Protein AF-A0A3M1ZWN6-F1 (afdb_monomer)

Structure (mmCIF, N/CA/C/O backbone):
data_AF-A0A3M1ZWN6-F1
#
_entry.id   AF-A0A3M1ZWN6-F1
#
loop_
_atom_site.group_PDB
_atom_site.id
_atom_site.type_symbol
_atom_site.label_atom_id
_atom_site.label_alt_id
_atom_site.label_comp_id
_atom_site.label_asym_id
_atom_site.label_entity_id
_atom_site.label_seq_id
_atom_site.pdbx_PDB_ins_code
_atom_site.Cartn_x
_atom_site.Cartn_y
_atom_site.Cartn_z
_atom_site.occupancy
_atom_site.B_iso_or_equiv
_atom_site.auth_seq_id
_atom_site.auth_comp_id
_atom_site.auth_asym_id
_atom_site.auth_atom_id
_atom_site.pdbx_PDB_model_num
ATOM 1 N N . MET A 1 1 ? -19.165 37.470 -0.696 1.00 28.08 1 MET A N 1
ATOM 2 C CA . MET A 1 1 ? -18.609 37.342 -2.057 1.00 28.08 1 MET A CA 1
ATOM 3 C C . MET A 1 1 ? -18.228 35.886 -2.178 1.00 28.08 1 MET A C 1
ATOM 5 O O . MET A 1 1 ? -17.568 35.381 -1.285 1.00 28.08 1 MET A O 1
ATOM 9 N N . ASP A 1 2 ? -18.853 35.232 -3.141 1.00 22.80 2 ASP A N 1
ATOM 10 C CA . ASP A 1 2 ? -19.267 33.827 -3.163 1.00 22.80 2 ASP A CA 1
ATOM 11 C C . ASP A 1 2 ? -18.320 33.023 -4.083 1.00 22.80 2 ASP A C 1
ATOM 13 O O . ASP A 1 2 ? -18.076 33.507 -5.197 1.00 22.80 2 ASP A O 1
ATOM 17 N N . PRO A 1 3 ? -17.727 31.888 -3.657 1.00 28.38 3 PRO A N 1
ATOM 18 C CA . PRO A 1 3 ? -16.807 31.111 -4.482 1.00 28.38 3 PRO A CA 1
ATOM 19 C C . PRO A 1 3 ? -17.578 30.116 -5.363 1.00 28.38 3 PRO A C 1
ATOM 21 O O . PRO A 1 3 ? -18.444 29.376 -4.906 1.00 28.38 3 PRO A O 1
ATOM 24 N N . LYS A 1 4 ? -17.272 30.139 -6.661 1.00 30.56 4 LYS A N 1
ATOM 25 C CA . LYS A 1 4 ? -17.927 29.335 -7.696 1.00 30.56 4 LYS A CA 1
ATOM 26 C C . LYS A 1 4 ? -17.501 27.870 -7.612 1.00 30.56 4 LYS A C 1
ATOM 28 O O . LYS A 1 4 ? -16.309 27.586 -7.567 1.00 30.56 4 LYS A O 1
ATOM 33 N N . GLY A 1 5 ? -18.494 26.983 -7.656 1.00 24.19 5 GLY A N 1
ATOM 34 C CA . GLY A 1 5 ? -18.330 25.550 -7.872 1.00 24.19 5 GLY A CA 1
ATOM 35 C C . GLY A 1 5 ? -17.902 25.211 -9.301 1.00 24.19 5 GLY A C 1
ATOM 36 O O . GLY A 1 5 ? -18.156 25.962 -10.247 1.00 24.19 5 GLY A O 1
ATOM 37 N N . VAL A 1 6 ? -17.241 24.065 -9.423 1.00 27.45 6 VAL A N 1
ATOM 38 C CA . VAL A 1 6 ? -16.833 23.437 -10.679 1.00 27.45 6 VAL A CA 1
ATOM 39 C C . VAL A 1 6 ? -18.081 22.862 -11.359 1.00 27.45 6 VAL A C 1
ATOM 41 O O . VAL A 1 6 ? -18.776 22.021 -10.795 1.00 27.45 6 VAL A O 1
ATOM 44 N N . HIS A 1 7 ? -18.394 23.364 -12.554 1.00 25.58 7 HIS A N 1
ATOM 45 C CA . HIS A 1 7 ? -19.428 22.830 -13.440 1.00 25.58 7 HIS A CA 1
ATOM 46 C C . HIS A 1 7 ? -18.750 22.044 -14.566 1.00 25.58 7 HIS A C 1
ATOM 48 O O . HIS A 1 7 ? -18.074 22.643 -15.403 1.00 25.58 7 HIS A O 1
ATOM 54 N N . LEU A 1 8 ? -19.000 20.734 -14.630 1.00 26.98 8 LEU A N 1
ATOM 55 C CA . LEU A 1 8 ? -18.905 19.966 -15.874 1.00 26.98 8 LEU A CA 1
ATOM 56 C C . LEU A 1 8 ? -19.863 20.626 -16.881 1.00 26.98 8 LEU A C 1
ATOM 58 O O . LEU A 1 8 ? -21.055 20.768 -16.599 1.00 26.98 8 LEU A O 1
ATOM 62 N N . THR A 1 9 ? -19.343 21.148 -17.994 1.00 26.11 9 THR A N 1
ATOM 63 C CA . THR A 1 9 ? -20.142 21.873 -18.994 1.00 26.11 9 THR A CA 1
ATOM 64 C C . THR A 1 9 ? -20.193 21.103 -20.306 1.00 26.11 9 THR A C 1
ATOM 66 O O . THR A 1 9 ? -19.181 20.940 -20.975 1.00 26.11 9 THR A O 1
ATOM 69 N N . ALA A 1 10 ? -21.410 20.690 -20.668 1.00 27.42 10 ALA A N 1
ATOM 70 C CA . ALA A 1 10 ? -21.792 20.191 -21.983 1.00 27.42 10 ALA A CA 1
ATOM 71 C C . ALA A 1 10 ? -21.557 21.247 -23.079 1.00 27.42 10 ALA A C 1
ATOM 73 O O . ALA A 1 10 ? -21.858 22.432 -22.885 1.00 27.42 10 ALA A O 1
ATOM 74 N N . VAL A 1 11 ? -21.069 20.815 -24.246 1.00 27.36 11 VAL A N 1
ATOM 75 C CA . VAL A 1 11 ? -20.898 21.661 -25.436 1.00 27.36 11 VAL A CA 1
ATOM 76 C C . VAL A 1 11 ? -21.940 21.294 -26.495 1.00 27.36 11 VAL A C 1
ATOM 78 O O . VAL A 1 11 ? -22.140 20.143 -26.848 1.00 27.36 11 VAL A O 1
ATOM 81 N N . SER A 1 12 ? -22.619 22.332 -26.974 1.00 24.84 12 SER A N 1
ATOM 82 C CA . SER A 1 12 ? -23.751 22.358 -27.902 1.00 24.84 12 SER A CA 1
ATOM 83 C C . SER A 1 12 ? -23.399 22.148 -29.387 1.00 24.84 12 SER A C 1
ATOM 85 O O . SER A 1 12 ? -22.414 22.716 -29.861 1.00 24.84 12 SER A O 1
ATOM 87 N N . GLU A 1 13 ? -24.302 21.499 -30.139 1.00 25.33 13 GLU A N 1
ATOM 88 C CA . GLU A 1 13 ? -24.343 21.421 -31.619 1.00 25.33 13 GLU A CA 1
ATOM 89 C C . GLU A 1 13 ? -24.475 22.793 -32.338 1.00 25.33 13 GLU A C 1
ATOM 91 O O . GLU A 1 13 ? -24.846 23.798 -31.713 1.00 25.33 13 GLU A O 1
ATOM 96 N N . PRO A 1 14 ? -24.295 22.859 -33.687 1.00 33.97 14 PRO A N 1
ATOM 97 C CA . PRO A 1 14 ? -25.502 22.834 -34.543 1.00 33.97 14 PRO A CA 1
ATOM 98 C C . PRO A 1 14 ? -25.392 22.253 -35.986 1.00 33.97 14 PRO A C 1
ATOM 100 O O . PRO A 1 14 ? -24.458 22.537 -36.733 1.00 33.97 14 PRO A O 1
ATOM 103 N N . ASN A 1 15 ? -26.537 21.701 -36.433 1.00 26.14 15 ASN A N 1
ATOM 104 C CA . ASN A 1 15 ? -27.165 21.727 -37.780 1.00 26.14 15 ASN A CA 1
ATOM 105 C C . ASN A 1 15 ? -26.736 20.748 -38.904 1.00 26.14 15 ASN A C 1
ATOM 107 O O . ASN A 1 15 ? -25.726 20.964 -39.567 1.00 26.14 15 ASN A O 1
ATOM 111 N N . GLY A 1 16 ? -27.702 19.930 -39.378 1.00 23.72 16 GLY A N 1
ATOM 112 C CA . GLY A 1 16 ? -27.883 19.748 -40.834 1.00 23.72 16 GLY A CA 1
ATOM 113 C C . GLY A 1 16 ? -28.613 18.518 -41.412 1.00 23.72 16 GLY A C 1
ATOM 114 O O . GLY A 1 16 ? -27.987 17.721 -42.088 1.00 23.72 16 GLY A O 1
ATOM 115 N N . LYS A 1 17 ? -29.956 18.520 -41.363 1.00 24.08 17 LYS A N 1
ATOM 116 C CA . LYS A 1 17 ? -30.910 18.077 -42.423 1.00 24.08 17 LYS A CA 1
ATOM 117 C C . LYS A 1 17 ? -30.998 16.605 -42.913 1.00 24.08 17 LYS A C 1
ATOM 119 O O . LYS A 1 17 ? -30.175 16.118 -43.670 1.00 24.08 17 LYS A O 1
ATOM 124 N N . GLU A 1 18 ? -32.242 16.113 -42.774 1.00 24.23 18 GLU A N 1
ATOM 125 C CA . GLU A 1 18 ? -33.080 15.415 -43.782 1.00 24.23 18 GLU A CA 1
ATOM 126 C C . GLU A 1 18 ? -32.671 14.007 -44.290 1.00 24.23 18 GLU A C 1
ATOM 128 O O . GLU A 1 18 ? -31.859 13.901 -45.198 1.00 24.23 18 GLU A O 1
ATOM 133 N N . ARG A 1 19 ? -33.449 12.947 -43.971 1.00 23.08 19 ARG A N 1
ATOM 134 C CA . ARG A 1 19 ? -34.620 12.461 -44.761 1.00 23.08 19 ARG A CA 1
ATOM 135 C C . ARG A 1 19 ? -35.184 11.086 -44.333 1.00 23.08 19 ARG A C 1
ATOM 137 O O . ARG A 1 19 ? -34.605 10.035 -44.544 1.00 23.08 19 ARG A O 1
ATOM 144 N N . ARG A 1 20 ? -36.439 11.148 -43.883 1.00 22.95 20 ARG A N 1
ATOM 145 C CA . ARG A 1 20 ? -37.622 10.292 -44.141 1.00 22.95 20 ARG A CA 1
ATOM 146 C C . ARG A 1 20 ? -37.511 9.183 -45.222 1.00 22.95 20 ARG A C 1
ATOM 148 O O . ARG A 1 20 ? -37.349 9.517 -46.392 1.00 22.95 20 ARG A O 1
ATOM 155 N N . MET A 1 21 ? -37.870 7.936 -44.871 1.00 20.81 21 MET A N 1
ATOM 156 C CA . MET A 1 21 ? -39.004 7.133 -45.418 1.00 20.81 21 MET A CA 1
ATOM 157 C C . MET A 1 21 ? -38.909 5.653 -44.980 1.00 20.81 21 MET A C 1
ATOM 159 O O . MET A 1 21 ? -37.937 4.979 -45.267 1.00 20.81 21 MET A O 1
ATOM 163 N N . MET A 1 22 ? -39.851 5.174 -44.155 1.00 21.47 22 MET A N 1
ATOM 164 C CA . MET A 1 22 ? -41.036 4.370 -44.535 1.00 21.47 22 MET A CA 1
ATOM 165 C C . MET A 1 22 ? -40.738 2.936 -45.026 1.00 21.47 22 MET A C 1
ATOM 167 O O . MET A 1 22 ? -40.347 2.758 -46.169 1.00 21.47 22 MET A O 1
ATOM 171 N N . ARG A 1 23 ? -41.109 1.942 -44.189 1.00 24.42 23 ARG A N 1
ATOM 172 C CA . ARG A 1 23 ? -42.248 0.989 -44.363 1.00 24.42 23 ARG A CA 1
ATOM 173 C C . ARG A 1 23 ? -41.964 -0.149 -45.376 1.00 24.42 23 ARG A C 1
ATOM 175 O O . ARG A 1 23 ? -41.432 0.097 -46.437 1.00 24.42 23 ARG A O 1
ATOM 182 N N . THR A 1 24 ? -42.373 -1.412 -45.226 1.00 23.94 24 THR A N 1
ATOM 183 C CA . THR A 1 24 ? -43.449 -2.069 -44.459 1.00 23.94 24 THR A CA 1
ATOM 184 C C . THR A 1 24 ? -43.387 -3.590 -44.716 1.00 23.94 24 THR A C 1
ATOM 186 O O . THR A 1 24 ? -43.083 -3.951 -45.847 1.00 23.94 24 THR A O 1
ATOM 189 N N . ARG A 1 25 ? -43.966 -4.380 -43.784 1.00 26.48 25 ARG A N 1
ATOM 190 C CA . ARG A 1 25 ? -44.817 -5.596 -43.992 1.00 26.48 25 ARG A CA 1
ATOM 191 C C . ARG A 1 25 ? -44.123 -6.859 -44.540 1.00 26.48 25 ARG A C 1
ATOM 193 O O . ARG A 1 25 ? -43.261 -6.769 -45.388 1.00 26.48 25 ARG A O 1
ATOM 200 N N . MET A 1 26 ? -44.471 -8.083 -44.135 1.00 23.20 26 MET A N 1
ATOM 201 C CA . MET A 1 26 ? -45.782 -8.736 -43.936 1.00 23.20 26 MET A CA 1
ATOM 202 C C . MET A 1 26 ? -45.495 -10.049 -43.152 1.00 23.20 26 MET A C 1
ATOM 204 O O . MET A 1 26 ? -44.512 -10.701 -43.466 1.00 23.20 26 MET A O 1
ATOM 208 N N . LEU A 1 27 ? -46.146 -10.410 -42.040 1.00 25.06 27 LEU A N 1
ATOM 209 C CA . LEU A 1 27 ? -47.524 -10.893 -41.820 1.00 25.06 27 LEU A CA 1
ATOM 210 C C . LEU A 1 27 ? -47.824 -12.346 -42.288 1.00 25.06 27 LEU A C 1
ATOM 212 O O . LEU A 1 27 ? -47.738 -12.624 -43.478 1.00 25.06 27 LEU A O 1
ATOM 216 N N . TRP A 1 28 ? -48.366 -13.130 -41.325 1.00 23.41 28 TRP A N 1
ATOM 217 C CA . TRP A 1 28 ? -49.300 -14.293 -41.396 1.00 23.41 28 TRP A CA 1
ATOM 218 C C . TRP A 1 28 ? -48.689 -15.708 -41.295 1.00 23.41 28 TRP A C 1
ATOM 220 O O . TRP A 1 28 ? -47.684 -15.970 -41.929 1.00 23.41 28 TRP A O 1
ATOM 230 N N . THR A 1 29 ? -49.238 -16.724 -40.599 1.00 26.12 29 THR A N 1
ATOM 231 C CA . THR A 1 29 ? -50.385 -16.941 -39.668 1.00 26.12 29 THR A CA 1
ATOM 232 C C . THR A 1 29 ? -50.389 -18.421 -39.224 1.00 26.12 29 THR A C 1
ATOM 234 O O . THR A 1 29 ? -50.027 -19.267 -40.036 1.00 26.12 29 THR A O 1
ATOM 237 N N . GLY A 1 30 ? -50.991 -18.734 -38.059 1.00 25.14 30 GLY A N 1
ATOM 238 C CA . GLY A 1 30 ? -51.808 -19.956 -37.836 1.00 25.14 30 GLY A CA 1
ATOM 239 C C . GLY A 1 30 ? -51.364 -20.881 -36.683 1.00 25.14 30 GLY A C 1
ATOM 240 O O . GLY A 1 30 ? -50.317 -21.496 -36.795 1.00 25.14 30 GLY A O 1
ATOM 241 N N . LEU A 1 31 ? -52.044 -20.877 -35.517 1.00 25.39 31 LEU A N 1
ATOM 242 C CA . LEU A 1 31 ? -53.122 -21.806 -35.048 1.00 25.39 31 LEU A CA 1
ATOM 243 C C . LEU A 1 31 ? -52.650 -23.269 -34.778 1.00 25.39 31 LEU A C 1
ATOM 245 O O . LEU A 1 31 ? -52.030 -23.836 -35.659 1.00 25.39 31 LEU A O 1
ATOM 249 N N . VAL A 1 32 ? -52.990 -24.053 -33.733 1.00 26.64 32 VAL A N 1
ATOM 250 C CA . VAL A 1 32 ? -53.628 -23.941 -32.392 1.00 26.64 32 VAL A CA 1
ATOM 251 C C . VAL A 1 32 ? -53.688 -25.380 -31.774 1.00 26.64 32 VAL A C 1
ATOM 253 O O . VAL A 1 32 ? -54.229 -26.264 -32.430 1.00 26.64 32 VAL A O 1
ATOM 256 N N . ILE A 1 33 ? -53.213 -25.551 -30.515 1.00 26.56 33 ILE A N 1
ATOM 257 C CA . ILE A 1 33 ? -53.667 -26.433 -29.374 1.00 26.56 33 ILE A CA 1
ATOM 258 C C . ILE A 1 33 ? -53.530 -28.004 -29.500 1.00 26.56 33 ILE A C 1
ATOM 260 O O . ILE A 1 33 ? -53.521 -28.526 -30.607 1.00 26.56 33 ILE A O 1
ATOM 264 N N . PRO A 1 34 ? -53.564 -28.822 -28.405 1.00 51.38 34 PRO A N 1
ATOM 265 C CA . PRO A 1 34 ? -52.541 -29.132 -27.373 1.00 51.38 34 PRO A CA 1
ATOM 266 C C . PRO A 1 34 ? -52.277 -30.656 -27.173 1.00 51.38 34 PRO A C 1
ATOM 268 O O . PRO A 1 34 ? -53.086 -31.487 -27.575 1.00 51.38 34 PRO A O 1
ATOM 271 N N . ALA A 1 35 ? -51.260 -31.038 -26.388 1.00 25.48 35 ALA A N 1
ATOM 272 C CA . ALA A 1 35 ? -51.347 -32.212 -25.498 1.00 25.48 35 ALA A CA 1
ATOM 273 C C . ALA A 1 35 ? -50.210 -32.230 -24.466 1.00 25.48 35 ALA A C 1
ATOM 275 O O . ALA A 1 35 ? -49.037 -32.171 -24.819 1.00 25.48 35 ALA A O 1
ATOM 276 N N . ALA A 1 36 ? -50.579 -32.356 -23.192 1.00 33.06 36 ALA A N 1
ATOM 277 C CA . ALA A 1 36 ? -49.673 -32.633 -22.087 1.00 33.06 36 ALA A CA 1
ATOM 278 C C . ALA A 1 36 ? -49.282 -34.118 -22.062 1.00 33.06 36 ALA A C 1
ATOM 280 O O . ALA A 1 36 ? -50.169 -34.970 -22.119 1.00 33.06 36 ALA A O 1
ATOM 281 N N . VAL A 1 37 ? -47.993 -34.420 -21.876 1.00 28.38 37 VAL A N 1
ATOM 282 C CA . VAL A 1 37 ? -47.511 -35.678 -21.284 1.00 28.38 37 VAL A CA 1
ATOM 283 C C . VAL A 1 37 ? -46.258 -35.375 -20.465 1.00 28.38 37 VAL A C 1
ATOM 285 O O . VAL A 1 37 ? -45.286 -34.827 -20.974 1.00 28.38 37 VAL A O 1
ATOM 288 N N . ALA A 1 38 ? -46.313 -35.736 -19.185 1.00 34.03 38 ALA A N 1
ATOM 289 C CA . ALA A 1 38 ? -45.188 -35.746 -18.267 1.00 34.03 38 ALA A CA 1
ATOM 290 C C . ALA A 1 38 ? -44.173 -36.832 -18.656 1.00 34.03 38 ALA A C 1
ATOM 292 O O . ALA A 1 38 ? -44.550 -37.976 -18.912 1.00 34.03 38 ALA A O 1
ATOM 293 N N . GLY A 1 39 ? -42.890 -36.484 -18.633 1.00 25.89 39 GLY A N 1
ATOM 294 C CA . GLY A 1 39 ? -41.787 -37.424 -18.777 1.00 25.89 39 GLY A CA 1
ATOM 295 C C . GLY A 1 39 ? -40.472 -36.757 -18.401 1.00 25.89 39 GLY A C 1
ATOM 296 O O . GLY A 1 39 ? -39.926 -36.000 -19.194 1.00 25.89 39 GLY A O 1
ATOM 297 N N . LEU A 1 40 ? -39.979 -37.044 -17.190 1.00 34.31 40 LEU A N 1
ATOM 298 C CA . LEU A 1 40 ? -38.560 -36.906 -16.859 1.00 34.31 40 LEU A CA 1
ATOM 299 C C . LEU A 1 40 ? -37.752 -37.667 -17.911 1.00 34.31 40 LEU A C 1
ATOM 301 O O . LEU A 1 40 ? -38.002 -38.858 -18.075 1.00 34.31 40 LEU A O 1
ATOM 305 N N . LEU A 1 41 ? -36.771 -37.021 -18.538 1.00 27.91 41 LEU A N 1
ATOM 306 C CA . LEU A 1 41 ? -35.571 -37.661 -19.074 1.00 27.91 41 LEU A CA 1
ATOM 307 C C . LEU A 1 41 ? -34.492 -36.596 -19.302 1.00 27.91 41 LEU A C 1
ATOM 309 O O . LEU A 1 41 ? -34.759 -35.517 -19.823 1.00 27.91 41 LEU A O 1
ATOM 313 N N . ALA A 1 42 ? -33.285 -36.941 -18.867 1.00 36.31 42 ALA A N 1
ATOM 314 C CA . ALA A 1 42 ? -32.060 -36.175 -18.996 1.00 36.31 42 ALA A CA 1
ATOM 315 C C . ALA A 1 42 ? -31.776 -35.734 -20.445 1.00 36.31 42 ALA A C 1
ATOM 317 O O . ALA A 1 42 ? -31.830 -36.545 -21.369 1.00 36.31 42 ALA A O 1
ATOM 318 N N . ALA A 1 43 ? -31.392 -34.472 -20.611 1.00 28.77 43 ALA A N 1
ATOM 319 C CA . ALA A 1 43 ? -30.666 -33.941 -21.761 1.00 28.77 43 ALA A CA 1
ATOM 320 C C . ALA A 1 43 ? -29.607 -33.006 -21.149 1.00 28.77 43 ALA A C 1
ATOM 322 O O . ALA A 1 43 ? -29.961 -32.139 -20.365 1.00 28.77 43 ALA A O 1
ATOM 323 N N . GLY A 1 44 ? -28.302 -33.220 -21.289 1.00 25.11 44 GLY A N 1
ATOM 324 C CA . GLY A 1 44 ? -27.601 -33.496 -22.536 1.00 25.11 44 GLY A CA 1
ATOM 325 C C . GLY A 1 44 ? -27.155 -32.156 -23.116 1.00 25.11 44 GLY A C 1
ATOM 326 O O . GLY A 1 44 ? -27.722 -31.714 -24.109 1.00 25.11 44 GLY A O 1
ATOM 327 N N . CYS A 1 45 ? -26.205 -31.488 -22.451 1.00 29.50 45 CYS A N 1
ATOM 328 C CA . CYS A 1 45 ? -25.653 -30.206 -22.883 1.00 29.50 45 CYS A CA 1
ATOM 329 C C . CYS A 1 45 ? -24.814 -30.425 -24.148 1.00 29.50 45 CYS A C 1
ATOM 331 O O . CYS A 1 45 ? -23.714 -30.974 -24.098 1.00 29.50 45 CYS A O 1
ATOM 333 N N . GLY A 1 46 ? -25.382 -30.069 -25.298 1.00 26.12 46 GLY A N 1
ATOM 334 C CA . GLY A 1 46 ? -24.683 -30.042 -26.575 1.00 26.12 46 GLY A CA 1
ATOM 335 C C . GLY A 1 46 ? -24.022 -28.685 -26.765 1.00 26.12 46 GLY A C 1
ATOM 336 O O . GLY A 1 46 ? -24.721 -27.687 -26.911 1.00 26.12 46 GLY A O 1
ATOM 337 N N . GLY A 1 47 ? -22.689 -28.672 -26.778 1.00 34.44 47 GLY A N 1
ATOM 338 C CA . GLY A 1 47 ? -21.898 -27.518 -27.186 1.00 34.44 47 GLY A CA 1
ATOM 339 C C . GLY A 1 47 ? -22.167 -27.156 -28.646 1.00 34.44 47 GLY A C 1
ATOM 340 O O . GLY A 1 47 ? -22.133 -28.010 -29.536 1.00 34.44 47 GLY A O 1
ATOM 341 N N . GLY A 1 48 ? -22.440 -25.881 -28.883 1.00 23.61 48 GLY A N 1
ATOM 342 C CA . GLY A 1 48 ? -22.542 -25.291 -30.207 1.00 23.61 48 GLY A CA 1
ATOM 343 C C . GLY A 1 48 ? -22.304 -23.794 -30.093 1.00 23.61 48 GLY A C 1
ATOM 344 O O . GLY A 1 48 ? -23.095 -23.106 -29.459 1.00 23.61 48 GLY A O 1
ATOM 345 N N . ALA A 1 49 ? -21.205 -23.330 -30.689 1.00 32.38 49 ALA A N 1
ATOM 346 C CA . ALA A 1 49 ? -20.834 -21.923 -30.801 1.00 32.38 49 ALA A CA 1
ATOM 347 C C . ALA A 1 49 ? -22.006 -21.069 -31.315 1.00 32.38 49 ALA A C 1
ATOM 349 O O . ALA A 1 49 ? -22.678 -21.473 -32.274 1.00 32.38 49 ALA A O 1
ATOM 350 N N . ARG A 1 50 ? -22.251 -19.909 -30.692 1.00 27.81 50 ARG A N 1
ATOM 351 C CA . ARG A 1 50 ? -23.305 -18.968 -31.092 1.00 27.81 50 ARG A CA 1
ATOM 352 C C . ARG A 1 50 ? -22.886 -17.507 -30.926 1.00 27.81 50 ARG A C 1
ATOM 354 O O . ARG A 1 50 ? -22.120 -17.171 -30.036 1.00 27.81 50 ARG A O 1
ATOM 361 N N . GLU A 1 51 ? -23.399 -16.721 -31.870 1.00 24.52 51 GLU A N 1
ATOM 362 C CA . GLU A 1 51 ? -23.272 -15.272 -32.070 1.00 24.52 51 GLU A CA 1
ATOM 363 C C . GLU A 1 51 ? -23.779 -14.455 -30.864 1.00 24.52 51 GLU A C 1
ATOM 365 O O . GLU A 1 51 ? -24.629 -14.962 -30.126 1.00 24.52 51 GLU A O 1
ATOM 370 N N . PRO A 1 52 ? -23.303 -13.204 -30.674 1.00 27.31 52 PRO A N 1
ATOM 371 C CA . PRO A 1 52 ? -23.709 -12.360 -29.553 1.00 27.31 52 PRO A CA 1
ATOM 372 C C . PRO A 1 52 ? -25.208 -12.055 -29.638 1.00 27.31 52 PRO A C 1
ATOM 374 O O . PRO A 1 52 ? -25.708 -11.566 -30.654 1.00 27.31 52 PRO A O 1
ATOM 377 N N . ALA A 1 53 ? -25.933 -12.403 -28.578 1.00 31.77 53 ALA A N 1
ATOM 378 C CA . ALA A 1 53 ? -27.339 -12.084 -28.415 1.00 31.77 53 ALA A CA 1
ATOM 379 C C . ALA A 1 53 ? -27.444 -10.821 -27.557 1.00 31.77 53 ALA A C 1
ATOM 381 O O . ALA A 1 53 ? -27.062 -10.839 -26.390 1.00 31.77 53 ALA A O 1
ATOM 382 N N . GLY A 1 54 ? -27.957 -9.745 -28.154 1.00 35.25 54 GLY A N 1
ATOM 383 C CA . GLY A 1 54 ? -28.288 -8.523 -27.434 1.00 35.25 54 GLY A CA 1
ATOM 384 C C . GLY A 1 54 ? -29.333 -8.757 -26.347 1.00 35.25 54 GLY A C 1
ATOM 385 O O . GLY A 1 54 ? -30.038 -9.773 -26.335 1.00 35.25 54 GLY A O 1
ATOM 386 N N . ARG A 1 55 ? -29.426 -7.791 -25.431 1.00 40.31 55 ARG A N 1
ATOM 387 C CA . ARG A 1 55 ? -30.391 -7.736 -24.325 1.00 40.31 55 ARG A CA 1
ATOM 388 C C . ARG A 1 55 ? -31.766 -8.232 -24.782 1.00 40.31 55 ARG A C 1
ATOM 390 O O . ARG A 1 55 ? -32.420 -7.589 -25.598 1.00 40.31 55 ARG A O 1
ATOM 397 N N . GLY A 1 56 ? -32.215 -9.374 -24.257 1.00 37.81 56 GLY A N 1
ATOM 398 C CA . GLY A 1 56 ? -33.545 -9.881 -24.579 1.00 37.81 56 GLY A CA 1
ATOM 399 C C . GLY A 1 56 ? -34.605 -8.860 -24.196 1.00 37.81 56 GLY A C 1
ATOM 400 O O . GLY A 1 56 ? -34.654 -8.395 -23.054 1.00 37.81 56 GLY A O 1
ATOM 401 N N . ASP A 1 57 ? -35.481 -8.563 -25.153 1.00 36.38 57 ASP A N 1
ATOM 402 C CA . ASP A 1 57 ? -36.559 -7.569 -25.099 1.00 36.38 57 ASP A CA 1
ATOM 403 C C . ASP A 1 57 ? -37.430 -7.625 -23.817 1.00 36.38 57 ASP A C 1
ATOM 405 O O . ASP A 1 57 ? -38.129 -6.672 -23.486 1.00 36.38 57 ASP A O 1
ATOM 409 N N . THR A 1 58 ? -37.391 -8.709 -23.034 1.00 36.53 58 THR A N 1
ATOM 410 C CA . THR A 1 58 ? -38.281 -8.919 -21.881 1.00 36.53 58 THR A CA 1
ATOM 411 C C . THR A 1 58 ? -37.906 -8.161 -20.599 1.00 36.53 58 THR A C 1
ATOM 413 O O . THR A 1 58 ? -38.811 -7.793 -19.847 1.00 36.53 58 THR A O 1
ATOM 416 N N . LEU A 1 59 ? -36.622 -7.887 -20.329 1.00 39.31 59 LEU A N 1
ATOM 417 C CA . LEU A 1 59 ? -36.203 -7.098 -19.152 1.00 39.31 59 LEU A CA 1
ATOM 418 C C . LEU A 1 59 ? -36.258 -5.584 -19.418 1.00 39.31 59 LEU A C 1
ATOM 420 O O . LEU A 1 59 ? -36.551 -4.812 -18.504 1.00 39.31 59 LEU A O 1
ATOM 424 N N . ALA A 1 60 ? -36.042 -5.171 -20.671 1.00 41.16 60 ALA A N 1
ATOM 425 C CA . ALA A 1 60 ? -36.194 -3.785 -21.114 1.00 41.16 60 ALA A CA 1
ATOM 426 C C . ALA A 1 60 ? -37.675 -3.346 -21.172 1.00 41.16 60 ALA A C 1
ATOM 428 O O . ALA A 1 60 ? -37.999 -2.235 -20.760 1.00 41.16 60 ALA A O 1
ATOM 429 N N . GLU A 1 61 ? -38.598 -4.218 -21.606 1.00 35.59 61 GLU A N 1
ATOM 430 C CA . GLU A 1 61 ? -40.029 -3.876 -21.711 1.00 35.59 61 GLU A CA 1
ATOM 431 C C . GLU A 1 61 ? -40.787 -3.857 -20.364 1.00 35.59 61 GLU A C 1
ATOM 433 O O . GLU A 1 61 ? -41.737 -3.084 -20.217 1.00 35.59 61 GLU A O 1
ATOM 438 N N . GLU A 1 62 ? -40.414 -4.682 -19.372 1.00 45.31 62 GLU A N 1
ATOM 439 C CA . GLU A 1 62 ? -41.097 -4.718 -18.059 1.00 45.31 62 GLU A CA 1
ATOM 440 C C . GLU A 1 62 ? -40.626 -3.608 -17.098 1.00 45.31 62 GLU A C 1
ATOM 442 O O . GLU A 1 62 ? -41.384 -3.196 -16.216 1.00 45.31 62 GLU A O 1
ATOM 447 N N . GLY A 1 63 ? -39.408 -3.091 -17.271 1.00 49.69 63 GLY A N 1
ATOM 448 C CA . GLY A 1 63 ? -38.742 -2.230 -16.297 1.00 49.69 63 GLY A CA 1
ATOM 449 C C . GLY A 1 63 ? -38.234 -3.020 -15.082 1.00 49.69 63 GLY A C 1
ATOM 450 O O . GLY A 1 63 ? -38.919 -3.881 -14.525 1.00 49.69 63 GLY A O 1
ATOM 451 N N . VAL A 1 64 ? -37.026 -2.688 -14.631 1.00 48.72 64 VAL A N 1
ATOM 452 C CA . VAL A 1 64 ? -36.277 -3.326 -13.528 1.00 48.72 64 VAL A CA 1
ATOM 453 C C . VAL A 1 64 ? -37.115 -3.554 -12.263 1.00 48.72 64 VAL A C 1
ATOM 455 O O . VAL A 1 64 ? -37.094 -4.628 -11.664 1.00 48.72 64 VAL A O 1
ATOM 458 N N . GLN A 1 65 ? -37.939 -2.571 -11.894 1.00 47.81 65 GLN A N 1
ATOM 459 C CA . GLN A 1 65 ? -38.847 -2.641 -10.742 1.00 47.81 65 GLN A CA 1
ATOM 460 C C . GLN A 1 65 ? -39.915 -3.734 -10.871 1.00 47.81 65 GLN A C 1
ATOM 462 O O . GLN A 1 65 ? -40.295 -4.384 -9.898 1.00 47.81 65 GLN A O 1
ATOM 467 N N . GLN A 1 66 ? -40.409 -3.954 -12.083 1.00 49.59 66 GLN A N 1
ATOM 468 C CA . GLN A 1 66 ? -41.442 -4.942 -12.368 1.00 49.59 66 GLN A CA 1
ATOM 469 C C . GLN A 1 66 ? -40.840 -6.350 -12.508 1.00 49.59 66 GLN A C 1
ATOM 471 O O . GLN A 1 66 ? -41.504 -7.334 -12.175 1.00 49.59 66 GLN A O 1
ATOM 476 N N . ALA A 1 67 ? -39.570 -6.441 -12.923 1.00 51.50 67 ALA A N 1
ATOM 477 C CA . ALA A 1 67 ? -38.775 -7.666 -12.892 1.00 51.50 67 ALA A CA 1
ATOM 478 C C . ALA A 1 67 ? -38.465 -8.110 -11.447 1.00 51.50 67 ALA A C 1
ATOM 480 O O . ALA A 1 67 ? -38.664 -9.283 -11.125 1.00 51.50 67 ALA A O 1
ATOM 481 N N . LEU A 1 68 ? -38.109 -7.175 -10.553 1.00 50.28 68 LEU A N 1
ATOM 482 C CA . LEU A 1 68 ? -37.904 -7.416 -9.113 1.00 50.28 68 LEU A CA 1
ATOM 483 C C . LEU A 1 68 ? -39.157 -7.932 -8.395 1.00 50.28 68 LEU A C 1
ATOM 485 O O . LEU A 1 68 ? -39.070 -8.804 -7.538 1.00 50.28 68 LEU A O 1
ATOM 489 N N . GLN A 1 69 ? -40.347 -7.460 -8.774 1.00 51.31 69 GLN A N 1
ATOM 490 C CA . GLN A 1 69 ? -41.604 -7.985 -8.223 1.00 51.31 69 GLN A CA 1
ATOM 491 C C . GLN A 1 69 ? -41.923 -9.423 -8.677 1.00 51.31 69 GLN A C 1
ATOM 493 O O . GLN A 1 69 ? -42.841 -10.047 -8.141 1.00 51.31 69 GLN A O 1
ATOM 498 N N . LYS A 1 70 ? -41.209 -9.951 -9.680 1.00 54.47 70 LYS A N 1
ATOM 499 C CA . LYS A 1 70 ? -41.511 -11.226 -10.350 1.00 54.47 70 LYS A CA 1
ATOM 500 C C . LYS A 1 70 ? -40.375 -12.257 -10.295 1.00 54.47 70 LYS A C 1
ATOM 502 O O . LYS A 1 70 ? -40.602 -13.382 -10.737 1.00 54.47 70 LYS A O 1
ATOM 507 N N . ALA A 1 71 ? -39.187 -11.906 -9.805 1.00 65.31 71 ALA A N 1
ATOM 508 C CA . ALA A 1 71 ? -38.034 -12.797 -9.678 1.00 65.31 71 ALA A CA 1
ATOM 509 C C . ALA A 1 71 ? -37.456 -12.722 -8.256 1.00 65.31 71 ALA A C 1
ATOM 511 O O . ALA A 1 71 ? -37.289 -11.643 -7.701 1.00 65.31 71 ALA A O 1
ATOM 512 N N . SER A 1 72 ? -37.162 -13.878 -7.665 1.00 77.31 72 SER A N 1
ATOM 513 C CA . SER A 1 72 ? -36.480 -14.017 -6.379 1.00 77.31 72 SER A CA 1
ATOM 514 C C . SER A 1 72 ? -35.009 -14.400 -6.551 1.00 77.31 72 SER A C 1
ATOM 516 O O . SER A 1 72 ? -34.605 -14.911 -7.601 1.00 77.31 72 SER A O 1
ATOM 518 N N . TYR A 1 73 ? -34.243 -14.192 -5.484 1.00 83.88 73 TYR A N 1
ATOM 519 C CA . TYR A 1 73 ? -32.878 -14.681 -5.334 1.00 83.88 73 TYR A CA 1
ATOM 520 C C . TYR A 1 73 ? -32.909 -16.170 -4.959 1.00 83.88 73 TYR A C 1
ATOM 522 O O . TYR A 1 73 ? -33.767 -16.590 -4.176 1.00 83.88 73 TYR A O 1
ATOM 530 N N . VAL A 1 74 ? -32.042 -16.980 -5.562 1.00 87.81 74 VAL A N 1
ATOM 531 C CA . VAL A 1 74 ? -31.974 -18.442 -5.361 1.00 87.81 74 VAL A CA 1
ATOM 532 C C . VAL A 1 74 ? -30.676 -18.911 -4.704 1.00 87.81 74 VAL A C 1
ATOM 534 O O . VAL A 1 74 ? -30.572 -20.095 -4.367 1.00 87.81 74 VAL A O 1
ATOM 537 N N . GLY A 1 75 ? -29.722 -18.001 -4.503 1.00 89.00 75 GLY A N 1
ATOM 538 C CA . GLY A 1 75 ? -28.436 -18.250 -3.864 1.00 89.00 75 GLY A CA 1
ATOM 539 C C . GLY A 1 75 ? -27.427 -18.968 -4.761 1.00 89.00 75 GLY A C 1
ATOM 540 O O . GLY A 1 75 ? -27.773 -19.775 -5.631 1.00 89.00 75 GLY A O 1
ATOM 541 N N . SER A 1 76 ? -26.150 -18.715 -4.499 1.00 90.75 76 SER A N 1
ATOM 542 C CA . SER A 1 76 ? -25.010 -19.197 -5.280 1.00 90.75 76 SER A CA 1
ATOM 543 C C . SER A 1 76 ? -24.910 -20.728 -5.297 1.00 90.75 76 SER A C 1
ATOM 545 O O . SER A 1 76 ? -24.550 -21.320 -6.314 1.00 90.75 76 SER A O 1
ATOM 547 N N . GLU A 1 77 ? -25.331 -21.412 -4.225 1.00 89.38 77 GLU A N 1
ATOM 548 C CA . GLU A 1 77 ? -25.414 -22.884 -4.191 1.00 89.38 77 GLU A CA 1
ATOM 549 C C . GLU A 1 77 ? -26.361 -23.467 -5.251 1.00 89.38 77 GLU A C 1
ATOM 551 O O . GLU A 1 77 ? -26.189 -24.607 -5.690 1.00 89.38 77 GLU A O 1
ATOM 556 N N . THR A 1 78 ? -27.390 -22.722 -5.659 1.00 92.12 78 THR A N 1
ATOM 557 C CA . THR A 1 78 ? -28.285 -23.146 -6.741 1.00 92.12 78 THR A CA 1
ATOM 558 C C . THR A 1 78 ? -27.579 -23.044 -8.087 1.00 92.12 78 THR A C 1
ATOM 560 O O . THR A 1 78 ? -27.666 -23.983 -8.879 1.00 92.12 78 THR A O 1
ATOM 563 N N . CYS A 1 79 ? -26.833 -21.963 -8.315 1.00 92.56 79 CYS A N 1
ATOM 564 C CA . CYS A 1 79 ? -26.066 -21.721 -9.536 1.00 92.56 79 CYS A CA 1
ATOM 565 C C . CYS A 1 79 ? -24.994 -22.803 -9.747 1.00 92.56 79 CYS A C 1
ATOM 567 O O . CYS A 1 79 ? -24.923 -23.414 -10.815 1.00 92.56 79 CYS A O 1
ATOM 569 N N . LEU A 1 80 ? -24.232 -23.126 -8.695 1.00 92.06 80 LEU A N 1
ATOM 570 C CA . LEU A 1 80 ? -23.125 -24.093 -8.731 1.00 92.06 80 LEU A CA 1
ATOM 571 C C . LEU A 1 80 ? -23.549 -25.536 -9.060 1.00 92.06 80 LEU A C 1
ATOM 573 O O . LEU A 1 80 ? -22.706 -26.360 -9.413 1.00 92.06 80 LEU A O 1
ATOM 577 N N . LYS A 1 81 ? -24.845 -25.869 -8.983 1.00 92.81 81 LYS A N 1
ATOM 578 C CA . LYS A 1 81 ? -25.362 -27.181 -9.423 1.00 92.81 81 LYS A CA 1
ATOM 579 C C . LYS A 1 81 ? -25.287 -27.359 -10.941 1.00 92.81 81 LYS A C 1
ATOM 581 O O . LYS A 1 81 ? -25.188 -28.495 -11.399 1.00 92.81 81 LYS A O 1
ATOM 586 N N . CYS A 1 82 ? -25.361 -26.261 -11.694 1.00 93.94 82 CYS A N 1
ATOM 587 C CA . CYS A 1 82 ? -25.248 -26.244 -13.152 1.00 93.94 82 CYS A CA 1
ATOM 588 C C . CYS A 1 82 ? -23.894 -25.685 -13.618 1.00 93.94 82 CYS A C 1
ATOM 590 O O . CYS A 1 82 ? -23.365 -26.183 -14.605 1.00 93.94 82 CYS A O 1
ATOM 592 N N . HIS A 1 83 ? -23.335 -24.718 -12.881 1.00 92.31 83 HIS A N 1
ATOM 593 C CA . HIS A 1 83 ? -22.075 -24.020 -13.168 1.00 92.31 83 HIS A CA 1
ATOM 594 C C . HIS A 1 83 ? -20.928 -24.518 -12.280 1.00 92.31 83 HIS A C 1
ATOM 596 O O . HIS A 1 83 ? -20.326 -23.764 -11.513 1.00 92.31 83 HIS A O 1
ATOM 602 N N . GLY A 1 84 ? -20.667 -25.826 -12.311 1.00 87.75 84 GLY A N 1
ATOM 603 C CA . GLY A 1 84 ? -19.648 -26.453 -11.461 1.00 87.75 84 GLY A CA 1
ATOM 604 C C . GLY A 1 84 ? -18.218 -25.988 -11.765 1.00 87.75 84 GLY A C 1
ATOM 605 O O . GLY A 1 84 ? -17.353 -26.068 -10.900 1.00 87.75 84 GLY A O 1
ATOM 606 N N . GLU A 1 85 ? -17.977 -25.476 -12.967 1.00 85.81 85 GLU A N 1
ATOM 607 C CA . GLU A 1 85 ? -16.725 -24.851 -13.389 1.00 85.81 85 GLU A CA 1
ATOM 608 C C . GLU A 1 85 ? -16.413 -23.553 -12.630 1.00 85.81 85 GLU A C 1
ATOM 610 O O . GLU A 1 85 ? -15.246 -23.221 -12.467 1.00 85.81 85 GLU A O 1
ATOM 615 N N . GLN A 1 86 ? -17.432 -22.876 -12.089 1.00 88.38 86 GLN A N 1
ATOM 616 C CA . GLN A 1 86 ? -17.285 -21.614 -11.353 1.00 88.38 86 GLN A CA 1
ATOM 617 C C . GLN A 1 86 ? -17.114 -21.817 -9.838 1.00 88.38 86 GLN A C 1
ATOM 619 O O . GLN A 1 86 ? -17.322 -20.900 -9.043 1.00 88.38 86 GLN A O 1
ATOM 624 N N . GLN A 1 87 ? -16.754 -23.030 -9.398 1.00 85.38 87 GLN A N 1
ATOM 625 C CA . GLN A 1 87 ? -16.564 -23.340 -7.974 1.00 85.38 87 GLN A CA 1
ATOM 626 C C . GLN A 1 87 ? -15.438 -22.534 -7.316 1.00 85.38 87 GLN A C 1
ATOM 628 O O . GLN A 1 87 ? -15.467 -22.371 -6.095 1.00 85.38 87 GLN A O 1
ATOM 633 N N . GLY A 1 88 ? -14.499 -21.989 -8.095 1.00 80.38 88 GLY A N 1
ATOM 634 C CA . GLY A 1 88 ? -13.431 -21.129 -7.586 1.00 80.38 88 GLY A CA 1
ATOM 635 C C . GLY A 1 88 ? -13.954 -19.908 -6.817 1.00 80.38 88 GLY A C 1
ATOM 636 O O . GLY A 1 88 ? -13.412 -19.578 -5.763 1.00 80.38 88 GLY A O 1
ATOM 637 N N . TRP A 1 89 ? -15.100 -19.336 -7.217 1.00 85.69 89 TRP A N 1
ATOM 638 C CA . TRP A 1 89 ? -15.760 -18.243 -6.488 1.00 85.69 89 TRP A CA 1
ATOM 639 C C . TRP A 1 89 ? -15.952 -18.575 -5.002 1.00 85.69 89 TRP A C 1
ATOM 641 O O . TRP A 1 89 ? -15.783 -17.710 -4.138 1.00 85.69 89 TRP A O 1
ATOM 651 N N . ALA A 1 90 ? -16.246 -19.841 -4.678 1.00 81.44 90 ALA A N 1
ATOM 652 C CA . ALA A 1 90 ? -16.498 -20.289 -3.313 1.00 81.44 90 ALA A CA 1
ATOM 653 C C . ALA A 1 90 ? -15.257 -20.251 -2.398 1.00 81.44 90 ALA A C 1
ATOM 655 O O . ALA A 1 90 ? -15.397 -20.498 -1.193 1.00 81.44 90 ALA A O 1
ATOM 656 N N . HIS A 1 91 ? -14.084 -19.954 -2.959 1.00 77.19 91 HIS A N 1
ATOM 657 C CA . HIS A 1 91 ? -12.810 -19.748 -2.273 1.00 77.19 91 HIS A CA 1
ATOM 658 C C . HIS A 1 91 ? -12.349 -18.280 -2.300 1.00 77.19 91 HIS A C 1
ATOM 660 O O . HIS A 1 91 ? -11.421 -17.925 -1.581 1.00 77.19 91 HIS A O 1
ATOM 666 N N . SER A 1 92 ? -13.022 -17.410 -3.058 1.00 79.56 92 SER A N 1
ATOM 667 C CA . SER A 1 92 ? -12.695 -15.984 -3.139 1.00 79.56 92 SER A CA 1
ATOM 668 C C . SER A 1 92 ? -13.109 -15.204 -1.882 1.00 79.56 92 SER A C 1
ATOM 670 O O . SER A 1 92 ? -14.056 -15.558 -1.168 1.00 79.56 92 SER A O 1
ATOM 672 N N . LEU A 1 93 ? -12.462 -14.057 -1.641 1.00 81.62 93 LEU A N 1
ATOM 673 C CA . LEU A 1 93 ? -12.831 -13.160 -0.538 1.00 81.62 93 LEU A CA 1
ATOM 674 C C . LEU A 1 93 ? -14.239 -12.552 -0.667 1.00 81.62 93 LEU A C 1
ATOM 676 O O . LEU A 1 93 ? -14.796 -12.122 0.348 1.00 81.62 93 LEU A O 1
ATOM 680 N N . HIS A 1 94 ? -14.839 -12.549 -1.864 1.00 85.00 94 HIS A N 1
ATOM 681 C CA . HIS A 1 94 ? -16.220 -12.103 -2.086 1.00 85.00 94 HIS A CA 1
ATOM 682 C C . HIS A 1 94 ? -17.229 -12.910 -1.253 1.00 85.00 94 HIS A C 1
ATOM 684 O O . HIS A 1 94 ? -18.188 -12.350 -0.710 1.00 85.00 94 HIS A O 1
ATOM 690 N N . LYS A 1 95 ? -16.965 -14.203 -1.034 1.00 83.69 95 LYS A N 1
ATOM 691 C CA . LYS A 1 95 ? -17.822 -15.069 -0.216 1.00 83.69 95 LYS A CA 1
ATOM 692 C C . LYS A 1 95 ? -17.717 -14.799 1.287 1.00 83.69 95 LYS A C 1
ATOM 694 O O . LYS A 1 95 ? -18.690 -14.974 2.015 1.00 83.69 95 LYS A O 1
ATOM 699 N N . PHE A 1 96 ? -16.553 -14.397 1.790 1.00 81.56 96 PHE A N 1
ATOM 700 C CA . PHE A 1 96 ? -16.261 -14.448 3.230 1.00 81.56 96 PHE A CA 1
ATOM 701 C C . PHE A 1 96 ? -16.365 -13.094 3.937 1.00 81.56 96 PHE A C 1
ATOM 703 O O . PHE A 1 96 ? -15.674 -12.854 4.935 1.00 81.56 96 PHE A O 1
ATOM 710 N N . LYS A 1 97 ? -17.195 -12.181 3.417 1.00 85.12 97 LYS A N 1
ATOM 711 C CA . LYS A 1 97 ? -17.258 -10.820 3.949 1.00 85.12 97 LYS A CA 1
ATOM 712 C C . LYS A 1 97 ? -17.954 -10.750 5.304 1.00 85.12 97 LYS A C 1
ATOM 714 O O . LYS A 1 97 ? -17.283 -10.383 6.265 1.00 85.12 97 LYS A O 1
ATOM 719 N N . LEU A 1 98 ? -19.247 -11.069 5.385 1.00 89.00 98 LEU A N 1
ATOM 720 C CA . LEU A 1 98 ? -20.021 -11.133 6.629 1.00 89.00 98 LEU A CA 1
ATOM 721 C C . LEU A 1 98 ? -20.378 -12.594 6.916 1.00 89.00 98 LEU A C 1
ATOM 723 O O . LEU A 1 98 ? -20.928 -13.275 6.056 1.00 89.00 98 LEU A O 1
ATOM 727 N N . ARG A 1 99 ? -20.048 -13.078 8.115 1.00 90.19 99 ARG A N 1
ATOM 728 C CA . ARG A 1 99 ? -20.200 -14.493 8.481 1.00 90.19 99 ARG A CA 1
ATOM 729 C C . ARG A 1 99 ? -20.842 -14.664 9.847 1.00 90.19 99 ARG A C 1
ATOM 731 O O . ARG A 1 99 ? -20.564 -13.894 10.773 1.00 90.19 99 ARG A O 1
ATOM 738 N N . SER A 1 100 ? -21.679 -15.687 9.966 1.00 89.56 100 SER A N 1
ATOM 739 C CA . SER A 1 100 ? -22.189 -16.185 11.244 1.00 89.56 100 SER A CA 1
ATOM 740 C C . SER A 1 100 ? -21.089 -16.901 12.029 1.00 89.56 100 SER A C 1
ATOM 742 O O . SER A 1 100 ? -20.056 -17.289 11.486 1.00 89.56 100 SER A O 1
ATOM 744 N N . LEU A 1 101 ? -21.294 -17.071 13.336 1.00 89.81 101 LEU A N 1
ATOM 745 C CA . LEU A 1 101 ? -20.283 -17.666 14.218 1.00 89.81 101 LEU A CA 1
ATOM 746 C C . LEU A 1 101 ? -20.056 -19.176 14.008 1.00 89.81 101 LEU A C 1
ATOM 748 O O . LEU A 1 101 ? -19.167 -19.756 14.624 1.00 89.81 101 LEU A O 1
ATOM 752 N N . ASP A 1 102 ? -20.853 -19.810 13.157 1.00 86.81 102 ASP A N 1
ATOM 753 C CA . ASP A 1 102 ? -20.751 -21.202 12.723 1.00 86.81 102 ASP A CA 1
ATOM 754 C C . ASP A 1 102 ? -20.160 -21.355 11.307 1.00 86.81 102 ASP A C 1
ATOM 756 O O . ASP A 1 102 ? -20.000 -22.476 10.826 1.00 86.81 102 ASP A O 1
ATOM 760 N N . GLU A 1 103 ? -19.784 -20.248 10.657 1.00 86.06 103 GLU A N 1
ATOM 761 C CA . GLU A 1 103 ? -19.274 -20.210 9.283 1.00 86.06 103 GLU A CA 1
ATOM 762 C C . GLU A 1 103 ? -17.762 -19.880 9.256 1.00 86.06 103 GLU A C 1
ATOM 764 O O . GLU A 1 103 ? -17.367 -18.705 9.333 1.00 86.06 103 GLU A O 1
ATOM 769 N N . PRO A 1 104 ? -16.872 -20.889 9.148 1.00 83.06 104 PRO A N 1
ATOM 770 C CA . PRO A 1 104 ? -15.432 -20.650 9.074 1.00 83.06 104 PRO A CA 1
ATOM 771 C C . PRO A 1 104 ? -15.047 -19.875 7.806 1.00 83.06 104 PRO A C 1
ATOM 773 O O . PRO A 1 104 ? -15.733 -19.923 6.784 1.00 83.06 104 PRO A O 1
ATOM 776 N N . GLY A 1 105 ? -13.953 -19.120 7.898 1.00 77.19 105 GLY A N 1
ATOM 777 C CA . GLY A 1 105 ? -13.454 -18.261 6.822 1.00 77.19 105 GLY A CA 1
ATOM 778 C C . GLY A 1 105 ? -12.491 -19.004 5.916 1.00 77.19 105 GLY A C 1
ATOM 779 O O . GLY A 1 105 ? -12.318 -20.215 6.050 1.00 77.19 105 GLY A O 1
ATOM 780 N N . ALA A 1 106 ? -11.800 -18.266 5.047 1.00 73.31 106 ALA A N 1
ATOM 781 C CA . ALA A 1 106 ? -10.771 -18.843 4.176 1.00 73.31 106 ALA A CA 1
ATOM 782 C C . ALA A 1 106 ? -9.657 -19.563 4.968 1.00 73.31 106 ALA A C 1
ATOM 784 O O . ALA A 1 106 ? -9.138 -20.581 4.528 1.00 73.31 106 ALA A O 1
ATOM 785 N N . THR A 1 107 ? -9.355 -19.102 6.186 1.00 75.62 107 THR A N 1
ATOM 786 C CA . THR A 1 107 ? -8.363 -19.706 7.097 1.00 75.62 107 THR A CA 1
ATOM 787 C C . THR A 1 107 ? -8.875 -20.946 7.843 1.00 75.62 107 THR A C 1
ATOM 789 O O . THR A 1 107 ? -8.164 -21.516 8.670 1.00 75.62 107 THR A O 1
ATOM 792 N N . GLY A 1 108 ? -10.133 -21.347 7.632 1.00 82.12 108 GLY A N 1
ATOM 793 C CA . GLY A 1 108 ? -10.795 -22.402 8.404 1.00 82.12 108 GLY A CA 1
ATOM 794 C C . GLY A 1 108 ? -11.232 -21.974 9.811 1.00 82.12 108 GLY A C 1
ATOM 795 O O . GLY A 1 108 ? -11.837 -22.771 10.528 1.00 82.12 108 GLY A O 1
ATOM 796 N N . GLN A 1 109 ? -10.978 -20.723 10.207 1.00 85.19 109 GLN A N 1
ATOM 797 C CA . GLN A 1 109 ? -11.348 -20.170 11.510 1.00 85.19 109 GLN A CA 1
ATOM 798 C C . GLN A 1 109 ? -12.479 -19.136 11.389 1.00 85.19 109 GLN A C 1
ATOM 800 O O . GLN A 1 109 ? -12.626 -18.428 10.387 1.00 85.19 109 GLN A O 1
ATOM 805 N N . VAL A 1 110 ? -13.311 -19.050 12.427 1.00 89.25 110 VAL A N 1
ATOM 806 C CA . VAL A 1 110 ? -14.349 -18.010 12.547 1.00 89.25 110 VAL A CA 1
ATOM 807 C C . VAL A 1 110 ? -13.752 -16.753 13.170 1.00 89.25 110 VAL A C 1
ATOM 809 O O . VAL A 1 110 ? -13.890 -15.671 12.611 1.00 89.25 110 VAL A O 1
ATOM 812 N N . LEU A 1 111 ? -13.069 -16.913 14.303 1.00 93.12 111 LEU A N 1
ATOM 813 C CA . LEU A 1 111 ? -12.333 -15.876 15.019 1.00 93.12 111 LEU A CA 1
ATOM 814 C C . LEU A 1 111 ? -10.846 -16.106 14.755 1.00 93.12 111 LEU A C 1
ATOM 816 O O . LEU A 1 111 ? -10.327 -17.151 15.139 1.00 93.12 111 LEU A O 1
ATOM 820 N N . VAL A 1 112 ? -10.205 -15.175 14.053 1.00 92.50 112 VAL A N 1
ATOM 821 C CA . VAL A 1 112 ? -8.786 -15.290 13.647 1.00 92.50 112 VAL A CA 1
ATOM 822 C C . VAL A 1 112 ? -7.840 -14.571 14.604 1.00 92.50 112 VAL A C 1
ATOM 824 O O . VAL A 1 112 ? -6.635 -14.533 14.384 1.00 92.50 112 VAL A O 1
ATOM 827 N N . ASN A 1 113 ? -8.399 -13.917 15.616 1.00 93.62 113 ASN A N 1
ATOM 828 C CA . ASN A 1 113 ? -7.658 -13.052 16.502 1.00 93.62 113 ASN A CA 1
ATOM 829 C C . ASN A 1 113 ? -6.847 -13.860 17.515 1.00 93.62 113 ASN A C 1
ATOM 831 O O . ASN A 1 113 ? -7.423 -14.541 18.353 1.00 93.62 113 ASN A O 1
ATOM 835 N N . ASP A 1 114 ? -5.530 -13.778 17.398 1.00 92.50 114 ASP A N 1
ATOM 836 C CA . ASP A 1 114 ? -4.537 -14.401 18.276 1.00 92.50 114 ASP A CA 1
ATOM 837 C C . ASP A 1 114 ? -3.351 -13.427 18.341 1.00 92.50 114 ASP A C 1
ATOM 839 O O . ASP A 1 114 ? -2.417 -13.479 17.533 1.00 92.50 114 ASP A O 1
ATOM 843 N N . SER A 1 115 ? -3.488 -12.385 19.164 1.00 93.75 115 SER A N 1
ATOM 844 C CA . SER A 1 115 ? -2.516 -11.284 19.206 1.00 93.75 115 SER A CA 1
ATOM 845 C C . SER A 1 115 ? -1.209 -11.719 19.869 1.00 93.75 115 SER A C 1
ATOM 847 O O . SER A 1 115 ? -0.136 -11.359 19.385 1.00 93.75 115 SER A O 1
ATOM 849 N N . ASP A 1 116 ? -1.292 -12.548 20.912 1.00 91.06 116 ASP A N 1
ATOM 850 C CA . ASP A 1 116 ? -0.131 -13.058 21.649 1.00 91.06 116 ASP A CA 1
ATOM 851 C C . ASP A 1 116 ? 0.525 -14.295 20.999 1.00 91.06 116 ASP A C 1
ATOM 853 O O . ASP A 1 116 ? 1.644 -14.671 21.364 1.00 91.06 116 ASP A O 1
ATOM 857 N N . GLY A 1 117 ? -0.119 -14.899 19.995 1.00 90.88 117 GLY A N 1
ATOM 858 C CA . GLY A 1 117 ? 0.402 -16.024 19.225 1.00 90.88 117 GLY A CA 1
ATOM 859 C C . GLY A 1 117 ? 0.351 -17.357 19.968 1.00 90.88 117 GLY A C 1
ATOM 860 O O . GLY A 1 117 ? 1.147 -18.251 19.659 1.00 90.88 117 GLY A O 1
ATOM 861 N N . ASN A 1 118 ? -0.523 -17.498 20.965 1.00 88.69 118 ASN A N 1
ATOM 862 C CA . ASN A 1 118 ? -0.625 -18.695 21.794 1.00 88.69 118 ASN A CA 1
ATOM 863 C C . ASN A 1 118 ? -1.453 -19.828 21.131 1.00 88.69 118 ASN A C 1
ATOM 865 O O . ASN A 1 118 ? -1.481 -20.954 21.644 1.00 88.69 118 ASN A O 1
ATOM 869 N N . GLY A 1 119 ? -2.086 -19.565 19.979 1.00 90.31 119 GLY A N 1
ATOM 870 C CA . GLY A 1 119 ? -2.918 -20.509 19.224 1.00 90.31 119 GLY A CA 1
ATOM 871 C C . GLY A 1 119 ? -4.363 -20.644 19.724 1.00 90.31 119 GLY A C 1
ATOM 872 O O . GLY A 1 119 ? -5.113 -21.491 19.228 1.00 90.31 119 GLY A O 1
ATOM 873 N N . VAL A 1 120 ? -4.760 -19.841 20.705 1.00 90.88 120 VAL A N 1
ATOM 874 C CA . VAL A 1 120 ? -6.106 -19.677 21.253 1.00 90.88 120 VAL A CA 1
ATOM 875 C C . VAL A 1 120 ? -6.577 -18.276 20.880 1.00 90.88 120 VAL A C 1
ATOM 877 O O . VAL A 1 120 ? -5.793 -17.345 20.785 1.00 90.88 120 VAL A O 1
ATOM 880 N N . ASN A 1 121 ? -7.871 -18.126 20.592 1.00 93.81 121 ASN A N 1
ATOM 881 C CA . ASN A 1 121 ? -8.364 -16.805 20.224 1.00 93.81 121 ASN A CA 1
ATOM 882 C C . ASN A 1 121 ? -8.549 -15.915 21.460 1.00 93.81 121 ASN A C 1
ATOM 884 O O . ASN A 1 121 ? -9.041 -16.380 22.490 1.00 93.81 121 ASN A O 1
ATOM 888 N N . ASP A 1 122 ? -8.297 -14.613 21.319 1.00 96.25 122 ASP A N 1
ATOM 889 C CA . ASP A 1 122 ? -8.237 -13.697 22.472 1.00 96.25 122 ASP A CA 1
ATOM 890 C C . ASP A 1 122 ? -9.594 -13.501 23.202 1.00 96.25 122 ASP A C 1
ATOM 892 O O . ASP A 1 122 ? -9.640 -12.968 24.315 1.00 96.25 122 ASP A O 1
ATOM 896 N N . PHE A 1 123 ? -10.726 -13.934 22.617 1.00 97.31 123 PHE A N 1
ATOM 897 C CA . PHE A 1 123 ? -12.013 -13.982 23.336 1.00 97.31 123 PHE A CA 1
ATOM 898 C C . PHE A 1 123 ? -12.044 -15.108 24.370 1.00 97.31 123 PHE A C 1
ATOM 900 O O . PHE A 1 123 ? -12.701 -14.978 25.404 1.00 97.31 123 PHE A O 1
ATOM 907 N N . VAL A 1 124 ? -11.375 -16.225 24.086 1.00 95.81 124 VAL A N 1
ATOM 908 C CA . VAL A 1 124 ? -11.228 -17.342 25.024 1.00 95.81 124 VAL A CA 1
ATOM 909 C C . VAL A 1 124 ? -10.207 -16.993 26.104 1.00 95.81 124 VAL A C 1
ATOM 911 O O . VAL A 1 124 ? -10.449 -17.322 27.266 1.00 95.81 124 VAL A O 1
ATOM 914 N N . ASP A 1 125 ? -9.139 -16.270 25.759 1.00 94.25 125 ASP A N 1
ATOM 915 C CA . ASP A 1 125 ? -8.150 -15.793 26.738 1.00 94.25 125 ASP A CA 1
ATOM 916 C C . ASP A 1 125 ? -8.702 -14.708 27.668 1.00 94.25 125 ASP A C 1
ATOM 918 O O . ASP A 1 125 ? -8.239 -14.551 28.800 1.00 94.25 125 ASP A O 1
ATOM 922 N N . GLY A 1 126 ? -9.746 -13.999 27.232 1.00 95.62 126 GLY A N 1
ATOM 923 C CA . GLY A 1 126 ? -10.410 -12.981 28.038 1.00 95.62 126 GLY A CA 1
ATOM 924 C C . GLY A 1 126 ? -9.631 -11.667 28.080 1.00 95.62 126 GLY A C 1
ATOM 925 O O . GLY A 1 126 ? -9.472 -11.077 29.150 1.00 95.62 126 GLY A O 1
ATOM 926 N N . LEU A 1 127 ? -9.103 -11.236 26.931 1.00 97.44 127 LEU A N 1
ATOM 927 C CA . LEU A 1 127 ? -8.239 -10.062 26.819 1.00 97.44 127 LEU A CA 1
ATOM 928 C C . LEU A 1 127 ? -8.933 -8.770 27.294 1.00 97.44 127 LEU A C 1
ATOM 930 O O . LEU A 1 127 ? -9.957 -8.346 26.753 1.00 97.44 127 LEU A O 1
ATOM 934 N N . ASP A 1 128 ? -8.325 -8.109 28.281 1.00 97.31 128 ASP A N 1
ATOM 935 C CA . ASP A 1 128 ? -8.769 -6.836 28.856 1.00 97.31 128 ASP A CA 1
ATOM 936 C C . ASP A 1 128 ? -7.929 -5.667 28.320 1.00 97.31 128 ASP A C 1
ATOM 938 O O . ASP A 1 128 ? -6.752 -5.531 28.657 1.00 97.31 128 ASP A O 1
ATOM 942 N N . PHE A 1 129 ? -8.531 -4.784 27.514 1.00 96.88 129 PHE A N 1
ATOM 943 C CA . PHE A 1 129 ? -7.809 -3.662 26.896 1.00 96.88 129 PHE A CA 1
ATOM 944 C C . PHE A 1 129 ? -7.491 -2.548 27.900 1.00 96.88 129 PHE A C 1
ATOM 946 O O . PHE A 1 129 ? -6.729 -1.640 27.579 1.00 96.88 129 PHE A O 1
ATOM 953 N N . ASN A 1 130 ? -8.062 -2.577 29.108 1.00 95.69 130 ASN A N 1
ATOM 954 C CA . ASN A 1 130 ? -7.728 -1.605 30.151 1.00 95.69 130 ASN A CA 1
ATOM 955 C C . ASN A 1 130 ? -6.330 -1.845 30.721 1.00 95.69 130 ASN A C 1
ATOM 957 O O . ASN A 1 130 ? -5.695 -0.912 31.208 1.00 95.69 130 ASN A O 1
ATOM 961 N N . ASN A 1 131 ? -5.873 -3.096 30.686 1.00 94.56 131 ASN A N 1
ATOM 962 C CA . ASN A 1 131 ? -4.556 -3.499 31.150 1.00 94.56 131 ASN A CA 1
ATOM 963 C C . ASN A 1 131 ? -4.097 -4.745 30.370 1.00 94.56 131 ASN A C 1
ATOM 965 O O . ASN A 1 131 ? -4.088 -5.846 30.937 1.00 94.56 131 ASN A O 1
ATOM 969 N N . PRO A 1 132 ? -3.760 -4.588 29.075 1.00 92.38 132 PRO A N 1
ATOM 970 C CA . PRO A 1 132 ? -3.391 -5.712 28.227 1.00 92.38 132 PRO A CA 1
ATOM 971 C C . PRO A 1 132 ? -2.113 -6.385 28.762 1.00 92.38 132 PRO A C 1
ATOM 973 O O . PRO A 1 132 ? -1.163 -5.688 29.135 1.00 92.38 132 PRO A O 1
ATOM 976 N N . PRO A 1 133 ? -2.062 -7.729 28.839 1.00 89.69 133 PRO A N 1
ATOM 977 C CA . PRO A 1 133 ? -0.847 -8.446 29.217 1.00 89.69 133 PRO A CA 1
ATOM 978 C C . PRO A 1 133 ? 0.312 -8.209 28.234 1.00 89.69 133 PRO A C 1
ATOM 980 O O . PRO A 1 133 ? 0.116 -7.779 27.098 1.00 89.69 133 PRO A O 1
ATOM 983 N N . ALA A 1 134 ? 1.537 -8.544 28.649 1.00 84.00 134 ALA A N 1
ATOM 984 C CA . ALA A 1 134 ? 2.687 -8.526 27.746 1.00 84.00 134 ALA A CA 1
ATOM 985 C C . ALA A 1 134 ? 2.475 -9.510 26.580 1.00 84.00 134 ALA A C 1
ATOM 987 O O . ALA A 1 134 ? 2.093 -10.655 26.814 1.00 84.00 134 ALA A O 1
ATOM 988 N N . GLY A 1 135 ? 2.747 -9.062 25.351 1.00 81.06 135 GLY A N 1
ATOM 989 C CA . GLY A 1 135 ? 2.523 -9.836 24.121 1.00 81.06 135 GLY A CA 1
ATOM 990 C C . GLY A 1 135 ? 1.317 -9.377 23.297 1.00 81.06 135 GLY A C 1
ATOM 991 O O . GLY A 1 135 ? 1.239 -9.726 22.128 1.00 81.06 135 GLY A O 1
ATOM 992 N N . TYR A 1 136 ? 0.435 -8.547 23.860 1.00 90.00 136 TYR A N 1
ATOM 993 C CA . TYR A 1 136 ? -0.699 -7.962 23.144 1.00 90.00 136 TYR A CA 1
ATOM 994 C C . TYR A 1 136 ? -0.375 -6.551 22.641 1.00 90.00 136 TYR A C 1
ATOM 996 O O . TYR A 1 136 ? 0.102 -5.712 23.407 1.00 90.00 136 TYR A O 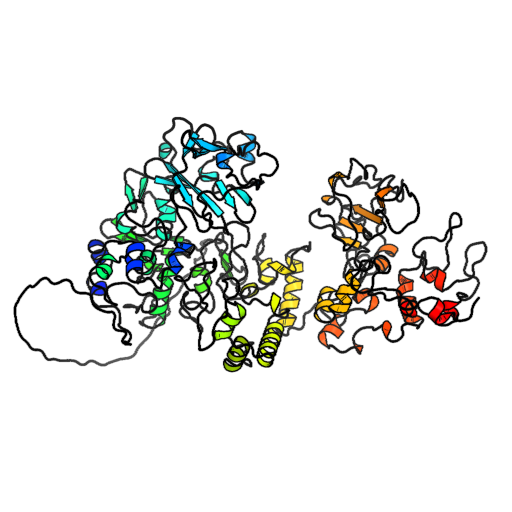1
ATOM 1004 N N . ASP A 1 137 ? -0.692 -6.268 21.377 1.00 91.06 137 ASP A N 1
ATOM 1005 C CA . ASP A 1 137 ? -0.587 -4.929 20.784 1.00 91.06 137 ASP A CA 1
ATOM 1006 C C . ASP A 1 137 ? -1.990 -4.328 20.624 1.00 91.06 137 ASP A C 1
ATOM 1008 O O . ASP A 1 137 ? -2.761 -4.727 19.748 1.00 91.06 137 ASP A O 1
ATOM 1012 N N . VAL A 1 138 ? -2.341 -3.388 21.505 1.00 94.62 138 VAL A N 1
ATOM 1013 C CA . VAL A 1 138 ? -3.638 -2.701 21.519 1.00 94.62 138 VAL A CA 1
ATOM 1014 C C . VAL A 1 138 ? -3.403 -1.199 21.425 1.00 94.62 138 VAL A C 1
ATOM 1016 O O . VAL A 1 138 ? -2.780 -0.611 22.304 1.00 94.62 138 VAL A O 1
ATOM 1019 N N . THR A 1 139 ? -3.950 -0.556 20.393 1.00 92.25 139 THR A N 1
ATOM 1020 C CA . THR A 1 139 ? -3.801 0.888 20.173 1.00 92.25 139 THR A CA 1
ATOM 1021 C C . THR A 1 139 ? -5.137 1.596 19.949 1.00 92.25 139 THR A C 1
ATOM 1023 O O . THR A 1 139 ? -6.122 1.030 19.465 1.00 92.25 139 THR A O 1
ATOM 1026 N N . GLY A 1 140 ? -5.184 2.882 20.309 1.00 89.81 140 GLY A N 1
ATOM 1027 C CA . GLY A 1 140 ? -6.359 3.736 20.107 1.00 89.81 140 GLY A CA 1
ATOM 1028 C C . GLY A 1 140 ? -7.421 3.654 21.209 1.00 89.81 140 GLY A C 1
ATOM 1029 O O . GLY A 1 140 ? -8.511 4.190 21.022 1.00 89.81 140 GLY A O 1
ATOM 1030 N N . PHE A 1 141 ? -7.109 3.021 22.344 1.00 92.19 141 PHE A N 1
ATOM 1031 C CA . PHE A 1 141 ? -7.998 2.918 23.509 1.00 92.19 141 PHE A CA 1
ATOM 1032 C C . PHE A 1 141 ? -7.431 3.550 24.788 1.00 92.19 141 PHE A C 1
ATOM 1034 O O . PHE A 1 141 ? -8.039 3.407 25.846 1.00 92.19 141 PHE A O 1
ATOM 1041 N N . ASP A 1 142 ? -6.313 4.280 24.723 1.00 89.31 142 ASP A N 1
ATOM 1042 C CA . ASP A 1 142 ? -5.602 4.797 25.906 1.00 89.31 142 ASP A CA 1
ATOM 1043 C C . ASP A 1 142 ? -6.496 5.653 26.818 1.00 89.31 142 ASP A C 1
ATOM 1045 O O . ASP A 1 142 ? -6.500 5.502 28.042 1.00 89.31 142 ASP A O 1
ATOM 1049 N N . ALA A 1 143 ? -7.320 6.523 26.223 1.00 88.94 143 ALA A N 1
ATOM 1050 C CA . ALA A 1 143 ? -8.237 7.392 26.961 1.00 88.94 143 ALA A CA 1
ATOM 1051 C C . ALA A 1 143 ? -9.344 6.611 27.693 1.00 88.94 143 ALA A C 1
ATOM 1053 O O . ALA A 1 143 ? -9.787 7.024 28.769 1.00 88.94 143 ALA A O 1
ATOM 1054 N N . GLN A 1 144 ? -9.800 5.498 27.113 1.00 93.25 144 GLN A N 1
ATOM 1055 C CA . GLN A 1 144 ? -10.798 4.604 27.700 1.00 93.25 144 GLN A CA 1
ATOM 1056 C C . GLN A 1 144 ? -10.162 3.678 28.746 1.00 93.25 144 GLN A C 1
ATOM 1058 O O . GLN A 1 144 ? -10.748 3.462 29.808 1.00 93.25 144 GLN A O 1
ATOM 1063 N N . ALA A 1 145 ? -8.949 3.186 28.483 1.00 92.19 145 ALA A N 1
ATOM 1064 C CA . ALA A 1 145 ? -8.183 2.325 29.379 1.00 92.19 145 ALA A CA 1
ATOM 1065 C C . ALA A 1 145 ? -7.845 3.054 30.685 1.00 92.19 145 ALA A C 1
ATOM 1067 O O . ALA A 1 145 ? -8.082 2.526 31.770 1.00 92.19 145 ALA A O 1
ATOM 1068 N N . ALA A 1 146 ? -7.440 4.327 30.598 1.00 91.06 146 ALA A N 1
ATOM 1069 C CA . ALA A 1 146 ? -7.198 5.192 31.757 1.00 91.06 146 ALA A CA 1
ATOM 1070 C C . ALA A 1 146 ? -8.422 5.358 32.684 1.00 91.06 146 ALA A C 1
ATOM 1072 O O . ALA A 1 146 ? -8.280 5.774 33.834 1.00 91.06 146 ALA A O 1
ATOM 1073 N N . LYS A 1 147 ? -9.627 5.042 32.194 1.00 90.50 147 LYS A N 1
ATOM 1074 C CA . LYS A 1 147 ? -10.897 5.118 32.932 1.00 90.50 147 LYS A CA 1
ATOM 1075 C C . LYS A 1 147 ? -11.473 3.750 33.296 1.00 90.50 147 LYS A C 1
ATOM 1077 O O . LYS A 1 147 ? -12.505 3.702 33.960 1.00 90.50 147 LYS A O 1
ATOM 1082 N N . GLY A 1 148 ? -10.840 2.652 32.882 1.00 93.00 148 GLY A N 1
ATOM 1083 C CA . GLY A 1 148 ? -11.361 1.303 33.107 1.00 93.00 148 GLY A CA 1
ATOM 1084 C C . GLY A 1 148 ? -12.598 0.969 32.262 1.00 93.00 148 GLY A C 1
ATOM 1085 O O . GLY A 1 148 ? -13.411 0.146 32.680 1.00 93.00 148 GLY A O 1
ATOM 1086 N N . VAL A 1 149 ? -12.791 1.639 31.119 1.00 93.88 149 VAL A N 1
ATOM 1087 C CA . VAL A 1 149 ? -13.956 1.454 30.227 1.00 93.88 149 VAL A CA 1
ATOM 1088 C C . VAL A 1 149 ? -13.576 1.037 28.801 1.00 93.88 149 VAL A C 1
ATOM 1090 O O . VAL A 1 149 ? -14.438 1.017 27.912 1.00 93.88 149 VAL A O 1
ATOM 1093 N N . ALA A 1 150 ? -12.307 0.702 28.559 1.00 95.31 150 ALA A N 1
ATOM 1094 C CA . ALA A 1 150 ? -11.880 0.083 27.310 1.00 95.31 150 ALA A CA 1
ATOM 1095 C C . ALA A 1 150 ? -12.512 -1.315 27.149 1.00 95.31 150 ALA A C 1
ATOM 1097 O O . ALA A 1 150 ? -12.941 -1.913 28.145 1.00 95.31 150 ALA A O 1
ATOM 1098 N N . PRO A 1 151 ? -12.607 -1.829 25.909 1.00 97.62 151 PRO A N 1
ATOM 1099 C CA . PRO A 1 151 ? -13.210 -3.127 25.639 1.00 97.62 151 PRO A CA 1
ATOM 1100 C C . PRO A 1 151 ? -12.558 -4.281 26.414 1.00 97.62 151 PRO A C 1
ATOM 1102 O O . PRO A 1 151 ? -11.340 -4.361 26.527 1.00 97.62 151 PRO A O 1
ATOM 1105 N N . VAL A 1 152 ? -13.379 -5.214 26.891 1.00 97.94 152 VAL A N 1
ATOM 1106 C CA . VAL A 1 152 ? -12.927 -6.501 27.438 1.00 97.94 152 VAL A CA 1
ATOM 1107 C C . VAL A 1 152 ? -13.534 -7.613 26.597 1.00 97.94 152 VAL A C 1
ATOM 1109 O O . VAL A 1 152 ? -14.762 -7.738 26.529 1.00 97.94 152 VAL A O 1
ATOM 1112 N N . LEU A 1 153 ? -12.683 -8.384 25.928 1.00 98.44 153 LEU A N 1
ATOM 1113 C CA . LEU A 1 153 ? -13.069 -9.563 25.161 1.00 98.44 153 LEU A CA 1
ATOM 1114 C C . LEU A 1 153 ? -13.330 -10.724 26.125 1.00 98.44 153 LEU A C 1
ATOM 1116 O O . LEU A 1 153 ? -12.677 -10.853 27.157 1.00 98.44 153 LEU A O 1
ATOM 1120 N N . GLY A 1 154 ? -14.307 -11.565 25.814 1.00 97.81 154 GLY A N 1
ATOM 1121 C CA . GLY A 1 154 ? -14.631 -12.723 26.642 1.00 97.81 154 GLY A CA 1
ATOM 1122 C C . GLY A 1 154 ? -15.649 -13.638 25.984 1.00 97.81 154 GLY A C 1
ATOM 1123 O O . GLY A 1 154 ? -16.139 -13.360 24.890 1.00 97.81 154 GLY A O 1
ATOM 1124 N N . THR A 1 155 ? -16.052 -14.696 26.678 1.00 97.31 155 THR A N 1
ATOM 1125 C CA . THR A 1 155 ? -17.131 -15.585 26.231 1.00 97.31 155 THR A CA 1
ATOM 1126 C C . THR A 1 155 ? -18.235 -15.699 27.276 1.00 97.31 155 THR A C 1
ATOM 1128 O O . THR A 1 155 ? -17.999 -15.557 28.477 1.00 97.31 155 THR A O 1
ATOM 1131 N N . ASP A 1 156 ? -19.465 -15.933 26.820 1.00 94.88 156 ASP A N 1
ATOM 1132 C CA . ASP A 1 156 ? -20.569 -16.293 27.707 1.00 94.88 156 ASP A CA 1
ATOM 1133 C C . ASP A 1 156 ? -20.486 -17.763 28.163 1.00 94.88 156 ASP A C 1
ATOM 1135 O O . ASP A 1 156 ? -19.616 -18.528 27.747 1.00 94.88 156 ASP A O 1
ATOM 1139 N N . GLU A 1 157 ? -21.428 -18.198 29.005 1.00 91.69 157 GLU A N 1
ATOM 1140 C CA . GLU A 1 157 ? -21.477 -19.575 29.531 1.00 91.69 157 GLU A CA 1
ATOM 1141 C C . GLU A 1 157 ? -21.574 -20.665 28.445 1.00 91.69 157 GLU A C 1
ATOM 1143 O O . GLU A 1 157 ? -21.353 -21.844 28.726 1.00 91.69 157 GLU A O 1
ATOM 1148 N N . ARG A 1 158 ? -21.939 -20.297 27.212 1.00 90.81 158 ARG A N 1
ATOM 1149 C CA . ARG A 1 158 ? -22.058 -21.198 26.060 1.00 90.81 158 ARG A CA 1
ATOM 1150 C C . ARG A 1 158 ? -20.845 -21.120 25.131 1.00 90.81 158 ARG A C 1
ATOM 1152 O O . ARG A 1 158 ? -20.847 -21.805 24.112 1.00 90.81 158 ARG A O 1
ATOM 1159 N N . GLY A 1 159 ? -19.835 -20.320 25.472 1.00 91.19 159 GLY A N 1
ATOM 1160 C CA . GLY A 1 159 ? -18.664 -20.075 24.632 1.00 91.19 159 GLY A CA 1
ATOM 1161 C C . GLY A 1 159 ? -18.910 -19.051 23.521 1.00 91.19 159 GLY A C 1
ATOM 1162 O O . GLY A 1 159 ? -18.093 -18.944 22.612 1.00 91.19 159 GLY A O 1
ATOM 1163 N N . THR A 1 160 ? -20.020 -18.307 23.557 1.00 95.44 160 THR A N 1
ATOM 1164 C CA . THR A 1 160 ? -20.312 -17.284 22.542 1.00 95.44 160 THR A CA 1
ATOM 1165 C C . THR A 1 160 ? -19.450 -16.049 22.811 1.00 95.44 160 THR A C 1
ATOM 1167 O O . THR A 1 160 ? -19.460 -15.567 23.945 1.00 95.44 160 THR A O 1
ATOM 1170 N N . PRO A 1 161 ? -18.729 -15.505 21.816 1.00 97.88 161 PRO A N 1
ATOM 1171 C CA . PRO A 1 161 ? -17.906 -14.311 21.979 1.00 97.88 161 PRO A CA 1
ATOM 1172 C C . PRO A 1 161 ? -18.722 -13.086 22.411 1.00 97.88 161 PRO A C 1
ATOM 1174 O O . PRO A 1 161 ? -19.823 -12.813 21.920 1.00 97.88 161 PRO A O 1
ATOM 1177 N N . THR A 1 162 ? -18.150 -12.319 23.331 1.00 98.06 162 THR A N 1
ATOM 1178 C CA . THR A 1 162 ? -18.725 -11.107 23.914 1.00 98.06 162 THR A CA 1
ATOM 1179 C C . THR A 1 162 ? -17.672 -10.009 24.030 1.00 98.06 162 THR A C 1
ATOM 1181 O O . THR A 1 162 ? -16.490 -10.291 24.211 1.00 98.06 162 THR A O 1
ATOM 1184 N N . ILE A 1 163 ? -18.111 -8.754 23.943 1.00 97.56 163 ILE A N 1
ATOM 1185 C CA . ILE A 1 163 ? -17.283 -7.575 24.215 1.00 97.56 163 ILE A CA 1
ATOM 1186 C C . ILE A 1 163 ? -17.983 -6.741 25.284 1.00 97.56 163 ILE A C 1
ATOM 1188 O O . ILE A 1 163 ? -19.114 -6.293 25.086 1.00 97.56 163 ILE A O 1
ATOM 1192 N N . LYS A 1 164 ? -17.328 -6.527 26.424 1.00 96.31 164 LYS A N 1
ATOM 1193 C CA . LYS A 1 164 ? -17.814 -5.647 27.489 1.00 96.31 164 LYS A CA 1
ATOM 1194 C C . LYS A 1 164 ? -17.215 -4.251 27.331 1.00 96.31 164 LYS A C 1
ATOM 1196 O O . LYS A 1 164 ? -16.007 -4.115 27.193 1.00 96.31 164 LYS A O 1
ATOM 1201 N N . ILE A 1 165 ? -18.058 -3.222 27.369 1.00 93.31 165 ILE A N 1
ATOM 1202 C CA . ILE A 1 165 ? -17.668 -1.807 27.343 1.00 93.31 165 ILE A CA 1
ATOM 1203 C C . ILE A 1 165 ? -18.349 -1.115 28.523 1.00 93.31 165 ILE A C 1
ATOM 1205 O O . ILE A 1 165 ? -19.581 -1.068 28.599 1.00 93.31 165 ILE A O 1
ATOM 1209 N N . GLY A 1 166 ? -17.552 -0.597 29.460 1.00 89.31 166 GLY A N 1
ATOM 1210 C CA . GLY A 1 166 ? -18.069 -0.121 30.744 1.00 89.31 166 GLY A CA 1
ATOM 1211 C C . GLY A 1 166 ? -18.868 -1.222 31.447 1.00 89.31 166 GLY A C 1
ATOM 1212 O O . GLY A 1 166 ? -18.354 -2.307 31.696 1.00 89.31 166 GLY A O 1
ATOM 1213 N N . GLU A 1 167 ? -20.148 -0.975 31.721 1.00 89.00 167 GLU A N 1
ATOM 1214 C CA . GLU A 1 167 ? -21.038 -1.935 32.393 1.00 89.00 167 GLU A CA 1
ATOM 1215 C C . GLU A 1 167 ? -21.905 -2.769 31.429 1.00 89.00 167 GLU A C 1
ATOM 1217 O O . GLU A 1 167 ? -22.689 -3.608 31.874 1.00 89.00 167 GLU A O 1
ATOM 1222 N N . VAL A 1 168 ? -21.800 -2.551 30.113 1.00 90.12 168 VAL A N 1
ATOM 1223 C CA . VAL A 1 168 ? -22.636 -3.230 29.112 1.00 90.12 168 VAL A CA 1
ATOM 1224 C C . VAL A 1 168 ? -21.837 -4.316 28.402 1.00 90.12 168 VAL A C 1
ATOM 1226 O O . VAL A 1 168 ? -20.764 -4.056 27.863 1.00 90.12 168 VAL A O 1
ATOM 1229 N N . THR A 1 169 ? -22.382 -5.532 28.367 1.00 93.88 169 THR A N 1
ATOM 1230 C CA . THR A 1 169 ? -21.821 -6.659 27.611 1.00 93.88 169 THR A CA 1
ATOM 1231 C C . THR A 1 169 ? -22.606 -6.865 26.321 1.00 93.88 169 THR A C 1
ATOM 1233 O O . THR A 1 169 ? -23.814 -7.098 26.356 1.00 93.88 169 THR A O 1
ATOM 1236 N N . TYR A 1 170 ? -21.909 -6.814 25.189 1.00 93.94 170 TYR A N 1
ATOM 1237 C CA . TYR A 1 170 ? -22.457 -7.053 23.860 1.00 93.94 170 TYR A CA 1
ATOM 1238 C C . TYR A 1 170 ? -22.098 -8.456 23.394 1.00 93.94 170 TYR A C 1
ATOM 1240 O O . TYR A 1 170 ? -20.922 -8.811 23.327 1.00 93.94 170 TYR A O 1
ATOM 1248 N N . THR A 1 171 ? -23.102 -9.248 23.030 1.00 96.25 171 THR A N 1
ATOM 1249 C CA . THR A 1 171 ? -22.876 -10.518 22.335 1.00 96.25 171 THR A CA 1
ATOM 1250 C C . THR A 1 171 ? -22.490 -10.239 20.886 1.00 96.25 171 THR A C 1
ATOM 1252 O O . THR A 1 171 ? -23.161 -9.462 20.195 1.00 96.25 171 THR A O 1
ATOM 1255 N N . VAL A 1 172 ? -21.417 -10.871 20.414 1.00 96.69 172 VAL A N 1
ATOM 1256 C CA . VAL A 1 172 ? -21.047 -10.849 18.997 1.00 96.69 172 VAL A CA 1
ATOM 1257 C C . VAL A 1 172 ? -21.997 -11.780 18.248 1.00 96.69 172 VAL A C 1
ATOM 1259 O O . VAL A 1 172 ? -22.236 -12.912 18.658 1.00 96.69 172 VAL A O 1
ATOM 1262 N N . LYS A 1 173 ? -22.577 -11.279 17.160 1.00 93.56 173 LYS A N 1
ATOM 1263 C CA . LYS A 1 173 ? -23.534 -11.987 16.307 1.00 93.56 173 LYS A CA 1
ATOM 1264 C C . LYS A 1 173 ? -22.896 -12.434 14.993 1.00 93.56 173 LYS A C 1
ATOM 1266 O O . LYS A 1 173 ?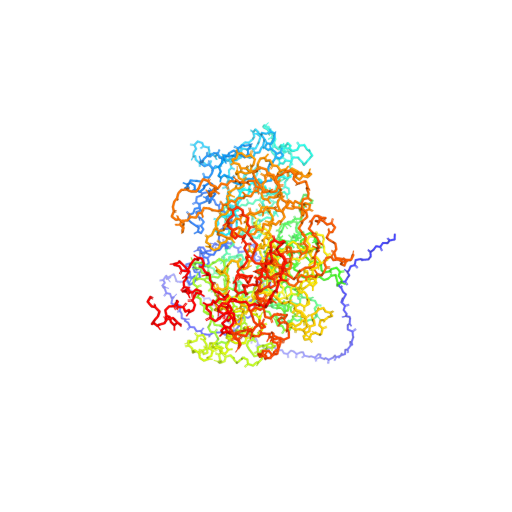 -23.131 -13.560 14.568 1.00 93.56 173 LYS A O 1
ATOM 1271 N N . TYR A 1 174 ? -22.088 -11.561 14.392 1.00 93.19 174 TYR A N 1
ATOM 1272 C CA . TYR A 1 174 ? -21.393 -11.815 13.131 1.00 93.19 174 TYR A CA 1
ATOM 1273 C C . TYR A 1 174 ? -19.953 -11.307 13.183 1.00 93.19 174 TYR A C 1
ATOM 1275 O O . TYR A 1 174 ? -19.630 -10.395 13.953 1.00 93.19 174 TYR A O 1
ATOM 1283 N N . VAL A 1 175 ? -19.113 -11.854 12.309 1.00 93.75 175 VAL A N 1
ATOM 1284 C CA . VAL A 1 175 ? -17.769 -11.342 12.019 1.00 93.75 175 VAL A CA 1
ATOM 1285 C C . VAL A 1 175 ? -17.725 -10.742 10.616 1.00 93.75 175 VAL A C 1
ATOM 1287 O O . VAL A 1 175 ? -18.394 -11.218 9.699 1.00 93.75 175 VAL A O 1
ATOM 1290 N N . LEU A 1 176 ? -16.940 -9.678 10.452 1.00 91.50 176 LEU A N 1
ATOM 1291 C CA . LEU A 1 176 ? -16.694 -9.012 9.176 1.00 91.50 176 LEU A CA 1
ATOM 1292 C C . LEU A 1 176 ? -15.202 -9.116 8.833 1.00 91.50 176 LEU A C 1
ATOM 1294 O O . LEU A 1 176 ? -14.381 -8.532 9.540 1.00 91.50 176 LEU A O 1
ATOM 1298 N N . GLY A 1 177 ? -14.850 -9.803 7.747 1.00 88.19 177 GLY A N 1
ATOM 1299 C CA . GLY A 1 177 ? -13.452 -10.108 7.403 1.00 88.19 177 GLY A CA 1
ATOM 1300 C C . GLY A 1 177 ? -12.888 -11.298 8.191 1.00 88.19 177 GLY A C 1
ATOM 1301 O O . GLY A 1 177 ? -13.653 -12.187 8.561 1.00 88.19 177 GLY A O 1
ATOM 1302 N N . GLY A 1 178 ? -11.575 -11.336 8.443 1.00 85.44 178 GLY A N 1
ATOM 1303 C CA . GLY A 1 178 ? -10.892 -12.471 9.086 1.00 85.44 178 GLY A CA 1
ATOM 1304 C C . GLY A 1 178 ? -10.542 -13.595 8.114 1.00 85.44 178 GLY A C 1
ATOM 1305 O O . GLY A 1 178 ? -11.015 -14.719 8.281 1.00 85.44 178 GLY A O 1
ATOM 1306 N N . ASN A 1 179 ? -9.810 -13.255 7.052 1.00 78.94 179 ASN A N 1
ATOM 1307 C CA . ASN A 1 179 ? -9.519 -14.148 5.924 1.00 78.94 179 ASN A CA 1
ATOM 1308 C C . ASN A 1 179 ? -8.018 -14.219 5.573 1.00 78.94 179 ASN A C 1
ATOM 1310 O O . ASN A 1 179 ? -7.669 -14.647 4.481 1.00 78.94 179 ASN A O 1
ATOM 1314 N N . GLY A 1 180 ? -7.138 -13.781 6.472 1.00 76.69 180 GLY A N 1
ATOM 1315 C CA . GLY A 1 180 ? -5.687 -13.946 6.400 1.00 76.69 180 GLY A CA 1
ATOM 1316 C C . GLY A 1 180 ? -4.875 -12.739 5.919 1.00 76.69 180 GLY A C 1
ATOM 1317 O O . GLY A 1 180 ? -3.657 -12.795 6.022 1.00 76.69 180 GLY A O 1
ATOM 1318 N N . LYS A 1 181 ? -5.487 -11.651 5.414 1.00 74.06 181 LYS A N 1
ATOM 1319 C CA . LYS A 1 181 ? -4.726 -10.509 4.839 1.00 74.06 181 LYS A CA 1
ATOM 1320 C C . LYS A 1 181 ? -4.919 -9.157 5.529 1.00 74.06 181 LYS A C 1
ATOM 1322 O O . LYS A 1 181 ? -3.943 -8.451 5.778 1.00 74.06 181 LYS A O 1
ATOM 1327 N N . TRP A 1 182 ? -6.155 -8.761 5.837 1.00 84.62 182 TRP A N 1
ATOM 1328 C CA . TRP A 1 182 ? -6.431 -7.391 6.297 1.00 84.62 182 TRP A CA 1
ATOM 1329 C C . TRP A 1 182 ? -6.855 -7.325 7.755 1.00 84.62 182 TRP A C 1
ATOM 1331 O O . TRP A 1 182 ? -6.059 -6.990 8.631 1.00 84.62 182 TRP A O 1
ATOM 1341 N N . LYS A 1 183 ? -8.147 -7.534 8.007 1.00 90.81 183 LYS A N 1
ATOM 1342 C CA . LYS A 1 183 ? -8.762 -7.206 9.285 1.00 90.81 183 LYS A CA 1
ATOM 1343 C C . LYS A 1 183 ? -10.013 -8.023 9.542 1.00 90.81 183 LYS A C 1
ATOM 1345 O O . LYS A 1 183 ? -10.779 -8.305 8.615 1.00 90.81 183 LYS A O 1
ATOM 1350 N N . GLN A 1 184 ? -10.272 -8.272 10.819 1.00 94.38 184 GLN A N 1
ATOM 1351 C CA . GLN A 1 184 ? -11.538 -8.775 11.326 1.00 94.38 184 GLN A CA 1
ATOM 1352 C C . GLN A 1 184 ? -12.200 -7.738 12.240 1.00 94.38 184 GLN A C 1
ATOM 1354 O O . GLN A 1 184 ? -11.545 -7.065 13.037 1.00 94.38 184 GLN A O 1
ATOM 1359 N N . ARG A 1 185 ? -13.518 -7.587 12.104 1.00 95.75 185 ARG A N 1
ATOM 1360 C CA . ARG A 1 185 ? -14.363 -6.771 12.985 1.00 95.75 185 ARG A CA 1
ATOM 1361 C C . ARG A 1 185 ? -15.555 -7.578 13.469 1.00 95.75 185 ARG A C 1
ATOM 1363 O O . ARG A 1 185 ? -15.939 -8.566 12.846 1.00 95.75 185 ARG A O 1
ATOM 1370 N N . TYR A 1 186 ? -16.174 -7.105 14.542 1.00 96.75 186 TYR A N 1
ATOM 1371 C CA . TYR A 1 186 ? -17.224 -7.830 15.250 1.00 96.75 186 TYR A CA 1
ATOM 1372 C C . TYR A 1 186 ? -18.526 -7.039 15.225 1.00 96.75 186 TYR A C 1
ATOM 1374 O O . TYR A 1 186 ? -18.531 -5.829 15.446 1.00 96.75 186 TYR A O 1
ATOM 1382 N N . VAL A 1 187 ? -19.634 -7.714 14.943 1.00 95.00 187 VAL A N 1
ATOM 1383 C CA . VAL A 1 187 ? -20.955 -7.097 14.805 1.00 95.00 187 VAL A CA 1
ATOM 1384 C C . VAL A 1 187 ? -21.851 -7.587 15.927 1.00 95.00 187 VAL A C 1
ATOM 1386 O O . VAL A 1 187 ? -21.939 -8.788 16.170 1.00 95.00 187 VAL A O 1
ATOM 1389 N N . THR A 1 188 ? -22.543 -6.671 16.594 1.00 93.56 188 THR A N 1
ATOM 1390 C CA . THR A 1 188 ? -23.569 -6.974 17.596 1.00 93.56 188 THR A CA 1
ATOM 1391 C C . THR A 1 188 ? -24.949 -6.554 17.093 1.00 93.56 188 THR A C 1
ATOM 1393 O O . THR A 1 188 ? -25.057 -5.714 16.198 1.00 93.56 188 THR A O 1
ATOM 1396 N N . GLN A 1 189 ? -26.003 -7.138 17.658 1.00 90.62 189 GLN A N 1
ATOM 1397 C CA . GLN A 1 189 ? -27.382 -6.757 17.369 1.00 90.62 189 GLN A CA 1
ATOM 1398 C C . GLN A 1 189 ? -27.929 -5.906 18.516 1.00 90.62 189 GLN A C 1
ATOM 1400 O O . GLN A 1 189 ? -27.856 -6.294 19.683 1.00 90.62 189 GLN A O 1
ATOM 1405 N N . ILE A 1 190 ? -28.500 -4.754 18.178 1.00 87.00 190 ILE A N 1
ATOM 1406 C CA . ILE A 1 190 ? -29.132 -3.830 19.116 1.00 87.00 190 ILE A CA 1
ATOM 1407 C C . ILE A 1 190 ? -30.503 -3.467 18.549 1.00 87.00 190 ILE A C 1
ATOM 1409 O O . ILE A 1 190 ? -30.591 -2.840 17.496 1.00 87.00 190 ILE A O 1
ATOM 1413 N N . GLY A 1 191 ? -31.571 -3.836 19.261 1.00 87.00 191 GLY A N 1
ATOM 1414 C CA . GLY A 1 191 ? -32.916 -3.760 18.689 1.00 87.00 191 GLY A CA 1
ATOM 1415 C C . GLY A 1 191 ? -33.025 -4.694 17.484 1.00 87.00 191 GLY A C 1
ATOM 1416 O O . GLY A 1 191 ? -32.580 -5.842 17.567 1.00 87.00 191 GLY A O 1
ATOM 1417 N N . ASN A 1 192 ? -33.572 -4.212 16.368 1.00 86.12 192 ASN A N 1
ATOM 1418 C CA . ASN A 1 192 ? -33.600 -4.978 15.116 1.00 86.12 192 ASN A CA 1
ATOM 1419 C C . ASN A 1 192 ? -32.440 -4.643 14.158 1.00 86.12 192 ASN A C 1
ATOM 1421 O O . ASN A 1 192 ? -32.326 -5.288 13.119 1.00 86.12 192 ASN A O 1
ATOM 1425 N N . SER A 1 193 ? -31.576 -3.682 14.503 1.00 89.00 193 SER A N 1
ATOM 1426 C CA . SER A 1 193 ? -30.417 -3.279 13.692 1.00 89.00 193 SER A CA 1
ATOM 1427 C C . SER A 1 193 ? -29.109 -3.900 14.185 1.00 89.00 193 SER A C 1
ATOM 1429 O O . SER A 1 193 ? -28.976 -4.304 15.347 1.00 89.00 193 SER A O 1
ATOM 1431 N N . HIS A 1 194 ? -28.097 -3.901 13.322 1.00 91.56 194 HIS A N 1
ATOM 1432 C CA . HIS A 1 194 ? -26.770 -4.422 13.624 1.00 91.56 194 HIS A CA 1
ATOM 1433 C C . HIS A 1 194 ? -25.720 -3.315 13.604 1.00 91.56 194 HIS A C 1
ATOM 1435 O O . HIS A 1 194 ? -25.770 -2.393 12.793 1.00 91.56 194 HIS A O 1
ATOM 1441 N N . TYR A 1 195 ? -24.738 -3.404 14.498 1.00 92.19 195 TYR A N 1
ATOM 1442 C CA . TYR A 1 195 ? -23.708 -2.382 14.675 1.00 92.19 195 TYR A CA 1
ATOM 1443 C C . TYR A 1 195 ? -22.334 -3.025 14.796 1.00 92.19 195 TYR A C 1
ATOM 1445 O O . TYR A 1 195 ? -22.164 -4.036 15.477 1.00 92.19 195 TYR A O 1
ATOM 1453 N N . ILE A 1 196 ? -21.343 -2.421 14.143 1.00 94.50 196 ILE A N 1
ATOM 1454 C CA . ILE A 1 196 ? -19.950 -2.854 14.246 1.00 94.50 196 ILE A CA 1
ATOM 1455 C C . ILE A 1 196 ? -19.379 -2.304 15.559 1.00 94.50 196 ILE A C 1
ATOM 1457 O O . ILE A 1 196 ? -19.374 -1.091 15.780 1.00 94.50 196 ILE A O 1
ATOM 1461 N N . LEU A 1 197 ? -18.918 -3.204 16.426 1.00 95.50 197 LEU A N 1
ATOM 1462 C CA . LEU A 1 197 ? -18.260 -2.887 17.693 1.00 95.50 197 LEU A CA 1
ATOM 1463 C C . LEU A 1 197 ? -16.946 -2.123 17.445 1.00 95.50 197 LEU A C 1
ATOM 1465 O O . LEU A 1 197 ? -16.368 -2.237 16.361 1.00 95.50 197 LEU A O 1
ATOM 1469 N N . PRO A 1 198 ? -16.433 -1.358 18.427 1.00 95.12 198 PRO A N 1
ATOM 1470 C CA . PRO A 1 198 ? -15.304 -0.459 18.203 1.00 95.12 198 PRO A CA 1
ATOM 1471 C C . PRO A 1 198 ? -13.956 -1.175 18.062 1.00 95.12 198 PRO A C 1
ATOM 1473 O O . PRO A 1 198 ? -12.922 -0.520 18.044 1.00 95.12 198 PRO A O 1
ATOM 1476 N N . VAL A 1 199 ? -13.944 -2.504 17.983 1.00 96.94 199 VAL A N 1
ATOM 1477 C CA . VAL A 1 199 ? -12.738 -3.331 17.981 1.00 96.94 199 VAL A CA 1
ATOM 1478 C C . VAL A 1 199 ? -12.472 -3.844 16.570 1.00 96.94 199 VAL A C 1
ATOM 1480 O O . VAL A 1 199 ? -13.325 -4.495 15.960 1.00 96.94 199 VAL A O 1
ATOM 1483 N N . GLN A 1 200 ? -11.271 -3.573 16.066 1.00 96.62 200 GLN A N 1
ATOM 1484 C CA . GLN A 1 200 ? -10.733 -4.160 14.846 1.00 96.62 200 GLN A CA 1
ATOM 1485 C C . GLN A 1 200 ? -9.441 -4.903 15.173 1.00 96.62 200 GLN A C 1
ATOM 1487 O O . GLN A 1 200 ? -8.561 -4.342 15.819 1.00 96.62 200 GLN A O 1
ATOM 1492 N N . TYR A 1 201 ? -9.324 -6.130 14.680 1.00 96.94 201 TYR A N 1
ATOM 1493 C CA . TYR A 1 201 ? -8.088 -6.903 14.701 1.00 96.94 201 TYR A CA 1
ATOM 1494 C C . TYR A 1 201 ? -7.446 -6.861 13.313 1.00 96.94 201 TYR A C 1
ATOM 1496 O O . TYR A 1 201 ? -8.111 -7.190 12.329 1.00 96.94 201 TYR A O 1
ATOM 1504 N N . ASN A 1 202 ? -6.191 -6.431 13.223 1.00 93.94 202 ASN A N 1
ATOM 1505 C CA . ASN A 1 202 ? -5.384 -6.451 12.008 1.00 93.94 202 ASN A CA 1
ATOM 1506 C C . ASN A 1 202 ? -4.614 -7.771 11.950 1.00 93.94 202 ASN A C 1
ATOM 1508 O O . ASN A 1 202 ? -3.777 -8.035 12.807 1.00 93.94 202 ASN A O 1
ATOM 1512 N N . GLU A 1 203 ? -4.885 -8.583 10.932 1.00 89.69 203 GLU A N 1
ATOM 1513 C CA . GLU A 1 203 ? -4.428 -9.978 10.880 1.00 89.69 203 GLU A CA 1
ATOM 1514 C C . GLU A 1 203 ? -2.911 -10.071 10.664 1.00 89.69 203 GLU A C 1
ATOM 1516 O O . GLU A 1 203 ? -2.214 -10.759 11.404 1.00 89.69 203 GLU A O 1
ATOM 1521 N N . THR A 1 204 ? -2.388 -9.305 9.703 1.00 85.38 204 THR A N 1
ATOM 1522 C CA . THR A 1 204 ? -0.964 -9.327 9.330 1.00 85.38 204 THR A CA 1
ATOM 1523 C C . THR A 1 204 ? -0.054 -8.807 10.443 1.00 85.38 204 THR A C 1
ATOM 1525 O O . THR A 1 204 ? 1.013 -9.364 10.680 1.00 85.38 204 THR A O 1
ATOM 1528 N N . THR A 1 205 ? -0.469 -7.752 11.150 1.00 88.62 205 THR A N 1
ATOM 1529 C CA . THR A 1 205 ? 0.324 -7.161 12.242 1.00 88.62 205 THR A CA 1
ATOM 1530 C C . THR A 1 205 ? -0.028 -7.722 13.618 1.00 88.62 205 THR A C 1
ATOM 1532 O O . THR A 1 205 ? 0.610 -7.343 14.592 1.00 88.62 205 THR A O 1
ATOM 1535 N N . ARG A 1 206 ? -1.052 -8.583 13.716 1.00 91.69 206 ARG A N 1
ATOM 1536 C CA . ARG A 1 206 ? -1.605 -9.128 14.971 1.00 91.69 206 ARG A CA 1
ATOM 1537 C C . ARG A 1 206 ? -1.981 -8.067 16.011 1.00 91.69 206 ARG A C 1
ATOM 1539 O O . ARG A 1 206 ? -1.911 -8.303 17.216 1.00 91.69 206 ARG A O 1
ATOM 1546 N N . GLN A 1 207 ? -2.406 -6.901 15.535 1.00 94.00 207 GLN A N 1
ATOM 1547 C CA . GLN A 1 207 ? -2.659 -5.717 16.354 1.00 94.00 207 GLN A CA 1
ATOM 1548 C C . GLN A 1 207 ? -4.155 -5.421 16.472 1.00 94.00 207 GLN A C 1
ATOM 1550 O O . GLN A 1 207 ? -4.891 -5.463 15.484 1.00 94.00 207 GLN A O 1
ATOM 1555 N N . TYR A 1 208 ? -4.588 -4.998 17.655 1.00 96.81 208 TYR A N 1
ATOM 1556 C CA . TYR A 1 208 ? -5.887 -4.378 17.874 1.00 96.81 208 TYR A CA 1
ATOM 1557 C C . TYR A 1 208 ? -5.835 -2.865 17.697 1.00 96.81 208 TYR A C 1
ATOM 1559 O O . TYR A 1 208 ? -4.992 -2.181 18.273 1.00 96.81 208 TYR A O 1
ATOM 1567 N N . VAL A 1 209 ? -6.799 -2.332 16.949 1.00 94.81 209 VAL A N 1
ATOM 1568 C CA . VAL A 1 209 ? -6.965 -0.891 16.741 1.00 94.81 209 VAL A CA 1
ATOM 1569 C C . VAL A 1 209 ? -8.412 -0.469 16.982 1.00 94.81 209 VAL A C 1
ATOM 1571 O O . VAL A 1 209 ? -9.358 -1.204 16.673 1.00 94.81 209 VAL A O 1
ATOM 1574 N N . ALA A 1 210 ? -8.601 0.742 17.500 1.00 93.94 210 ALA A N 1
ATOM 1575 C CA . ALA A 1 210 ? -9.928 1.324 17.652 1.00 93.94 210 ALA A CA 1
ATOM 1576 C C . ALA A 1 210 ? -10.594 1.618 16.293 1.00 93.94 210 ALA A C 1
ATOM 1578 O O . ALA A 1 210 ? -10.014 2.237 15.398 1.00 93.94 210 ALA A O 1
ATOM 1579 N N . TYR A 1 211 ? -11.856 1.216 16.149 1.00 92.25 211 TYR A N 1
ATOM 1580 C CA . TYR A 1 211 ? -12.679 1.418 14.959 1.00 92.25 211 TYR A CA 1
ATOM 1581 C C . TYR A 1 211 ? -13.889 2.297 15.281 1.00 92.25 211 TYR A C 1
ATOM 1583 O O . TYR A 1 211 ? -14.784 1.889 16.011 1.00 92.25 211 TYR A O 1
ATOM 1591 N N . HIS A 1 212 ? -13.926 3.516 14.730 1.00 88.44 212 HIS A N 1
ATOM 1592 C CA . HIS A 1 212 ? -14.982 4.505 15.001 1.00 88.44 212 HIS A CA 1
ATOM 1593 C C . HIS A 1 212 ? -15.343 4.606 16.496 1.00 88.44 212 HIS A C 1
ATOM 1595 O O . HIS A 1 212 ? -16.518 4.561 16.862 1.00 88.44 212 HIS A O 1
ATOM 1601 N N . ALA A 1 213 ? -14.337 4.762 17.366 1.00 87.44 213 ALA A N 1
ATOM 1602 C CA . ALA A 1 213 ? -14.539 4.856 18.814 1.00 87.44 213 ALA A CA 1
ATOM 1603 C C . ALA A 1 213 ? -15.550 5.947 19.202 1.00 87.44 213 ALA A C 1
ATOM 1605 O O . ALA A 1 213 ? -16.369 5.716 20.083 1.00 87.44 213 ALA A O 1
ATOM 1606 N N . GLY A 1 214 ? -15.593 7.073 18.479 1.00 85.56 214 GLY A N 1
ATOM 1607 C CA . GLY A 1 214 ? -16.591 8.127 18.694 1.00 85.56 214 GLY A CA 1
ATOM 1608 C C . GLY A 1 214 ? -18.048 7.669 18.527 1.00 85.56 214 GLY A C 1
ATOM 1609 O O . GLY A 1 214 ? -18.962 8.347 18.980 1.00 85.56 214 GLY A O 1
ATOM 1610 N N . ALA A 1 215 ? -18.328 6.520 17.894 1.00 87.12 215 ALA A N 1
ATOM 1611 C CA . ALA A 1 215 ? -19.668 5.916 17.843 1.00 87.12 215 ALA A CA 1
ATOM 1612 C C . ALA A 1 215 ? -20.082 5.224 19.155 1.00 87.12 215 ALA A C 1
ATOM 1614 O O . ALA A 1 215 ? -21.272 5.010 19.391 1.00 87.12 215 ALA A O 1
ATOM 1615 N N . TRP A 1 216 ? -19.105 4.909 20.001 1.00 90.06 216 TRP A N 1
ATOM 1616 C CA . TRP A 1 216 ? -19.251 4.120 21.222 1.00 90.06 216 TRP A CA 1
ATOM 1617 C C . TRP A 1 216 ? -18.872 4.899 22.483 1.00 90.06 216 TRP A C 1
ATOM 1619 O O . TRP A 1 216 ? -19.371 4.576 23.561 1.00 90.06 216 TRP A O 1
ATOM 1629 N N . TYR A 1 217 ? -18.057 5.942 22.339 1.00 90.00 217 TYR A N 1
ATOM 1630 C CA . TYR A 1 217 ? -17.557 6.795 23.407 1.00 90.00 217 TYR A CA 1
ATOM 1631 C C . TYR A 1 217 ? -17.793 8.270 23.075 1.00 90.00 217 TYR A C 1
ATOM 1633 O O . TYR A 1 217 ? -17.713 8.666 21.913 1.00 90.00 217 TYR A O 1
ATOM 1641 N N . ASP A 1 218 ? -18.083 9.073 24.094 1.00 87.31 218 ASP A N 1
ATOM 1642 C CA . ASP A 1 218 ? -18.100 10.530 23.979 1.00 87.31 218 ASP A CA 1
ATOM 1643 C C . ASP A 1 218 ? -16.677 11.042 23.704 1.00 87.31 218 ASP A C 1
ATOM 1645 O O . ASP A 1 218 ? -15.724 10.603 24.350 1.00 87.31 218 ASP A O 1
ATOM 1649 N N . GLU A 1 219 ? -16.508 11.927 22.721 1.00 81.00 219 GLU A N 1
ATOM 1650 C CA . GLU A 1 219 ? -15.175 12.391 22.309 1.00 81.00 219 GLU A CA 1
ATOM 1651 C C . GLU A 1 219 ? -14.528 13.314 23.352 1.00 81.00 219 GLU A C 1
ATOM 1653 O O . GLU A 1 219 ? -13.309 13.279 23.521 1.00 81.00 219 GLU A O 1
ATOM 1658 N N . ASP A 1 220 ? -15.331 14.083 24.093 1.00 80.56 220 ASP A N 1
ATOM 1659 C CA . ASP A 1 220 ? -14.845 15.030 25.095 1.00 80.56 220 ASP A CA 1
ATOM 1660 C C . ASP A 1 220 ? -14.615 14.334 26.439 1.00 80.56 220 ASP A C 1
ATOM 1662 O O . ASP A 1 220 ? -13.599 14.543 27.112 1.00 80.56 220 ASP A O 1
ATOM 1666 N N . THR A 1 221 ? -15.569 13.499 26.859 1.00 81.69 221 THR A N 1
ATOM 1667 C CA . THR A 1 221 ? -15.530 12.858 28.174 1.00 81.69 221 THR A CA 1
ATOM 1668 C C . THR A 1 221 ? -14.948 11.461 28.148 1.00 81.69 221 THR A C 1
ATOM 1670 O O . THR A 1 221 ? -14.630 10.959 29.218 1.00 81.69 221 THR A O 1
ATOM 1673 N N . GLY A 1 222 ? -14.766 10.819 26.989 1.00 81.75 222 GLY A N 1
ATOM 1674 C CA . GLY A 1 222 ? -14.279 9.441 26.840 1.00 81.75 222 GLY A CA 1
ATOM 1675 C C . GLY A 1 222 ? -15.172 8.368 27.471 1.00 81.75 222 GLY A C 1
ATOM 1676 O O . GLY A 1 222 ? -14.752 7.213 27.557 1.00 81.75 222 GLY A O 1
ATOM 1677 N N . ASP A 1 223 ? -16.364 8.737 27.940 1.00 85.88 223 ASP A N 1
ATOM 1678 C CA . ASP A 1 223 ? -17.292 7.824 28.600 1.00 85.88 223 ASP A CA 1
ATOM 1679 C C . ASP A 1 223 ? -18.077 7.004 27.568 1.00 85.88 223 ASP A C 1
ATOM 1681 O O . ASP A 1 223 ? -18.373 7.511 26.481 1.00 85.88 223 ASP A O 1
ATOM 1685 N N . PRO A 1 224 ? -18.469 5.756 27.883 1.00 89.12 224 PRO A N 1
ATOM 1686 C CA . PRO A 1 224 ? -19.351 4.984 27.021 1.00 89.12 224 PRO A CA 1
ATOM 1687 C C . PRO A 1 224 ? -20.671 5.716 26.770 1.00 89.12 224 PRO A C 1
ATOM 1689 O O . PRO A 1 224 ? -21.353 6.145 27.704 1.00 89.12 224 PRO A O 1
ATOM 1692 N N . ILE A 1 225 ? -21.076 5.794 25.504 1.00 86.25 225 ILE A N 1
ATOM 1693 C CA . ILE A 1 225 ? -22.357 6.397 25.123 1.00 86.25 225 ILE A CA 1
ATOM 1694 C C . ILE A 1 225 ? -23.502 5.538 25.665 1.00 86.25 225 ILE A C 1
ATOM 1696 O O . ILE A 1 225 ? -24.469 6.071 26.204 1.00 86.25 225 ILE A O 1
ATOM 1700 N N . TYR A 1 226 ? -23.385 4.214 25.595 1.00 83.88 226 TYR A N 1
ATOM 1701 C CA . TYR A 1 226 ? -24.420 3.271 26.018 1.00 83.88 226 TYR A CA 1
ATOM 1702 C C . TYR A 1 226 ? -24.227 2.839 27.481 1.00 83.88 226 TYR A C 1
ATOM 1704 O O . TYR A 1 226 ? -23.246 2.172 27.809 1.00 83.88 226 TYR A O 1
ATOM 1712 N N . GLY A 1 227 ? -25.163 3.208 28.363 1.00 75.06 227 GLY A N 1
ATOM 1713 C CA . GLY A 1 227 ? -25.121 2.866 29.787 1.00 75.06 227 GLY A CA 1
ATOM 1714 C C . GLY A 1 227 ? -25.872 1.578 30.143 1.00 75.06 227 GLY A C 1
ATOM 1715 O O . GLY A 1 227 ? -26.749 1.111 29.415 1.00 75.06 227 GLY A O 1
ATOM 1716 N N . ALA A 1 228 ? -25.567 1.015 31.317 1.00 70.56 228 ALA A N 1
ATOM 1717 C CA . ALA A 1 228 ? -26.276 -0.152 31.839 1.00 70.56 228 ALA A CA 1
ATOM 1718 C C . ALA A 1 228 ? -27.747 0.165 32.159 1.00 70.56 228 ALA A C 1
ATOM 1720 O O . ALA A 1 228 ? -28.054 1.103 32.894 1.00 70.56 228 ALA A O 1
ATOM 1721 N N . GLY A 1 229 ? -28.664 -0.650 31.627 1.00 64.44 229 GLY A N 1
ATOM 1722 C CA . GLY A 1 229 ? -30.110 -0.507 31.837 1.00 64.44 229 GLY A CA 1
ATOM 1723 C C . GLY A 1 229 ? -30.790 0.547 30.957 1.00 64.44 229 GLY A C 1
ATOM 1724 O O . GLY A 1 229 ? -32.015 0.666 30.991 1.00 64.44 229 GLY A O 1
ATOM 1725 N N . GLU A 1 230 ? -30.033 1.279 30.142 1.00 65.94 230 GLU A N 1
ATOM 1726 C CA . GLU A 1 230 ? -30.586 2.136 29.099 1.00 65.94 230 GLU A CA 1
ATOM 1727 C C . GLU A 1 230 ? -30.873 1.304 27.851 1.00 65.94 230 GLU A C 1
ATOM 1729 O O . GLU A 1 230 ? -30.112 0.407 27.493 1.00 65.94 230 GLU A O 1
ATOM 1734 N N . THR A 1 231 ? -31.984 1.582 27.167 1.00 65.25 231 THR A N 1
ATOM 1735 C CA . THR A 1 231 ? -32.243 0.941 25.873 1.00 65.25 231 THR A CA 1
ATOM 1736 C C . THR A 1 231 ? -31.291 1.573 24.862 1.00 65.25 231 THR A C 1
ATOM 1738 O O . THR A 1 231 ? -31.425 2.774 24.629 1.00 65.25 231 THR A O 1
ATOM 1741 N N . PRO A 1 232 ? -30.351 0.844 24.238 1.00 65.69 232 PRO A N 1
ATOM 1742 C CA . PRO A 1 232 ? -29.323 1.495 23.423 1.00 65.69 232 PRO A CA 1
ATOM 1743 C C . PRO A 1 232 ? -29.902 2.280 22.225 1.00 65.69 232 PRO A C 1
ATOM 1745 O O . PRO A 1 232 ? -29.332 3.281 21.801 1.00 65.69 232 PRO A O 1
ATOM 1748 N N . LEU A 1 233 ? -31.110 1.921 21.773 1.00 64.56 233 LEU A N 1
ATOM 1749 C CA . LEU A 1 233 ? -31.903 2.667 20.783 1.00 64.56 233 LEU A CA 1
ATOM 1750 C C . LEU A 1 233 ? -32.236 4.107 21.206 1.00 64.56 233 LEU A C 1
ATOM 1752 O O . LEU A 1 233 ? -32.367 4.992 20.366 1.00 64.56 233 LEU A O 1
ATOM 1756 N N . THR A 1 234 ? -32.364 4.364 22.510 1.00 64.56 234 THR A N 1
ATOM 1757 C CA . THR A 1 234 ? -32.766 5.678 23.047 1.00 64.56 234 THR A CA 1
ATOM 1758 C C . THR A 1 234 ? -31.648 6.716 23.022 1.00 64.56 234 THR A C 1
ATOM 1760 O O . THR A 1 234 ? -31.937 7.910 23.028 1.00 64.56 234 THR A O 1
ATOM 1763 N N . LYS A 1 235 ? -30.383 6.286 22.930 1.00 64.56 235 LYS A N 1
ATOM 1764 C CA . LYS A 1 235 ? -29.200 7.154 22.784 1.00 64.56 235 LYS A CA 1
ATOM 1765 C C . LYS A 1 235 ? -28.704 7.241 21.334 1.00 64.56 235 LYS A C 1
ATOM 1767 O O . LYS A 1 235 ? -27.540 7.527 21.081 1.00 64.56 235 LYS A O 1
ATOM 1772 N N . GLY A 1 236 ? -29.606 6.935 20.402 1.00 60.84 236 GLY A N 1
ATOM 1773 C CA . GLY A 1 236 ? -29.317 6.377 19.090 1.00 60.84 236 GLY A CA 1
ATOM 1774 C C . GLY A 1 236 ? -28.197 7.030 18.278 1.00 60.84 236 GLY A C 1
ATOM 1775 O O . GLY A 1 236 ? -28.193 8.233 18.028 1.00 60.84 236 GLY A O 1
ATOM 1776 N N . LYS A 1 237 ? -27.349 6.161 17.720 1.00 76.56 237 LYS A N 1
ATOM 1777 C CA . LYS A 1 237 ? -26.664 6.363 16.437 1.00 76.56 237 LYS A CA 1
ATOM 1778 C C . LYS A 1 237 ? -27.279 5.455 15.374 1.00 76.56 237 LYS A C 1
ATOM 1780 O O . LYS A 1 237 ? -26.586 4.699 14.712 1.00 76.56 237 LYS A O 1
ATOM 1785 N N . VAL A 1 238 ? -28.604 5.516 15.218 1.00 80.88 238 VAL A N 1
ATOM 1786 C CA . VAL A 1 238 ? -29.388 4.650 14.305 1.00 80.88 238 VAL A CA 1
ATOM 1787 C C . VAL A 1 238 ? -28.823 4.639 12.877 1.00 80.88 238 VAL A C 1
ATOM 1789 O O . VAL A 1 238 ? -28.815 3.615 12.194 1.00 80.88 238 VAL A O 1
ATOM 1792 N N . ASN A 1 239 ? -28.283 5.775 12.438 1.00 86.50 239 ASN A N 1
ATOM 1793 C CA . ASN A 1 239 ? -27.674 5.931 11.121 1.00 86.50 239 ASN A CA 1
ATOM 1794 C C . ASN A 1 239 ? -26.248 5.341 11.029 1.00 86.50 239 ASN A C 1
ATOM 1796 O O . ASN A 1 239 ? -25.613 5.450 9.981 1.00 86.50 239 ASN A O 1
ATOM 1800 N N . ASP A 1 240 ? -25.730 4.693 12.067 1.00 88.06 240 ASP A N 1
ATOM 1801 C CA . ASP A 1 240 ? -24.435 3.997 12.050 1.00 88.06 240 ASP A CA 1
ATOM 1802 C C . ASP A 1 240 ? -24.581 2.477 11.901 1.00 88.06 240 ASP A C 1
ATOM 1804 O O . ASP A 1 240 ? -23.583 1.759 11.875 1.00 88.06 240 ASP A O 1
ATOM 1808 N N . SER A 1 241 ? -25.819 2.007 11.747 1.00 90.69 241 SER A N 1
ATOM 1809 C CA . SER A 1 241 ? -26.163 0.609 11.509 1.00 90.69 241 SER A CA 1
ATOM 1810 C C . SER A 1 241 ? -25.507 0.028 10.251 1.00 90.69 241 SER A C 1
ATOM 1812 O O . SER A 1 241 ? -25.282 0.710 9.240 1.00 90.69 241 SER A O 1
ATOM 1814 N N . TYR A 1 242 ? -25.225 -1.271 10.313 1.00 91.75 242 TYR A N 1
ATOM 1815 C CA . TYR A 1 242 ? -24.700 -2.075 9.215 1.00 91.75 242 TYR A CA 1
ATOM 1816 C C . TYR A 1 242 ? -25.671 -2.080 8.028 1.00 91.75 242 TYR A C 1
ATOM 1818 O O . TYR A 1 242 ? -25.253 -1.961 6.879 1.00 91.75 242 TYR A O 1
ATOM 1826 N N . GLU A 1 243 ? -26.971 -2.128 8.303 1.00 90.56 243 GLU A N 1
ATOM 1827 C CA . GLU A 1 243 ? -28.057 -2.100 7.325 1.00 90.56 243 GLU A CA 1
ATOM 1828 C C . GLU A 1 243 ? -28.010 -0.870 6.428 1.00 90.56 243 GLU A C 1
ATOM 1830 O O . GLU A 1 243 ? -28.156 -0.974 5.215 1.00 90.56 243 GLU A O 1
ATOM 1835 N N . ARG A 1 244 ? -27.761 0.314 6.988 1.00 90.75 244 ARG A N 1
ATOM 1836 C CA . ARG A 1 244 ? -27.678 1.532 6.175 1.00 90.75 244 ARG A CA 1
ATOM 1837 C C . ARG A 1 244 ? -26.339 1.652 5.446 1.00 90.75 244 ARG A C 1
ATOM 1839 O O . ARG A 1 244 ? -26.274 2.226 4.357 1.00 90.75 244 ARG A O 1
ATOM 1846 N N . ARG A 1 245 ? -25.249 1.201 6.073 1.00 90.06 245 ARG A N 1
ATOM 1847 C CA . ARG A 1 245 ? -23.879 1.493 5.619 1.00 90.06 245 ARG A CA 1
ATOM 1848 C C . ARG A 1 245 ? -23.257 0.417 4.737 1.00 90.06 245 ARG A C 1
ATOM 1850 O O . ARG A 1 245 ? -22.394 0.759 3.939 1.00 90.06 245 ARG A O 1
ATOM 1857 N N . CYS A 1 246 ? -23.636 -0.846 4.905 1.00 90.00 246 CYS A N 1
ATOM 1858 C CA . CYS A 1 246 ? -22.824 -1.974 4.447 1.00 90.00 246 CYS A CA 1
ATOM 1859 C C . CYS A 1 246 ? -23.591 -3.022 3.639 1.00 90.00 246 CYS A C 1
ATOM 1861 O O . CYS A 1 246 ? -23.004 -3.587 2.720 1.00 90.00 246 CYS A O 1
ATOM 1863 N N . THR A 1 247 ? -24.864 -3.287 3.950 1.00 88.81 247 THR A N 1
ATOM 1864 C CA . THR A 1 247 ? -25.599 -4.413 3.334 1.00 88.81 247 THR A CA 1
ATOM 1865 C C . THR A 1 247 ? -25.660 -4.323 1.819 1.00 88.81 247 THR A C 1
ATOM 1867 O O . THR A 1 247 ? -25.523 -5.345 1.162 1.00 88.81 247 THR A O 1
ATOM 1870 N N . GLY A 1 248 ? -25.780 -3.118 1.256 1.00 86.44 248 GLY A N 1
ATOM 1871 C CA . GLY A 1 248 ? -25.889 -2.943 -0.188 1.00 86.44 248 GLY A CA 1
ATOM 1872 C C . GLY A 1 248 ? -24.736 -3.512 -1.006 1.00 86.44 248 GLY A C 1
ATOM 1873 O O . GLY A 1 248 ? -24.945 -3.910 -2.144 1.00 86.44 248 GLY A O 1
ATOM 1874 N N . CYS A 1 249 ? -23.541 -3.570 -0.417 1.00 89.25 249 CYS A N 1
ATOM 1875 C CA . CYS A 1 249 ? -22.351 -4.099 -1.078 1.00 89.25 249 CYS A CA 1
ATOM 1876 C C . CYS A 1 249 ? -21.964 -5.498 -0.584 1.00 89.25 249 CYS A C 1
ATOM 1878 O O . CYS A 1 249 ? -21.127 -6.145 -1.201 1.00 89.25 249 CYS A O 1
ATOM 1880 N N . HIS A 1 250 ? -22.488 -5.943 0.562 1.00 89.81 250 HIS A N 1
ATOM 1881 C CA . HIS A 1 250 ? -22.046 -7.171 1.236 1.00 89.81 250 HIS A CA 1
ATOM 1882 C C . HIS A 1 250 ? -23.131 -8.255 1.320 1.00 89.81 250 HIS A C 1
ATOM 1884 O O . HIS A 1 250 ? -22.889 -9.299 1.923 1.00 89.81 250 HIS A O 1
ATOM 1890 N N . ASN A 1 251 ? -24.305 -8.021 0.729 1.00 85.94 251 ASN A N 1
ATOM 1891 C CA . ASN A 1 251 ? -25.434 -8.942 0.744 1.00 85.94 251 ASN A CA 1
ATOM 1892 C C . ASN A 1 251 ? -26.140 -8.985 -0.618 1.00 85.94 251 ASN A C 1
ATOM 1894 O O . ASN A 1 251 ? -26.190 -7.986 -1.336 1.00 85.94 251 ASN A O 1
ATOM 1898 N N . THR A 1 252 ? -26.800 -10.105 -0.913 1.00 80.81 252 THR A N 1
ATOM 1899 C CA . THR A 1 252 ? -27.773 -10.223 -2.012 1.00 80.81 252 THR A CA 1
ATOM 1900 C C . THR A 1 252 ? -29.212 -10.218 -1.482 1.00 80.81 252 THR A C 1
ATOM 1902 O O . THR A 1 252 ? -29.464 -10.459 -0.302 1.00 80.81 252 THR A O 1
ATOM 1905 N N . GLY A 1 253 ? -30.194 -9.930 -2.346 1.00 73.38 253 GLY A N 1
ATOM 1906 C CA . GLY A 1 253 ? -31.612 -9.963 -1.953 1.00 73.38 253 GLY A CA 1
ATOM 1907 C C . GLY A 1 253 ? -32.184 -8.675 -1.358 1.00 73.38 253 GLY A C 1
ATOM 1908 O O . GLY A 1 253 ? -33.314 -8.666 -0.873 1.00 73.38 253 GLY A O 1
ATOM 1909 N N . LEU A 1 254 ? -31.451 -7.566 -1.444 1.00 69.19 254 LEU A N 1
ATOM 1910 C CA . LEU A 1 254 ? -31.728 -6.309 -0.735 1.00 69.19 254 LEU A CA 1
ATOM 1911 C C . LEU A 1 254 ? -33.119 -5.709 -0.973 1.00 69.19 254 LEU A C 1
ATOM 1913 O O . LEU A 1 254 ? -33.677 -5.101 -0.060 1.00 69.19 254 LEU A O 1
ATOM 1917 N N . ALA A 1 255 ? -33.689 -5.893 -2.170 1.00 58.41 255 ALA A N 1
ATOM 1918 C CA . ALA A 1 255 ? -34.993 -5.341 -2.560 1.00 58.41 255 ALA A CA 1
ATOM 1919 C C . ALA A 1 255 ? -36.149 -5.819 -1.662 1.00 58.41 255 ALA A C 1
ATOM 1921 O O . ALA A 1 255 ? -37.166 -5.140 -1.554 1.00 58.41 255 ALA A O 1
ATOM 1922 N N . ALA A 1 256 ? -35.993 -6.978 -1.014 1.00 53.44 256 ALA A N 1
ATOM 1923 C CA . ALA A 1 256 ? -36.971 -7.540 -0.086 1.00 53.44 256 ALA A CA 1
ATOM 1924 C C . ALA A 1 256 ? -36.582 -7.358 1.393 1.00 53.44 256 ALA A C 1
ATOM 1926 O O . ALA A 1 256 ? -37.338 -7.773 2.269 1.00 53.44 256 ALA A O 1
ATOM 1927 N N . GLN A 1 257 ? -35.407 -6.785 1.674 1.00 61.50 257 GLN A N 1
ATOM 1928 C CA . GLN A 1 257 ? -34.757 -6.916 2.977 1.00 61.50 257 GLN A CA 1
ATOM 1929 C C . GLN A 1 257 ? -34.545 -5.573 3.674 1.00 61.50 257 GLN A C 1
ATOM 1931 O O . GLN A 1 257 ? -34.868 -5.477 4.852 1.00 61.50 257 GLN A O 1
ATOM 1936 N N . VAL A 1 258 ? -34.053 -4.535 2.985 1.00 72.38 258 VAL A N 1
ATOM 1937 C CA . VAL A 1 258 ? -33.713 -3.267 3.652 1.00 72.38 258 VAL A CA 1
ATOM 1938 C C . VAL A 1 258 ? -34.927 -2.348 3.759 1.00 72.38 258 VAL A C 1
ATOM 1940 O O . VAL A 1 258 ? -35.510 -1.937 2.756 1.00 72.38 258 VAL A O 1
ATOM 1943 N N . ALA A 1 259 ? -35.269 -1.959 4.985 1.00 74.69 259 ALA A N 1
ATOM 1944 C CA . ALA A 1 259 ? -36.299 -0.965 5.258 1.00 74.69 259 ALA A CA 1
ATOM 1945 C C . ALA A 1 259 ? -35.911 -0.063 6.432 1.00 74.69 259 ALA A C 1
ATOM 1947 O O . ALA A 1 259 ? -35.146 -0.454 7.313 1.00 74.69 259 ALA A O 1
ATOM 1948 N N . PHE A 1 260 ? -36.491 1.137 6.466 1.00 81.75 260 PHE A N 1
ATOM 1949 C CA . PHE A 1 260 ? -36.550 1.929 7.689 1.00 81.75 260 PHE A CA 1
ATOM 1950 C C . PHE A 1 260 ? -37.921 1.719 8.340 1.00 81.75 260 PHE A C 1
ATOM 1952 O O . PHE A 1 260 ? -38.929 2.233 7.849 1.00 81.75 260 PHE A O 1
ATOM 1959 N N . ALA A 1 261 ? -37.970 0.930 9.412 1.00 81.44 261 ALA A N 1
ATOM 1960 C CA . ALA A 1 261 ? -39.196 0.519 10.090 1.00 81.44 261 ALA A CA 1
ATOM 1961 C C . ALA A 1 261 ? -39.059 0.721 11.602 1.00 81.44 261 ALA A C 1
ATOM 1963 O O . ALA A 1 261 ? -38.003 0.477 12.171 1.00 81.44 261 ALA A O 1
ATOM 1964 N N . ASP A 1 262 ? -40.120 1.214 12.246 1.00 82.25 262 ASP A N 1
ATOM 1965 C CA . ASP A 1 262 ? -40.172 1.445 13.699 1.00 82.25 262 ASP A CA 1
ATOM 1966 C C . ASP A 1 262 ? -39.001 2.273 14.275 1.00 82.25 262 ASP A C 1
ATOM 1968 O O . ASP A 1 262 ? -38.650 2.163 15.448 1.00 82.25 262 ASP A O 1
ATOM 1972 N N . GLY A 1 263 ? -38.430 3.168 13.459 1.00 82.69 263 GLY A N 1
ATOM 1973 C CA . GLY A 1 263 ? -37.310 4.027 13.852 1.00 82.69 263 GLY A CA 1
ATOM 1974 C C . GLY A 1 263 ? -35.928 3.388 13.691 1.00 82.69 263 GLY A C 1
ATOM 1975 O O . GLY A 1 263 ? -34.946 3.982 14.129 1.00 82.69 263 GLY A O 1
ATOM 1976 N N . GLU A 1 264 ? -35.839 2.220 13.057 1.00 86.56 264 GLU A N 1
ATOM 1977 C CA . GLU A 1 264 ? -34.617 1.441 12.866 1.00 86.56 264 GLU A CA 1
ATOM 1978 C C . GLU A 1 264 ? -34.390 1.102 11.390 1.00 86.56 264 GLU A C 1
ATOM 1980 O O . GLU A 1 264 ? -35.333 0.953 10.612 1.00 86.56 264 GLU A O 1
ATOM 1985 N N . TRP A 1 265 ? -33.122 0.943 11.007 1.00 88.00 265 TRP A N 1
ATOM 1986 C CA . TRP A 1 265 ? -32.764 0.321 9.733 1.00 88.00 265 TRP A CA 1
ATOM 1987 C C . TRP A 1 265 ? -32.709 -1.187 9.937 1.00 88.00 265 TRP A C 1
ATOM 1989 O O . TRP A 1 265 ? -31.931 -1.668 10.759 1.00 88.00 265 TRP A O 1
ATOM 1999 N N . VAL A 1 266 ? -33.527 -1.931 9.210 1.00 85.81 266 VAL A N 1
ATOM 2000 C CA . VAL A 1 266 ? -33.636 -3.383 9.366 1.00 85.81 266 VAL A CA 1
ATOM 2001 C C . VAL A 1 266 ? -33.304 -4.077 8.061 1.00 85.81 266 VAL A C 1
ATOM 2003 O O . VAL A 1 266 ? -33.544 -3.528 6.986 1.00 85.81 266 VAL A O 1
ATOM 2006 N N . THR A 1 267 ? -32.740 -5.275 8.174 1.00 82.69 267 THR A N 1
ATOM 2007 C CA . THR A 1 267 ? -32.515 -6.180 7.052 1.00 82.69 267 THR A CA 1
ATOM 2008 C C . THR A 1 267 ? -32.798 -7.609 7.478 1.00 82.69 267 THR A C 1
ATOM 2010 O O . THR A 1 267 ? -32.597 -7.976 8.637 1.00 82.69 267 THR A O 1
ATOM 2013 N N . ASP A 1 268 ? -33.232 -8.428 6.530 1.00 75.69 268 ASP A N 1
ATOM 2014 C CA . ASP A 1 268 ? -33.399 -9.859 6.735 1.00 75.69 268 ASP A CA 1
ATOM 2015 C C . ASP A 1 268 ? -32.194 -10.617 6.167 1.00 75.69 268 ASP A C 1
ATOM 2017 O O . ASP A 1 268 ? -32.113 -10.886 4.972 1.00 75.69 268 ASP A O 1
ATOM 2021 N N . PHE A 1 269 ? -31.246 -10.948 7.046 1.00 74.56 269 PHE A N 1
ATOM 2022 C CA . PHE A 1 269 ? -30.041 -11.711 6.704 1.00 74.56 269 PHE A CA 1
ATOM 2023 C C . PHE A 1 269 ? -30.296 -13.206 6.429 1.00 74.56 269 PHE A C 1
ATOM 2025 O O . PHE A 1 269 ? -29.352 -13.913 6.071 1.00 74.56 269 PHE A O 1
ATOM 2032 N N . GLU A 1 270 ? -31.519 -13.704 6.639 1.00 66.38 270 GLU A N 1
ATOM 2033 C CA . GLU A 1 270 ? -31.887 -15.118 6.471 1.00 66.38 270 GLU A CA 1
ATOM 2034 C C . GLU A 1 270 ? -32.526 -15.392 5.098 1.00 66.38 270 GLU A C 1
ATOM 2036 O O . GLU A 1 270 ? -32.479 -16.518 4.609 1.00 66.38 270 GLU A O 1
ATOM 2041 N N . ASN A 1 271 ? -33.100 -14.369 4.450 1.00 61.56 271 ASN A N 1
ATOM 2042 C CA . ASN A 1 271 ? -33.792 -14.479 3.156 1.00 61.56 271 ASN A CA 1
ATOM 2043 C C . ASN A 1 271 ? -32.933 -14.067 1.934 1.00 61.56 271 ASN A C 1
ATOM 2045 O O . ASN A 1 271 ? -33.469 -13.816 0.852 1.00 61.56 271 ASN A O 1
ATOM 2049 N N . GLY A 1 272 ? -31.607 -14.006 2.082 1.00 68.38 272 GLY A N 1
ATOM 2050 C CA . GLY A 1 272 ? -30.628 -13.795 1.005 1.00 68.38 272 GLY A CA 1
ATOM 2051 C C . GLY A 1 272 ? -29.238 -14.283 1.414 1.00 68.38 272 GLY A C 1
ATOM 2052 O O . GLY A 1 272 ? -29.074 -14.844 2.496 1.00 68.38 272 GLY A O 1
ATOM 2053 N N . GLU A 1 273 ? -28.225 -14.078 0.571 1.00 82.00 273 GLU A N 1
ATOM 2054 C CA . GLU A 1 273 ? -26.851 -14.433 0.940 1.00 82.00 273 GLU A CA 1
ATOM 2055 C C . GLU A 1 273 ? -26.194 -13.274 1.700 1.00 82.00 273 GLU A C 1
ATOM 2057 O O . GLU A 1 273 ? -26.212 -12.126 1.256 1.00 82.00 273 GLU A O 1
ATOM 2062 N N . ARG A 1 274 ? -25.569 -13.579 2.846 1.00 83.25 274 ARG A N 1
ATOM 2063 C CA . ARG A 1 274 ? -24.777 -12.631 3.663 1.00 83.25 274 ARG A CA 1
ATOM 2064 C C . ARG A 1 274 ? -23.411 -12.294 3.042 1.00 83.25 274 ARG A C 1
ATOM 2066 O O . ARG A 1 274 ? -22.507 -11.829 3.727 1.00 83.25 274 ARG A O 1
ATOM 2073 N N . ASN A 1 275 ? -23.235 -12.603 1.766 1.00 82.06 275 ASN A N 1
ATOM 2074 C CA . ASN A 1 275 ? -21.980 -12.481 1.050 1.00 82.06 275 ASN A CA 1
ATOM 2075 C C . ASN A 1 275 ? -22.194 -11.840 -0.324 1.00 82.06 275 ASN A C 1
ATOM 2077 O O . ASN A 1 275 ? -23.324 -11.560 -0.731 1.00 82.06 275 ASN A O 1
ATOM 2081 N N . VAL A 1 276 ? -21.093 -11.612 -1.038 1.00 89.44 276 VAL A N 1
ATOM 2082 C CA . VAL A 1 276 ? -21.126 -11.197 -2.442 1.00 89.44 276 VAL A CA 1
ATOM 2083 C C . VAL A 1 276 ? -21.256 -12.458 -3.305 1.00 89.44 276 VAL A C 1
ATOM 2085 O O . VAL A 1 276 ? -20.266 -13.023 -3.773 1.00 89.44 276 VAL A O 1
ATOM 2088 N N . GLY A 1 277 ? -22.499 -12.931 -3.419 1.00 89.31 277 GLY A N 1
ATOM 2089 C CA . GLY A 1 277 ? -22.909 -14.105 -4.198 1.00 89.31 277 GLY A CA 1
ATOM 2090 C C . GLY A 1 277 ? -23.014 -13.849 -5.700 1.00 89.31 277 GLY A C 1
ATOM 2091 O O . GLY A 1 277 ? -22.983 -12.701 -6.141 1.00 89.31 277 GLY A O 1
ATOM 2092 N N . CYS A 1 278 ? -23.225 -14.905 -6.494 1.00 91.44 278 CYS A N 1
ATOM 2093 C CA . CYS A 1 278 ? -23.387 -14.817 -7.954 1.00 91.44 278 CYS A CA 1
ATOM 2094 C C . CYS A 1 278 ? -24.423 -13.750 -8.353 1.00 91.44 278 CYS A C 1
ATOM 2096 O O . CYS A 1 278 ? -24.225 -12.972 -9.282 1.00 91.44 278 CYS A O 1
ATOM 2098 N N . GLU A 1 279 ? -25.530 -13.681 -7.616 1.00 89.81 279 GLU A N 1
ATOM 2099 C CA . GLU A 1 279 ? -26.654 -12.787 -7.904 1.00 89.81 279 GLU A CA 1
ATOM 2100 C C . GLU A 1 279 ? -26.370 -11.307 -7.571 1.00 89.81 279 GLU A C 1
ATOM 2102 O O . GLU A 1 279 ? -27.167 -10.443 -7.936 1.00 89.81 279 GLU A O 1
ATOM 2107 N N . ALA A 1 280 ? -25.239 -10.993 -6.922 1.00 89.38 280 ALA A N 1
ATOM 2108 C CA . ALA A 1 280 ? -24.743 -9.620 -6.792 1.00 89.38 280 ALA A CA 1
ATOM 2109 C C . ALA A 1 280 ? -24.232 -9.071 -8.134 1.00 89.38 280 ALA A C 1
ATOM 2111 O O . ALA A 1 280 ? -24.355 -7.876 -8.382 1.00 89.38 280 ALA A O 1
ATOM 2112 N N . CYS A 1 281 ? -23.706 -9.947 -9.001 1.00 90.69 281 CYS A N 1
ATOM 2113 C CA . CYS A 1 281 ? -23.134 -9.587 -10.303 1.00 90.69 281 CYS A CA 1
ATOM 2114 C C . CYS A 1 281 ? -24.036 -9.965 -11.486 1.00 90.69 281 CYS A C 1
ATOM 2116 O O . CYS A 1 281 ? -24.021 -9.295 -12.512 1.00 90.69 281 CYS A O 1
ATOM 2118 N N . HIS A 1 282 ? -24.846 -11.014 -11.336 1.00 91.25 282 HIS A N 1
ATOM 2119 C CA . HIS A 1 282 ? -25.712 -11.550 -12.394 1.00 91.25 282 HIS A CA 1
ATOM 2120 C C . HIS A 1 282 ? -27.202 -11.202 -12.216 1.00 91.25 282 HIS A C 1
ATOM 2122 O O . HIS A 1 282 ? -28.021 -11.470 -13.098 1.00 91.25 282 HIS A O 1
ATOM 2128 N N . GLY A 1 283 ? -27.565 -10.589 -11.084 1.00 87.44 283 GLY A N 1
ATOM 2129 C CA . GLY A 1 283 ? -28.947 -10.278 -10.723 1.00 87.44 283 GLY A CA 1
ATOM 2130 C C . GLY A 1 283 ? -29.742 -11.498 -10.223 1.00 87.44 283 GLY A C 1
ATOM 2131 O O . GLY A 1 283 ? -29.188 -12.589 -10.082 1.00 87.44 283 GLY A O 1
ATOM 2132 N N . PRO A 1 284 ? -31.047 -11.336 -9.917 1.00 86.12 284 PRO A N 1
ATOM 2133 C CA . PRO A 1 284 ? -31.885 -12.406 -9.366 1.00 86.12 284 PRO A CA 1
ATOM 2134 C C . PRO A 1 284 ? -32.067 -13.585 -10.340 1.00 86.12 284 PRO A C 1
ATOM 2136 O O . PRO A 1 284 ? -32.633 -13.433 -11.424 1.00 86.12 284 PRO A O 1
ATOM 2139 N N . GLY A 1 285 ? -31.669 -14.788 -9.929 1.00 89.38 285 GLY A N 1
ATOM 2140 C CA . GLY A 1 285 ? -31.539 -15.958 -10.799 1.00 89.38 285 GLY A CA 1
ATOM 2141 C C . GLY A 1 285 ? -32.755 -16.879 -10.889 1.00 89.38 285 GLY A C 1
ATOM 2142 O O . GLY A 1 285 ? -32.727 -17.830 -11.664 1.00 89.38 285 GLY A O 1
ATOM 2143 N N . SER A 1 286 ? -33.844 -16.652 -10.145 1.00 88.31 286 SER A N 1
ATOM 2144 C CA . SER A 1 286 ? -34.995 -17.588 -10.116 1.00 88.31 286 SER A CA 1
ATOM 2145 C C . SER A 1 286 ? -35.625 -17.902 -11.477 1.00 88.31 286 SER A C 1
ATOM 2147 O O . SER A 1 286 ? -36.030 -19.045 -11.705 1.00 88.31 286 SER A O 1
ATOM 2149 N N . ARG A 1 287 ? -35.710 -16.923 -12.389 1.00 87.50 287 ARG A N 1
ATOM 2150 C CA . ARG A 1 287 ? -36.226 -17.143 -13.753 1.00 87.50 287 ARG A CA 1
ATOM 2151 C C . ARG A 1 287 ? -35.271 -18.031 -14.553 1.00 87.50 287 ARG A C 1
ATOM 2153 O O . ARG A 1 287 ? -35.717 -19.024 -15.125 1.00 87.50 287 ARG A O 1
ATOM 2160 N N . HIS A 1 288 ? -33.979 -17.717 -14.512 1.00 91.56 288 HIS A N 1
ATOM 2161 C CA . HIS A 1 288 ? -32.930 -18.487 -15.173 1.00 91.56 288 HIS A CA 1
ATOM 2162 C C . HIS A 1 288 ? -32.834 -19.918 -14.631 1.00 91.56 288 HIS A C 1
ATOM 2164 O O . HIS A 1 288 ? -32.874 -20.878 -15.392 1.00 91.56 288 HIS A O 1
ATOM 2170 N N . ALA A 1 289 ? -32.826 -20.091 -13.309 1.00 91.44 289 ALA A N 1
ATOM 2171 C CA . ALA A 1 289 ? -32.786 -21.404 -12.668 1.00 91.44 289 ALA A CA 1
ATOM 2172 C C . ALA A 1 289 ? -33.995 -22.285 -13.041 1.00 91.44 289 ALA A C 1
ATOM 2174 O O . ALA A 1 289 ? -33.871 -23.508 -13.122 1.00 91.44 289 ALA A O 1
ATOM 2175 N N . ALA A 1 290 ? -35.168 -21.683 -13.272 1.00 90.94 290 ALA A N 1
ATOM 2176 C CA . ALA A 1 290 ? -36.369 -22.401 -13.692 1.00 90.94 290 ALA A CA 1
ATOM 2177 C C . ALA A 1 290 ? -36.397 -22.713 -15.200 1.00 90.94 290 ALA A C 1
ATOM 2179 O O . ALA A 1 290 ? -36.937 -23.748 -15.599 1.00 90.94 290 ALA A O 1
ATOM 2180 N N . ALA A 1 291 ? -35.852 -21.827 -16.034 1.00 90.69 291 ALA A N 1
ATOM 2181 C CA . ALA A 1 291 ? -35.811 -21.964 -17.486 1.00 90.69 291 ALA A CA 1
ATOM 2182 C C . ALA A 1 291 ? -34.545 -21.289 -18.049 1.00 90.69 291 ALA A C 1
ATOM 2184 O O . ALA A 1 291 ? -34.619 -20.122 -18.427 1.00 90.69 291 ALA A O 1
ATOM 2185 N N . PRO A 1 292 ? -33.399 -21.990 -18.117 1.00 90.81 292 PRO A N 1
ATOM 2186 C CA . PRO A 1 292 ? -32.133 -21.375 -18.511 1.00 90.81 292 PRO A CA 1
ATOM 2187 C C . PRO A 1 292 ? -32.186 -20.803 -19.929 1.00 90.81 292 PRO A C 1
ATOM 2189 O O . PRO A 1 292 ? -32.528 -21.515 -20.877 1.00 90.81 292 PRO A O 1
ATOM 2192 N N . ALA A 1 293 ? -31.852 -19.523 -20.057 1.00 85.12 293 ALA A N 1
ATOM 2193 C CA . ALA A 1 293 ? -31.681 -18.825 -21.323 1.00 85.12 293 ALA A CA 1
ATOM 2194 C C . ALA A 1 293 ? -30.654 -17.696 -21.150 1.00 85.12 293 ALA A C 1
ATOM 2196 O O . ALA A 1 293 ? -30.493 -17.172 -20.047 1.00 85.12 293 ALA A O 1
ATOM 2197 N N . ASP A 1 294 ? -29.975 -17.326 -22.235 1.00 78.12 294 ASP A N 1
ATOM 2198 C CA . ASP A 1 294 ? -28.915 -16.305 -22.214 1.00 78.12 294 ASP A CA 1
ATOM 2199 C C . ASP A 1 294 ? -29.466 -14.895 -21.932 1.00 78.12 294 ASP A C 1
ATOM 2201 O O . ASP A 1 294 ? -28.732 -14.001 -21.533 1.00 78.12 294 ASP A O 1
ATOM 2205 N N . ASP A 1 295 ? -30.773 -14.699 -22.112 1.00 77.31 295 ASP A N 1
ATOM 2206 C CA . ASP A 1 295 ? -31.447 -13.405 -22.066 1.00 77.31 295 ASP A CA 1
ATOM 2207 C C . ASP A 1 295 ? -32.249 -13.152 -20.776 1.00 77.31 295 ASP A C 1
ATOM 2209 O O . ASP A 1 295 ? -32.898 -12.113 -20.634 1.00 77.31 295 ASP A O 1
ATOM 2213 N N . ASN A 1 296 ? -32.231 -14.097 -19.829 1.00 83.25 296 ASN A N 1
ATOM 2214 C CA . ASN A 1 296 ? -32.994 -14.018 -18.580 1.00 83.25 296 ASN A CA 1
ATOM 2215 C C . ASN A 1 296 ? -32.135 -14.032 -17.306 1.00 83.25 296 ASN A C 1
ATOM 2217 O O . ASN A 1 296 ? -32.666 -14.211 -16.205 1.00 83.25 296 ASN A O 1
ATOM 2221 N N . ILE A 1 297 ? -30.833 -13.811 -17.475 1.00 87.62 297 ILE A N 1
ATOM 2222 C CA . ILE A 1 297 ? -29.835 -13.531 -16.445 1.00 87.62 297 ILE A CA 1
ATOM 2223 C C . ILE A 1 297 ? -28.852 -12.502 -17.016 1.00 87.62 297 ILE A C 1
ATOM 2225 O O . ILE A 1 297 ? -28.628 -12.476 -18.224 1.00 87.62 297 ILE A O 1
ATOM 2229 N N . VAL A 1 298 ? -28.269 -11.644 -16.181 1.00 88.31 298 VAL A N 1
ATOM 2230 C CA . VAL A 1 298 ? -27.253 -10.696 -16.657 1.00 88.31 298 VAL A CA 1
ATOM 2231 C C . VAL A 1 298 ? -25.935 -11.434 -16.841 1.00 88.31 298 VAL A C 1
ATOM 2233 O O . VAL A 1 298 ? -25.493 -12.139 -15.937 1.00 88.31 298 VAL A O 1
ATOM 2236 N N . ASN A 1 299 ? -25.278 -11.248 -17.983 1.00 89.88 299 ASN A N 1
ATOM 2237 C CA . ASN A 1 299 ? -23.881 -11.624 -18.170 1.00 89.88 299 ASN A CA 1
ATOM 2238 C C . ASN A 1 299 ? -23.049 -10.348 -18.352 1.00 89.88 299 ASN A C 1
ATOM 2240 O O . ASN A 1 299 ? -23.142 -9.751 -19.425 1.00 89.88 299 ASN A O 1
ATOM 2244 N N . PRO A 1 300 ? -22.237 -9.944 -17.353 1.00 89.19 300 PRO A N 1
ATOM 2245 C CA . PRO A 1 300 ? -21.422 -8.736 -17.434 1.00 89.19 300 PRO A CA 1
ATOM 2246 C C . PRO A 1 300 ? -20.556 -8.646 -18.691 1.00 89.19 300 PRO A C 1
ATOM 2248 O O . PRO A 1 300 ? -20.482 -7.578 -19.269 1.00 89.19 300 PRO A O 1
ATOM 2251 N N . ALA A 1 301 ? -19.988 -9.742 -19.197 1.00 86.00 301 ALA A N 1
ATOM 2252 C CA . ALA A 1 301 ? -19.133 -9.707 -20.391 1.00 86.00 301 ALA A CA 1
ATOM 2253 C C . ALA A 1 301 ? -19.892 -9.439 -21.710 1.00 86.00 301 ALA A C 1
ATOM 2255 O O . ALA A 1 301 ? -19.278 -9.201 -22.750 1.00 86.00 301 ALA A O 1
ATOM 2256 N N . HIS A 1 302 ? -21.226 -9.509 -21.696 1.00 86.31 302 HIS A N 1
ATOM 2257 C CA . HIS A 1 302 ? -22.077 -9.382 -22.884 1.00 86.31 302 HIS A CA 1
ATOM 2258 C C . HIS A 1 302 ? -23.212 -8.368 -22.687 1.00 86.31 302 HIS A C 1
ATOM 2260 O O . HIS A 1 302 ? -24.261 -8.477 -23.320 1.00 86.31 302 HIS A O 1
ATOM 2266 N N . ILE A 1 303 ? -23.029 -7.392 -21.792 1.00 85.62 303 ILE A N 1
ATOM 2267 C CA . ILE A 1 303 ? -24.000 -6.307 -21.632 1.00 85.62 303 ILE A CA 1
ATOM 2268 C C . ILE A 1 303 ? -23.929 -5.372 -22.843 1.00 85.62 303 ILE A C 1
ATOM 2270 O O . ILE A 1 303 ? -22.855 -4.887 -23.195 1.00 85.62 303 ILE A O 1
ATOM 2274 N N . GLU A 1 304 ? -25.100 -5.094 -23.417 1.00 85.38 304 GLU A N 1
ATOM 2275 C CA . GLU A 1 304 ? -25.326 -4.035 -24.399 1.00 85.38 304 GLU A CA 1
ATOM 2276 C C . GLU A 1 304 ? -26.247 -2.962 -23.795 1.00 85.38 304 GLU A C 1
ATOM 2278 O O . GLU A 1 304 ? -27.301 -3.279 -23.224 1.00 85.38 304 GLU A O 1
ATOM 2283 N N . ALA A 1 305 ? -25.852 -1.698 -23.917 1.00 86.38 305 ALA A N 1
ATOM 2284 C CA . ALA A 1 305 ? -26.619 -0.547 -23.480 1.00 86.38 305 ALA A CA 1
ATOM 2285 C C . ALA A 1 305 ? -27.838 -0.319 -24.381 1.00 86.38 305 ALA A C 1
ATOM 2287 O O . ALA A 1 305 ? -27.786 -0.457 -25.602 1.00 86.38 305 ALA A O 1
ATOM 2288 N N . ASP A 1 306 ? -28.967 0.036 -23.766 1.00 82.69 306 ASP A N 1
ATOM 2289 C CA . ASP A 1 306 ? -30.213 0.380 -24.463 1.00 82.69 306 ASP A CA 1
ATOM 2290 C C . ASP A 1 306 ? -30.468 1.891 -24.536 1.00 82.69 306 ASP A C 1
ATOM 2292 O O . ASP A 1 306 ? -31.490 2.326 -25.078 1.00 82.69 306 ASP A O 1
ATOM 2296 N N . ARG A 1 307 ? -29.559 2.684 -23.968 1.00 89.56 307 ARG A N 1
ATOM 2297 C CA . ARG A 1 307 ? -29.582 4.142 -23.959 1.00 89.56 307 ARG A CA 1
ATOM 2298 C C . ARG A 1 307 ? -28.171 4.696 -23.793 1.00 89.56 307 ARG A C 1
ATOM 2300 O O . ARG A 1 307 ? -27.331 4.036 -23.194 1.00 89.56 307 ARG A O 1
ATOM 2307 N N . ASP A 1 308 ? -28.033 5.939 -24.224 1.00 89.88 308 ASP A N 1
ATOM 2308 C CA . ASP A 1 308 ? -26.960 6.870 -23.887 1.00 89.88 308 ASP A CA 1
ATOM 2309 C C . ASP A 1 308 ? -26.922 7.092 -22.357 1.00 89.88 308 ASP A C 1
ATOM 2311 O O . ASP A 1 308 ? -27.885 7.624 -21.774 1.00 89.88 308 ASP A O 1
ATOM 2315 N N . VAL A 1 309 ? -25.877 6.598 -21.685 1.00 88.25 309 VAL A N 1
ATOM 2316 C CA . VAL A 1 309 ? -25.694 6.717 -20.226 1.00 88.25 309 VAL A CA 1
ATOM 2317 C C . VAL A 1 309 ? -24.651 7.759 -19.825 1.00 88.25 309 VAL A C 1
ATOM 2319 O O . VAL A 1 309 ? -24.703 8.230 -18.683 1.00 88.25 309 VAL A O 1
ATOM 2322 N N . ASP A 1 310 ? -23.742 8.149 -20.717 1.00 87.56 310 ASP A N 1
ATOM 2323 C CA . ASP A 1 310 ? -22.754 9.206 -20.466 1.00 87.56 310 ASP A CA 1
ATOM 2324 C C . ASP A 1 310 ? -23.206 10.603 -20.935 1.00 87.56 310 ASP A C 1
ATOM 2326 O O . ASP A 1 310 ? -22.711 11.621 -20.438 1.00 87.56 310 ASP A O 1
ATOM 2330 N N . GLY A 1 311 ? -24.244 10.666 -21.764 1.00 89.50 311 GLY A N 1
ATOM 2331 C CA . GLY A 1 311 ? -24.885 11.875 -22.257 1.00 89.50 311 GLY A CA 1
ATOM 2332 C C . GLY A 1 311 ? -24.198 12.500 -23.469 1.00 89.50 311 GLY A C 1
ATOM 2333 O O . GLY A 1 311 ? -24.383 13.709 -23.680 1.00 89.50 311 GLY A O 1
ATOM 2334 N N . ASP A 1 312 ? -23.397 11.748 -24.225 1.00 88.44 312 ASP A N 1
ATOM 2335 C CA . ASP A 1 312 ? -22.677 12.245 -25.402 1.00 88.44 312 ASP A CA 1
ATOM 2336 C C . ASP A 1 312 ? -23.562 12.382 -26.662 1.00 88.44 312 ASP A C 1
ATOM 2338 O O . ASP A 1 312 ? -23.236 13.141 -27.585 1.00 88.44 312 ASP A O 1
ATOM 2342 N N . GLY A 1 313 ? -24.753 11.776 -26.638 1.00 90.88 313 GLY A N 1
ATOM 2343 C CA . GLY A 1 313 ? -25.767 11.827 -27.686 1.00 90.88 313 GLY A CA 1
ATOM 2344 C C . GLY A 1 313 ? -25.852 10.584 -28.573 1.00 90.88 313 GLY A C 1
ATOM 2345 O O . GLY A 1 313 ? -26.770 10.535 -29.405 1.00 90.88 313 GLY A O 1
ATOM 2346 N N . ASP A 1 314 ? -24.968 9.603 -28.403 1.00 89.94 314 ASP A N 1
ATOM 2347 C CA . ASP A 1 314 ? -24.951 8.333 -29.121 1.00 89.94 314 ASP A CA 1
ATOM 2348 C C . ASP A 1 314 ? -25.177 7.142 -28.160 1.00 89.94 314 ASP A C 1
ATOM 2350 O O . ASP A 1 314 ? -25.338 7.290 -26.957 1.00 89.94 314 ASP A O 1
ATOM 2354 N N . THR A 1 315 ? -25.387 5.943 -28.707 1.00 91.94 315 THR A N 1
ATOM 2355 C CA . THR A 1 315 ? -25.420 4.712 -27.898 1.00 91.94 315 THR A CA 1
ATOM 2356 C C . THR A 1 315 ? -24.444 3.738 -28.521 1.00 91.94 315 THR A C 1
ATOM 2358 O O . THR A 1 315 ? -24.702 3.236 -29.624 1.00 91.94 315 THR A O 1
ATOM 2361 N N . ASP A 1 316 ? -23.312 3.521 -27.865 1.00 90.12 316 ASP A N 1
ATOM 2362 C CA . ASP A 1 316 ? -22.162 2.851 -28.454 1.00 90.12 316 ASP A CA 1
ATOM 2363 C C . ASP A 1 316 ? -21.418 1.908 -27.484 1.00 90.12 316 ASP A C 1
ATOM 2365 O O . ASP A 1 316 ? -21.971 1.370 -26.522 1.00 90.12 316 ASP A O 1
ATOM 2369 N N . THR A 1 317 ? -20.174 1.571 -27.823 1.00 89.38 317 THR A N 1
ATOM 2370 C CA . THR A 1 317 ? -19.355 0.644 -27.038 1.00 89.38 317 THR A CA 1
ATOM 2371 C C . THR A 1 317 ? -18.899 1.215 -25.697 1.00 89.38 317 THR A C 1
ATOM 2373 O O . THR A 1 317 ? -18.652 0.425 -24.783 1.00 89.38 317 THR A O 1
ATOM 2376 N N . VAL A 1 318 ? -18.819 2.538 -25.552 1.00 91.31 318 VAL A N 1
ATOM 2377 C CA . VAL A 1 318 ? -18.489 3.207 -24.288 1.00 91.31 318 VAL A CA 1
ATOM 2378 C C . VAL A 1 318 ? -19.628 3.013 -23.290 1.00 91.31 318 VAL A C 1
ATOM 2380 O O . VAL A 1 318 ? -19.377 2.621 -22.147 1.00 91.31 318 VAL A O 1
ATOM 2383 N N . ASP A 1 319 ? -20.884 3.148 -23.725 1.00 91.75 319 ASP A N 1
ATOM 2384 C CA . ASP A 1 319 ? -22.045 2.862 -22.874 1.00 91.75 319 ASP A CA 1
ATOM 2385 C C . ASP A 1 319 ? -22.052 1.411 -22.390 1.00 91.75 319 ASP A C 1
ATOM 2387 O O . ASP A 1 319 ? -22.314 1.136 -21.214 1.00 91.75 319 ASP A O 1
ATOM 2391 N N . ASN A 1 320 ? -21.729 0.465 -23.281 1.00 91.25 320 ASN A N 1
ATOM 2392 C CA . ASN A 1 320 ? -21.588 -0.939 -22.904 1.00 91.25 320 ASN A CA 1
ATOM 2393 C C . ASN A 1 320 ? -20.556 -1.064 -21.782 1.00 91.25 320 ASN A C 1
ATOM 2395 O O . ASN A 1 320 ? -20.872 -1.599 -20.720 1.00 91.25 320 ASN A O 1
ATOM 2399 N N . LEU A 1 321 ? -19.354 -0.519 -21.977 1.00 91.62 321 LEU A N 1
ATOM 2400 C CA . LEU A 1 321 ? -18.265 -0.583 -21.007 1.00 91.62 321 LEU A CA 1
ATOM 2401 C C . LEU A 1 321 ? -18.640 0.042 -19.651 1.00 91.62 321 LEU A C 1
ATOM 2403 O O . LEU A 1 321 ? -18.323 -0.514 -18.594 1.00 91.62 321 LEU A O 1
ATOM 2407 N N . LEU A 1 322 ? -19.372 1.157 -19.652 1.00 92.06 322 LEU A N 1
ATOM 2408 C CA . LEU A 1 322 ? -19.885 1.786 -18.434 1.00 92.06 322 LEU A CA 1
ATOM 2409 C C . LEU A 1 322 ? -20.827 0.854 -17.663 1.00 92.06 322 LEU A C 1
ATOM 2411 O O . LEU A 1 322 ? -20.716 0.742 -16.436 1.00 92.06 322 LEU A O 1
ATOM 2415 N N . LEU A 1 323 ? -21.725 0.142 -18.346 1.00 91.56 323 LEU A N 1
ATOM 2416 C CA . LEU A 1 323 ? -22.614 -0.838 -17.712 1.00 91.56 323 LEU A CA 1
ATOM 2417 C C . LEU A 1 323 ? -21.869 -2.095 -17.244 1.00 91.56 323 LEU A C 1
ATOM 2419 O O . LEU A 1 323 ? -22.163 -2.615 -16.166 1.00 91.56 323 LEU A O 1
ATOM 2423 N N . GLN A 1 324 ? -20.879 -2.558 -18.007 1.00 92.12 324 GLN A N 1
ATOM 2424 C CA . GLN A 1 324 ? -20.020 -3.684 -17.634 1.00 92.12 324 GLN A CA 1
ATOM 2425 C C . GLN A 1 324 ? -19.271 -3.392 -16.327 1.00 92.12 324 GLN A C 1
ATOM 2427 O O . GLN A 1 324 ? -19.330 -4.180 -15.380 1.00 92.12 324 GLN A O 1
ATOM 2432 N N . ASN A 1 325 ? -18.654 -2.212 -16.232 1.00 92.88 325 ASN A N 1
ATOM 2433 C CA . ASN A 1 325 ? -17.939 -1.769 -15.036 1.00 92.88 325 ASN A CA 1
ATOM 2434 C C . ASN A 1 325 ? -18.874 -1.437 -13.864 1.00 92.88 325 ASN A C 1
ATOM 2436 O O . ASN A 1 325 ? -18.476 -1.606 -12.709 1.00 92.88 325 ASN A O 1
ATOM 2440 N N . SER A 1 326 ? -20.126 -1.039 -14.128 1.00 93.00 326 SER A N 1
ATOM 2441 C CA . SER A 1 326 ? -21.127 -0.720 -13.091 1.00 93.00 326 SER A CA 1
ATOM 2442 C C . SER A 1 326 ? -21.340 -1.853 -12.086 1.00 93.00 326 SER A C 1
ATOM 2444 O O . SER A 1 326 ? -21.615 -1.592 -10.916 1.00 93.00 326 SER A O 1
ATOM 2446 N N . VAL A 1 327 ? -21.168 -3.108 -12.514 1.00 92.12 327 VAL A N 1
ATOM 2447 C CA . VAL A 1 327 ? -21.273 -4.296 -11.651 1.00 92.12 327 VAL A CA 1
ATOM 2448 C C . VAL A 1 327 ? -20.207 -4.308 -10.547 1.00 92.12 327 VAL A C 1
ATOM 2450 O O . VAL A 1 327 ? -20.458 -4.787 -9.442 1.00 92.12 327 VAL A O 1
ATOM 2453 N N . CYS A 1 328 ? -19.021 -3.767 -10.825 1.00 93.25 328 CYS A N 1
ATOM 2454 C CA . CYS A 1 328 ? -17.912 -3.688 -9.879 1.00 93.25 328 CYS A CA 1
ATOM 2455 C C . CYS A 1 328 ? -17.936 -2.359 -9.112 1.00 93.25 328 CYS A C 1
ATOM 2457 O O . CYS A 1 328 ? -17.817 -2.332 -7.880 1.00 93.25 328 CYS A O 1
ATOM 2459 N N . THR A 1 329 ? -18.118 -1.241 -9.823 1.00 93.88 329 THR A N 1
ATOM 2460 C CA . THR A 1 329 ? -18.059 0.110 -9.245 1.00 93.88 329 THR A CA 1
ATOM 2461 C C . THR A 1 329 ? -19.215 0.403 -8.292 1.00 93.88 329 THR A C 1
ATOM 2463 O O . THR A 1 329 ? -19.052 1.248 -7.409 1.00 93.88 329 THR A O 1
ATOM 2466 N N . SER A 1 330 ? -20.332 -0.333 -8.369 1.00 91.50 330 SER A N 1
ATOM 2467 C CA . SER A 1 330 ? -21.420 -0.251 -7.387 1.00 91.50 330 SER A CA 1
ATOM 2468 C C . SER A 1 330 ? -20.958 -0.553 -5.955 1.00 91.50 330 SER A C 1
ATOM 2470 O O . SER A 1 330 ? -21.533 -0.045 -4.993 1.00 91.50 330 SER A O 1
ATOM 2472 N N . CYS A 1 331 ? -19.906 -1.358 -5.804 1.00 93.25 331 CYS A N 1
ATOM 2473 C CA . CYS A 1 331 ? -19.331 -1.729 -4.512 1.00 93.25 331 CYS A CA 1
ATOM 2474 C C . CYS A 1 331 ? -17.939 -1.117 -4.302 1.00 93.25 331 CYS A C 1
ATOM 2476 O O . CYS A 1 331 ? -17.623 -0.665 -3.200 1.00 93.25 331 CYS A O 1
ATOM 2478 N N . HIS A 1 332 ? -17.120 -1.067 -5.355 1.00 93.75 332 HIS A N 1
ATOM 2479 C CA . HIS A 1 332 ? -15.739 -0.569 -5.342 1.00 93.75 332 HIS A CA 1
ATOM 2480 C C . HIS A 1 332 ? -15.639 0.949 -5.553 1.00 93.75 332 HIS A C 1
ATOM 2482 O O . HIS A 1 332 ? -14.751 1.446 -6.249 1.00 93.75 332 HIS A O 1
ATOM 2488 N N . SER A 1 333 ? -16.552 1.675 -4.908 1.00 92.50 333 SER A N 1
ATOM 2489 C CA . SER A 1 333 ? -16.588 3.135 -4.860 1.00 92.50 333 SER A CA 1
ATOM 2490 C C . SER A 1 333 ? -16.939 3.627 -3.453 1.00 92.50 333 SER A C 1
ATOM 2492 O O . SER A 1 333 ? -17.413 2.874 -2.597 1.00 92.50 333 SER A O 1
ATOM 2494 N N . ARG A 1 334 ? -16.729 4.921 -3.192 1.00 92.56 334 ARG A N 1
ATOM 2495 C CA . ARG A 1 334 ? -17.172 5.602 -1.962 1.00 92.56 334 ARG A CA 1
ATOM 2496 C C . ARG A 1 334 ? -18.079 6.772 -2.297 1.00 92.56 334 ARG A C 1
ATOM 2498 O O . ARG A 1 334 ? -17.879 7.442 -3.302 1.00 92.56 334 ARG A O 1
ATOM 2505 N N . GLY A 1 335 ? -19.052 7.046 -1.436 1.00 93.19 335 GLY A N 1
ATOM 2506 C CA . GLY A 1 335 ? -20.076 8.047 -1.700 1.00 93.19 335 GLY A CA 1
ATOM 2507 C C . GLY A 1 335 ? -21.355 7.798 -0.908 1.00 93.19 335 GLY A C 1
ATOM 2508 O O . GLY A 1 335 ? -21.324 7.294 0.218 1.00 93.19 335 GLY A O 1
ATOM 2509 N N . SER A 1 336 ? -22.488 8.170 -1.492 1.00 94.38 336 SER A N 1
ATOM 2510 C CA . SER A 1 336 ? -23.814 7.945 -0.914 1.00 94.38 336 SER A CA 1
ATOM 2511 C C . SER A 1 336 ? -24.816 7.520 -1.976 1.00 94.38 336 SER A C 1
ATOM 2513 O O . SER A 1 336 ? -24.831 8.104 -3.058 1.00 94.38 336 SER A O 1
ATOM 2515 N N . GLY A 1 337 ? -25.694 6.576 -1.641 1.00 94.19 337 GLY A N 1
ATOM 2516 C CA . GLY A 1 337 ? -26.852 6.251 -2.473 1.00 94.19 337 GLY A CA 1
ATOM 2517 C C . GLY A 1 337 ? -27.878 7.378 -2.504 1.00 94.19 337 GLY A C 1
ATOM 2518 O O . GLY A 1 337 ? -27.761 8.371 -1.778 1.00 94.19 337 GLY A O 1
ATOM 2519 N N . MET A 1 338 ? -28.903 7.232 -3.338 1.00 91.62 338 MET A N 1
ATOM 2520 C CA . MET A 1 338 ? -29.949 8.247 -3.472 1.00 91.62 338 MET A CA 1
ATOM 2521 C C . MET A 1 338 ? -31.139 8.028 -2.533 1.00 91.62 338 MET A C 1
ATOM 2523 O O . MET A 1 338 ? -31.863 8.986 -2.265 1.00 91.62 338 MET A O 1
ATOM 2527 N N . PHE A 1 339 ? -31.337 6.821 -1.988 1.00 89.44 339 PHE A N 1
ATOM 2528 C CA . PHE A 1 339 ? -32.378 6.579 -0.986 1.00 89.44 339 PHE A CA 1
ATOM 2529 C C . PHE A 1 339 ? -32.030 7.240 0.350 1.00 89.44 339 PHE A C 1
ATOM 2531 O O . PHE A 1 339 ? -30.941 7.032 0.889 1.00 89.4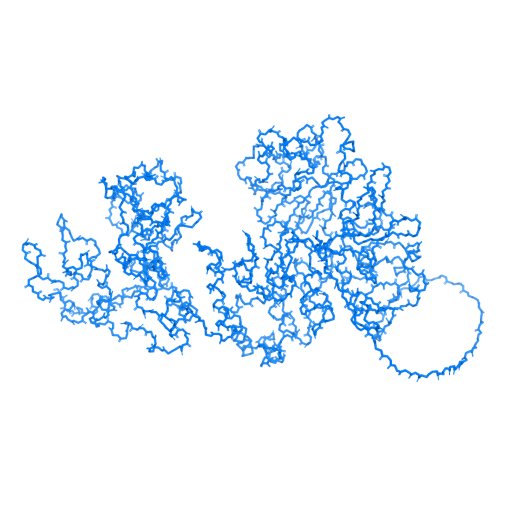4 339 PHE A O 1
ATOM 2538 N N . GLU A 1 340 ? -32.979 7.988 0.912 1.00 89.19 340 GLU A N 1
ATOM 2539 C CA . GLU A 1 340 ? -32.848 8.677 2.195 1.00 89.19 340 GLU A CA 1
ATOM 2540 C C . GLU A 1 340 ? -34.005 8.313 3.126 1.00 89.19 340 GLU A C 1
ATOM 2542 O O . GLU A 1 340 ? -35.176 8.436 2.767 1.00 89.19 340 GLU A O 1
ATOM 2547 N N . ALA A 1 341 ? -33.674 7.928 4.358 1.00 86.56 341 ALA A N 1
ATOM 2548 C CA . ALA A 1 341 ? -34.636 7.812 5.446 1.00 86.56 341 ALA A CA 1
ATOM 2549 C C . ALA A 1 341 ? -34.019 8.353 6.738 1.00 86.56 341 ALA A C 1
ATOM 2551 O O . ALA A 1 341 ? -32.806 8.300 6.936 1.00 86.56 341 ALA A O 1
ATOM 2552 N N . ASN A 1 342 ? -34.850 8.915 7.620 1.00 86.50 342 ASN A N 1
ATOM 2553 C CA . ASN A 1 342 ? -34.398 9.481 8.897 1.00 86.50 342 ASN A CA 1
ATOM 2554 C C . ASN A 1 342 ? -33.228 10.487 8.761 1.00 86.50 342 ASN A C 1
ATOM 2556 O O . ASN A 1 342 ? -32.285 10.487 9.558 1.00 86.50 342 ASN A O 1
ATOM 2560 N N . GLY A 1 343 ? -33.268 11.316 7.710 1.00 87.38 343 GLY A N 1
ATOM 2561 C CA . GLY A 1 343 ? -32.251 12.332 7.423 1.00 87.38 343 GLY A CA 1
ATOM 2562 C C . GLY A 1 343 ? -30.875 11.778 7.036 1.00 87.38 343 GLY A C 1
ATOM 2563 O O . GLY A 1 343 ? -29.886 12.504 7.130 1.00 87.38 343 GLY A O 1
ATOM 2564 N N . ALA A 1 344 ? -30.777 10.500 6.655 1.00 89.50 344 ALA A N 1
ATOM 2565 C CA . ALA A 1 344 ? -29.534 9.881 6.212 1.00 89.50 344 ALA A CA 1
ATOM 2566 C C . ALA A 1 344 ? -29.731 9.051 4.941 1.00 89.50 344 ALA A C 1
ATOM 2568 O O . ALA A 1 344 ? -30.625 8.210 4.848 1.00 89.50 344 ALA A O 1
ATOM 2569 N N . LYS A 1 345 ? -28.838 9.270 3.974 1.00 92.38 345 LYS A N 1
ATOM 2570 C CA . LYS A 1 345 ? -28.755 8.482 2.741 1.00 92.38 345 LYS A CA 1
ATOM 2571 C C . LYS A 1 345 ? -28.121 7.115 2.989 1.00 92.38 345 LYS A C 1
ATOM 2573 O O . LYS A 1 345 ? -27.376 6.967 3.958 1.00 92.38 345 LYS A O 1
ATOM 2578 N N . THR A 1 346 ? -28.354 6.119 2.140 1.00 92.31 346 THR A N 1
ATOM 2579 C CA . THR A 1 346 ? -27.621 4.836 2.214 1.00 92.31 346 THR A CA 1
ATOM 2580 C C . THR A 1 346 ? -26.136 5.010 1.877 1.00 92.31 346 THR A C 1
ATOM 2582 O O . THR A 1 346 ? -25.745 5.944 1.179 1.00 92.31 346 THR A O 1
ATOM 2585 N N . GLY A 1 347 ? -25.283 4.117 2.388 1.00 92.19 347 GLY A N 1
ATOM 2586 C CA . GLY A 1 347 ? -23.843 4.097 2.075 1.00 92.19 347 GLY A CA 1
ATOM 2587 C C . GLY A 1 347 ? -23.495 3.471 0.718 1.00 92.19 347 GLY A C 1
ATOM 2588 O O . GLY A 1 347 ? -22.349 3.540 0.287 1.00 92.19 347 GLY A O 1
ATOM 2589 N N . TYR A 1 348 ? -24.482 2.886 0.048 1.00 92.31 348 TYR A N 1
ATOM 2590 C CA . TYR A 1 348 ? -24.360 2.067 -1.161 1.00 92.31 348 TYR A CA 1
ATOM 2591 C C . TYR A 1 348 ? -25.404 2.478 -2.217 1.00 92.31 348 TYR A C 1
ATOM 2593 O O . TYR A 1 348 ? -26.385 3.137 -1.838 1.00 92.31 348 TYR A O 1
ATOM 2601 N N . PRO A 1 349 ? -25.220 2.100 -3.499 1.00 93.06 349 PRO A N 1
ATOM 2602 C CA . PRO A 1 349 ? -26.122 2.438 -4.600 1.00 93.06 349 PRO A CA 1
ATOM 2603 C C . PRO A 1 349 ? -27.577 2.054 -4.341 1.00 93.06 349 PRO A C 1
ATOM 2605 O O . PRO A 1 349 ? -27.910 0.899 -4.068 1.00 93.06 349 PRO A O 1
ATOM 2608 N N . SER A 1 350 ? -28.448 3.056 -4.401 1.00 90.81 350 SER A N 1
ATOM 2609 C CA . SER A 1 350 ? -29.881 2.912 -4.182 1.00 90.81 350 SER A CA 1
ATOM 2610 C C . SER A 1 350 ? -30.665 4.071 -4.787 1.00 90.81 350 SER A C 1
ATOM 2612 O O . SER A 1 350 ? -30.147 5.172 -4.964 1.00 90.81 350 SER A O 1
ATOM 2614 N N . GLN A 1 351 ? -31.948 3.842 -5.031 1.00 87.94 351 GLN A N 1
ATOM 2615 C CA . GLN A 1 351 ? -32.918 4.840 -5.455 1.00 87.94 351 GLN A CA 1
ATOM 2616 C C . GLN A 1 351 ? -34.170 4.802 -4.575 1.00 87.94 351 GLN A C 1
ATOM 2618 O O . GLN A 1 351 ? -34.346 3.940 -3.709 1.00 87.94 351 GLN A O 1
ATOM 2623 N N . VAL A 1 352 ? -35.051 5.769 -4.819 1.00 83.38 352 VAL A N 1
ATOM 2624 C CA . VAL A 1 352 ? -36.390 5.833 -4.245 1.00 83.38 352 VAL A CA 1
ATOM 2625 C C . VAL A 1 352 ? -37.421 5.607 -5.349 1.00 83.38 352 VAL A C 1
ATOM 2627 O O . VAL A 1 352 ? -37.420 6.298 -6.368 1.00 83.38 352 VAL A O 1
ATOM 2630 N N . ALA A 1 353 ? -38.301 4.627 -5.158 1.00 78.31 353 ALA A N 1
ATOM 2631 C CA . ALA A 1 353 ? -39.426 4.405 -6.056 1.00 78.31 353 ALA A CA 1
ATOM 2632 C C . ALA A 1 353 ? -40.455 5.542 -5.938 1.00 78.31 353 ALA A C 1
ATOM 2634 O O . ALA A 1 353 ? -40.464 6.325 -4.986 1.00 78.31 353 ALA A O 1
ATOM 2635 N N . SER A 1 354 ? -41.389 5.619 -6.888 1.00 76.50 354 SER A N 1
ATOM 2636 C CA . SER A 1 354 ? -42.433 6.656 -6.893 1.00 76.50 354 SER A CA 1
ATOM 2637 C C . SER A 1 354 ? -43.358 6.632 -5.668 1.00 76.50 354 SER A C 1
ATOM 2639 O O . SER A 1 354 ? -43.983 7.642 -5.354 1.00 76.50 354 SER A O 1
ATOM 2641 N N . ASP A 1 355 ? -43.483 5.484 -5.000 1.00 75.44 355 ASP A N 1
ATOM 2642 C CA . ASP A 1 355 ? -44.255 5.309 -3.764 1.00 75.44 355 ASP A CA 1
ATOM 2643 C C . ASP A 1 355 ? -43.419 5.538 -2.490 1.00 75.44 355 ASP A C 1
ATOM 2645 O O . ASP A 1 355 ? -43.940 5.420 -1.381 1.00 75.44 355 ASP A O 1
ATOM 2649 N N . GLY A 1 356 ? -42.145 5.912 -2.644 1.00 75.75 356 GLY A N 1
ATOM 2650 C CA . GLY A 1 356 ? -41.213 6.155 -1.552 1.00 75.75 356 GLY A CA 1
ATOM 2651 C C . GLY A 1 356 ? -40.459 4.915 -1.071 1.00 75.75 356 GLY A C 1
ATOM 2652 O O . GLY A 1 356 ? -39.715 5.029 -0.097 1.00 75.75 356 GLY A O 1
ATOM 2653 N N . SER A 1 357 ? -40.629 3.744 -1.696 1.00 76.00 357 SER A N 1
ATOM 2654 C CA . SER A 1 357 ? -39.920 2.533 -1.276 1.00 76.00 357 SER A CA 1
ATOM 2655 C C . SER A 1 357 ? -38.441 2.544 -1.673 1.00 76.00 357 SER A C 1
ATOM 2657 O O . SER A 1 357 ? -38.029 3.206 -2.629 1.00 76.00 357 SER A O 1
ATOM 2659 N N . PHE A 1 358 ? -37.643 1.772 -0.936 1.00 81.62 358 PHE A N 1
ATOM 2660 C CA . PHE A 1 358 ? -36.242 1.515 -1.253 1.00 81.62 358 PHE A CA 1
ATOM 2661 C C . PHE A 1 358 ? -36.111 0.718 -2.556 1.00 81.62 358 PHE A C 1
ATOM 2663 O O . PHE A 1 358 ? -36.855 -0.236 -2.788 1.00 81.62 358 PHE A O 1
ATOM 2670 N N . VAL A 1 359 ? -35.142 1.103 -3.382 1.00 82.31 359 VAL A N 1
ATOM 2671 C CA . VAL A 1 359 ? -34.763 0.408 -4.611 1.00 82.31 359 VAL A CA 1
ATOM 2672 C C . VAL A 1 359 ? -33.253 0.168 -4.587 1.00 82.31 359 VAL A C 1
ATOM 2674 O O . VAL A 1 359 ? -32.507 1.147 -4.585 1.00 82.31 359 VAL A O 1
ATOM 2677 N N . PRO A 1 360 ? -32.762 -1.083 -4.578 1.00 83.62 360 PRO A N 1
ATOM 2678 C CA . PRO A 1 360 ? -31.334 -1.341 -4.721 1.00 83.62 360 PRO A CA 1
ATOM 2679 C C . PRO A 1 360 ? -30.892 -1.196 -6.181 1.00 83.62 360 PRO A C 1
ATOM 2681 O O . PRO A 1 360 ? -31.698 -1.337 -7.102 1.00 83.62 360 PRO A O 1
ATOM 2684 N N . PHE A 1 361 ? -29.595 -0.970 -6.378 1.00 87.44 361 PHE A N 1
ATOM 2685 C CA . PHE A 1 361 ? -28.955 -1.169 -7.676 1.00 87.44 361 PHE A CA 1
ATOM 2686 C C . PHE A 1 361 ? -29.101 -2.622 -8.149 1.00 87.44 361 PHE A C 1
ATOM 2688 O O . PHE A 1 361 ? -29.099 -3.547 -7.332 1.00 87.44 361 PHE A O 1
ATOM 2695 N N . LEU A 1 362 ? -29.201 -2.815 -9.465 1.00 83.81 362 LEU A N 1
ATOM 2696 C CA . LEU A 1 362 ? -29.181 -4.128 -10.095 1.00 83.81 362 LEU A CA 1
ATOM 2697 C C . LEU A 1 362 ? -28.140 -4.183 -11.217 1.00 83.81 362 LEU A C 1
ATOM 2699 O O . LEU A 1 362 ? -27.990 -3.201 -11.942 1.00 83.81 362 LEU A O 1
ATOM 2703 N N . PRO A 1 363 ? -27.467 -5.332 -11.406 1.00 86.88 363 PRO A N 1
ATOM 2704 C CA . PRO A 1 363 ? -26.579 -5.529 -12.544 1.00 86.88 363 PRO A CA 1
ATOM 2705 C C . PRO A 1 363 ? -27.272 -5.251 -13.880 1.00 86.88 363 PRO A C 1
ATOM 2707 O O . PRO A 1 363 ? -28.441 -5.594 -14.057 1.00 86.88 363 PRO A O 1
ATOM 2710 N N . GLY A 1 364 ? -26.541 -4.637 -14.810 1.00 84.12 364 GLY A N 1
ATOM 2711 C CA . GLY A 1 364 ? -27.077 -4.157 -16.088 1.00 84.12 364 GLY A CA 1
ATOM 2712 C C . GLY A 1 364 ? -27.589 -2.715 -16.058 1.00 84.12 364 GLY A C 1
ATOM 2713 O O . GLY A 1 364 ? -27.831 -2.148 -17.117 1.00 84.12 364 GLY A O 1
ATOM 2714 N N . GLU A 1 365 ? -27.717 -2.105 -14.878 1.00 87.56 365 GLU A N 1
ATOM 2715 C CA . GLU A 1 365 ? -28.018 -0.680 -14.737 1.00 87.56 365 GLU A CA 1
ATOM 2716 C C . GLU A 1 365 ? -26.745 0.163 -14.629 1.00 87.56 365 GLU A C 1
ATOM 2718 O O . GLU A 1 365 ? -25.680 -0.329 -14.251 1.00 87.56 365 GLU A O 1
ATOM 2723 N N . TYR A 1 366 ? -26.873 1.463 -14.899 1.00 91.12 366 TYR A N 1
ATOM 2724 C CA . TYR A 1 366 ? -25.779 2.408 -14.712 1.00 91.12 366 TYR A CA 1
ATOM 2725 C C . TYR A 1 366 ? -25.690 2.856 -13.252 1.00 91.12 366 TYR A C 1
ATOM 2727 O O . TYR A 1 366 ? -26.612 3.468 -12.711 1.00 91.12 366 TYR A O 1
ATOM 2735 N N . TRP A 1 367 ? -24.579 2.548 -12.584 1.00 91.44 367 TRP A N 1
ATOM 2736 C CA . TRP A 1 367 ? -24.456 2.717 -11.130 1.00 91.44 367 TRP A CA 1
ATOM 2737 C C . TRP A 1 367 ? -24.568 4.174 -10.644 1.00 91.44 367 TRP A C 1
ATOM 2739 O O . TRP A 1 367 ? -25.063 4.404 -9.536 1.00 91.44 367 TRP A O 1
ATOM 2749 N N . LEU A 1 368 ? -24.160 5.164 -11.452 1.00 92.69 368 LEU A N 1
ATOM 2750 C CA . LEU A 1 368 ? -24.245 6.587 -11.087 1.00 92.69 368 LEU A CA 1
ATOM 2751 C C . LEU A 1 368 ? -25.682 7.111 -11.031 1.00 92.69 368 LEU A C 1
ATOM 2753 O O . LEU A 1 368 ? -25.952 8.067 -10.304 1.00 92.69 368 LEU A O 1
ATOM 2757 N N . ASP A 1 369 ? -26.634 6.435 -11.672 1.00 91.69 369 ASP A N 1
ATOM 2758 C CA . ASP A 1 369 ? -28.052 6.749 -11.484 1.00 91.69 369 ASP A CA 1
ATOM 2759 C C . ASP A 1 369 ? -28.534 6.388 -10.071 1.00 91.69 369 ASP A C 1
ATOM 2761 O O . ASP A 1 369 ? -29.572 6.868 -9.618 1.00 91.69 369 ASP A O 1
ATOM 2765 N N . TYR A 1 370 ? -27.782 5.562 -9.341 1.00 93.00 370 TYR A N 1
ATOM 2766 C CA . TYR A 1 370 ? -28.107 5.077 -8.000 1.00 93.00 370 TYR A CA 1
ATOM 2767 C C . TYR A 1 370 ? -27.146 5.618 -6.934 1.00 93.00 370 TYR A C 1
ATOM 2769 O O . TYR A 1 370 ? -27.356 5.391 -5.738 1.00 93.00 370 TYR A O 1
ATOM 2777 N N . TYR A 1 371 ? -26.081 6.322 -7.325 1.00 95.12 371 TYR A N 1
ATOM 2778 C CA . TYR A 1 371 ? -25.001 6.673 -6.414 1.00 95.12 371 TYR A CA 1
ATOM 2779 C C . TYR A 1 371 ? -24.362 8.018 -6.727 1.00 95.12 371 TYR A C 1
ATOM 2781 O O . TYR A 1 371 ? -24.169 8.401 -7.872 1.00 95.12 371 TYR A O 1
ATOM 2789 N N . THR A 1 372 ? -23.986 8.733 -5.674 1.00 95.50 372 THR A N 1
ATOM 2790 C CA . THR A 1 372 ? -23.185 9.951 -5.761 1.00 95.50 372 THR A CA 1
ATOM 2791 C C . THR A 1 372 ? -21.793 9.663 -5.198 1.00 95.50 372 THR A C 1
ATOM 2793 O O . THR A 1 372 ? -21.672 9.525 -3.974 1.00 95.50 372 THR A O 1
ATOM 2796 N N . PRO A 1 373 ? -20.759 9.572 -6.054 1.00 93.81 373 PRO A N 1
ATOM 2797 C CA . PRO A 1 373 ? -19.354 9.480 -5.659 1.00 93.81 373 PRO A CA 1
ATOM 2798 C C . PRO A 1 373 ? -18.948 10.547 -4.632 1.00 93.81 373 PRO A C 1
ATOM 2800 O O . PRO A 1 373 ? -19.427 11.681 -4.670 1.00 93.81 373 PRO A O 1
ATOM 2803 N N . THR A 1 374 ? -18.057 10.200 -3.701 1.00 91.75 374 THR A N 1
ATOM 2804 C CA . THR A 1 374 ? -17.464 11.175 -2.777 1.00 91.75 374 THR A CA 1
ATOM 2805 C C . THR A 1 374 ? -16.556 12.139 -3.535 1.00 91.75 374 THR A C 1
ATOM 2807 O O . THR A 1 374 ? -15.773 11.734 -4.385 1.00 91.75 374 THR A O 1
ATOM 2810 N N . THR A 1 375 ? -16.641 13.420 -3.189 1.00 88.19 375 THR A N 1
ATOM 2811 C CA . THR A 1 375 ? -15.737 14.478 -3.666 1.00 88.19 375 THR A CA 1
ATOM 2812 C C . THR A 1 375 ? -14.973 15.101 -2.500 1.00 88.19 375 THR A C 1
ATOM 2814 O O . THR A 1 375 ? -14.546 16.249 -2.567 1.00 88.19 375 THR A O 1
ATOM 2817 N N . LYS A 1 376 ? -14.923 14.409 -1.357 1.00 86.69 376 LYS A N 1
ATOM 2818 C CA . LYS A 1 376 ? -14.295 14.934 -0.148 1.00 86.69 376 LYS A CA 1
ATOM 2819 C C . LYS A 1 376 ? -12.787 14.777 -0.255 1.00 86.69 376 LYS A C 1
ATOM 2821 O O . LYS A 1 376 ? -12.302 13.660 -0.403 1.00 86.69 376 LYS A O 1
ATOM 2826 N N . ASP A 1 377 ? -12.056 15.853 -0.000 1.00 81.50 377 ASP A N 1
ATOM 2827 C CA . ASP A 1 377 ? -10.588 15.846 0.064 1.00 81.50 377 ASP A CA 1
ATOM 2828 C C . ASP A 1 377 ? -10.041 14.848 1.100 1.00 81.50 377 ASP A C 1
ATOM 2830 O O . ASP A 1 377 ? -8.905 14.392 1.005 1.00 81.50 377 ASP A O 1
ATOM 2834 N N . SER A 1 378 ? -10.837 14.471 2.108 1.00 84.06 378 SER A N 1
ATOM 2835 C CA . SER A 1 378 ? -10.471 13.428 3.075 1.00 84.06 378 SER A CA 1
ATOM 2836 C C . SER A 1 378 ? -10.434 12.015 2.478 1.00 84.06 378 SER A C 1
ATOM 2838 O O . SER A 1 378 ? -9.798 11.139 3.055 1.00 84.06 378 SER A O 1
ATOM 2840 N N . ASP A 1 379 ? -11.121 11.786 1.357 1.00 86.25 379 ASP A N 1
ATOM 2841 C CA . ASP A 1 379 ? -11.193 10.502 0.651 1.00 86.25 379 ASP A CA 1
ATOM 2842 C C . ASP A 1 379 ? -10.293 10.456 -0.600 1.00 86.25 379 ASP A C 1
ATOM 2844 O O . ASP A 1 379 ? -10.057 9.369 -1.123 1.00 86.25 379 ASP A O 1
ATOM 2848 N N . LEU A 1 380 ? -9.776 11.598 -1.070 1.00 88.75 380 LEU A N 1
ATOM 2849 C CA . LEU A 1 380 ? -9.046 11.722 -2.338 1.00 88.75 380 LEU A CA 1
ATOM 2850 C C . LEU A 1 380 ? -7.692 12.418 -2.158 1.00 88.75 380 LEU A C 1
ATOM 2852 O O . LEU A 1 380 ? -7.560 13.365 -1.377 1.00 88.75 380 LEU A O 1
ATOM 2856 N N . TRP A 1 381 ? -6.683 11.965 -2.894 1.00 86.81 381 TRP A N 1
ATOM 2857 C CA . TRP A 1 381 ? -5.454 12.711 -3.139 1.00 86.81 381 TRP A CA 1
ATOM 2858 C C . TRP A 1 381 ? -5.685 13.636 -4.329 1.00 86.81 381 TRP A C 1
ATOM 2860 O O . TRP A 1 381 ? -5.958 13.169 -5.433 1.00 86.81 381 TRP A O 1
ATOM 2870 N N . ILE A 1 382 ? -5.610 14.939 -4.074 1.00 83.44 382 ILE A N 1
ATOM 2871 C CA . ILE A 1 382 ? -5.760 15.985 -5.082 1.00 83.44 382 ILE A CA 1
ATOM 2872 C C . ILE A 1 382 ? -4.408 16.669 -5.225 1.00 83.44 382 ILE A C 1
ATOM 2874 O O . ILE A 1 382 ? -3.825 17.076 -4.215 1.00 83.44 382 ILE A O 1
ATOM 2878 N N . ASP A 1 383 ? -3.925 16.785 -6.453 1.00 75.25 383 ASP A N 1
ATOM 2879 C CA . ASP A 1 383 ? -2.785 17.629 -6.774 1.00 75.25 383 ASP A CA 1
ATOM 2880 C C . ASP A 1 383 ? -3.222 19.103 -6.630 1.00 75.25 383 ASP A C 1
ATOM 2882 O O . ASP A 1 383 ? -4.188 19.524 -7.267 1.00 75.25 383 ASP A O 1
ATOM 2886 N N . PRO A 1 384 ? -2.591 19.907 -5.758 1.00 66.94 384 PRO A N 1
ATOM 2887 C CA . PRO A 1 384 ? -2.978 21.295 -5.538 1.00 66.94 384 PRO A CA 1
ATOM 2888 C C . PRO A 1 384 ? -2.626 22.222 -6.706 1.00 66.94 384 PRO A C 1
ATOM 2890 O O . PRO A 1 384 ? -3.208 23.306 -6.784 1.00 66.94 384 PRO A O 1
ATOM 2893 N N . ASP A 1 385 ? -1.690 21.838 -7.577 1.00 69.50 385 ASP A N 1
ATOM 2894 C CA . ASP A 1 385 ? -1.254 22.651 -8.710 1.00 69.50 385 ASP A CA 1
ATOM 2895 C C . ASP A 1 385 ? -2.253 22.539 -9.866 1.00 69.50 385 ASP A C 1
ATOM 2897 O O . ASP A 1 385 ? -2.606 23.547 -10.488 1.00 69.50 385 ASP A O 1
ATOM 2901 N N . THR A 1 386 ? -2.757 21.330 -10.126 1.00 75.56 386 THR A N 1
ATOM 2902 C CA . THR A 1 386 ? -3.741 21.064 -11.190 1.00 75.56 386 THR A CA 1
ATOM 2903 C C . THR A 1 386 ? -5.185 21.084 -10.684 1.00 75.56 386 THR A C 1
ATOM 2905 O O . THR A 1 386 ? -6.108 21.413 -11.431 1.00 75.56 386 THR A O 1
ATOM 2908 N N . GLY A 1 387 ? -5.398 20.779 -9.403 1.00 77.44 387 GLY A N 1
ATOM 2909 C CA . GLY A 1 387 ? -6.712 20.524 -8.815 1.00 77.44 387 GLY A CA 1
ATOM 2910 C C . GLY A 1 387 ? -7.292 19.154 -9.181 1.00 77.44 387 GLY A C 1
ATOM 2911 O O . GLY A 1 387 ? -8.468 18.909 -8.902 1.00 77.44 387 GLY A O 1
ATOM 2912 N N . GLU A 1 388 ? -6.507 18.280 -9.813 1.00 82.69 388 GLU A N 1
ATOM 2913 C CA . GLU A 1 388 ? -6.949 16.976 -10.306 1.00 82.69 388 GLU A CA 1
ATOM 2914 C C . GLU A 1 388 ? -6.707 15.862 -9.283 1.00 82.69 388 GLU A C 1
ATOM 2916 O O . GLU A 1 388 ? -5.839 15.942 -8.412 1.00 82.69 388 GLU A O 1
ATOM 2921 N N . MET A 1 389 ? -7.515 14.806 -9.369 1.00 86.62 389 MET A N 1
ATOM 2922 C CA . MET A 1 389 ? -7.359 13.620 -8.534 1.00 86.62 389 MET A CA 1
ATOM 2923 C C . MET A 1 389 ? -6.204 12.765 -9.055 1.00 86.62 389 MET A C 1
ATOM 2925 O O . MET A 1 389 ? -6.238 12.334 -10.200 1.00 86.62 389 MET A O 1
ATOM 2929 N N . VAL A 1 390 ? -5.246 12.447 -8.184 1.00 86.44 390 VAL A N 1
ATOM 2930 C CA . VAL A 1 390 ? -4.098 11.572 -8.504 1.00 86.44 390 VAL A CA 1
ATOM 2931 C C . VAL A 1 390 ? -4.196 10.190 -7.849 1.00 86.44 390 VAL A C 1
ATOM 2933 O O . VAL A 1 390 ? -3.387 9.306 -8.107 1.00 86.44 390 VAL A O 1
ATOM 2936 N N . GLY A 1 391 ? -5.194 9.984 -6.987 1.00 88.81 391 GLY A N 1
ATOM 2937 C CA . GLY A 1 391 ? -5.512 8.680 -6.410 1.00 88.81 391 GLY A CA 1
ATOM 2938 C C . GLY A 1 391 ? -6.411 8.769 -5.180 1.00 88.81 391 GLY A C 1
ATOM 2939 O O . GLY A 1 391 ? -6.764 9.850 -4.706 1.00 88.81 391 GLY A O 1
ATOM 2940 N N . SER A 1 392 ? -6.771 7.620 -4.623 1.00 90.94 392 SER A N 1
ATOM 2941 C CA . SER A 1 392 ? -7.665 7.524 -3.462 1.00 90.94 392 SER A CA 1
ATOM 2942 C C . SER A 1 392 ? -6.944 7.406 -2.110 1.00 90.94 392 SER A C 1
ATOM 2944 O O . SER A 1 392 ? -5.839 6.878 -2.018 1.00 90.94 392 SER A O 1
ATOM 2946 N N . LYS A 1 393 ? -7.586 7.871 -1.022 1.00 86.44 393 LYS A N 1
ATOM 2947 C CA . LYS A 1 393 ? -7.076 7.782 0.371 1.00 86.44 393 LYS A CA 1
ATOM 2948 C C . LYS A 1 393 ? -7.650 6.614 1.168 1.00 86.44 393 LYS A C 1
ATOM 2950 O O . LYS A 1 393 ? -7.049 6.173 2.153 1.00 86.44 393 LYS A O 1
ATOM 2955 N N . SER A 1 394 ? -8.825 6.123 0.788 1.00 85.94 394 SER A N 1
ATOM 2956 C CA . SER A 1 394 ? -9.577 5.138 1.562 1.00 85.94 394 SER A CA 1
ATOM 2957 C C . SER A 1 394 ? -9.771 3.830 0.798 1.00 85.94 394 SER A C 1
ATOM 2959 O O . SER A 1 394 ? -9.763 3.775 -0.427 1.00 85.94 394 SER A O 1
ATOM 2961 N N . HIS A 1 395 ? -9.965 2.743 1.547 1.00 81.44 395 HIS A N 1
ATOM 2962 C CA . HIS A 1 395 ? -10.322 1.449 0.967 1.00 81.44 395 HIS A CA 1
ATOM 2963 C C . HIS A 1 395 ? -11.581 1.522 0.078 1.00 81.44 395 HIS A C 1
ATOM 2965 O O . HIS A 1 395 ? -12.512 2.271 0.392 1.00 81.44 395 HIS A O 1
ATOM 2971 N N . HIS A 1 396 ? -11.580 0.678 -0.967 1.00 89.38 396 HIS A N 1
ATOM 2972 C CA . HIS A 1 396 ? -12.627 0.427 -1.977 1.00 89.38 396 HIS A CA 1
ATOM 2973 C C . HIS A 1 396 ? -13.003 1.612 -2.888 1.00 89.38 396 HIS A C 1
ATOM 2975 O O . HIS A 1 396 ? -14.174 1.957 -3.025 1.00 89.38 396 HIS A O 1
ATOM 2981 N N . GLN A 1 397 ? -12.014 2.246 -3.514 1.00 93.12 397 GLN A N 1
ATOM 2982 C CA . GLN A 1 397 ? -12.231 3.340 -4.473 1.00 93.12 397 GLN A CA 1
ATOM 2983 C C . GLN A 1 397 ? -11.682 3.031 -5.875 1.00 93.12 397 GLN A C 1
ATOM 2985 O O . GLN A 1 397 ? -11.509 3.946 -6.672 1.00 93.12 397 GLN A O 1
ATOM 2990 N N . GLN A 1 398 ? -11.444 1.756 -6.200 1.00 92.81 398 GLN A N 1
ATOM 2991 C CA . GLN A 1 398 ? -10.843 1.357 -7.479 1.00 92.81 398 GLN A CA 1
ATOM 2992 C C . GLN A 1 398 ? -11.645 1.844 -8.691 1.00 92.81 398 GLN A C 1
ATOM 2994 O O . GLN A 1 398 ? -11.051 2.244 -9.683 1.00 92.81 398 GLN A O 1
ATOM 2999 N N . GLY A 1 399 ? -12.980 1.882 -8.605 1.00 92.00 399 GLY A N 1
ATOM 3000 C CA . GLY A 1 399 ? -13.814 2.426 -9.679 1.00 92.00 399 GLY A CA 1
ATOM 3001 C C . GLY A 1 399 ? -13.621 3.928 -9.902 1.00 92.00 399 GLY A C 1
ATOM 3002 O O . GLY A 1 399 ? -13.753 4.408 -11.021 1.00 92.00 399 GLY A O 1
ATOM 3003 N N . MET A 1 400 ? -13.288 4.665 -8.840 1.00 91.94 400 MET A N 1
ATOM 3004 C CA . MET A 1 400 ? -13.024 6.105 -8.898 1.00 91.94 400 MET A CA 1
ATOM 3005 C C . MET A 1 400 ? -11.636 6.374 -9.482 1.00 91.94 400 MET A C 1
ATOM 3007 O O . MET A 1 400 ? -11.487 7.262 -10.313 1.00 91.94 400 MET A O 1
ATOM 3011 N N . ASP A 1 401 ? -10.646 5.579 -9.073 1.00 93.19 401 ASP A N 1
ATOM 3012 C CA . ASP A 1 401 ? -9.283 5.643 -9.601 1.00 93.19 401 ASP A CA 1
ATOM 3013 C C . ASP A 1 401 ? -9.246 5.278 -11.100 1.00 93.19 401 ASP A C 1
ATOM 3015 O O . ASP A 1 401 ? -8.658 6.004 -11.899 1.00 93.19 401 ASP A O 1
ATOM 3019 N N . LEU A 1 402 ? -9.934 4.201 -11.501 1.00 92.19 402 LEU A N 1
ATOM 3020 C CA . LEU A 1 402 ? -9.996 3.763 -12.900 1.00 92.19 402 LEU A CA 1
ATOM 3021 C C . LEU A 1 402 ? -10.632 4.830 -13.800 1.00 92.19 402 LEU A C 1
ATOM 3023 O O . LEU A 1 402 ? -10.159 5.053 -14.907 1.00 92.19 402 LEU A O 1
ATOM 3027 N N . ALA A 1 403 ? -11.678 5.512 -13.321 1.00 89.00 403 ALA A N 1
ATOM 3028 C CA . ALA A 1 403 ? -12.388 6.533 -14.092 1.00 89.00 403 ALA A CA 1
ATOM 3029 C C . ALA A 1 403 ? -11.518 7.751 -14.457 1.00 89.00 403 ALA A C 1
ATOM 3031 O O . ALA A 1 403 ? -11.807 8.430 -15.443 1.00 89.00 403 ALA A O 1
ATOM 3032 N N . VAL A 1 404 ? -10.474 8.047 -13.674 1.00 88.19 404 VAL A N 1
ATOM 3033 C CA . VAL A 1 404 ? -9.545 9.150 -13.975 1.00 88.19 404 VAL A CA 1
ATOM 3034 C C . VAL A 1 404 ? -8.323 8.692 -14.773 1.00 88.19 404 VAL A C 1
ATOM 3036 O O . VAL A 1 404 ? -7.772 9.494 -15.521 1.00 88.19 404 VAL A O 1
ATOM 3039 N N . GLY A 1 405 ? -7.944 7.415 -14.666 1.00 89.88 405 GLY A N 1
ATOM 3040 C CA . GLY A 1 405 ? -6.794 6.833 -15.355 1.00 89.88 405 GLY A CA 1
ATOM 3041 C C . GLY A 1 405 ? -7.001 6.566 -16.856 1.00 89.88 405 GLY A C 1
ATOM 3042 O O . GLY A 1 405 ? -8.114 6.681 -17.373 1.00 89.88 405 GLY A O 1
ATOM 3043 N N . PRO A 1 406 ? -5.942 6.149 -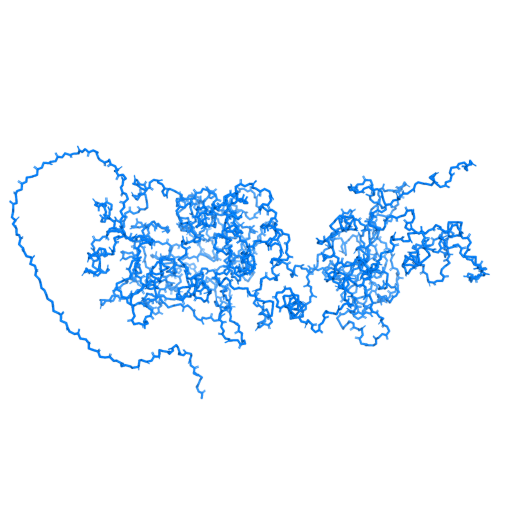17.576 1.00 90.44 406 PRO A N 1
ATOM 3044 C CA . PRO A 1 406 ? -5.970 5.914 -19.022 1.00 90.44 406 PRO A CA 1
ATOM 3045 C C . PRO A 1 406 ? -6.756 4.664 -19.444 1.00 90.44 406 PRO A C 1
ATOM 3047 O O . PRO A 1 406 ? -7.087 4.543 -20.620 1.00 90.44 406 PRO A O 1
ATOM 3050 N N . HIS A 1 407 ? -7.054 3.763 -18.500 1.00 91.44 407 HIS A N 1
ATOM 3051 C CA . HIS A 1 407 ? -7.851 2.552 -18.727 1.00 91.44 407 HIS A CA 1
ATOM 3052 C C . HIS A 1 407 ? -9.344 2.727 -18.406 1.00 91.44 407 HIS A C 1
ATOM 3054 O O . HIS A 1 407 ? -10.119 1.774 -18.507 1.00 91.44 407 HIS A O 1
ATOM 3060 N N . GLY A 1 408 ? -9.755 3.928 -17.985 1.00 90.12 408 GLY A N 1
ATOM 3061 C CA . GLY A 1 408 ? -11.154 4.239 -17.714 1.00 90.12 408 GLY A CA 1
ATOM 3062 C C . GLY A 1 408 ? -12.024 4.227 -18.975 1.00 90.12 408 GLY A C 1
ATOM 3063 O O . GLY A 1 408 ? -11.494 4.338 -20.076 1.00 90.12 408 GLY A O 1
ATOM 3064 N N . PRO A 1 409 ? -13.357 4.128 -18.835 1.00 86.12 409 PRO A N 1
ATOM 3065 C CA . PRO A 1 409 ? -14.279 4.301 -19.958 1.00 86.12 409 PRO A CA 1
ATOM 3066 C C . PRO A 1 409 ? -14.081 5.650 -20.668 1.00 86.12 409 PRO A C 1
ATOM 3068 O O . PRO A 1 409 ? -13.748 6.635 -20.005 1.00 86.12 409 PRO A O 1
ATOM 3071 N N . ASP A 1 410 ? -14.302 5.693 -21.988 1.00 83.88 410 ASP A N 1
ATOM 3072 C CA . ASP A 1 410 ? -14.109 6.888 -22.840 1.00 83.88 410 ASP A CA 1
ATOM 3073 C C . ASP A 1 410 ? -12.641 7.376 -22.906 1.00 83.88 410 ASP A C 1
ATOM 3075 O O . ASP A 1 410 ? -12.324 8.548 -23.135 1.00 83.88 410 ASP A O 1
ATOM 3079 N N . LYS A 1 411 ? -11.688 6.468 -22.670 1.00 87.00 411 LYS A N 1
ATOM 3080 C CA . LYS A 1 411 ? -10.249 6.728 -22.816 1.00 87.00 411 LYS A CA 1
ATOM 3081 C C . LYS A 1 411 ? -9.687 5.974 -24.020 1.00 87.00 411 LYS A C 1
ATOM 3083 O O . LYS A 1 411 ? -10.273 4.994 -24.463 1.00 87.00 411 LYS A O 1
ATOM 3088 N N . PRO A 1 412 ? -8.514 6.375 -24.548 1.00 79.56 412 PRO A N 1
ATOM 3089 C CA . PRO A 1 412 ? -7.915 5.698 -25.700 1.00 79.56 412 PRO A CA 1
ATOM 3090 C C . PRO A 1 412 ? -7.602 4.203 -25.503 1.00 79.56 412 PRO A C 1
ATOM 3092 O O . PRO A 1 412 ? -7.395 3.513 -26.498 1.00 79.56 412 PRO A O 1
ATOM 3095 N N . TYR A 1 413 ? -7.517 3.730 -24.254 1.00 79.25 413 TYR A N 1
ATOM 3096 C CA . TYR A 1 413 ? -7.176 2.352 -23.887 1.00 79.25 413 TYR A CA 1
ATOM 3097 C C . TYR A 1 413 ? -8.165 1.797 -22.853 1.00 79.25 413 TYR A C 1
ATOM 3099 O O . TYR A 1 413 ? -7.766 1.265 -21.817 1.00 79.25 413 TYR A O 1
ATOM 3107 N N . ASP A 1 414 ? -9.458 1.963 -23.100 1.00 87.19 414 ASP A N 1
ATOM 3108 C CA . ASP A 1 414 ? -10.520 1.620 -22.164 1.00 87.19 414 ASP A CA 1
ATOM 3109 C C . A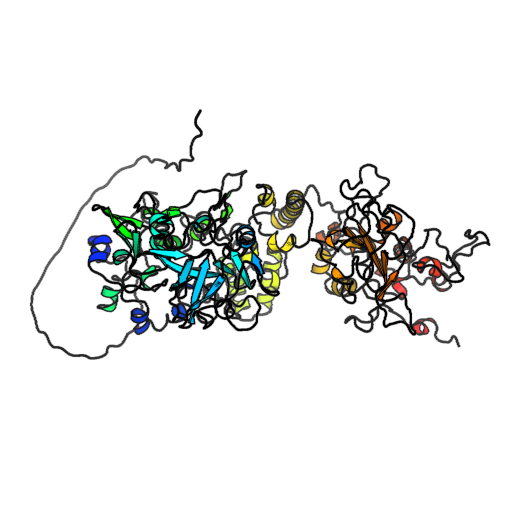SP A 1 414 ? -10.784 0.105 -22.077 1.00 87.19 414 ASP A C 1
ATOM 3111 O O . ASP A 1 414 ? -10.858 -0.603 -23.078 1.00 87.19 414 ASP A O 1
ATOM 3115 N N . HIS A 1 415 ? -10.891 -0.424 -20.854 1.00 87.31 415 HIS A N 1
ATOM 3116 C CA . HIS A 1 415 ? -11.107 -1.858 -20.626 1.00 87.31 415 HIS A CA 1
ATOM 3117 C C . HIS A 1 415 ? -12.045 -2.106 -19.436 1.00 87.31 415 HIS A C 1
ATOM 3119 O O . HIS A 1 415 ? -12.085 -1.308 -18.487 1.00 87.31 415 HIS A O 1
ATOM 3125 N N . PRO A 1 416 ? -12.823 -3.206 -19.443 1.00 89.56 416 PRO A N 1
ATOM 3126 C CA . PRO A 1 416 ? -13.618 -3.578 -18.287 1.00 89.56 416 PRO A CA 1
ATOM 3127 C C . PRO A 1 416 ? -12.731 -4.131 -17.169 1.00 89.56 416 PRO A C 1
ATOM 3129 O O . PRO A 1 416 ? -11.663 -4.686 -17.416 1.00 89.56 416 PRO A O 1
ATOM 3132 N N . CYS A 1 417 ? -13.189 -4.058 -15.916 1.00 89.12 417 CYS A N 1
ATOM 3133 C CA . CYS A 1 417 ? -12.428 -4.574 -14.771 1.00 89.12 417 CYS A CA 1
ATOM 3134 C C . CYS A 1 417 ? -12.025 -6.050 -14.949 1.00 89.12 417 CYS A C 1
ATOM 3136 O O . CYS A 1 417 ? -10.939 -6.453 -14.540 1.00 89.12 417 CYS A O 1
ATOM 3138 N N . PHE A 1 418 ? -12.897 -6.849 -15.567 1.00 86.12 418 PHE A N 1
ATOM 3139 C CA . PHE A 1 418 ? -12.682 -8.277 -15.793 1.00 86.12 418 PHE A CA 1
ATOM 3140 C C . PHE A 1 418 ? -11.797 -8.603 -17.007 1.00 86.12 418 PHE A C 1
ATOM 3142 O O . PHE A 1 418 ? -11.673 -9.774 -17.345 1.00 86.12 418 PHE A O 1
ATOM 3149 N N . GLU A 1 419 ? -11.186 -7.602 -17.651 1.00 85.62 419 GLU A N 1
ATOM 3150 C CA . GLU A 1 419 ? -10.079 -7.808 -18.599 1.00 85.62 419 GLU A CA 1
ATOM 3151 C C . GLU A 1 419 ? -8.747 -8.038 -17.871 1.00 85.62 419 GLU A C 1
ATOM 3153 O O . GLU A 1 419 ? -7.844 -8.680 -18.395 1.00 85.62 419 GLU A O 1
ATOM 3158 N N . CYS A 1 420 ? -8.637 -7.557 -16.629 1.00 83.56 420 CYS A N 1
ATOM 3159 C CA . CYS A 1 420 ? -7.475 -7.792 -15.771 1.00 83.56 420 CYS A CA 1
ATOM 3160 C C . CYS A 1 420 ? -7.802 -8.684 -14.570 1.00 83.56 420 CYS A C 1
ATOM 3162 O O . CYS A 1 420 ? -6.886 -9.253 -13.981 1.00 83.56 420 CYS A O 1
ATOM 3164 N N . HIS A 1 421 ? -9.082 -8.821 -14.201 1.00 85.50 421 HIS A N 1
ATOM 3165 C CA . HIS A 1 421 ? -9.513 -9.568 -13.018 1.00 85.50 421 HIS A CA 1
ATOM 3166 C C . HIS A 1 421 ? -10.401 -10.781 -13.322 1.00 85.50 421 HIS A C 1
ATOM 3168 O O . HIS A 1 421 ? -11.384 -10.675 -14.049 1.00 85.50 421 HIS A O 1
ATOM 3174 N N . ASP A 1 422 ? -10.134 -11.911 -12.662 1.00 81.94 422 ASP A N 1
ATOM 3175 C CA . ASP A 1 422 ? -11.021 -13.081 -12.669 1.00 81.94 422 ASP A CA 1
ATOM 3176 C C . ASP A 1 422 ? -11.738 -13.216 -11.318 1.00 81.94 422 ASP A C 1
ATOM 3178 O O . ASP A 1 422 ? -11.128 -13.416 -10.268 1.00 81.94 422 ASP A O 1
ATOM 3182 N N . VAL A 1 423 ? -13.066 -13.107 -11.347 1.00 79.50 423 VAL A N 1
ATOM 3183 C CA . VAL A 1 423 ? -13.925 -13.153 -10.154 1.00 79.50 423 VAL A CA 1
ATOM 3184 C C . VAL A 1 423 ? -14.438 -14.556 -9.813 1.00 79.50 423 VAL A C 1
ATOM 3186 O O . VAL A 1 423 ? -15.042 -14.743 -8.753 1.00 79.50 423 VAL A O 1
ATOM 3189 N N . HIS A 1 424 ? -14.231 -15.535 -10.696 1.00 83.12 424 HIS A N 1
ATOM 3190 C CA . HIS A 1 424 ? -14.726 -16.904 -10.541 1.00 83.12 424 HIS A CA 1
ATOM 3191 C C . HIS A 1 424 ? -13.636 -17.920 -10.202 1.00 83.12 424 HIS A C 1
ATOM 3193 O O . HIS A 1 424 ? -13.950 -19.056 -9.833 1.00 83.12 424 HIS A O 1
ATOM 3199 N N . ARG A 1 425 ? -12.368 -17.529 -10.297 1.00 71.12 425 ARG A N 1
ATOM 3200 C CA . ARG A 1 425 ? -11.228 -18.355 -9.910 1.00 71.12 425 ARG A CA 1
ATOM 3201 C C . ARG A 1 425 ? -11.083 -18.460 -8.387 1.00 71.12 425 ARG A C 1
ATOM 3203 O O . ARG A 1 425 ? -11.459 -17.558 -7.641 1.00 71.12 425 ARG A O 1
ATOM 3210 N N . GLY A 1 426 ? -10.548 -19.589 -7.916 1.00 58.06 426 GLY A N 1
ATOM 3211 C CA . GLY A 1 426 ? -10.139 -19.725 -6.522 1.00 58.06 426 GLY A CA 1
ATOM 3212 C C . GLY A 1 426 ? -9.544 -21.081 -6.147 1.00 58.06 426 GLY A C 1
ATOM 3213 O O . GLY A 1 426 ? -10.089 -22.125 -6.505 1.00 58.06 426 GLY A O 1
ATOM 3214 N N . ALA A 1 427 ? -8.451 -21.017 -5.379 1.00 46.62 427 ALA A N 1
ATOM 3215 C CA . ALA A 1 427 ? -8.068 -21.966 -4.328 1.00 46.62 427 ALA A CA 1
ATOM 3216 C C . ALA A 1 427 ? -6.989 -21.378 -3.390 1.00 46.62 427 ALA A C 1
ATOM 3218 O O . ALA A 1 427 ? -7.062 -21.662 -2.202 1.00 46.62 427 ALA A O 1
ATOM 3219 N N . ASP A 1 428 ? -6.099 -20.490 -3.862 1.00 48.69 428 ASP A N 1
ATOM 3220 C CA . ASP A 1 428 ? -4.988 -19.939 -3.049 1.00 48.69 428 ASP A CA 1
ATOM 3221 C C . ASP A 1 428 ? -4.755 -18.418 -3.235 1.00 48.69 428 ASP A C 1
ATOM 3223 O O . ASP A 1 428 ? -3.832 -17.834 -2.673 1.00 48.69 428 ASP A O 1
ATOM 3227 N N . GLU A 1 429 ? -5.625 -17.747 -3.991 1.00 51.75 429 GLU A N 1
ATOM 3228 C CA . GLU A 1 429 ? -5.357 -16.426 -4.572 1.00 51.75 429 GLU A CA 1
ATOM 3229 C C . GLU A 1 429 ? -6.201 -15.352 -3.877 1.00 51.75 429 GLU A C 1
ATOM 3231 O O . GLU A 1 429 ? -7.428 -15.458 -3.788 1.00 51.75 429 GLU A O 1
ATOM 3236 N N . VAL A 1 430 ? -5.559 -14.308 -3.349 1.00 46.28 430 VAL A N 1
ATOM 3237 C CA . VAL A 1 430 ? -6.262 -13.237 -2.616 1.00 46.28 430 VAL A CA 1
ATOM 3238 C C . VAL A 1 430 ? -6.420 -11.958 -3.450 1.00 46.28 430 VAL A C 1
ATOM 3240 O O . VAL A 1 430 ? -7.224 -11.094 -3.100 1.00 46.28 430 VAL A O 1
ATOM 3243 N N . GLU A 1 431 ? -5.722 -11.859 -4.581 1.00 53.53 431 GLU A N 1
ATOM 3244 C CA . GLU A 1 431 ? -5.795 -10.743 -5.529 1.00 53.53 431 GLU A CA 1
ATOM 3245 C C . GLU A 1 431 ? -6.016 -11.331 -6.934 1.00 53.53 431 GLU A C 1
ATOM 3247 O O . GLU A 1 431 ? -5.084 -11.776 -7.588 1.00 53.53 431 GLU A O 1
ATOM 3252 N N . GLY A 1 432 ? -7.285 -11.448 -7.345 1.00 53.06 432 GLY A N 1
ATOM 3253 C CA . GLY A 1 432 ? -7.708 -12.192 -8.539 1.00 53.06 432 GLY A CA 1
ATOM 3254 C C . GLY A 1 432 ? -7.366 -11.488 -9.848 1.00 53.06 432 GLY A C 1
ATOM 3255 O O . GLY A 1 432 ? -8.252 -10.909 -10.473 1.00 53.06 432 GLY A O 1
ATOM 3256 N N . ALA A 1 433 ? -6.096 -11.496 -10.239 1.00 57.22 433 ALA A N 1
ATOM 3257 C CA . ALA A 1 433 ? -5.661 -11.153 -11.588 1.00 57.22 433 ALA A CA 1
ATOM 3258 C C . ALA A 1 433 ? -5.962 -12.304 -12.569 1.00 57.22 433 ALA A C 1
ATOM 3260 O O . ALA A 1 433 ? -6.054 -13.468 -12.170 1.00 57.22 433 ALA A O 1
ATOM 3261 N N . ILE A 1 434 ? -6.147 -11.993 -13.855 1.00 61.28 434 ILE A N 1
ATOM 3262 C CA . ILE A 1 434 ? -6.363 -13.014 -14.886 1.00 61.28 434 ILE A CA 1
ATOM 3263 C C . ILE A 1 434 ? -5.102 -13.844 -15.070 1.00 61.28 434 ILE A C 1
ATOM 3265 O O . ILE A 1 434 ? -4.007 -13.334 -15.263 1.00 61.28 434 ILE A O 1
ATOM 3269 N N . ALA A 1 435 ? -5.310 -15.151 -15.103 1.00 58.25 435 ALA A N 1
ATOM 3270 C CA . ALA A 1 435 ? -4.285 -16.161 -15.314 1.00 58.25 435 ALA A CA 1
ATOM 3271 C C . ALA A 1 435 ? -4.612 -17.041 -16.539 1.00 58.25 435 ALA A C 1
ATOM 3273 O O . ALA A 1 435 ? -4.427 -18.260 -16.544 1.00 58.25 435 ALA A O 1
ATOM 3274 N N . GLY A 1 436 ? -5.231 -16.408 -17.538 1.00 71.06 436 GLY A N 1
ATOM 3275 C CA . GLY A 1 436 ? -5.660 -16.995 -18.802 1.00 71.06 436 GLY A CA 1
ATOM 3276 C C . GLY A 1 436 ? -4.745 -16.601 -19.958 1.00 71.06 436 GLY A C 1
ATOM 3277 O O . GLY A 1 436 ? -3.540 -16.444 -19.789 1.00 71.06 436 GLY A O 1
ATOM 3278 N N . GLU A 1 437 ? -5.327 -16.451 -21.145 1.00 78.88 437 GLU A N 1
ATOM 3279 C CA . GLU A 1 437 ? -4.621 -15.992 -22.340 1.00 78.88 437 GLU A CA 1
ATOM 3280 C C . GLU A 1 437 ? -5.164 -14.623 -22.752 1.00 78.88 437 GLU A C 1
ATOM 3282 O O . GLU A 1 437 ? -6.372 -14.476 -22.934 1.00 78.88 437 GLU A O 1
ATOM 3287 N N . ILE A 1 438 ? -4.275 -13.645 -22.920 1.00 81.94 438 ILE A N 1
ATOM 3288 C CA . ILE A 1 438 ? -4.605 -12.312 -23.430 1.00 81.94 438 ILE A CA 1
ATOM 3289 C C . ILE A 1 438 ? -3.846 -12.130 -24.735 1.00 81.94 438 ILE A C 1
ATOM 3291 O O . ILE A 1 438 ? -2.623 -12.265 -24.781 1.00 81.94 438 ILE A O 1
ATOM 3295 N N . ASP A 1 439 ? -4.575 -11.883 -25.824 1.00 82.44 439 ASP A N 1
ATOM 3296 C CA . ASP A 1 439 ? -4.004 -11.716 -27.161 1.00 82.44 439 ASP A CA 1
ATOM 3297 C C . ASP A 1 439 ? -2.984 -12.806 -27.538 1.00 82.44 439 ASP A C 1
ATOM 3299 O O . ASP A 1 439 ? -1.929 -12.523 -28.108 1.00 82.44 439 ASP A O 1
ATOM 3303 N N . GLY A 1 440 ? -3.260 -14.076 -27.231 1.00 83.75 440 GLY A N 1
ATOM 3304 C CA . GLY A 1 440 ? -2.357 -15.185 -27.548 1.00 83.75 440 GLY A CA 1
ATOM 3305 C C . GLY A 1 440 ? -1.157 -15.344 -26.611 1.00 83.75 440 GLY A C 1
ATOM 3306 O O . GLY A 1 440 ? -0.292 -16.161 -26.912 1.00 83.75 440 GLY A O 1
ATOM 3307 N N . VAL A 1 441 ? -1.035 -14.543 -25.551 1.00 87.56 441 VAL A N 1
ATOM 3308 C CA . VAL A 1 441 ? 0.004 -14.660 -24.516 1.00 87.56 441 VAL A CA 1
ATOM 3309 C C . VAL A 1 441 ? -0.621 -15.339 -23.304 1.00 87.56 441 VAL A C 1
ATOM 3311 O O . VAL A 1 441 ? -1.583 -14.826 -22.740 1.00 87.56 441 VAL A O 1
ATOM 3314 N N . THR A 1 442 ? -0.100 -16.501 -22.914 1.00 87.69 442 THR A N 1
ATOM 3315 C CA . THR A 1 442 ? -0.512 -17.153 -21.662 1.00 87.69 442 THR A CA 1
ATOM 3316 C C . THR A 1 442 ? 0.096 -16.391 -20.492 1.00 87.69 442 THR A C 1
ATOM 3318 O O . THR A 1 442 ? 1.291 -16.123 -20.515 1.00 87.69 442 THR A O 1
ATOM 3321 N N . ILE A 1 443 ? -0.703 -16.047 -19.485 1.00 86.00 443 ILE A N 1
ATOM 3322 C CA . ILE A 1 443 ? -0.214 -15.399 -18.267 1.00 86.00 443 ILE A CA 1
ATOM 3323 C C . ILE A 1 443 ? 0.229 -16.492 -17.281 1.00 86.00 443 ILE A C 1
ATOM 3325 O O . ILE A 1 443 ? -0.616 -17.295 -16.862 1.00 86.00 443 ILE A O 1
ATOM 3329 N N . PRO A 1 444 ? 1.528 -16.578 -16.934 1.00 80.56 444 PRO A N 1
ATOM 3330 C CA . PRO A 1 444 ? 2.021 -17.532 -15.951 1.00 80.56 444 PRO A CA 1
ATOM 3331 C C . PRO A 1 444 ? 1.375 -17.328 -14.583 1.00 80.56 444 PRO A C 1
ATOM 3333 O O . PRO A 1 444 ? 0.944 -16.232 -14.229 1.00 80.56 444 PRO A O 1
ATOM 3336 N N . VAL A 1 445 ? 1.335 -18.410 -13.811 1.00 72.88 445 VAL A N 1
ATOM 3337 C CA . VAL A 1 445 ? 0.876 -18.399 -12.422 1.00 72.88 445 VAL A CA 1
ATOM 3338 C C . VAL A 1 445 ? 1.916 -19.099 -11.580 1.00 72.88 445 VAL A C 1
ATOM 3340 O O . VAL A 1 445 ? 2.174 -20.288 -11.791 1.00 72.88 445 VAL A O 1
ATOM 3343 N N . GLU A 1 446 ? 2.440 -18.392 -10.591 1.00 66.31 446 GLU A N 1
ATOM 3344 C CA . GLU A 1 446 ? 3.358 -18.931 -9.594 1.00 66.31 446 GLU A CA 1
ATOM 3345 C C . GLU A 1 446 ? 2.783 -18.675 -8.201 1.00 66.31 446 GLU A C 1
ATOM 3347 O O . GLU A 1 446 ? 2.231 -17.614 -7.934 1.00 66.31 446 GLU A O 1
ATOM 3352 N N . ASP A 1 447 ? 2.800 -19.694 -7.337 1.00 63.16 447 ASP A N 1
ATOM 3353 C CA . ASP A 1 447 ? 2.238 -19.643 -5.975 1.00 63.16 447 ASP A CA 1
ATOM 3354 C C . ASP A 1 447 ? 0.796 -19.093 -5.863 1.00 63.16 447 ASP A C 1
ATOM 3356 O O . ASP A 1 447 ? 0.374 -18.601 -4.817 1.00 63.16 447 ASP A O 1
ATOM 3360 N N . GLY A 1 448 ? 0.003 -19.242 -6.931 1.00 58.75 448 GLY A N 1
ATOM 3361 C CA . GLY A 1 448 ? -1.381 -18.762 -6.986 1.00 58.75 448 GLY A CA 1
ATOM 3362 C C . GLY A 1 448 ? -1.518 -17.271 -7.311 1.00 58.75 448 GLY A C 1
ATOM 3363 O O . GLY A 1 448 ? -2.602 -16.716 -7.169 1.00 58.75 448 GLY A O 1
ATOM 3364 N N . GLU A 1 449 ? -0.461 -16.600 -7.757 1.00 65.12 449 GLU A N 1
ATOM 3365 C CA . GLU A 1 449 ? -0.521 -15.217 -8.231 1.00 65.12 449 GLU A CA 1
ATOM 3366 C C . GLU A 1 449 ? -0.145 -15.176 -9.721 1.00 65.12 449 GLU A C 1
ATOM 3368 O O . GLU A 1 449 ? 0.740 -15.900 -10.182 1.00 65.12 449 GLU A O 1
ATOM 3373 N N . ALA A 1 450 ? -0.898 -14.398 -10.505 1.00 66.88 450 ALA A N 1
ATOM 3374 C CA . ALA A 1 450 ? -0.584 -14.192 -11.914 1.00 66.88 450 ALA A CA 1
ATOM 3375 C C . ALA A 1 450 ? 0.664 -13.310 -12.027 1.00 66.88 450 ALA A C 1
ATOM 3377 O O . ALA A 1 450 ? 0.776 -12.325 -11.296 1.00 66.88 450 ALA A O 1
ATOM 3378 N N . ASP A 1 451 ? 1.559 -13.636 -12.957 1.00 76.00 451 ASP A N 1
ATOM 3379 C CA . ASP A 1 451 ? 2.743 -12.823 -13.237 1.00 76.00 451 ASP A CA 1
ATOM 3380 C C . ASP A 1 451 ? 2.314 -11.417 -13.695 1.00 76.00 451 ASP A C 1
ATOM 3382 O O . ASP A 1 451 ? 1.741 -11.235 -14.777 1.00 76.00 451 ASP A O 1
ATOM 3386 N N . GLY A 1 452 ? 2.563 -10.423 -12.837 1.00 77.69 452 GLY A N 1
ATOM 3387 C CA . GLY A 1 452 ? 2.137 -9.043 -13.043 1.00 77.69 452 GLY A CA 1
ATOM 3388 C C . GLY A 1 452 ? 2.844 -8.371 -14.217 1.00 77.69 452 GLY A C 1
ATOM 3389 O O . GLY A 1 452 ? 2.241 -7.542 -14.903 1.00 77.69 452 GLY A O 1
ATOM 3390 N N . VAL A 1 453 ? 4.085 -8.763 -14.507 1.00 86.56 453 VAL A N 1
ATOM 3391 C CA . VAL A 1 453 ? 4.867 -8.240 -15.631 1.00 86.56 453 VAL A CA 1
ATOM 3392 C C . VAL A 1 453 ? 4.311 -8.777 -16.945 1.00 86.56 453 VAL A C 1
ATOM 3394 O O . VAL A 1 453 ? 4.018 -7.999 -17.859 1.00 86.56 453 VAL A O 1
ATOM 3397 N N . VAL A 1 454 ? 4.098 -10.091 -17.048 1.00 88.56 454 VAL A N 1
ATOM 3398 C CA . VAL A 1 454 ? 3.552 -10.710 -18.266 1.00 88.56 454 VAL A CA 1
ATOM 3399 C C . VAL A 1 454 ? 2.113 -10.262 -18.513 1.00 88.56 454 VAL A C 1
ATOM 3401 O O . VAL A 1 454 ? 1.762 -9.993 -19.664 1.00 88.56 454 VAL A O 1
ATOM 3404 N N . LEU A 1 455 ? 1.301 -10.106 -17.461 1.00 87.62 455 LEU A N 1
ATOM 3405 C CA . LEU A 1 455 ? -0.060 -9.573 -17.565 1.00 87.62 455 LEU A CA 1
ATOM 3406 C C . LEU A 1 455 ? -0.080 -8.200 -18.244 1.00 87.62 455 LEU A C 1
ATOM 3408 O O . LEU A 1 455 ? -0.812 -8.001 -19.212 1.00 87.62 455 LEU A O 1
ATOM 3412 N N . CYS A 1 456 ? 0.747 -7.259 -17.784 1.00 89.94 456 CYS A N 1
ATOM 3413 C CA . CYS A 1 456 ? 0.827 -5.933 -18.393 1.00 89.94 456 CYS A CA 1
ATOM 3414 C C . CYS A 1 456 ? 1.391 -6.000 -19.822 1.00 89.94 456 CYS A C 1
ATOM 3416 O O . CYS A 1 456 ? 0.849 -5.389 -20.749 1.00 89.94 456 CYS A O 1
ATOM 3418 N N . LEU A 1 457 ? 2.466 -6.763 -20.035 1.00 92.12 457 LEU A N 1
ATOM 3419 C CA . LEU A 1 457 ? 3.116 -6.863 -21.341 1.00 92.12 457 LEU A CA 1
ATOM 3420 C C . LEU A 1 457 ? 2.259 -7.576 -22.394 1.00 92.12 457 LEU A C 1
ATOM 3422 O O . LEU A 1 457 ? 2.450 -7.312 -23.580 1.00 92.12 457 LEU A O 1
ATOM 3426 N N . ALA A 1 458 ? 1.279 -8.399 -22.015 1.00 91.12 458 ALA A N 1
ATOM 3427 C CA . ALA A 1 458 ? 0.353 -9.010 -22.969 1.00 91.12 458 ALA A CA 1
ATOM 3428 C C . ALA A 1 458 ? -0.374 -7.963 -23.839 1.00 91.12 458 ALA A C 1
ATOM 3430 O O . ALA A 1 458 ? -0.627 -8.208 -25.026 1.00 91.12 458 ALA A O 1
ATOM 3431 N N . CYS A 1 459 ? -0.619 -6.770 -23.286 1.00 90.31 459 CYS A N 1
ATOM 3432 C CA . CYS A 1 459 ? -1.149 -5.615 -24.010 1.00 90.31 459 CYS A CA 1
ATOM 3433 C C . CYS A 1 459 ? -0.059 -4.605 -24.393 1.00 90.31 459 CYS A C 1
ATOM 3435 O O . CYS A 1 459 ? -0.073 -4.093 -25.510 1.00 90.31 459 CYS A O 1
ATOM 3437 N N . HIS A 1 460 ? 0.897 -4.327 -23.501 1.00 91.19 460 HIS A N 1
ATOM 3438 C CA . HIS A 1 460 ? 1.877 -3.255 -23.698 1.00 91.19 460 HIS A CA 1
ATOM 3439 C C . HIS A 1 460 ? 3.076 -3.631 -24.585 1.00 91.19 460 HIS A C 1
ATOM 3441 O O . HIS A 1 460 ? 3.744 -2.731 -25.095 1.00 91.19 460 HIS A O 1
ATOM 3447 N N . ALA A 1 461 ? 3.337 -4.917 -24.846 1.00 94.19 461 ALA A N 1
ATOM 3448 C CA . ALA A 1 461 ? 4.330 -5.328 -25.838 1.00 94.19 461 ALA A CA 1
ATOM 3449 C C . ALA A 1 461 ? 3.941 -4.810 -27.232 1.00 94.19 461 ALA A C 1
ATOM 3451 O O . ALA A 1 461 ? 2.859 -5.103 -27.750 1.00 94.19 461 ALA A O 1
ATOM 3452 N N . GLY A 1 462 ? 4.837 -4.039 -27.847 1.00 90.12 462 GLY A N 1
ATOM 3453 C CA . GLY A 1 462 ? 4.607 -3.358 -29.118 1.00 90.12 462 GLY A CA 1
ATOM 3454 C C . GLY A 1 462 ? 4.060 -1.936 -28.968 1.00 90.12 462 GLY A C 1
ATOM 3455 O O . GLY A 1 462 ? 3.763 -1.299 -29.979 1.00 90.12 462 GLY A O 1
ATOM 3456 N N . HIS A 1 463 ? 3.967 -1.412 -27.742 1.00 86.88 463 HIS A N 1
ATOM 3457 C CA . HIS A 1 463 ? 3.477 -0.067 -27.448 1.00 86.88 463 HIS A CA 1
ATOM 3458 C C . HIS A 1 463 ? 4.429 0.717 -26.534 1.00 86.88 463 HIS A C 1
ATOM 3460 O O . HIS A 1 463 ? 5.044 0.170 -25.620 1.00 86.88 463 HIS A O 1
ATOM 3466 N N . GLY A 1 464 ? 4.501 2.035 -26.747 1.00 85.62 464 GLY A N 1
ATOM 3467 C CA . GLY A 1 464 ? 5.213 2.957 -25.858 1.00 85.62 464 GLY A CA 1
ATOM 3468 C C . GLY A 1 464 ? 6.676 2.544 -25.614 1.00 85.62 464 GLY A C 1
ATOM 3469 O O . GLY A 1 464 ? 7.377 2.246 -26.580 1.00 85.62 464 GLY A O 1
ATOM 3470 N N . PRO A 1 465 ? 7.143 2.491 -24.350 1.00 84.25 465 PRO A N 1
ATOM 3471 C CA . PRO A 1 465 ? 8.503 2.052 -24.006 1.00 84.25 465 PRO A CA 1
ATOM 3472 C C . PRO A 1 465 ? 8.868 0.635 -24.474 1.00 84.25 465 PRO A C 1
ATOM 3474 O O . PRO A 1 465 ? 10.048 0.314 -24.579 1.00 84.25 465 PRO A O 1
ATOM 3477 N N . PHE A 1 466 ? 7.871 -0.198 -24.782 1.00 92.38 466 PHE A N 1
ATOM 3478 C CA . PHE A 1 466 ? 8.038 -1.578 -25.234 1.00 92.38 466 PHE A CA 1
ATOM 3479 C C . PHE A 1 466 ? 7.697 -1.748 -26.722 1.00 92.38 466 PHE A C 1
ATOM 3481 O O . PHE A 1 466 ? 7.392 -2.856 -27.158 1.00 92.38 466 PHE A O 1
ATOM 3488 N N . GLU A 1 467 ? 7.753 -0.680 -27.531 1.00 91.88 467 GLU A N 1
ATOM 3489 C CA . GLU A 1 467 ? 7.458 -0.733 -28.975 1.00 91.88 467 GLU A CA 1
ATOM 3490 C C . GLU A 1 467 ? 8.313 -1.750 -29.748 1.00 91.88 467 GLU A C 1
ATOM 3492 O O . GLU A 1 467 ? 7.885 -2.287 -30.771 1.00 91.88 467 GLU A O 1
ATOM 3497 N N . THR A 1 468 ? 9.518 -2.036 -29.253 1.00 90.94 468 THR A N 1
ATOM 3498 C CA . THR A 1 468 ? 10.448 -3.002 -29.842 1.00 90.94 468 THR A CA 1
ATOM 3499 C C . THR A 1 468 ? 10.162 -4.444 -29.427 1.00 90.94 468 THR A C 1
ATOM 3501 O O . THR A 1 468 ? 10.593 -5.357 -30.131 1.00 90.94 468 THR A O 1
ATOM 3504 N N . LEU A 1 469 ? 9.422 -4.667 -28.335 1.00 93.19 469 LEU A N 1
ATOM 3505 C CA . LEU A 1 469 ? 9.066 -6.002 -27.862 1.00 93.19 469 LEU A CA 1
ATOM 3506 C C . LEU A 1 469 ? 7.889 -6.544 -28.672 1.00 93.19 469 LEU A C 1
ATOM 3508 O O . LEU A 1 469 ? 6.767 -6.054 -28.570 1.00 93.19 469 LEU A O 1
ATOM 3512 N N . SER A 1 470 ? 8.111 -7.594 -29.458 1.00 94.12 470 SER A N 1
ATOM 3513 C CA . SER A 1 470 ? 7.014 -8.240 -30.182 1.00 94.12 470 SER A CA 1
ATOM 3514 C C . SER A 1 470 ? 6.218 -9.194 -29.282 1.00 94.12 470 SER A C 1
ATOM 3516 O O . SER A 1 470 ? 6.791 -9.866 -28.422 1.00 94.12 470 SER A O 1
ATOM 3518 N N . LYS A 1 471 ? 4.906 -9.344 -29.532 1.00 92.94 471 LYS A N 1
ATOM 3519 C CA . LYS A 1 471 ? 4.086 -10.361 -28.841 1.00 92.94 471 LYS A CA 1
ATOM 3520 C C . LYS A 1 471 ? 4.601 -11.786 -29.073 1.00 92.94 471 LYS A C 1
ATOM 3522 O O . LYS A 1 471 ? 4.470 -12.624 -28.192 1.00 92.94 471 LYS A O 1
ATOM 3527 N N . ASP A 1 472 ? 5.213 -12.069 -30.224 1.00 93.69 472 ASP A N 1
ATOM 3528 C CA . ASP A 1 472 ? 5.821 -13.380 -30.492 1.00 93.69 472 ASP A CA 1
ATOM 3529 C C . ASP A 1 472 ? 7.063 -13.626 -29.625 1.00 93.69 472 ASP A C 1
ATOM 3531 O O . ASP A 1 472 ? 7.254 -14.742 -29.144 1.00 93.69 472 ASP A O 1
ATOM 3535 N N . THR A 1 473 ? 7.875 -12.590 -29.387 1.00 94.19 473 THR A N 1
ATOM 3536 C CA . THR A 1 473 ? 9.001 -12.648 -28.443 1.00 94.19 473 THR A CA 1
ATOM 3537 C C . THR A 1 473 ? 8.486 -12.914 -27.032 1.00 94.19 473 THR A C 1
ATOM 3539 O O . THR A 1 473 ? 8.960 -13.841 -26.386 1.00 94.19 473 THR A O 1
ATOM 3542 N N . LEU A 1 474 ? 7.470 -12.170 -26.581 1.00 94.44 474 LEU A N 1
ATOM 3543 C CA . LEU A 1 474 ? 6.882 -12.366 -25.254 1.00 94.44 474 LEU A CA 1
ATOM 3544 C C . LEU A 1 474 ? 6.311 -13.783 -25.077 1.00 94.44 474 LEU A C 1
ATOM 3546 O O . LEU A 1 474 ? 6.599 -14.436 -24.080 1.00 94.44 474 LEU A O 1
ATOM 3550 N N . ARG A 1 475 ? 5.573 -14.305 -26.069 1.00 94.25 475 ARG A N 1
ATOM 3551 C CA . ARG A 1 475 ? 5.090 -15.700 -26.062 1.00 94.25 475 ARG A CA 1
ATOM 3552 C C . ARG A 1 475 ? 6.236 -16.699 -25.961 1.00 94.25 475 ARG A C 1
ATOM 3554 O O . ARG A 1 475 ? 6.170 -17.625 -25.166 1.00 94.25 475 ARG A O 1
ATOM 3561 N N . ALA A 1 476 ? 7.290 -16.507 -26.753 1.00 92.25 476 ALA A N 1
ATOM 3562 C CA . ALA A 1 476 ? 8.445 -17.393 -26.721 1.00 92.25 476 ALA A CA 1
ATOM 3563 C C . ALA A 1 476 ? 9.154 -17.365 -25.359 1.00 92.25 476 ALA A C 1
ATOM 3565 O O . ALA A 1 476 ? 9.627 -18.411 -24.921 1.00 92.25 476 ALA A O 1
ATOM 3566 N N . ALA A 1 477 ? 9.223 -16.201 -24.703 1.00 91.38 477 ALA A N 1
ATOM 3567 C CA . ALA A 1 477 ? 9.762 -16.071 -23.353 1.00 91.38 477 ALA A CA 1
ATOM 3568 C C . ALA A 1 477 ? 8.921 -16.870 -22.347 1.00 91.38 477 ALA A C 1
ATOM 3570 O O . ALA A 1 477 ? 9.459 -17.722 -21.654 1.00 91.38 477 ALA A O 1
ATOM 3571 N N . VAL A 1 478 ? 7.595 -16.693 -22.361 1.00 90.06 478 VAL A N 1
ATOM 3572 C CA . VAL A 1 478 ? 6.656 -17.470 -21.527 1.00 90.06 478 VAL A CA 1
ATOM 3573 C C . VAL A 1 478 ? 6.767 -18.982 -21.777 1.00 90.06 478 VAL A C 1
ATOM 3575 O O . VAL A 1 478 ? 6.666 -19.779 -20.847 1.00 90.06 478 VAL A O 1
ATOM 3578 N N . ASP A 1 479 ? 7.022 -19.395 -23.020 1.00 90.88 479 ASP A N 1
ATOM 3579 C CA . ASP A 1 479 ? 7.215 -20.800 -23.401 1.00 90.88 479 ASP A CA 1
ATOM 3580 C C . ASP A 1 479 ? 8.599 -21.374 -23.001 1.00 90.88 479 ASP A C 1
ATOM 3582 O O . ASP A 1 479 ? 8.908 -22.530 -23.321 1.00 90.88 479 ASP A O 1
ATOM 3586 N N . GLY A 1 480 ? 9.448 -20.600 -22.314 1.00 89.06 480 GLY A N 1
ATOM 3587 C CA . GLY A 1 480 ? 10.742 -21.045 -21.789 1.00 89.06 480 GLY A CA 1
ATOM 3588 C C . GLY A 1 480 ? 11.935 -20.826 -22.730 1.00 89.06 480 GLY A C 1
ATOM 3589 O O . GLY A 1 480 ? 12.919 -21.577 -22.688 1.00 89.06 480 GLY A O 1
ATOM 3590 N N . ASN A 1 481 ? 11.845 -19.890 -23.682 1.00 94.25 481 ASN A N 1
ATOM 3591 C CA . ASN A 1 481 ? 12.957 -19.572 -24.576 1.00 94.25 481 ASN A CA 1
ATOM 3592 C C . ASN A 1 481 ? 13.918 -18.566 -23.930 1.00 94.25 481 ASN A C 1
ATOM 3594 O O . ASN A 1 481 ? 13.686 -17.363 -23.981 1.00 94.25 481 ASN A O 1
ATOM 3598 N N . ALA A 1 482 ? 15.072 -19.057 -23.479 1.00 87.88 482 ALA A N 1
ATOM 3599 C CA . ALA A 1 482 ? 16.096 -18.253 -22.804 1.00 87.88 482 ALA A CA 1
ATOM 3600 C C . ALA A 1 482 ? 16.553 -16.980 -23.551 1.00 87.88 482 ALA A C 1
ATOM 3602 O O . ALA A 1 482 ? 16.910 -15.987 -22.924 1.00 87.88 482 ALA A O 1
ATOM 3603 N N . ALA A 1 483 ? 16.579 -16.982 -24.891 1.00 84.56 483 ALA A N 1
ATOM 3604 C CA . ALA A 1 483 ? 16.973 -15.786 -25.642 1.00 84.56 483 ALA A CA 1
ATOM 3605 C C . ALA A 1 483 ? 15.869 -14.719 -25.631 1.00 84.56 483 ALA A C 1
ATOM 3607 O O . ALA A 1 483 ? 16.172 -13.532 -25.571 1.00 84.56 483 ALA A O 1
ATOM 3608 N N . ALA A 1 484 ? 14.608 -15.149 -25.682 1.00 88.56 484 ALA A N 1
ATOM 3609 C CA . ALA A 1 484 ? 13.461 -14.259 -25.584 1.00 88.56 484 ALA A CA 1
ATOM 3610 C C . ALA A 1 484 ? 13.252 -13.763 -24.145 1.00 88.56 484 ALA A C 1
ATOM 3612 O O . ALA A 1 484 ? 12.961 -12.588 -23.960 1.00 88.56 484 ALA A O 1
ATOM 3613 N N . GLU A 1 485 ? 13.465 -14.619 -23.140 1.00 87.12 485 GLU A N 1
ATOM 3614 C CA . GLU A 1 485 ? 13.474 -14.233 -21.720 1.00 87.12 485 GLU A CA 1
ATOM 3615 C C . GLU A 1 485 ? 14.494 -13.120 -21.465 1.00 87.12 485 GLU A C 1
ATOM 3617 O O . GLU A 1 485 ? 14.132 -12.071 -20.948 1.00 87.12 485 GLU A O 1
ATOM 3622 N N . SER A 1 486 ? 15.736 -13.293 -21.932 1.00 83.38 486 SER A N 1
ATOM 3623 C CA . SER A 1 486 ? 16.787 -12.279 -21.785 1.00 83.38 486 SER A CA 1
ATOM 3624 C C . SER A 1 486 ? 16.463 -10.963 -22.510 1.00 83.38 486 SER A C 1
ATOM 3626 O O . SER A 1 486 ? 16.832 -9.889 -22.037 1.00 83.38 486 SER A O 1
ATOM 3628 N N . GLU A 1 487 ? 15.764 -11.018 -23.649 1.00 87.12 487 GLU A N 1
ATOM 3629 C CA . GLU A 1 487 ? 15.299 -9.815 -24.351 1.00 87.12 487 GLU A CA 1
ATOM 3630 C C . GLU A 1 487 ? 14.206 -9.086 -23.557 1.00 87.12 487 GLU A C 1
ATOM 3632 O O . GLU A 1 487 ? 14.283 -7.868 -23.394 1.00 87.12 487 GLU A O 1
ATOM 3637 N N . VAL A 1 488 ? 13.219 -9.821 -23.030 1.00 87.56 488 VAL A N 1
ATOM 3638 C CA . VAL A 1 488 ? 12.161 -9.263 -22.172 1.00 87.56 488 VAL A CA 1
ATOM 3639 C C . VAL A 1 488 ? 12.771 -8.651 -20.914 1.00 87.56 488 VAL A C 1
ATOM 3641 O O . VAL A 1 488 ? 12.502 -7.488 -20.628 1.00 87.56 488 VAL A O 1
ATOM 3644 N N . GLU A 1 489 ? 13.641 -9.382 -20.220 1.00 86.69 489 GLU A N 1
ATOM 3645 C CA . GLU A 1 489 ? 14.368 -8.923 -19.033 1.00 86.69 489 GLU A CA 1
ATOM 3646 C C . GLU A 1 489 ? 15.139 -7.630 -19.318 1.00 86.69 489 GLU A C 1
ATOM 3648 O O . GLU A 1 489 ? 14.966 -6.634 -18.618 1.00 86.69 489 GLU A O 1
ATOM 3653 N N . SER A 1 490 ? 15.915 -7.589 -20.405 1.00 82.94 490 SER A N 1
ATOM 3654 C CA . SER A 1 490 ? 16.676 -6.394 -20.776 1.00 82.94 490 SER A CA 1
ATOM 3655 C C . SER A 1 490 ? 15.783 -5.182 -21.049 1.00 82.94 490 SER A C 1
ATOM 3657 O O . SER A 1 490 ? 16.179 -4.061 -20.724 1.00 82.94 490 SER A O 1
ATOM 3659 N N . LEU A 1 491 ? 14.615 -5.372 -21.668 1.00 86.31 491 LEU A N 1
ATOM 3660 C CA . LEU A 1 491 ? 13.681 -4.281 -21.950 1.00 86.31 491 LEU A CA 1
ATOM 3661 C C . LEU A 1 491 ? 12.945 -3.827 -20.687 1.00 86.31 491 LEU A C 1
ATOM 3663 O O . LEU A 1 491 ? 12.789 -2.624 -20.484 1.00 86.31 491 LEU A O 1
ATOM 3667 N N . VAL A 1 492 ? 12.539 -4.764 -19.827 1.00 85.69 492 VAL A N 1
ATOM 3668 C CA . VAL A 1 492 ? 11.906 -4.474 -18.536 1.00 85.69 492 VAL A CA 1
ATOM 3669 C C . VAL A 1 492 ? 12.879 -3.714 -17.645 1.00 85.69 492 VAL A C 1
ATOM 3671 O O . VAL A 1 492 ? 12.570 -2.584 -17.286 1.00 85.69 492 VAL A O 1
ATOM 3674 N N . THR A 1 493 ? 14.082 -4.232 -17.397 1.00 80.94 493 THR A N 1
ATOM 3675 C CA . THR A 1 493 ? 15.128 -3.532 -16.633 1.00 80.94 493 THR A CA 1
ATOM 3676 C C . THR A 1 493 ? 15.520 -2.208 -17.283 1.00 80.94 493 THR A C 1
ATOM 3678 O O . THR A 1 493 ? 15.736 -1.207 -16.599 1.00 80.94 493 THR A O 1
ATOM 3681 N N . GLY A 1 494 ? 15.559 -2.148 -18.616 1.00 79.44 494 GLY A N 1
ATOM 3682 C CA . GLY A 1 494 ? 15.814 -0.912 -19.351 1.00 79.44 494 GLY A CA 1
ATOM 3683 C C . GLY A 1 494 ? 14.752 0.165 -19.113 1.00 79.44 494 GLY A C 1
ATOM 3684 O O . GLY A 1 494 ? 15.097 1.350 -19.069 1.00 79.44 494 GLY A O 1
ATOM 3685 N N . HIS A 1 495 ? 13.490 -0.232 -18.941 1.00 85.00 495 HIS A N 1
ATOM 3686 C CA . HIS A 1 495 ? 12.380 0.658 -18.623 1.00 85.00 495 HIS A CA 1
ATOM 3687 C C . HIS A 1 495 ? 12.327 0.985 -17.130 1.00 85.00 495 HIS A C 1
ATOM 3689 O O . HIS A 1 495 ? 12.401 2.153 -16.772 1.00 85.00 495 HIS A O 1
ATOM 3695 N N . THR A 1 496 ? 12.240 -0.017 -16.257 1.00 82.25 496 THR A N 1
ATOM 3696 C CA . THR A 1 496 ? 12.068 0.169 -14.810 1.00 82.25 496 THR A CA 1
ATOM 3697 C C . THR A 1 496 ? 13.306 0.734 -14.134 1.00 82.25 496 THR A C 1
ATOM 3699 O O . THR A 1 496 ? 13.176 1.347 -13.079 1.00 82.25 496 THR A O 1
ATOM 3702 N N . LYS A 1 497 ? 14.491 0.545 -14.730 1.00 81.69 497 LYS A N 1
ATOM 3703 C CA . LYS A 1 497 ? 15.806 0.839 -14.137 1.00 81.69 497 LYS A CA 1
ATOM 3704 C C . LYS A 1 497 ? 16.114 0.008 -12.887 1.00 81.69 497 LYS A C 1
ATOM 3706 O O . LYS A 1 497 ? 16.964 0.403 -12.098 1.00 81.69 497 LYS A O 1
ATOM 3711 N N . HIS A 1 498 ? 15.441 -1.132 -12.730 1.00 80.12 498 HIS A N 1
ATOM 3712 C CA . HIS A 1 498 ? 15.630 -2.075 -11.629 1.00 80.12 498 HIS A CA 1
ATOM 3713 C C . HIS A 1 498 ? 15.911 -3.487 -12.174 1.00 80.12 498 HIS A C 1
ATOM 3715 O O . HIS A 1 498 ? 15.511 -3.798 -13.305 1.00 80.12 498 HIS A O 1
ATOM 3721 N N . PRO A 1 499 ? 16.574 -4.358 -11.394 1.00 74.19 499 PRO A N 1
ATOM 3722 C CA . PRO A 1 499 ? 16.604 -5.793 -11.661 1.00 74.19 499 PRO A CA 1
ATOM 3723 C C . PRO A 1 499 ? 15.194 -6.351 -11.902 1.00 74.19 499 PRO A C 1
ATOM 3725 O O . PRO A 1 499 ? 14.200 -5.814 -11.400 1.00 74.19 499 PRO A O 1
ATOM 3728 N N . VAL A 1 500 ? 15.076 -7.389 -12.729 1.00 69.12 500 VAL A N 1
ATOM 3729 C CA . VAL A 1 500 ? 13.766 -7.891 -13.180 1.00 69.12 500 VAL A CA 1
ATOM 3730 C C . VAL A 1 500 ? 12.910 -8.438 -12.037 1.00 69.12 500 VAL A C 1
ATOM 3732 O O . VAL A 1 500 ? 11.698 -8.247 -12.043 1.00 69.12 500 VAL A O 1
ATOM 3735 N N . ASP A 1 501 ? 13.537 -9.016 -11.017 1.00 69.56 501 ASP A N 1
ATOM 3736 C CA . ASP A 1 501 ? 12.901 -9.517 -9.795 1.00 69.56 501 ASP A CA 1
ATOM 3737 C C . ASP A 1 501 ? 12.337 -8.402 -8.897 1.00 69.56 501 ASP A C 1
ATOM 3739 O O . ASP A 1 501 ? 11.467 -8.652 -8.063 1.00 69.56 501 ASP A O 1
ATOM 3743 N N . GLU A 1 502 ? 12.759 -7.154 -9.107 1.00 76.94 502 GLU A N 1
ATOM 3744 C CA . GLU A 1 502 ? 12.224 -5.968 -8.430 1.00 76.94 502 GLU A CA 1
ATOM 3745 C C . GLU A 1 502 ? 11.250 -5.155 -9.314 1.00 76.94 502 GLU A C 1
ATOM 3747 O O . GLU A 1 502 ? 10.650 -4.176 -8.860 1.00 76.94 502 GLU A O 1
ATOM 3752 N N . SER A 1 503 ? 11.056 -5.555 -10.577 1.00 81.12 503 SER A N 1
ATOM 3753 C CA . SER A 1 503 ? 10.457 -4.737 -11.648 1.00 81.12 503 SER A CA 1
ATOM 3754 C C . SER A 1 503 ? 8.947 -4.905 -11.860 1.00 81.12 503 SER A C 1
ATOM 3756 O O . SER A 1 503 ? 8.429 -4.657 -12.951 1.00 81.12 503 SER A O 1
ATOM 3758 N N . GLU A 1 504 ? 8.209 -5.266 -10.816 1.00 86.25 504 GLU A N 1
ATOM 3759 C CA . GLU A 1 504 ? 6.751 -5.399 -10.887 1.00 86.25 504 GLU A CA 1
ATOM 3760 C C . GLU A 1 504 ? 6.066 -4.088 -11.304 1.00 86.25 504 GLU A C 1
ATOM 3762 O O . GLU A 1 504 ? 6.105 -3.082 -10.584 1.00 86.25 504 GLU A O 1
ATOM 3767 N N . CYS A 1 505 ? 5.370 -4.097 -12.448 1.00 89.81 505 CYS A N 1
ATOM 3768 C CA . CYS A 1 505 ? 4.776 -2.894 -13.047 1.00 89.81 505 CYS A CA 1
ATOM 3769 C C . CYS A 1 505 ? 3.816 -2.184 -12.076 1.00 89.81 505 CYS A C 1
ATOM 3771 O O . CYS A 1 505 ? 3.804 -0.953 -11.959 1.00 89.81 505 CYS A O 1
ATOM 3773 N N . ALA A 1 506 ? 3.047 -2.972 -11.317 1.00 89.38 506 ALA A N 1
ATOM 3774 C CA . ALA A 1 506 ? 2.086 -2.489 -10.333 1.00 89.38 506 ALA A CA 1
ATOM 3775 C C . ALA A 1 506 ? 2.732 -1.758 -9.141 1.00 89.38 506 ALA A C 1
ATOM 3777 O O . ALA A 1 506 ? 2.042 -1.028 -8.430 1.00 89.38 506 ALA A O 1
ATOM 3778 N N . ASN A 1 507 ? 4.031 -1.919 -8.876 1.00 87.12 507 ASN A N 1
ATOM 3779 C CA . ASN A 1 507 ? 4.691 -1.180 -7.797 1.00 87.12 507 ASN A CA 1
ATOM 3780 C C . ASN A 1 507 ? 4.823 0.312 -8.121 1.00 87.12 507 ASN A C 1
ATOM 3782 O O . ASN A 1 507 ? 4.627 1.135 -7.227 1.00 87.12 507 ASN A O 1
ATOM 3786 N N . CYS A 1 508 ? 5.044 0.652 -9.393 1.00 88.75 508 CYS A N 1
ATOM 3787 C CA . CYS A 1 508 ? 5.198 2.036 -9.841 1.00 88.75 508 CYS A CA 1
ATOM 3788 C C . CYS A 1 508 ? 3.901 2.626 -10.407 1.00 88.75 508 CYS A C 1
ATOM 3790 O O . CYS A 1 508 ? 3.550 3.759 -10.084 1.00 88.75 508 CYS A O 1
ATOM 3792 N N . HIS A 1 509 ? 3.169 1.860 -11.220 1.00 91.56 509 HIS A N 1
ATOM 3793 C CA . HIS A 1 509 ? 1.939 2.325 -11.876 1.00 91.56 509 HIS A CA 1
ATOM 3794 C C . HIS A 1 509 ? 0.694 2.208 -10.989 1.00 91.56 509 HIS A C 1
ATOM 3796 O O . HIS A 1 509 ? -0.315 2.861 -11.236 1.00 91.56 509 HIS A O 1
ATOM 3802 N N . MET A 1 510 ? 0.750 1.395 -9.933 1.00 91.56 510 MET A N 1
ATOM 3803 C CA . MET A 1 510 ? -0.351 1.203 -8.985 1.00 91.56 510 MET A CA 1
ATOM 3804 C C . MET A 1 510 ? 0.149 1.360 -7.538 1.00 91.56 510 MET A C 1
ATOM 3806 O O . MET A 1 510 ? 0.023 0.434 -6.722 1.00 91.56 510 MET A O 1
ATOM 3810 N N . PRO A 1 511 ? 0.744 2.521 -7.185 1.00 89.00 511 PRO A N 1
ATOM 3811 C CA . PRO A 1 511 ? 1.358 2.714 -5.878 1.00 89.00 511 PRO A CA 1
ATOM 3812 C C . PRO A 1 511 ? 0.326 2.587 -4.758 1.00 89.00 511 PRO A C 1
ATOM 3814 O O . PRO A 1 511 ? -0.865 2.863 -4.930 1.00 89.00 511 PRO A O 1
ATOM 3817 N N . LYS A 1 512 ? 0.773 2.166 -3.572 1.00 87.12 512 LYS A N 1
ATOM 3818 C CA . LYS A 1 512 ? -0.113 2.020 -2.412 1.00 87.12 512 LYS A CA 1
ATOM 3819 C C . LYS A 1 512 ? -0.429 3.389 -1.808 1.00 87.12 512 LYS A C 1
ATOM 3821 O O . LYS A 1 512 ? 0.377 3.962 -1.082 1.00 87.12 512 LYS A O 1
ATOM 3826 N N . THR A 1 513 ? -1.620 3.907 -2.086 1.00 86.56 513 THR A N 1
ATOM 3827 C CA . THR A 1 513 ? -2.042 5.268 -1.704 1.00 86.56 513 THR A CA 1
ATOM 3828 C C . THR A 1 513 ? -3.111 5.295 -0.615 1.00 86.56 513 THR A C 1
ATOM 3830 O O . THR A 1 513 ? -3.294 6.321 0.048 1.00 86.56 513 THR A O 1
ATOM 3833 N N . ALA A 1 514 ? -3.797 4.173 -0.390 1.00 85.25 514 ALA A N 1
ATOM 3834 C CA . ALA A 1 514 ? -4.975 4.097 0.466 1.00 85.25 514 ALA A CA 1
ATOM 3835 C C . ALA A 1 514 ? -4.793 3.162 1.674 1.00 85.25 514 ALA A C 1
ATOM 3837 O O . ALA A 1 514 ? -3.888 2.329 1.729 1.00 85.25 514 ALA A O 1
ATOM 3838 N N . LYS A 1 515 ? -5.675 3.321 2.672 1.00 83.38 515 LYS A N 1
ATOM 3839 C CA . LYS A 1 515 ? -5.713 2.509 3.901 1.00 83.38 515 LYS A CA 1
ATOM 3840 C C . LYS A 1 515 ? -6.981 1.655 4.003 1.00 83.38 515 LYS A C 1
ATOM 3842 O O . LYS A 1 515 ? -8.109 2.165 4.003 1.00 83.38 515 LYS A O 1
ATOM 3847 N N . SER A 1 516 ? -6.783 0.363 4.234 1.00 82.69 516 SER A N 1
ATOM 3848 C CA . SER A 1 516 ? -7.766 -0.618 4.677 1.00 82.69 516 SER A CA 1
ATOM 3849 C C . SER A 1 516 ? -7.540 -0.989 6.146 1.00 82.69 516 SER A C 1
ATOM 3851 O O . SER A 1 516 ? -8.358 -0.605 6.991 1.00 82.69 516 SER A O 1
ATOM 3853 N N . ALA A 1 517 ? -6.495 -1.746 6.467 1.00 82.06 517 ALA A N 1
ATOM 3854 C CA . ALA A 1 517 ? -6.140 -2.183 7.816 1.00 82.06 517 ALA A CA 1
ATOM 3855 C C . ALA A 1 517 ? -4.968 -1.355 8.356 1.00 82.06 517 ALA A C 1
ATOM 3857 O O . ALA A 1 517 ? -5.103 -0.684 9.386 1.00 82.06 517 ALA A O 1
ATOM 3858 N N . VAL A 1 518 ? -3.869 -1.323 7.604 1.00 79.75 518 VAL A N 1
ATOM 3859 C CA . VAL A 1 518 ? -2.658 -0.548 7.899 1.00 79.75 518 VAL A CA 1
ATOM 3860 C C . VAL A 1 518 ? -2.488 0.579 6.883 1.00 79.75 518 VAL A C 1
ATOM 3862 O O . VAL A 1 518 ? -3.174 0.634 5.868 1.00 79.75 518 VAL A O 1
ATOM 3865 N N . LYS A 1 519 ? -1.652 1.571 7.196 1.00 75.62 519 LYS A N 1
ATOM 3866 C CA . LYS A 1 519 ? -1.429 2.698 6.282 1.00 75.62 519 LYS A CA 1
ATOM 3867 C C . LYS A 1 519 ? -0.789 2.169 4.988 1.00 75.62 519 LYS A C 1
ATOM 3869 O O . LYS A 1 519 ? 0.178 1.423 5.082 1.00 75.62 519 LYS A O 1
ATOM 3874 N N . TYR A 1 520 ? -1.313 2.576 3.830 1.00 79.50 520 TYR A N 1
ATOM 3875 C CA . TYR A 1 520 ? -0.774 2.232 2.505 1.00 79.50 520 TYR A CA 1
ATOM 3876 C C . TYR A 1 520 ? -0.751 0.721 2.213 1.00 79.50 520 TYR A C 1
ATOM 3878 O O . TYR A 1 520 ? 0.267 0.164 1.816 1.00 79.50 520 TYR A O 1
ATOM 3886 N N . ASP A 1 521 ? -1.887 0.048 2.401 1.00 75.69 521 ASP A N 1
ATOM 3887 C CA . ASP A 1 521 ? -2.086 -1.380 2.100 1.00 75.69 521 ASP A CA 1
ATOM 3888 C C . ASP A 1 521 ? -3.064 -1.634 0.941 1.00 75.69 521 ASP A C 1
ATOM 3890 O O . ASP A 1 521 ? -3.452 -2.776 0.698 1.00 75.69 521 ASP A O 1
ATOM 3894 N N . VAL A 1 522 ? -3.458 -0.581 0.218 1.00 84.25 522 VAL A N 1
ATOM 3895 C CA . VAL A 1 522 ? -4.320 -0.653 -0.970 1.00 84.25 522 VAL A CA 1
ATOM 3896 C C . VAL A 1 522 ? -3.652 0.086 -2.128 1.00 84.25 522 VAL A C 1
ATOM 3898 O O . VAL A 1 522 ? -3.275 1.250 -1.977 1.00 84.25 522 VAL A O 1
ATOM 3901 N N . ARG A 1 523 ? -3.528 -0.598 -3.273 1.00 88.50 523 ARG A N 1
ATOM 3902 C CA . ARG A 1 523 ? -2.981 -0.065 -4.530 1.00 88.50 523 ARG A CA 1
ATOM 3903 C C . ARG A 1 523 ? -3.969 0.874 -5.229 1.00 88.50 523 ARG A C 1
ATOM 3905 O O . ARG A 1 523 ? -5.160 0.561 -5.315 1.00 88.50 523 ARG A O 1
ATOM 3912 N N . SER A 1 524 ? -3.459 1.989 -5.747 1.00 91.25 524 SER A N 1
ATOM 3913 C CA . SER A 1 524 ? -4.187 2.872 -6.663 1.00 91.25 524 SER A CA 1
ATOM 3914 C C . SER A 1 524 ? -4.527 2.132 -7.957 1.00 91.25 524 SER A C 1
ATOM 3916 O O . SER A 1 524 ? -3.733 1.317 -8.416 1.00 91.25 524 SER A O 1
ATOM 3918 N N . HIS A 1 525 ? -5.685 2.411 -8.551 1.00 93.06 525 HIS A N 1
ATOM 3919 C CA . HIS A 1 525 ? -6.051 1.922 -9.894 1.00 93.06 525 HIS A CA 1
ATOM 3920 C C . HIS A 1 525 ? -6.086 3.056 -10.929 1.00 93.06 525 HIS A C 1
ATOM 3922 O O . HIS A 1 525 ? -6.819 2.991 -11.910 1.00 93.06 525 HIS A O 1
ATOM 3928 N N . THR A 1 526 ? -5.313 4.122 -10.696 1.00 92.19 526 THR A N 1
ATOM 3929 C CA . THR A 1 526 ? -5.160 5.225 -11.653 1.00 92.19 526 THR A CA 1
ATOM 3930 C C . THR A 1 526 ? -4.222 4.858 -12.801 1.00 92.19 526 THR A C 1
ATOM 3932 O O . THR A 1 526 ? -4.315 5.475 -13.852 1.00 92.19 526 THR A O 1
ATOM 3935 N N . PHE A 1 527 ? -3.333 3.868 -12.626 1.00 91.00 527 PHE A N 1
ATOM 3936 C CA . PHE A 1 527 ? -2.296 3.418 -13.582 1.00 91.00 527 PHE A CA 1
ATOM 3937 C C . PHE A 1 527 ? -1.247 4.473 -13.977 1.00 91.00 527 PHE A C 1
ATOM 3939 O O . PHE A 1 527 ? -0.244 4.156 -14.621 1.00 91.00 527 PHE A O 1
ATOM 3946 N N . GLU A 1 528 ? -1.453 5.719 -13.568 1.00 88.50 528 GLU A N 1
ATOM 3947 C CA . GLU A 1 528 ? -0.490 6.796 -13.698 1.00 88.50 528 GLU A CA 1
ATOM 3948 C C . GLU A 1 528 ? 0.520 6.764 -12.556 1.00 88.50 528 GLU A C 1
ATOM 3950 O O . GLU A 1 528 ? 0.187 6.522 -11.390 1.00 88.50 528 GLU A O 1
ATOM 3955 N N . ILE A 1 529 ? 1.775 7.038 -12.909 1.00 87.62 529 ILE A N 1
ATOM 3956 C CA . ILE A 1 529 ? 2.844 7.202 -11.934 1.00 87.62 529 ILE A CA 1
ATOM 3957 C C . ILE A 1 529 ? 2.535 8.450 -11.115 1.00 87.62 529 ILE A C 1
ATOM 3959 O O . ILE A 1 529 ? 2.457 9.558 -11.641 1.00 87.62 529 ILE A O 1
ATOM 3963 N N . ILE A 1 530 ? 2.411 8.274 -9.802 1.00 86.19 530 ILE A N 1
ATOM 3964 C CA . ILE A 1 530 ? 2.416 9.408 -8.884 1.00 86.19 530 ILE A CA 1
ATOM 3965 C C . ILE A 1 530 ? 3.876 9.797 -8.682 1.00 86.19 530 ILE A C 1
ATOM 3967 O O . ILE A 1 530 ? 4.620 9.078 -8.011 1.00 86.19 530 ILE A O 1
ATOM 3971 N N . GLU A 1 531 ? 4.285 10.906 -9.293 1.00 82.25 531 GLU A N 1
ATOM 3972 C CA . GLU A 1 531 ? 5.659 11.406 -9.247 1.00 82.25 531 GLU A CA 1
ATOM 3973 C C . GLU A 1 531 ? 6.083 11.849 -7.831 1.00 82.25 531 GLU A C 1
ATOM 3975 O O . GLU A 1 531 ? 5.248 12.324 -7.050 1.00 82.25 531 GLU A O 1
ATOM 3980 N N . PRO A 1 532 ? 7.385 11.781 -7.488 1.00 79.38 532 PRO A N 1
ATOM 3981 C CA . PRO A 1 532 ? 7.902 12.256 -6.204 1.00 79.38 532 PRO A CA 1
ATOM 3982 C C . PRO A 1 532 ? 7.499 13.694 -5.852 1.00 79.38 532 PRO A C 1
ATOM 3984 O O . PRO A 1 532 ? 7.153 13.956 -4.696 1.00 79.38 532 PRO A O 1
ATOM 3987 N N . LYS A 1 533 ? 7.451 14.620 -6.824 1.00 76.06 533 LYS A N 1
ATOM 3988 C CA . LYS A 1 533 ? 7.023 16.015 -6.590 1.00 76.06 533 LYS A CA 1
ATOM 3989 C C . LYS A 1 533 ? 5.622 16.130 -5.982 1.00 76.06 533 LYS A C 1
ATOM 3991 O O . LYS A 1 533 ? 5.390 17.028 -5.171 1.00 76.06 533 LYS A O 1
ATOM 3996 N N . ALA A 1 534 ? 4.714 15.198 -6.290 1.00 76.50 534 ALA A N 1
ATOM 3997 C CA . ALA A 1 534 ? 3.359 15.190 -5.742 1.00 76.50 534 ALA A CA 1
ATOM 3998 C C . ALA A 1 534 ? 3.361 15.030 -4.212 1.00 76.50 534 ALA A C 1
ATOM 4000 O O . ALA A 1 534 ? 2.415 15.440 -3.541 1.00 76.50 534 ALA A O 1
ATOM 4001 N N . SER A 1 535 ? 4.435 14.505 -3.613 1.00 74.88 535 SER A N 1
ATOM 4002 C CA . SER A 1 535 ? 4.562 14.387 -2.159 1.00 74.88 535 SER A CA 1
ATOM 4003 C C . SER A 1 535 ? 4.730 15.722 -1.425 1.00 74.88 535 SER A C 1
ATOM 4005 O O . SER A 1 535 ? 4.433 15.770 -0.235 1.00 74.88 535 SER A O 1
ATOM 4007 N N . LYS A 1 536 ? 5.115 16.808 -2.104 1.00 65.31 536 LYS A N 1
ATOM 4008 C CA . LYS A 1 536 ? 5.362 18.139 -1.497 1.00 65.31 536 LYS A CA 1
ATOM 4009 C C . LYS A 1 536 ? 4.104 18.952 -1.196 1.00 65.31 536 LYS A C 1
ATOM 4011 O O . LYS A 1 536 ? 4.138 20.061 -0.675 1.00 65.31 536 LYS A O 1
ATOM 4016 N N . THR A 1 537 ? 2.963 18.422 -1.600 1.00 55.81 537 THR A N 1
ATOM 4017 C CA . THR A 1 537 ? 1.734 19.188 -1.803 1.00 55.81 537 THR A CA 1
ATOM 4018 C C . THR A 1 537 ? 0.831 19.265 -0.571 1.00 55.81 537 THR A C 1
ATOM 4020 O O . THR A 1 537 ? -0.092 20.078 -0.521 1.00 55.81 537 THR A O 1
ATOM 4023 N N . THR A 1 538 ? 1.073 18.432 0.449 1.00 51.62 538 THR A N 1
ATOM 4024 C CA . THR A 1 538 ? 0.264 18.382 1.677 1.00 51.62 538 THR A CA 1
ATOM 4025 C C . THR A 1 538 ? 1.136 18.130 2.908 1.00 51.62 538 THR A C 1
ATOM 4027 O O . THR A 1 538 ? 2.175 17.491 2.811 1.00 51.62 538 THR A O 1
ATOM 4030 N N . ALA A 1 539 ? 0.685 18.546 4.100 1.00 40.91 539 ALA A N 1
ATOM 4031 C CA . ALA A 1 539 ? 1.416 18.364 5.367 1.00 40.91 539 ALA A CA 1
ATOM 4032 C C . ALA A 1 539 ? 1.673 16.892 5.776 1.00 40.91 539 ALA A C 1
ATOM 4034 O O . ALA A 1 539 ? 2.335 16.637 6.777 1.00 40.91 539 ALA A O 1
ATOM 4035 N N . SER A 1 540 ? 1.101 15.919 5.058 1.00 53.22 540 SER A N 1
ATOM 4036 C CA . SER A 1 540 ? 1.360 14.479 5.231 1.00 53.22 540 SER A CA 1
ATOM 4037 C C . SER A 1 540 ? 1.979 13.821 3.986 1.00 53.22 540 SER A C 1
ATOM 4039 O O . SER A 1 540 ? 2.291 12.632 4.042 1.00 53.22 540 SER A O 1
ATOM 4041 N N . GLY A 1 541 ? 2.103 14.593 2.898 1.00 66.12 541 GLY A N 1
ATOM 4042 C CA . GLY A 1 541 ? 2.456 14.233 1.525 1.00 66.12 541 GLY A CA 1
ATOM 4043 C C . GLY A 1 541 ? 1.613 13.144 0.857 1.00 66.12 541 GLY A C 1
ATOM 4044 O O . GLY A 1 541 ? 1.145 12.198 1.490 1.00 66.12 541 GLY A O 1
ATOM 4045 N N . ILE A 1 542 ? 1.420 13.274 -0.459 1.00 76.75 542 ILE A N 1
ATOM 4046 C CA . ILE A 1 542 ? 0.822 12.220 -1.293 1.00 76.75 542 ILE A CA 1
ATOM 4047 C C . ILE A 1 542 ? 1.836 11.067 -1.407 1.00 76.75 542 ILE A C 1
ATOM 4049 O O . ILE A 1 542 ? 2.996 11.338 -1.730 1.00 76.75 542 ILE A O 1
ATOM 4053 N N . PRO A 1 543 ? 1.463 9.800 -1.146 1.00 79.94 543 PRO A N 1
ATOM 4054 C CA . PRO A 1 543 ? 2.326 8.651 -1.423 1.00 79.94 543 PRO A CA 1
ATOM 4055 C C . PRO A 1 543 ? 2.640 8.572 -2.914 1.00 79.94 543 PRO A C 1
ATOM 4057 O O . PRO A 1 543 ? 1.725 8.640 -3.729 1.00 79.94 543 PRO A O 1
ATOM 4060 N N . ASN A 1 544 ? 3.914 8.414 -3.258 1.00 83.00 544 ASN A N 1
ATOM 4061 C CA . ASN A 1 544 ? 4.379 8.367 -4.642 1.00 83.00 544 ASN A CA 1
ATOM 4062 C C . ASN A 1 544 ? 4.935 6.977 -5.002 1.00 83.00 544 ASN A C 1
ATOM 4064 O O . ASN A 1 544 ? 5.153 6.144 -4.116 1.00 83.00 544 ASN A O 1
ATOM 4068 N N . ALA A 1 545 ? 5.165 6.742 -6.294 1.00 86.44 545 ALA A N 1
ATOM 4069 C CA . ALA A 1 545 ? 5.636 5.467 -6.844 1.00 86.44 545 ALA A CA 1
ATOM 4070 C C . ALA A 1 545 ? 6.989 5.003 -6.283 1.00 86.44 545 ALA A C 1
ATOM 4072 O O . ALA A 1 545 ? 7.215 3.811 -6.103 1.00 86.44 545 ALA A O 1
ATOM 4073 N N . CYS A 1 546 ? 7.875 5.937 -5.953 1.00 81.62 546 CYS A N 1
ATOM 4074 C CA . CYS A 1 546 ? 9.239 5.640 -5.530 1.00 81.62 546 CYS A CA 1
ATOM 4075 C C . CYS A 1 546 ? 9.360 5.553 -3.997 1.00 81.62 546 CYS A C 1
ATOM 4077 O O . CYS A 1 546 ? 10.170 4.807 -3.443 1.00 81.62 546 CYS A O 1
ATOM 4079 N N . GLY A 1 547 ? 8.549 6.327 -3.274 1.00 73.31 547 GLY A N 1
ATOM 4080 C CA . GLY A 1 547 ? 8.758 6.581 -1.855 1.00 73.31 547 GLY A CA 1
ATOM 4081 C C . GLY A 1 547 ? 8.480 5.403 -0.934 1.00 73.31 547 GLY A C 1
ATOM 4082 O O . GLY A 1 547 ? 9.032 5.340 0.160 1.00 73.31 547 GLY A O 1
ATOM 4083 N N . GLY A 1 548 ? 7.680 4.432 -1.376 1.00 70.31 548 GLY A N 1
ATOM 4084 C CA . GLY A 1 548 ? 7.464 3.197 -0.618 1.00 70.31 548 GLY A CA 1
ATOM 4085 C C . GLY A 1 548 ? 8.748 2.384 -0.400 1.00 70.31 548 GLY A C 1
ATOM 4086 O O . GLY A 1 548 ? 8.897 1.749 0.648 1.00 70.31 548 GLY A O 1
ATOM 4087 N N . CYS A 1 549 ? 9.680 2.448 -1.355 1.00 73.31 549 CYS A N 1
ATOM 4088 C CA . CYS A 1 549 ? 10.929 1.687 -1.340 1.00 73.31 549 CYS A CA 1
ATOM 4089 C C . CYS A 1 549 ? 12.129 2.572 -0.975 1.00 73.31 549 CYS A C 1
ATOM 4091 O O . CYS A 1 549 ? 12.910 2.216 -0.098 1.00 73.31 549 CYS A O 1
ATOM 4093 N N . HIS A 1 550 ? 12.232 3.771 -1.558 1.00 71.12 550 HIS A N 1
ATOM 4094 C CA . HIS A 1 550 ? 13.423 4.624 -1.438 1.00 71.12 550 HIS A CA 1
ATOM 4095 C C . HIS A 1 550 ? 13.414 5.610 -0.247 1.00 71.12 550 HIS A C 1
ATOM 4097 O O . HIS A 1 550 ? 14.379 6.350 -0.074 1.00 71.12 550 HIS A O 1
ATOM 4103 N N . VAL A 1 551 ? 12.353 5.660 0.578 1.00 60.00 551 VAL A N 1
ATOM 4104 C CA . VAL A 1 551 ? 12.294 6.499 1.810 1.00 60.00 551 VAL A CA 1
ATOM 4105 C C . VAL A 1 551 ? 12.709 5.717 3.059 1.00 60.00 551 VAL A C 1
ATOM 4107 O O . VAL A 1 551 ? 12.875 6.302 4.130 1.00 60.00 551 VAL A O 1
ATOM 4110 N N . GLN A 1 552 ? 12.861 4.391 2.980 1.00 46.59 552 GLN A N 1
ATOM 4111 C CA . GLN A 1 552 ? 13.106 3.583 4.175 1.00 46.59 552 GLN A CA 1
ATOM 4112 C C . GLN A 1 552 ? 14.454 3.950 4.819 1.00 46.59 552 GLN A C 1
ATOM 4114 O O . GLN A 1 552 ? 15.515 3.583 4.331 1.00 46.59 552 GLN A O 1
ATOM 4119 N N . GLY A 1 553 ? 14.399 4.681 5.938 1.00 36.69 553 GLY A N 1
ATOM 4120 C CA . GLY A 1 553 ? 15.571 5.039 6.742 1.00 36.69 553 GLY A CA 1
ATOM 4121 C C . GLY A 1 553 ? 16.184 6.422 6.483 1.00 36.69 553 GLY A C 1
ATOM 4122 O O . GLY A 1 553 ? 17.221 6.723 7.073 1.00 36.69 553 GLY A O 1
ATOM 4123 N N . ILE A 1 554 ? 15.566 7.278 5.658 1.00 37.53 554 ILE A N 1
ATOM 4124 C CA . ILE A 1 554 ? 16.083 8.623 5.347 1.00 37.53 554 ILE A CA 1
ATOM 4125 C C . ILE A 1 554 ? 15.328 9.686 6.164 1.00 37.53 554 ILE A C 1
ATOM 4127 O O . ILE A 1 554 ? 14.136 9.897 5.972 1.00 37.53 554 ILE A O 1
ATOM 4131 N N . GLU A 1 555 ? 16.031 10.376 7.068 1.00 40.38 555 GLU A N 1
ATOM 4132 C CA . GLU A 1 555 ? 15.543 11.599 7.733 1.00 40.38 555 GLU A CA 1
ATOM 4133 C C . GLU A 1 555 ? 16.126 12.837 7.036 1.00 40.38 555 GLU A C 1
ATOM 4135 O O . GLU A 1 555 ? 17.056 13.475 7.529 1.00 40.38 555 GLU A O 1
ATOM 4140 N N . GLU A 1 556 ? 15.597 13.110 5.848 1.00 46.12 556 GLU A N 1
ATOM 4141 C CA . GLU A 1 556 ? 15.641 14.394 5.145 1.00 46.12 556 GLU A CA 1
ATOM 4142 C C . GLU A 1 556 ? 14.220 14.991 5.209 1.00 46.12 556 GLU A C 1
ATOM 4144 O O . GLU A 1 556 ? 13.256 14.263 5.476 1.00 46.12 556 GLU A O 1
ATOM 4149 N N . SER A 1 557 ? 14.042 16.304 5.008 1.00 53.31 557 SER A N 1
ATOM 4150 C CA . SER A 1 557 ? 12.678 16.830 4.880 1.00 53.31 557 SER A CA 1
ATOM 4151 C C . SER A 1 557 ? 11.985 16.138 3.700 1.00 53.31 557 SER A C 1
ATOM 4153 O O . SER A 1 557 ? 12.603 15.897 2.662 1.00 53.31 557 SER A O 1
ATOM 4155 N N . GLN A 1 558 ? 10.697 15.809 3.852 1.00 54.41 558 GLN A N 1
ATOM 4156 C CA . GLN A 1 558 ? 9.920 15.151 2.794 1.00 54.41 558 GLN A CA 1
ATOM 4157 C C . GLN A 1 558 ? 10.027 15.902 1.454 1.00 54.41 558 GLN A C 1
ATOM 4159 O O . GLN A 1 558 ? 10.007 15.274 0.399 1.00 54.41 558 GLN A O 1
ATOM 4164 N N . ASP A 1 559 ? 10.213 17.223 1.512 1.00 59.31 559 ASP A N 1
ATOM 4165 C CA . ASP A 1 559 ? 10.390 18.086 0.351 1.00 59.31 559 ASP A CA 1
ATOM 4166 C C . ASP A 1 559 ? 11.760 17.937 -0.318 1.00 59.31 559 ASP A C 1
ATOM 4168 O O . ASP A 1 559 ? 11.811 17.768 -1.534 1.00 59.31 559 ASP A O 1
ATOM 4172 N N . ALA A 1 560 ? 12.861 17.959 0.441 1.00 58.91 560 ALA A N 1
ATOM 4173 C CA . ALA A 1 560 ? 14.204 17.862 -0.134 1.00 58.91 560 ALA A CA 1
ATOM 4174 C C . ALA A 1 560 ? 14.491 16.452 -0.691 1.00 58.91 560 ALA A C 1
ATOM 4176 O O . ALA A 1 560 ? 15.077 16.302 -1.765 1.00 58.91 560 ALA A O 1
ATOM 4177 N N . TRP A 1 561 ? 13.932 15.419 -0.057 1.00 65.19 561 TRP A N 1
ATOM 4178 C CA . TRP A 1 561 ? 13.967 14.064 -0.602 1.00 65.19 561 TRP A CA 1
ATOM 4179 C C . TRP A 1 561 ? 13.106 13.927 -1.869 1.00 65.19 561 TRP A C 1
ATOM 4181 O O . TRP A 1 561 ? 13.534 13.318 -2.853 1.00 65.19 561 TRP A O 1
ATOM 4191 N N . ALA A 1 562 ? 11.906 14.522 -1.878 1.00 64.88 562 ALA A N 1
ATOM 4192 C CA . ALA A 1 562 ? 11.056 14.541 -3.065 1.00 64.88 562 ALA A CA 1
ATOM 4193 C C . ALA A 1 562 ? 11.736 15.283 -4.225 1.00 64.88 562 ALA A C 1
ATOM 4195 O O . ALA A 1 562 ? 11.621 14.835 -5.358 1.00 64.88 562 ALA A O 1
ATOM 4196 N N . ASP A 1 563 ? 12.476 16.366 -3.955 1.00 66.25 563 ASP A N 1
ATOM 4197 C CA . ASP A 1 563 ? 13.332 17.050 -4.937 1.00 66.25 563 ASP A CA 1
ATOM 4198 C C . ASP A 1 563 ? 14.409 16.129 -5.512 1.00 66.25 563 ASP A C 1
ATOM 4200 O O . ASP A 1 563 ? 14.571 16.042 -6.729 1.00 66.25 563 ASP A O 1
ATOM 4204 N N . ARG A 1 564 ? 15.130 15.411 -4.647 1.00 66.75 564 ARG A N 1
ATOM 4205 C CA . ARG A 1 564 ? 16.199 14.504 -5.068 1.00 66.75 564 ARG A CA 1
ATOM 4206 C C . ARG A 1 564 ? 15.667 13.380 -5.954 1.00 66.75 564 ARG A C 1
ATOM 4208 O O . ARG A 1 564 ? 16.213 13.139 -7.029 1.00 66.75 564 ARG A O 1
ATOM 4215 N N . LEU A 1 565 ? 14.597 12.711 -5.526 1.00 68.75 565 LEU A N 1
ATOM 4216 C CA . LEU A 1 565 ? 13.972 11.658 -6.323 1.00 68.75 565 LEU A CA 1
ATOM 4217 C C . LEU A 1 565 ? 13.335 12.179 -7.603 1.00 68.75 565 LEU A C 1
ATOM 4219 O O . LEU A 1 565 ? 13.404 11.495 -8.619 1.00 68.75 565 LEU A O 1
ATOM 4223 N N . GLN A 1 566 ? 12.737 13.369 -7.569 1.00 72.69 566 GLN A N 1
ATOM 4224 C CA . GLN A 1 566 ? 12.222 14.005 -8.773 1.00 72.69 566 GLN A CA 1
ATOM 4225 C C . GLN A 1 566 ? 13.353 14.234 -9.783 1.00 72.69 566 GLN A C 1
ATOM 4227 O O . GLN A 1 566 ? 13.198 13.888 -10.947 1.00 72.69 566 GLN A O 1
ATOM 4232 N N . GLY A 1 567 ? 14.516 14.719 -9.337 1.00 62.91 567 GLY A N 1
ATOM 4233 C CA . GLY A 1 567 ? 15.688 14.877 -10.199 1.00 62.91 567 GLY A CA 1
ATOM 4234 C C . GLY A 1 567 ? 16.158 13.558 -10.824 1.00 62.91 567 GLY A C 1
ATOM 4235 O O . GLY A 1 567 ? 16.455 13.519 -12.016 1.00 62.91 567 GLY A O 1
ATOM 4236 N N . TYR A 1 568 ? 16.174 12.460 -10.058 1.00 66.06 568 TYR A N 1
ATOM 4237 C CA . TYR A 1 568 ? 16.467 11.131 -10.613 1.00 66.06 568 TYR A CA 1
ATOM 4238 C C . TYR A 1 568 ? 15.401 10.670 -11.612 1.00 66.06 568 TYR A C 1
ATOM 4240 O O . TYR A 1 568 ? 15.748 10.137 -12.663 1.00 66.06 568 TYR A O 1
ATOM 4248 N N . PHE A 1 569 ? 14.120 10.885 -11.314 1.00 68.50 569 PHE A N 1
ATOM 4249 C CA . PHE A 1 569 ? 13.019 10.536 -12.209 1.00 68.50 569 PHE A CA 1
ATOM 4250 C C . PHE A 1 569 ? 13.131 11.284 -13.549 1.00 68.50 569 PHE A C 1
ATOM 4252 O O . PHE A 1 569 ? 13.132 10.659 -14.607 1.00 68.50 569 PHE A O 1
ATOM 4259 N N . GLU A 1 570 ? 13.333 12.601 -13.516 1.00 66.50 570 GLU A N 1
ATOM 4260 C CA . GLU A 1 570 ? 13.508 13.436 -14.713 1.00 66.50 570 GLU A CA 1
ATOM 4261 C C . GLU A 1 570 ? 14.743 13.028 -15.533 1.00 66.50 570 GLU A C 1
ATOM 4263 O O . GLU A 1 570 ? 14.687 12.968 -16.764 1.00 66.50 570 GLU A O 1
ATOM 4268 N N . TYR A 1 571 ? 15.849 12.693 -14.863 1.00 61.78 571 TYR A N 1
ATOM 4269 C CA . TYR A 1 571 ? 17.058 12.187 -15.515 1.00 61.78 571 TYR A CA 1
ATOM 4270 C C . TYR A 1 571 ? 16.809 10.849 -16.230 1.00 61.78 571 TYR A C 1
ATOM 4272 O O . TYR A 1 571 ? 17.162 10.692 -17.400 1.00 61.78 571 TYR A O 1
ATOM 4280 N N . LEU A 1 572 ? 16.186 9.887 -15.543 1.00 63.84 572 LEU A N 1
ATOM 4281 C CA . LEU A 1 572 ? 16.000 8.525 -16.051 1.00 63.84 572 LEU A CA 1
ATOM 4282 C C . LEU A 1 572 ? 14.924 8.426 -17.141 1.00 63.84 572 LEU A C 1
ATOM 4284 O O . LEU A 1 572 ? 15.065 7.598 -18.045 1.00 63.84 572 LEU A O 1
ATOM 4288 N N . PHE A 1 573 ? 13.864 9.236 -17.052 1.00 65.62 573 PHE A N 1
ATOM 4289 C CA . PHE A 1 573 ? 12.647 9.062 -17.853 1.00 65.62 573 PHE A CA 1
ATOM 4290 C C . PHE A 1 573 ? 12.325 10.229 -18.788 1.00 65.62 573 PHE A C 1
ATOM 4292 O O . PHE A 1 573 ? 11.728 10.008 -19.841 1.00 65.62 573 PHE A O 1
ATOM 4299 N N . GLU A 1 574 ?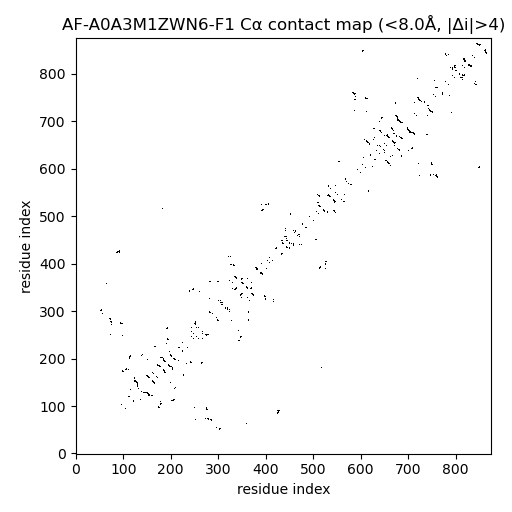 12.734 11.454 -18.454 1.00 63.94 574 GLU A N 1
ATOM 4300 C CA . GLU A 1 574 ? 12.391 12.651 -19.237 1.00 63.94 574 GLU A CA 1
ATOM 4301 C C . GLU A 1 574 ? 13.580 13.210 -20.031 1.00 63.94 574 GLU A C 1
ATOM 4303 O O . GLU A 1 574 ? 13.427 14.159 -20.805 1.00 63.94 574 GLU A O 1
ATOM 4308 N N . GLY A 1 575 ? 14.767 12.609 -19.884 1.00 54.31 575 GLY A N 1
ATOM 4309 C CA . GLY A 1 575 ? 15.988 13.049 -20.562 1.00 54.31 575 GLY A CA 1
ATOM 4310 C C . GLY A 1 575 ? 16.410 14.468 -20.169 1.00 54.31 575 GLY A C 1
ATOM 4311 O O . GLY A 1 575 ? 17.037 15.166 -20.971 1.00 54.31 575 GLY A O 1
ATOM 4312 N N . GLY A 1 576 ? 16.022 14.915 -18.970 1.00 38.41 576 GLY A N 1
ATOM 4313 C CA . GLY A 1 576 ? 16.287 16.259 -18.469 1.00 38.41 576 GLY A CA 1
ATOM 4314 C C . GLY A 1 576 ? 17.747 16.466 -18.059 1.00 38.41 576 GLY A C 1
ATOM 4315 O O . GLY A 1 576 ? 18.347 15.636 -17.379 1.00 38.41 576 GLY A O 1
ATOM 4316 N N . GLU A 1 577 ? 18.317 17.620 -18.422 1.00 37.16 577 GLU A N 1
ATOM 4317 C CA . GLU A 1 577 ? 19.499 18.160 -17.741 1.00 37.16 577 GLU A CA 1
ATOM 4318 C C . GLU A 1 577 ? 19.077 18.572 -16.321 1.00 37.16 577 GLU A C 1
ATOM 4320 O O . GLU A 1 577 ? 18.468 19.626 -16.131 1.00 37.16 577 GLU A O 1
ATOM 4325 N N . THR A 1 578 ? 19.373 17.759 -15.304 1.00 38.16 578 THR A N 1
ATOM 4326 C CA . THR A 1 578 ? 19.148 18.175 -13.913 1.00 38.16 578 THR A CA 1
ATOM 4327 C C . THR A 1 578 ? 20.034 19.374 -13.587 1.00 38.16 578 THR A C 1
ATOM 4329 O O . THR A 1 578 ? 21.242 19.346 -13.816 1.00 38.16 578 THR A O 1
ATOM 4332 N N . THR A 1 579 ? 19.476 20.404 -12.958 1.00 39.94 579 THR A N 1
ATOM 4333 C CA . THR A 1 579 ? 20.255 21.527 -12.414 1.00 39.94 579 THR A CA 1
ATOM 4334 C C . THR A 1 579 ? 21.102 21.167 -11.181 1.00 39.94 579 THR A C 1
ATOM 4336 O O . THR A 1 579 ? 21.699 22.067 -10.594 1.00 39.94 579 THR A O 1
ATOM 4339 N N . THR A 1 580 ? 21.184 19.892 -10.770 1.00 44.97 580 THR A N 1
ATOM 4340 C CA . THR A 1 580 ? 21.877 19.480 -9.531 1.00 44.97 580 THR A CA 1
ATOM 4341 C C . THR A 1 580 ? 22.760 18.229 -9.609 1.00 44.97 580 THR A C 1
ATOM 4343 O O . THR A 1 580 ? 23.603 18.086 -8.729 1.00 44.97 580 THR A O 1
ATOM 4346 N N . VAL A 1 581 ? 22.676 17.371 -10.633 1.00 45.03 581 VAL A N 1
ATOM 4347 C CA . VAL A 1 581 ? 23.671 16.300 -10.842 1.00 45.03 581 VAL A CA 1
ATOM 4348 C C . VAL A 1 581 ? 24.597 16.729 -11.971 1.00 45.03 581 VAL A C 1
ATOM 4350 O O . VAL A 1 581 ? 24.217 16.763 -13.139 1.00 45.03 581 VAL A O 1
ATOM 4353 N N . THR A 1 582 ? 25.817 17.119 -11.617 1.00 52.62 582 THR A N 1
ATOM 4354 C CA . THR A 1 582 ? 26.869 17.383 -12.609 1.00 52.62 582 THR A CA 1
ATOM 4355 C C . THR A 1 582 ? 27.703 16.117 -12.795 1.00 52.62 582 THR A C 1
ATOM 4357 O O . THR A 1 582 ? 27.647 15.219 -11.960 1.00 52.62 582 THR A O 1
ATOM 4360 N N . GLU A 1 583 ? 28.527 16.038 -13.845 1.00 52.47 583 GLU A N 1
ATOM 4361 C CA . GLU A 1 583 ? 29.501 14.938 -14.011 1.00 52.47 583 GLU A CA 1
ATOM 4362 C C . GLU A 1 583 ? 30.371 14.715 -12.751 1.00 52.47 583 GLU A C 1
ATOM 4364 O O . GLU A 1 583 ? 30.859 13.614 -12.521 1.00 52.47 583 GLU A O 1
ATOM 4369 N N . ASN A 1 584 ? 30.511 15.731 -11.891 1.00 65.06 584 ASN A N 1
ATOM 4370 C CA . ASN A 1 584 ? 31.250 15.676 -10.633 1.00 65.06 584 ASN A CA 1
ATOM 4371 C C . ASN A 1 584 ? 30.287 15.561 -9.440 1.00 65.06 584 ASN A C 1
ATOM 4373 O O . ASN A 1 584 ? 30.102 16.516 -8.683 1.00 65.06 584 ASN A O 1
ATOM 4377 N N . SER A 1 585 ? 29.604 14.429 -9.290 1.00 69.81 585 SER A N 1
ATOM 4378 C CA . SER A 1 585 ? 28.682 14.196 -8.171 1.00 69.81 585 SER A CA 1
ATOM 4379 C C . SER A 1 585 ? 28.851 12.797 -7.584 1.00 69.81 585 SER A C 1
ATOM 4381 O O . SER A 1 585 ? 29.126 11.841 -8.308 1.00 69.81 585 SER A O 1
ATOM 4383 N N . TYR A 1 586 ? 28.702 12.701 -6.261 1.00 73.62 586 TYR A N 1
ATOM 4384 C CA . TYR A 1 586 ? 28.623 11.426 -5.552 1.00 73.62 586 TYR A CA 1
ATOM 4385 C C . TYR A 1 586 ? 27.244 10.805 -5.790 1.00 73.62 586 TYR A C 1
ATOM 4387 O O . TYR A 1 586 ? 26.232 11.491 -5.630 1.00 73.62 586 TYR A O 1
ATOM 4395 N N . ILE A 1 587 ? 27.195 9.536 -6.182 1.00 66.88 587 ILE A N 1
ATOM 4396 C CA . ILE A 1 587 ? 25.953 8.834 -6.549 1.00 66.88 587 ILE A CA 1
ATOM 4397 C C . ILE A 1 587 ? 25.555 7.733 -5.567 1.00 66.88 587 ILE A C 1
ATOM 4399 O O . ILE A 1 587 ? 24.400 7.314 -5.585 1.00 66.88 587 ILE A O 1
ATOM 4403 N N . GLY A 1 588 ? 26.451 7.336 -4.664 1.00 76.81 588 GLY A N 1
ATOM 4404 C CA . GLY A 1 588 ? 26.172 6.336 -3.640 1.00 76.81 588 GLY A CA 1
ATOM 4405 C C . GLY A 1 588 ? 26.633 4.928 -4.005 1.00 76.81 588 GLY A C 1
ATOM 4406 O O . GLY A 1 588 ? 26.568 4.506 -5.159 1.00 76.81 588 GLY A O 1
ATOM 4407 N N . THR A 1 589 ? 27.075 4.183 -2.990 1.00 77.81 589 THR A N 1
ATOM 4408 C CA . THR A 1 589 ? 27.543 2.795 -3.131 1.00 77.81 589 THR A CA 1
ATOM 4409 C C . THR A 1 589 ? 26.460 1.874 -3.699 1.00 77.81 589 THR A C 1
ATOM 4411 O O . THR A 1 589 ? 26.771 0.946 -4.441 1.00 77.81 589 THR A O 1
ATOM 4414 N N . GLU A 1 590 ? 25.191 2.131 -3.388 1.00 71.06 590 GLU A N 1
ATOM 4415 C CA . GLU A 1 590 ? 24.050 1.352 -3.869 1.00 71.06 590 GLU A CA 1
ATOM 4416 C C . GLU A 1 590 ? 23.907 1.440 -5.392 1.00 71.06 590 GLU A C 1
ATOM 4418 O O . GLU A 1 590 ? 23.595 0.441 -6.032 1.00 71.06 590 GLU A O 1
ATOM 4423 N N . VAL A 1 591 ? 24.208 2.598 -5.992 1.00 67.81 591 VAL A N 1
ATOM 4424 C CA . VAL A 1 591 ? 24.210 2.743 -7.455 1.00 67.81 591 VAL A CA 1
ATOM 4425 C C . VAL A 1 591 ? 25.356 1.938 -8.059 1.00 67.81 591 VAL A C 1
ATOM 4427 O O . VAL A 1 591 ? 25.150 1.219 -9.033 1.00 67.81 591 VAL A O 1
ATOM 4430 N N . CYS A 1 592 ? 26.544 1.978 -7.450 1.00 76.06 592 CYS A N 1
ATOM 4431 C CA . CYS A 1 592 ? 27.678 1.169 -7.897 1.00 76.06 592 CYS A CA 1
ATOM 4432 C C . CYS A 1 592 ? 27.376 -0.338 -7.825 1.00 76.06 592 CYS A C 1
ATOM 4434 O O . CYS A 1 592 ? 27.762 -1.078 -8.728 1.00 76.06 592 CYS A O 1
ATOM 4436 N N . ALA A 1 593 ? 26.654 -0.788 -6.793 1.00 76.75 593 ALA A N 1
ATOM 4437 C CA . ALA A 1 593 ? 26.295 -2.192 -6.588 1.00 76.75 593 ALA A CA 1
ATOM 4438 C C . ALA A 1 593 ? 25.448 -2.779 -7.730 1.00 76.75 593 ALA A C 1
ATOM 4440 O O . ALA A 1 593 ? 25.548 -3.971 -7.995 1.00 76.75 593 ALA A O 1
ATOM 4441 N N . THR A 1 594 ? 24.683 -1.950 -8.450 1.00 64.12 594 THR A N 1
ATOM 4442 C CA . THR A 1 594 ? 23.865 -2.405 -9.592 1.00 64.12 594 THR A CA 1
ATOM 4443 C C . THR A 1 594 ? 24.693 -2.968 -10.753 1.00 64.12 594 THR A C 1
ATOM 4445 O O . THR A 1 594 ? 24.213 -3.825 -11.490 1.00 64.12 594 THR A O 1
ATOM 4448 N N . CYS A 1 595 ? 25.947 -2.523 -10.900 1.00 71.94 595 CYS A N 1
ATOM 4449 C CA . CYS A 1 595 ? 26.888 -3.006 -11.917 1.00 71.94 595 CYS A CA 1
ATOM 4450 C C . CYS A 1 595 ? 28.065 -3.796 -11.313 1.00 71.94 595 CYS A C 1
ATOM 4452 O O . CYS A 1 595 ? 28.661 -4.629 -11.996 1.00 71.94 595 CYS A O 1
ATOM 4454 N N . HIS A 1 596 ? 28.410 -3.535 -10.047 1.00 84.38 596 HIS A N 1
ATOM 4455 C CA . HIS A 1 596 ? 29.561 -4.093 -9.324 1.00 84.38 596 HIS A CA 1
ATOM 4456 C C . HIS A 1 596 ? 29.130 -4.878 -8.076 1.00 84.38 596 HIS A C 1
ATOM 4458 O O . HIS A 1 596 ? 29.667 -4.687 -6.982 1.00 84.38 596 HIS A O 1
ATOM 4464 N N . GLU A 1 597 ? 28.133 -5.748 -8.239 1.00 85.19 597 GLU A N 1
ATOM 4465 C CA . GLU A 1 597 ? 27.514 -6.511 -7.150 1.00 85.19 597 GLU A CA 1
ATOM 4466 C C . GLU A 1 597 ? 28.539 -7.343 -6.363 1.00 85.19 597 GLU A C 1
ATOM 4468 O O . GLU A 1 597 ? 28.567 -7.288 -5.137 1.00 85.19 597 GLU A O 1
ATOM 4473 N N . GLU A 1 598 ? 29.445 -8.046 -7.052 1.00 87.38 598 GLU A N 1
ATOM 4474 C CA . GLU A 1 598 ? 30.473 -8.878 -6.410 1.00 87.38 598 GLU A CA 1
ATOM 4475 C C . GLU A 1 598 ? 31.386 -8.046 -5.494 1.00 87.38 598 GLU A C 1
ATOM 4477 O O . GLU A 1 598 ? 31.626 -8.411 -4.340 1.00 87.38 598 GLU A O 1
ATOM 4482 N N . GLN A 1 599 ? 31.866 -6.897 -5.978 1.00 89.12 599 GLN A N 1
ATOM 4483 C CA . GLN A 1 599 ? 32.730 -6.007 -5.200 1.00 89.12 599 GLN A CA 1
ATOM 4484 C C . GLN A 1 599 ? 31.968 -5.376 -4.033 1.00 89.12 599 GLN A C 1
ATOM 4486 O O . GLN A 1 599 ? 32.519 -5.255 -2.937 1.00 89.12 599 GLN A O 1
ATOM 4491 N N . TYR A 1 600 ? 30.705 -4.999 -4.241 1.00 88.31 600 TYR A N 1
ATOM 4492 C CA . TYR A 1 600 ? 29.840 -4.482 -3.183 1.00 88.31 600 TYR A CA 1
ATOM 4493 C C . TYR A 1 600 ? 29.622 -5.515 -2.071 1.00 88.31 600 TYR A C 1
ATOM 4495 O O . TYR A 1 600 ? 29.770 -5.200 -0.885 1.00 88.31 600 TYR A O 1
ATOM 4503 N N . ASP A 1 601 ? 29.324 -6.755 -2.446 1.00 86.75 601 ASP A N 1
ATOM 4504 C CA . ASP A 1 601 ? 29.061 -7.853 -1.524 1.00 86.75 601 ASP A CA 1
ATOM 4505 C C . ASP A 1 601 ? 30.275 -8.234 -0.688 1.00 86.75 601 ASP A C 1
ATOM 4507 O O . ASP A 1 601 ? 30.137 -8.596 0.482 1.00 86.75 601 ASP A O 1
ATOM 4511 N N . GLU A 1 602 ? 31.470 -8.103 -1.250 1.00 89.62 602 GLU A N 1
ATOM 4512 C CA . GLU A 1 602 ? 32.711 -8.218 -0.499 1.00 89.62 602 GLU A CA 1
ATOM 4513 C C . GLU A 1 602 ? 32.913 -7.011 0.424 1.00 89.62 602 GLU A C 1
ATOM 4515 O O . GLU A 1 602 ? 33.143 -7.171 1.632 1.00 89.62 602 GLU A O 1
ATOM 4520 N N . PHE A 1 603 ? 32.776 -5.799 -0.119 1.00 90.75 603 PHE A N 1
ATOM 4521 C CA . PHE A 1 603 ? 33.120 -4.557 0.567 1.00 90.75 603 PHE A CA 1
ATOM 4522 C C . PHE A 1 603 ? 32.216 -4.264 1.757 1.00 90.75 603 PHE A C 1
ATOM 4524 O O . PHE A 1 603 ? 32.706 -3.817 2.803 1.00 90.75 603 PHE A O 1
ATOM 4531 N N . LYS A 1 604 ? 30.926 -4.607 1.668 1.00 88.50 604 LYS A N 1
ATOM 4532 C CA . LYS A 1 604 ? 29.977 -4.487 2.783 1.00 88.50 604 LYS A CA 1
ATOM 4533 C C . LYS A 1 604 ? 30.326 -5.383 3.967 1.00 88.50 604 LYS A C 1
ATOM 4535 O O . LYS A 1 604 ? 29.865 -5.128 5.070 1.00 88.50 604 LYS A O 1
ATOM 4540 N N . LEU A 1 605 ? 31.165 -6.404 3.787 1.00 90.19 605 LEU A N 1
ATOM 4541 C CA . LEU A 1 605 ? 31.674 -7.232 4.884 1.00 90.19 605 LEU A CA 1
ATOM 4542 C C . LEU A 1 605 ? 32.933 -6.631 5.532 1.00 90.19 605 LEU A C 1
ATOM 4544 O O . LEU A 1 605 ? 33.405 -7.120 6.565 1.00 90.19 605 LEU A O 1
ATOM 4548 N N . SER A 1 606 ? 33.499 -5.568 4.962 1.00 89.88 606 SER A N 1
ATOM 4549 C CA . SER A 1 606 ? 34.613 -4.824 5.546 1.00 89.88 606 SER A CA 1
ATOM 4550 C C . SER A 1 606 ? 34.138 -3.843 6.629 1.00 89.88 606 SER A C 1
ATOM 4552 O O . SER A 1 606 ? 32.965 -3.501 6.743 1.00 89.88 606 SER A O 1
ATOM 4554 N N . GLY A 1 607 ? 35.068 -3.359 7.456 1.00 88.94 607 GLY A N 1
ATOM 4555 C CA . GLY A 1 607 ? 34.760 -2.348 8.474 1.00 88.94 607 GLY A CA 1
ATOM 4556 C C . GLY A 1 607 ? 34.733 -0.904 7.960 1.00 88.94 607 GLY A C 1
ATOM 4557 O O . GLY A 1 607 ? 34.560 0.001 8.778 1.00 88.94 607 GLY A O 1
ATOM 4558 N N . HIS A 1 608 ? 34.978 -0.665 6.666 1.00 90.88 608 HIS A N 1
ATOM 4559 C CA . HIS A 1 608 ? 35.081 0.680 6.084 1.00 90.88 608 HIS A CA 1
ATOM 4560 C C . HIS A 1 608 ? 33.713 1.373 5.996 1.00 90.88 608 HIS A C 1
ATOM 4562 O O . HIS A 1 608 ? 33.575 2.495 6.496 1.00 90.88 608 HIS A O 1
ATOM 4568 N N . ASN A 1 609 ? 32.683 0.656 5.536 1.00 87.50 609 ASN A N 1
ATOM 4569 C CA . ASN A 1 609 ? 31.301 1.153 5.477 1.00 87.50 609 ASN A CA 1
ATOM 4570 C C . ASN A 1 609 ? 30.755 1.598 6.838 1.00 87.50 609 ASN A C 1
ATOM 4572 O O . ASN A 1 609 ? 29.919 2.488 6.921 1.00 87.50 609 ASN A O 1
ATOM 4576 N N . TYR A 1 610 ? 31.269 1.014 7.921 1.00 91.00 610 TYR A N 1
ATOM 4577 C CA . TYR A 1 610 ? 30.707 1.153 9.263 1.00 91.00 610 TYR A CA 1
ATOM 4578 C C . TYR A 1 610 ? 31.509 2.082 10.181 1.00 91.00 610 TYR A C 1
ATOM 4580 O O . TYR A 1 610 ? 31.397 2.002 11.409 1.00 91.00 610 TYR A O 1
ATOM 4588 N N . LYS A 1 611 ? 32.371 2.948 9.630 1.00 91.12 611 LYS A N 1
ATOM 4589 C CA . LYS A 1 611 ? 33.157 3.899 10.441 1.00 91.12 611 LYS A CA 1
ATOM 4590 C C . LYS A 1 611 ? 32.295 4.962 11.114 1.00 91.12 611 LYS A C 1
ATOM 4592 O O . LYS A 1 611 ? 32.610 5.358 12.236 1.00 91.12 611 LYS A O 1
ATOM 4597 N N . LEU A 1 612 ? 31.196 5.347 10.479 1.00 91.69 612 LEU A N 1
ATOM 4598 C CA . LEU A 1 612 ? 30.164 6.204 11.039 1.00 91.69 612 LEU A CA 1
ATOM 4599 C C . LEU A 1 612 ? 28.805 5.648 10.615 1.00 91.69 612 LEU A C 1
ATOM 4601 O O . LEU A 1 612 ? 28.606 5.368 9.440 1.00 91.69 612 LEU A O 1
ATOM 4605 N N . ASN A 1 613 ? 27.884 5.486 11.560 1.00 88.88 613 ASN A N 1
ATOM 4606 C CA . ASN A 1 613 ? 26.582 4.867 11.319 1.00 88.88 613 ASN A CA 1
ATOM 4607 C C . ASN A 1 613 ? 25.501 5.759 11.908 1.00 88.88 613 ASN A C 1
ATOM 4609 O O . ASN A 1 613 ? 25.565 6.085 13.093 1.00 88.88 613 ASN A O 1
ATOM 4613 N N . LYS A 1 614 ? 24.521 6.161 11.100 1.00 84.88 614 LYS A N 1
ATOM 4614 C CA . LYS A 1 614 ? 23.396 6.964 11.585 1.00 84.88 614 LYS A CA 1
ATOM 4615 C C . LYS A 1 614 ? 22.472 6.097 12.435 1.00 84.88 614 LYS A C 1
ATOM 4617 O O . LYS A 1 614 ? 22.204 4.949 12.084 1.00 84.88 614 LYS A O 1
ATOM 4622 N N . VAL A 1 615 ? 21.985 6.645 13.541 1.00 78.00 615 VAL A N 1
ATOM 4623 C CA . VAL A 1 615 ? 20.923 6.024 14.336 1.00 78.00 615 VAL A CA 1
ATOM 4624 C C . VAL A 1 615 ? 19.596 6.601 13.862 1.00 78.00 615 VAL A C 1
ATOM 4626 O O . VAL A 1 615 ? 19.421 7.814 13.839 1.00 78.00 615 VAL A O 1
ATOM 4629 N N . VAL A 1 616 ? 18.674 5.738 13.432 1.00 68.31 616 VAL A N 1
ATOM 4630 C CA . VAL A 1 616 ? 17.414 6.154 12.794 1.00 68.31 616 VAL A CA 1
ATOM 4631 C C . VAL A 1 616 ? 16.236 5.643 13.609 1.00 68.31 616 VAL A C 1
ATOM 4633 O O . VAL A 1 616 ? 16.201 4.467 13.977 1.00 68.31 616 VAL A O 1
ATOM 4636 N N . ALA A 1 617 ? 15.274 6.523 13.911 1.00 61.34 617 ALA A N 1
ATOM 4637 C CA . ALA A 1 617 ? 14.098 6.211 14.730 1.00 61.34 617 ALA A CA 1
ATOM 4638 C C . ALA A 1 617 ? 14.439 5.517 16.070 1.00 61.34 617 ALA A C 1
ATOM 4640 O O . ALA A 1 617 ? 13.714 4.628 16.523 1.00 61.34 617 ALA A O 1
ATOM 4641 N N . GLY A 1 618 ? 15.580 5.880 16.669 1.00 69.19 618 GLY A N 1
ATOM 4642 C CA . GLY A 1 618 ? 16.085 5.296 17.915 1.00 69.19 618 GLY A CA 1
ATOM 4643 C C . GLY A 1 618 ? 16.454 3.813 17.833 1.00 69.19 618 GLY A C 1
ATOM 4644 O O . GLY A 1 618 ? 16.468 3.128 18.853 1.00 69.19 618 GLY A O 1
ATOM 4645 N N . ARG A 1 619 ? 16.730 3.283 16.634 1.00 74.06 619 ARG A N 1
ATOM 4646 C CA . ARG A 1 619 ? 17.119 1.880 16.431 1.00 74.06 619 ARG A CA 1
ATOM 4647 C C . ARG A 1 619 ? 18.631 1.734 16.292 1.00 74.06 619 ARG A C 1
ATOM 4649 O O . ARG A 1 619 ? 19.262 2.474 15.539 1.00 74.06 619 ARG A O 1
ATOM 4656 N N . LYS A 1 620 ? 19.205 0.735 16.975 1.00 79.88 620 LYS A N 1
ATOM 4657 C CA . LYS A 1 620 ? 20.630 0.392 16.848 1.00 79.88 620 LYS A CA 1
ATOM 4658 C C . LYS A 1 620 ? 20.967 -0.026 15.400 1.00 79.88 620 LYS A C 1
ATOM 4660 O O . LYS A 1 620 ? 20.187 -0.781 14.817 1.00 79.88 620 LYS A O 1
ATOM 4665 N N . PRO A 1 621 ? 22.103 0.414 14.823 1.00 80.94 621 PRO A N 1
ATOM 4666 C CA . PRO A 1 621 ? 22.558 -0.042 13.512 1.00 80.94 621 PRO A CA 1
ATOM 4667 C C . PRO A 1 621 ? 22.849 -1.548 13.489 1.00 80.94 621 PRO A C 1
ATOM 4669 O O . PRO A 1 621 ? 23.272 -2.130 14.491 1.00 80.94 621 PRO A O 1
ATOM 4672 N N . THR A 1 622 ? 22.651 -2.169 12.328 1.00 83.88 622 THR A N 1
ATOM 4673 C CA . THR A 1 622 ? 22.943 -3.587 12.085 1.00 83.88 622 THR A CA 1
ATOM 4674 C C . THR A 1 622 ? 24.292 -3.760 11.402 1.00 83.88 622 THR A C 1
ATOM 4676 O O . THR A 1 622 ? 24.605 -3.038 10.457 1.00 83.88 622 THR A O 1
ATOM 4679 N N . TYR A 1 623 ? 25.059 -4.762 11.831 1.00 86.88 623 TYR A N 1
ATOM 4680 C CA . TYR A 1 623 ? 26.376 -5.067 11.279 1.00 86.88 623 TYR A CA 1
ATOM 4681 C C . TYR A 1 623 ? 26.479 -6.548 10.885 1.00 86.88 623 TYR A C 1
ATOM 4683 O O . TYR A 1 623 ? 25.941 -7.391 11.601 1.00 86.88 623 TYR A O 1
ATOM 4691 N N . PRO A 1 624 ? 27.236 -6.893 9.827 1.00 86.19 624 PRO A N 1
ATOM 4692 C CA . PRO A 1 624 ? 27.411 -8.280 9.384 1.00 86.19 624 PRO A CA 1
ATOM 4693 C C . PRO A 1 624 ? 27.901 -9.274 10.452 1.00 86.19 624 PRO A C 1
ATOM 4695 O O . PRO A 1 624 ? 27.430 -10.406 10.498 1.00 86.19 624 PRO A O 1
ATOM 4698 N N . PHE A 1 625 ? 28.848 -8.875 11.312 1.00 86.50 625 PHE A N 1
ATOM 4699 C CA . PHE A 1 625 ? 29.514 -9.792 12.258 1.00 86.50 625 PHE A CA 1
ATOM 4700 C C . PHE A 1 625 ? 29.661 -9.223 13.674 1.00 86.50 625 PHE A C 1
ATOM 4702 O O . PHE A 1 625 ? 30.532 -9.637 14.443 1.00 86.50 625 PHE A O 1
ATOM 4709 N N . SER A 1 626 ? 28.901 -8.188 14.013 1.00 87.69 626 SER A N 1
ATOM 4710 C CA . SER A 1 626 ? 29.001 -7.510 15.304 1.00 87.69 626 SER A CA 1
ATOM 4711 C C . SER A 1 626 ? 27.629 -7.122 15.798 1.00 87.69 626 SER A C 1
ATOM 4713 O O . SER A 1 626 ? 26.749 -6.785 15.015 1.00 87.69 626 SER A O 1
ATOM 4715 N N . GLU A 1 627 ? 27.463 -7.142 17.110 1.00 88.38 627 GLU A N 1
ATOM 4716 C CA . GLU A 1 627 ? 26.224 -6.720 17.731 1.00 88.38 627 GLU A CA 1
ATOM 4717 C C . GLU A 1 627 ? 26.522 -5.700 18.822 1.00 88.38 627 GLU A C 1
ATOM 4719 O O . GLU A 1 627 ? 27.394 -5.899 19.672 1.00 88.38 627 GLU A O 1
ATOM 4724 N N . LEU A 1 628 ? 25.797 -4.587 18.764 1.00 88.44 628 LEU A N 1
ATOM 4725 C CA . LEU A 1 628 ? 25.789 -3.594 19.823 1.00 88.44 628 LEU A CA 1
ATOM 4726 C C . LEU A 1 628 ? 24.829 -4.017 20.938 1.00 88.44 628 LEU A C 1
ATOM 4728 O O . LEU A 1 628 ? 23.805 -4.655 20.661 1.00 88.44 628 LEU A O 1
ATOM 4732 N N . PRO A 1 629 ? 25.123 -3.632 22.188 1.00 84.19 629 PRO A N 1
ATOM 4733 C CA . PRO A 1 629 ? 24.318 -4.042 23.326 1.00 84.19 629 PRO A CA 1
ATOM 4734 C C . PRO A 1 629 ? 22.918 -3.399 23.259 1.00 84.19 629 PRO A C 1
ATOM 4736 O O . PRO A 1 629 ? 22.729 -2.355 22.633 1.00 84.19 629 PRO A O 1
ATOM 4739 N N . ASP A 1 630 ? 21.909 -4.038 23.850 1.00 83.75 630 ASP A N 1
ATOM 4740 C CA . ASP A 1 630 ? 20.513 -3.587 23.738 1.00 83.75 630 ASP A CA 1
ATOM 4741 C C . ASP A 1 630 ? 20.229 -2.268 24.467 1.00 83.75 630 ASP A C 1
ATOM 4743 O O . ASP A 1 630 ? 20.917 -1.901 25.411 1.00 83.75 630 ASP A O 1
ATOM 4747 N N . ALA A 1 631 ? 19.164 -1.556 24.080 1.00 77.50 631 ALA A N 1
ATOM 4748 C CA . ALA A 1 631 ? 18.808 -0.266 24.691 1.00 77.50 631 ALA A CA 1
ATOM 4749 C C . ALA A 1 631 ? 18.655 -0.334 26.227 1.00 77.50 631 ALA A C 1
ATOM 4751 O O . ALA A 1 631 ? 18.905 0.642 26.922 1.00 77.50 631 ALA A O 1
ATOM 4752 N N . SER A 1 632 ? 18.306 -1.501 26.776 1.00 71.19 632 SER A N 1
ATOM 4753 C CA . SER A 1 632 ? 18.161 -1.706 28.220 1.00 71.19 632 SER A CA 1
ATOM 4754 C C . SER A 1 632 ? 19.467 -1.618 29.016 1.00 71.19 632 SER A C 1
ATOM 4756 O O . SER A 1 632 ? 19.402 -1.547 30.241 1.00 71.19 632 SER A O 1
ATOM 4758 N N . VAL A 1 633 ? 20.641 -1.667 28.371 1.00 68.38 633 VAL A N 1
ATOM 4759 C CA . VAL A 1 633 ? 21.928 -1.542 29.082 1.00 68.38 633 VAL A CA 1
ATOM 4760 C C . VAL A 1 633 ? 22.339 -0.091 29.340 1.00 68.38 633 VAL A C 1
ATOM 4762 O O . VAL A 1 633 ? 23.220 0.150 30.168 1.00 68.38 633 VAL A O 1
ATOM 4765 N N . PHE A 1 634 ? 21.707 0.877 28.669 1.00 78.94 634 PHE A N 1
ATOM 4766 C CA . PHE A 1 634 ? 21.916 2.300 28.928 1.00 78.94 634 PHE A CA 1
ATOM 4767 C C . PHE A 1 634 ? 21.404 2.638 30.338 1.00 78.94 634 PHE A C 1
ATOM 4769 O O . PHE A 1 634 ? 20.335 2.188 30.748 1.00 78.94 634 PHE A O 1
ATOM 4776 N N . GLY A 1 635 ? 22.196 3.365 31.132 1.00 65.31 635 GLY A N 1
ATOM 4777 C CA . GLY A 1 635 ? 21.811 3.793 32.483 1.00 65.31 635 GLY A CA 1
ATOM 4778 C C . GLY A 1 635 ? 21.683 2.709 33.573 1.00 65.31 635 GLY A C 1
ATOM 4779 O O . GLY A 1 635 ? 21.495 3.072 34.734 1.00 65.31 635 GLY A O 1
ATOM 4780 N N . VAL A 1 636 ? 21.790 1.408 33.255 1.00 59.72 636 VAL A N 1
ATOM 4781 C CA . VAL A 1 636 ? 21.641 0.304 34.235 1.00 59.72 636 VAL A CA 1
ATOM 4782 C C . VAL A 1 636 ? 22.919 -0.524 34.398 1.00 59.72 636 VAL A C 1
ATOM 4784 O O . VAL A 1 636 ? 23.329 -0.769 35.531 1.00 59.72 636 VAL A O 1
ATOM 4787 N N . ASP A 1 637 ? 23.561 -0.908 33.289 1.00 59.25 637 ASP A N 1
ATOM 4788 C CA . ASP A 1 637 ? 24.713 -1.831 33.266 1.00 59.25 637 ASP A CA 1
ATOM 4789 C C . ASP A 1 637 ? 25.965 -1.225 32.588 1.00 59.25 637 ASP A C 1
ATOM 4791 O O . ASP A 1 637 ? 26.949 -1.933 32.359 1.00 59.25 637 ASP A O 1
ATOM 4795 N N . GLY A 1 638 ? 25.947 0.065 32.225 1.00 64.06 638 GLY A N 1
ATOM 4796 C CA . GLY A 1 638 ? 26.957 0.619 31.321 1.00 64.06 638 GLY A CA 1
ATOM 4797 C C . GLY A 1 638 ? 27.057 2.136 31.249 1.00 64.06 638 GLY A C 1
ATOM 4798 O O . GLY A 1 638 ? 27.757 2.744 32.043 1.00 64.06 638 GLY A O 1
ATOM 4799 N N . LEU A 1 639 ? 26.371 2.748 30.279 1.00 73.75 639 LEU A N 1
ATOM 4800 C CA . LEU A 1 639 ? 26.447 4.186 29.999 1.00 73.75 639 LEU A CA 1
ATOM 4801 C C . LEU A 1 639 ? 25.728 5.007 31.084 1.00 73.75 639 LEU A C 1
ATOM 4803 O O . LEU A 1 639 ? 24.582 5.413 30.905 1.00 73.75 639 LEU A O 1
ATOM 4807 N N . THR A 1 640 ? 26.363 5.176 32.246 1.00 69.25 640 THR A N 1
ATOM 4808 C CA . THR A 1 640 ? 25.781 5.852 33.424 1.00 69.25 640 THR A CA 1
ATOM 4809 C C . THR A 1 640 ? 26.382 7.221 33.720 1.00 69.25 640 THR A C 1
ATOM 4811 O O . THR A 1 640 ? 25.807 7.969 34.509 1.00 69.25 640 THR A O 1
ATOM 4814 N N . ASP A 1 641 ? 27.523 7.540 33.109 1.00 68.88 641 ASP A N 1
ATOM 4815 C CA . ASP A 1 641 ? 28.303 8.744 33.393 1.00 68.88 641 ASP A CA 1
ATOM 4816 C C . ASP A 1 641 ? 28.730 9.397 32.077 1.00 68.88 641 ASP A C 1
ATOM 4818 O O . ASP A 1 641 ? 29.561 8.846 31.355 1.00 68.88 641 ASP A O 1
ATOM 4822 N N . GLY A 1 642 ? 28.085 10.512 31.729 1.00 77.44 642 GLY A N 1
ATOM 4823 C CA . GLY A 1 642 ? 28.342 11.279 30.514 1.00 77.44 642 GLY A CA 1
ATOM 4824 C C . GLY A 1 642 ? 28.648 12.727 30.875 1.00 77.44 642 GLY A C 1
ATOM 4825 O O . GLY A 1 642 ? 27.816 13.381 31.504 1.00 77.44 642 GLY A O 1
ATOM 4826 N N . ASP A 1 643 ? 29.818 13.212 30.467 1.00 86.50 643 ASP A N 1
ATOM 4827 C CA . ASP A 1 643 ? 30.310 14.568 30.737 1.00 86.50 643 ASP A CA 1
ATOM 4828 C C . ASP A 1 643 ? 29.665 15.632 29.842 1.00 86.50 643 ASP A C 1
ATOM 4830 O O . ASP A 1 643 ? 29.842 16.825 30.077 1.00 86.50 643 ASP A O 1
ATOM 4834 N N . ASN A 1 644 ? 28.938 15.216 28.802 1.00 89.56 644 ASN A N 1
ATOM 4835 C CA . ASN A 1 644 ? 28.239 16.111 27.884 1.00 89.56 644 ASN A CA 1
ATOM 4836 C C . ASN A 1 644 ? 27.134 16.892 28.608 1.00 89.56 644 ASN A C 1
ATOM 4838 O O . ASN A 1 644 ? 26.483 16.385 29.524 1.00 89.56 644 ASN A O 1
ATOM 4842 N N . THR A 1 645 ? 26.821 18.090 28.116 1.00 90.12 645 THR A N 1
ATOM 4843 C CA . THR A 1 645 ? 25.754 18.947 28.657 1.00 90.12 645 THR A CA 1
ATOM 4844 C C . THR A 1 645 ? 24.387 18.248 28.662 1.00 90.12 645 THR A C 1
ATOM 4846 O O . THR A 1 645 ? 23.565 18.491 29.549 1.00 90.12 645 THR A O 1
ATOM 4849 N N . LEU A 1 646 ? 24.124 17.371 27.684 1.00 87.94 646 LEU A N 1
ATOM 4850 C CA . LEU A 1 646 ? 22.891 16.573 27.614 1.00 87.94 646 LEU A CA 1
ATOM 4851 C C . LEU A 1 646 ? 22.857 15.391 28.599 1.00 87.94 646 LEU A C 1
ATOM 4853 O O . LEU A 1 646 ? 21.792 14.808 28.805 1.00 87.94 646 LEU A O 1
ATOM 4857 N N . GLY A 1 647 ? 23.985 15.067 29.231 1.00 86.81 647 GLY A N 1
ATOM 4858 C CA . GLY A 1 647 ? 24.169 13.861 30.028 1.00 86.81 647 GLY A CA 1
ATOM 4859 C C . GLY A 1 647 ? 24.331 12.594 29.175 1.00 86.81 647 GLY A C 1
ATOM 4860 O O . GLY A 1 647 ? 24.344 12.658 27.942 1.00 86.81 647 GLY A O 1
ATOM 4861 N N . PRO A 1 648 ? 24.480 11.422 29.817 1.00 86.06 648 PRO A N 1
ATOM 4862 C CA . PRO A 1 648 ? 24.578 10.152 29.108 1.00 86.06 648 PRO A CA 1
ATOM 4863 C C . PRO A 1 648 ? 23.246 9.812 28.403 1.00 86.06 648 PRO A C 1
ATOM 4865 O O . PRO A 1 648 ? 22.185 9.984 29.009 1.00 86.06 648 PRO A O 1
ATOM 4868 N N . PRO A 1 649 ? 23.277 9.294 27.160 1.00 87.62 649 PRO A N 1
ATOM 4869 C CA . PRO A 1 649 ? 22.092 8.791 26.466 1.00 87.62 649 PRO A CA 1
ATOM 4870 C C . PRO A 1 649 ? 21.305 7.770 27.301 1.00 87.62 649 PRO A C 1
ATOM 4872 O O . PRO A 1 649 ? 21.902 6.870 27.896 1.00 87.62 649 PRO A O 1
ATOM 4875 N N . ALA A 1 650 ? 19.972 7.877 27.322 1.00 85.44 650 ALA A N 1
ATOM 4876 C CA . ALA A 1 650 ? 19.113 6.916 28.022 1.00 85.44 650 ALA A CA 1
ATOM 4877 C C . ALA A 1 650 ? 18.780 5.685 27.165 1.00 85.44 650 ALA A C 1
ATOM 4879 O O . ALA A 1 650 ? 18.504 4.616 27.701 1.00 85.44 650 ALA A O 1
ATOM 4880 N N . ASP A 1 651 ? 18.812 5.840 25.844 1.00 87.50 651 ASP A N 1
ATOM 4881 C CA . ASP A 1 651 ? 18.668 4.785 24.849 1.00 87.50 651 ASP A CA 1
ATOM 4882 C C . ASP A 1 651 ? 19.252 5.253 23.499 1.00 87.50 651 ASP A C 1
ATOM 4884 O O . ASP A 1 651 ? 19.814 6.345 23.375 1.00 87.50 651 ASP A O 1
ATOM 4888 N N . TYR A 1 652 ? 19.123 4.423 22.461 1.00 84.12 652 TYR A N 1
ATOM 4889 C CA . TYR A 1 652 ? 19.547 4.779 21.103 1.00 84.12 652 TYR A CA 1
ATOM 4890 C C . TYR A 1 652 ? 18.765 5.959 20.511 1.00 84.12 652 TYR A C 1
ATOM 4892 O O . TYR A 1 652 ? 19.271 6.638 19.628 1.00 84.12 652 TYR A O 1
ATOM 4900 N N . GLY A 1 653 ? 17.556 6.244 20.988 1.00 84.38 653 GLY A N 1
ATOM 4901 C CA . GLY A 1 653 ? 16.790 7.427 20.616 1.00 84.38 653 GLY A CA 1
ATOM 4902 C C . GLY A 1 653 ? 17.466 8.736 21.004 1.00 84.38 653 GLY A C 1
ATOM 4903 O O . GLY A 1 653 ? 17.131 9.747 20.397 1.00 84.38 653 GLY A O 1
ATOM 4904 N N . ASP A 1 654 ? 18.414 8.740 21.945 1.00 88.56 654 ASP A N 1
ATOM 4905 C CA . ASP A 1 654 ? 19.231 9.903 22.331 1.00 88.56 654 ASP A CA 1
ATOM 4906 C C . ASP A 1 654 ? 20.591 9.976 21.619 1.00 88.56 654 ASP A C 1
ATOM 4908 O O . ASP A 1 654 ? 21.393 10.876 21.883 1.00 88.56 654 ASP A O 1
ATOM 4912 N N . VAL A 1 655 ? 20.843 9.056 20.688 1.00 88.81 655 VAL A N 1
ATOM 4913 C CA . VAL A 1 655 ? 22.071 8.979 19.896 1.00 88.81 655 VAL A CA 1
ATOM 4914 C C . VAL A 1 655 ? 21.764 9.392 18.456 1.00 88.81 655 VAL A C 1
ATOM 4916 O O . VAL A 1 655 ? 20.832 8.874 17.851 1.00 88.81 655 VAL A O 1
ATOM 4919 N N . SER A 1 656 ? 22.553 10.302 17.885 1.00 86.44 656 SER A N 1
ATOM 4920 C CA . SER A 1 656 ? 22.448 10.716 16.477 1.00 86.44 656 SER A CA 1
ATOM 4921 C C . SER A 1 656 ? 23.271 9.814 15.546 1.00 86.44 656 SER A C 1
ATOM 4923 O O . SER A 1 656 ? 22.800 9.387 14.489 1.00 86.44 656 SER A O 1
ATOM 4925 N N . TYR A 1 657 ? 24.491 9.464 15.960 1.00 91.00 657 TYR A N 1
ATOM 4926 C CA . TYR A 1 657 ? 25.405 8.598 15.215 1.00 91.00 657 TYR A CA 1
ATOM 4927 C C . TYR A 1 657 ? 26.226 7.698 16.139 1.00 91.00 657 TYR A C 1
ATOM 4929 O O . TYR A 1 657 ? 26.493 8.018 17.297 1.00 91.00 657 TYR A O 1
ATOM 4937 N N . ILE A 1 658 ? 26.703 6.585 15.586 1.00 93.00 658 ILE A N 1
ATOM 4938 C CA . ILE A 1 658 ? 27.652 5.675 16.222 1.00 93.00 658 ILE A CA 1
ATOM 4939 C C . ILE A 1 658 ? 28.936 5.632 15.402 1.00 93.00 658 ILE A C 1
ATOM 4941 O O . ILE A 1 658 ? 28.942 5.256 14.227 1.00 93.00 658 ILE A O 1
ATOM 4945 N N . ILE A 1 659 ? 30.043 5.983 16.050 1.00 93.44 659 ILE A N 1
ATOM 4946 C CA . ILE A 1 659 ? 31.388 5.884 15.493 1.00 93.44 659 ILE A CA 1
ATOM 4947 C C . ILE A 1 659 ? 31.882 4.456 15.731 1.00 93.44 659 ILE A C 1
ATOM 4949 O O . ILE A 1 659 ? 32.076 4.030 16.876 1.00 93.44 659 ILE A O 1
ATOM 4953 N N . GLY A 1 660 ? 32.110 3.714 14.651 1.00 91.81 660 GLY A N 1
ATOM 4954 C CA . GLY A 1 660 ? 32.463 2.299 14.713 1.00 91.81 660 GLY A CA 1
ATOM 4955 C C . GLY A 1 660 ? 31.263 1.400 15.021 1.00 91.81 660 GLY A C 1
ATOM 4956 O O . GLY A 1 660 ? 30.249 1.455 14.344 1.00 91.81 660 GLY A O 1
ATOM 4957 N N . GLY A 1 661 ? 31.396 0.502 15.995 1.00 90.62 661 GLY A N 1
ATOM 4958 C CA . GLY A 1 661 ? 30.419 -0.569 16.253 1.00 90.62 661 GLY A CA 1
ATOM 4959 C C . GLY A 1 661 ? 30.700 -1.870 15.494 1.00 90.62 661 GLY A C 1
ATOM 4960 O O . GLY A 1 661 ? 30.152 -2.915 15.827 1.00 90.62 661 GLY A O 1
ATOM 4961 N N . TYR A 1 662 ? 31.654 -1.837 14.560 1.00 90.50 662 TYR A N 1
ATOM 4962 C CA . TYR A 1 662 ? 32.106 -3.005 13.813 1.00 90.50 662 TYR A CA 1
ATOM 4963 C C . TYR A 1 662 ? 33.394 -3.600 14.393 1.00 90.50 662 TYR A C 1
ATOM 4965 O O . TYR A 1 662 ? 34.481 -3.020 14.295 1.00 90.50 662 TYR A O 1
ATOM 4973 N N . GLY A 1 663 ? 33.271 -4.759 15.033 1.00 85.44 663 GLY A N 1
ATOM 4974 C CA . GLY A 1 663 ? 34.336 -5.624 15.537 1.00 85.44 663 GLY A CA 1
ATOM 4975 C C . GLY A 1 663 ? 35.205 -5.087 16.669 1.00 85.44 663 GLY A C 1
ATOM 4976 O O . GLY A 1 663 ? 35.824 -5.877 17.377 1.00 85.44 663 GLY A O 1
ATOM 4977 N N . TRP A 1 664 ? 35.336 -3.779 16.874 1.00 86.06 664 TRP A N 1
ATOM 4978 C CA . TRP A 1 664 ? 36.292 -3.242 17.845 1.00 86.06 664 TRP A CA 1
ATOM 4979 C C . TRP A 1 664 ? 35.658 -2.455 18.983 1.00 86.06 664 TRP A C 1
ATOM 4981 O O . TRP A 1 664 ? 35.675 -2.915 20.121 1.00 86.06 664 TRP A O 1
ATOM 4991 N N . LYS A 1 665 ? 35.139 -1.265 18.696 1.00 91.00 665 LYS A N 1
ATOM 4992 C CA . LYS A 1 665 ? 34.537 -0.386 19.698 1.00 91.00 665 LYS A CA 1
ATOM 4993 C C . LYS A 1 665 ? 33.451 0.468 19.069 1.00 91.00 665 LYS A C 1
ATOM 4995 O O . LYS A 1 665 ? 33.532 0.769 17.876 1.00 91.00 665 LYS A O 1
ATOM 5000 N N . ALA A 1 666 ? 32.483 0.854 19.881 1.00 93.81 666 ALA A N 1
ATOM 5001 C CA . ALA A 1 666 ? 31.428 1.792 19.553 1.00 93.81 666 ALA A CA 1
ATOM 5002 C C . ALA A 1 666 ? 31.555 3.021 20.449 1.00 93.81 666 ALA A C 1
ATOM 5004 O O . ALA A 1 666 ? 31.777 2.903 21.658 1.00 93.81 666 ALA A O 1
ATOM 5005 N N . ARG A 1 667 ? 31.429 4.197 19.843 1.00 93.75 667 ARG A N 1
ATOM 5006 C CA . ARG A 1 667 ? 31.253 5.468 20.549 1.00 93.75 667 ARG A CA 1
ATOM 5007 C C . ARG A 1 667 ? 30.007 6.137 20.021 1.00 93.75 667 ARG A C 1
ATOM 5009 O O . ARG A 1 667 ? 29.678 5.975 18.848 1.00 93.75 667 ARG A O 1
ATOM 5016 N N . PHE A 1 668 ? 29.355 6.892 20.880 1.00 93.31 668 PHE A N 1
ATOM 5017 C CA . PHE A 1 668 ? 28.043 7.453 20.616 1.00 93.31 668 PHE A CA 1
ATOM 5018 C C . PHE A 1 668 ? 28.177 8.957 20.430 1.00 93.31 668 PHE A C 1
ATOM 5020 O O . PHE A 1 668 ? 29.029 9.587 21.056 1.00 93.31 668 PHE A O 1
ATOM 5027 N N . ILE A 1 669 ? 27.372 9.511 19.537 1.00 92.31 669 ILE A N 1
ATOM 5028 C CA . ILE A 1 669 ? 27.224 10.947 19.341 1.00 92.31 669 ILE A CA 1
ATOM 5029 C C . ILE A 1 669 ? 25.831 11.310 19.834 1.00 92.31 669 ILE A C 1
ATOM 5031 O O . ILE A 1 669 ? 24.859 10.676 19.426 1.00 92.31 669 ILE A O 1
ATOM 5035 N N . ASP A 1 670 ? 25.732 12.281 20.731 1.00 91.50 670 ASP A N 1
ATOM 5036 C CA . ASP A 1 670 ? 24.460 12.706 21.306 1.00 91.50 670 ASP A CA 1
ATOM 5037 C C . ASP A 1 670 ? 23.586 13.474 20.297 1.00 91.50 670 ASP A C 1
ATOM 5039 O O . ASP A 1 670 ? 23.969 13.730 19.148 1.00 91.50 670 ASP A O 1
ATOM 5043 N N . LYS A 1 671 ? 22.379 13.847 20.727 1.00 88.50 671 LYS A N 1
ATOM 5044 C CA . LYS A 1 671 ? 21.424 14.631 19.929 1.00 88.50 671 LYS A CA 1
ATOM 5045 C C . LYS A 1 671 ? 21.882 16.038 19.556 1.00 88.50 671 LYS A C 1
ATOM 5047 O O . LYS A 1 671 ? 21.282 16.615 18.663 1.00 88.50 671 LYS A O 1
ATOM 5052 N N . ASN A 1 672 ? 22.901 16.583 20.212 1.00 87.75 672 ASN A N 1
ATOM 5053 C CA . ASN A 1 672 ? 23.492 17.868 19.845 1.00 87.75 672 ASN A CA 1
ATOM 5054 C C . ASN A 1 672 ? 24.721 17.690 18.945 1.00 87.75 672 ASN A C 1
ATOM 5056 O O . ASN A 1 672 ? 25.349 18.678 18.573 1.00 87.75 672 ASN A O 1
ATOM 5060 N N . GLY A 1 673 ? 25.077 16.458 18.576 1.00 87.06 673 GLY A N 1
ATOM 5061 C CA . GLY A 1 673 ? 26.192 16.185 17.682 1.00 87.06 673 GLY A CA 1
ATOM 5062 C C . GLY A 1 673 ? 27.546 16.032 18.374 1.00 87.06 673 GLY A C 1
ATOM 5063 O O . GLY A 1 673 ? 28.549 15.859 17.682 1.00 87.06 673 GLY A O 1
ATOM 5064 N N . TYR A 1 674 ? 27.606 16.070 19.706 1.00 92.00 674 TYR A N 1
ATOM 5065 C CA . TYR A 1 674 ? 28.854 15.891 20.449 1.00 92.00 674 TYR A CA 1
ATOM 5066 C C . TYR A 1 674 ? 29.128 14.413 20.707 1.00 92.00 674 TYR A C 1
ATOM 5068 O O . TYR A 1 674 ? 28.222 13.621 20.963 1.00 92.00 674 TYR A O 1
ATOM 5076 N N . ILE A 1 675 ? 30.400 14.023 20.661 1.00 93.69 675 ILE A N 1
ATOM 5077 C CA . ILE A 1 675 ? 30.814 12.678 21.054 1.00 93.69 675 ILE A CA 1
ATOM 5078 C C . ILE A 1 675 ? 30.581 12.540 22.559 1.00 93.69 675 ILE A C 1
ATOM 5080 O O . ILE A 1 675 ? 31.022 13.392 23.325 1.00 93.69 675 ILE A O 1
ATOM 5084 N N . VAL A 1 676 ? 29.909 11.471 22.975 1.00 92.88 676 VAL A N 1
ATOM 5085 C CA . VAL A 1 676 ? 29.657 11.173 24.387 1.00 92.88 676 VAL A CA 1
ATOM 5086 C C . VAL A 1 676 ? 30.966 10.741 25.052 1.00 92.88 676 VAL A C 1
ATOM 5088 O O . VAL A 1 676 ? 31.597 9.768 24.625 1.00 92.88 676 VAL A O 1
ATOM 5091 N N . THR A 1 677 ? 31.375 11.476 26.081 1.00 94.06 677 THR A N 1
ATOM 5092 C CA . THR A 1 677 ? 32.613 11.296 26.858 1.00 94.06 677 THR A CA 1
ATOM 5093 C C . THR A 1 677 ? 32.302 11.075 28.336 1.00 94.06 677 THR A C 1
ATOM 5095 O O . THR A 1 677 ? 31.225 11.437 28.802 1.00 94.06 677 THR A O 1
ATOM 5098 N N . GLY A 1 678 ? 33.198 10.404 29.063 1.00 91.31 678 GLY A N 1
ATOM 5099 C CA . GLY A 1 678 ? 32.994 10.046 30.476 1.00 91.31 678 GLY A CA 1
ATOM 5100 C C . GLY A 1 678 ? 33.612 8.707 30.865 1.00 91.31 678 GLY A C 1
ATOM 5101 O O . GLY A 1 678 ? 34.250 8.040 30.039 1.00 91.31 678 GLY A O 1
ATOM 5102 N N . ALA A 1 679 ? 33.410 8.301 32.119 1.00 88.75 679 ALA A N 1
ATOM 5103 C CA . ALA A 1 679 ? 34.012 7.106 32.711 1.00 88.75 679 ALA A CA 1
ATOM 5104 C C . ALA A 1 679 ? 33.513 5.771 32.120 1.00 88.75 679 ALA A C 1
ATOM 5106 O O . ALA A 1 679 ? 34.273 4.803 32.127 1.00 88.75 679 ALA A O 1
ATOM 5107 N N . ASP A 1 680 ? 32.303 5.732 31.548 1.00 87.62 680 ASP A N 1
ATOM 5108 C CA . ASP A 1 680 ? 31.678 4.516 30.999 1.00 87.62 680 ASP A CA 1
ATOM 5109 C C . ASP A 1 680 ? 30.998 4.766 29.637 1.00 87.62 680 ASP A C 1
ATOM 5111 O O . ASP A 1 680 ? 29.851 4.387 29.415 1.00 87.62 680 ASP A O 1
ATOM 5115 N N . THR A 1 681 ? 31.685 5.431 28.702 1.00 91.00 681 THR A N 1
ATOM 5116 C CA . THR A 1 681 ? 31.059 5.990 27.482 1.00 91.00 681 THR A CA 1
ATOM 5117 C C . THR A 1 681 ? 31.438 5.347 26.156 1.00 91.00 681 THR A C 1
ATOM 5119 O O . THR A 1 681 ? 30.781 5.569 25.135 1.00 91.00 681 THR A O 1
ATOM 5122 N N . GLN A 1 682 ? 32.451 4.485 26.152 1.00 93.19 682 GLN A N 1
ATOM 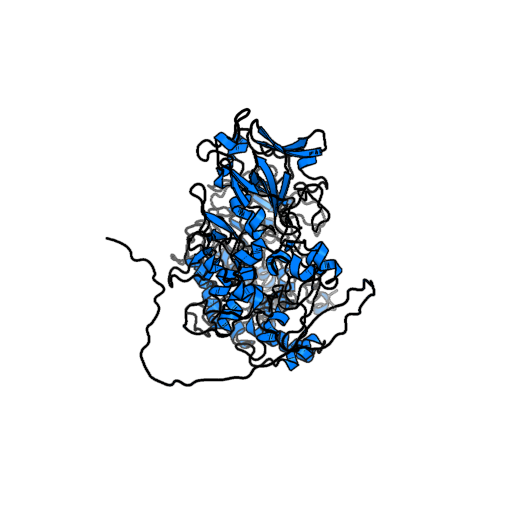5123 C CA . GLN A 1 682 ? 32.807 3.671 24.995 1.00 93.19 682 GLN A CA 1
ATOM 5124 C C . GLN A 1 682 ? 32.492 2.209 25.274 1.00 93.19 682 GLN A C 1
ATOM 5126 O O . GLN A 1 682 ? 32.959 1.644 26.260 1.00 93.19 682 GLN A O 1
ATOM 5131 N N . TYR A 1 683 ? 31.784 1.564 24.351 1.00 92.75 683 TYR A N 1
ATOM 5132 C CA . TYR A 1 683 ? 31.558 0.127 24.424 1.00 92.75 683 TYR A CA 1
ATOM 5133 C C . TYR A 1 683 ? 32.607 -0.616 23.600 1.00 92.75 683 TYR A C 1
ATOM 5135 O O . TYR A 1 683 ? 32.730 -0.409 22.389 1.00 92.75 683 TYR A O 1
ATOM 5143 N N . ASN A 1 684 ? 33.370 -1.497 24.238 1.00 92.31 684 ASN A N 1
ATOM 5144 C CA . ASN A 1 684 ? 34.309 -2.373 23.545 1.00 92.31 684 ASN A CA 1
ATOM 5145 C C . ASN A 1 684 ? 33.614 -3.687 23.198 1.00 92.31 684 ASN A C 1
ATOM 5147 O O . ASN A 1 684 ? 33.170 -4.415 24.085 1.00 92.31 684 ASN A O 1
ATOM 5151 N N . LEU A 1 685 ? 33.565 -4.028 21.912 1.00 90.19 685 LEU A N 1
ATOM 5152 C CA . LEU A 1 685 ? 32.910 -5.254 21.466 1.00 90.19 685 LEU A CA 1
ATOM 5153 C C . LEU A 1 685 ? 33.673 -6.499 21.950 1.00 90.19 685 LEU A C 1
ATOM 5155 O O . LEU A 1 685 ? 34.910 -6.478 21.988 1.00 90.19 685 LEU A O 1
ATOM 5159 N N . PRO A 1 686 ? 32.970 -7.597 22.293 1.00 85.94 686 PRO A N 1
ATOM 5160 C CA . PRO A 1 686 ? 33.607 -8.870 22.604 1.00 85.94 686 PRO A CA 1
ATOM 5161 C C . PRO A 1 686 ? 34.530 -9.330 21.473 1.00 85.94 686 PRO A C 1
ATOM 5163 O O . PRO A 1 686 ? 34.237 -9.140 20.291 1.00 85.94 686 PRO A O 1
ATOM 5166 N N . ARG A 1 687 ? 35.648 -9.969 21.832 1.00 78.69 687 ARG A N 1
ATOM 5167 C CA . ARG A 1 687 ? 36.596 -10.521 20.860 1.00 78.69 687 ARG A CA 1
ATOM 5168 C C . ARG A 1 687 ? 36.950 -11.954 21.185 1.00 78.69 687 ARG A C 1
ATOM 5170 O O . ARG A 1 687 ? 37.453 -12.241 22.265 1.00 78.69 687 ARG A O 1
ATOM 5177 N N . THR A 1 688 ? 36.717 -12.830 20.218 1.00 71.62 688 THR A N 1
ATOM 5178 C CA . THR A 1 688 ? 37.075 -14.251 20.280 1.00 71.62 688 THR A CA 1
ATOM 5179 C C . THR A 1 688 ? 38.401 -14.550 19.581 1.00 71.62 688 THR A C 1
ATOM 5181 O O . THR A 1 688 ? 38.916 -15.652 19.720 1.00 71.62 688 THR A O 1
ATOM 5184 N N . ASP A 1 689 ? 38.963 -13.577 18.855 1.00 72.38 689 ASP A N 1
ATOM 5185 C CA . ASP A 1 689 ? 40.221 -13.676 18.102 1.00 72.38 689 ASP A CA 1
ATOM 5186 C C . ASP A 1 689 ? 41.475 -13.376 18.945 1.00 72.38 689 ASP A C 1
ATOM 5188 O O . ASP A 1 689 ? 42.589 -13.409 18.433 1.00 72.38 689 ASP A O 1
ATOM 5192 N N . LEU A 1 690 ? 41.316 -13.056 20.233 1.00 73.94 690 LEU A N 1
ATOM 5193 C CA . LEU A 1 690 ? 42.424 -12.747 21.137 1.00 73.94 690 LEU A CA 1
ATOM 5194 C C . LEU A 1 690 ? 42.654 -13.877 22.145 1.00 73.94 690 LEU A C 1
ATOM 5196 O O . LEU A 1 690 ? 41.726 -14.327 22.816 1.00 73.94 690 LEU A O 1
ATOM 5200 N N . GLU A 1 691 ? 43.911 -14.289 22.306 1.00 72.94 691 GLU A N 1
ATOM 5201 C CA . GLU A 1 691 ? 44.307 -15.243 23.342 1.00 72.94 691 GLU A CA 1
ATOM 5202 C C . GLU A 1 691 ? 44.451 -14.544 24.702 1.00 72.94 691 GLU A C 1
ATOM 5204 O O . GLU A 1 691 ? 45.357 -13.740 24.913 1.00 72.94 691 GLU A O 1
ATOM 5209 N N . GLY A 1 692 ? 43.575 -14.871 25.654 1.00 78.69 692 GLY A N 1
ATOM 5210 C CA . GLY A 1 692 ? 43.651 -14.381 27.033 1.00 78.69 692 GLY A CA 1
ATOM 5211 C C . GLY A 1 692 ? 42.319 -13.864 27.569 1.00 78.69 692 GLY A C 1
ATOM 5212 O O . GLY A 1 692 ? 41.299 -13.879 26.887 1.00 78.69 692 GLY A O 1
ATOM 5213 N N . THR A 1 693 ? 42.315 -13.425 28.828 1.00 75.38 693 THR A N 1
ATOM 5214 C CA . THR A 1 693 ? 41.150 -12.776 29.443 1.00 75.38 693 THR A CA 1
ATOM 5215 C C . THR A 1 693 ? 41.380 -11.276 29.498 1.00 75.38 693 THR A C 1
ATOM 5217 O O . THR A 1 693 ? 42.290 -10.812 30.185 1.00 75.38 693 THR A O 1
ATOM 5220 N N . TYR A 1 694 ? 40.531 -10.535 28.795 1.00 83.25 694 TYR A N 1
ATOM 5221 C CA . TYR A 1 694 ? 40.568 -9.080 28.733 1.00 83.25 694 TYR A CA 1
ATOM 5222 C C . TYR A 1 694 ? 39.284 -8.543 29.374 1.00 83.25 694 TYR A C 1
ATOM 5224 O O . TYR A 1 694 ? 38.216 -8.709 28.787 1.00 83.25 694 TYR A O 1
ATOM 5232 N N . PRO A 1 695 ? 39.358 -7.954 30.582 1.00 82.06 695 PRO A N 1
ATOM 5233 C CA . PRO A 1 695 ? 38.172 -7.504 31.317 1.00 82.06 695 PRO A CA 1
ATOM 5234 C C . PRO A 1 695 ? 37.439 -6.351 30.620 1.00 82.06 695 PRO A C 1
ATOM 5236 O O . PRO A 1 695 ? 36.249 -6.167 30.835 1.00 82.06 695 PRO A O 1
ATOM 5239 N N . ASP A 1 696 ? 38.141 -5.628 29.750 1.00 85.75 696 ASP A N 1
ATOM 5240 C CA . ASP A 1 696 ? 37.637 -4.447 29.054 1.00 85.75 696 ASP A CA 1
ATOM 5241 C C . ASP A 1 696 ? 36.923 -4.791 27.733 1.00 85.75 696 ASP A C 1
ATOM 5243 O O . ASP A 1 696 ? 36.651 -3.891 26.945 1.00 85.75 696 ASP A O 1
ATOM 5247 N N . LEU A 1 697 ? 36.678 -6.072 27.427 1.00 87.00 697 LEU A N 1
ATOM 5248 C CA . LEU A 1 697 ? 35.946 -6.517 26.235 1.00 87.00 697 LEU A CA 1
ATOM 5249 C C . LEU A 1 697 ? 34.533 -6.973 26.596 1.00 87.00 697 LEU A C 1
ATOM 5251 O O . LEU A 1 697 ? 34.340 -7.682 27.579 1.00 87.00 697 LEU A O 1
ATOM 5255 N N . GLY A 1 698 ? 33.555 -6.614 25.764 1.00 86.81 698 GLY A N 1
ATOM 5256 C CA . GLY A 1 698 ? 32.138 -6.789 26.086 1.00 86.81 698 GLY A CA 1
ATOM 5257 C C . GLY A 1 698 ? 31.667 -5.871 27.215 1.00 86.81 698 GLY A C 1
ATOM 5258 O O . GLY A 1 698 ? 30.646 -6.150 27.838 1.00 86.81 698 GLY A O 1
ATOM 5259 N N . ALA A 1 699 ? 32.421 -4.806 27.488 1.00 88.44 699 ALA A N 1
ATOM 5260 C CA . ALA A 1 699 ? 32.242 -3.920 28.625 1.00 88.44 699 ALA A CA 1
ATOM 5261 C C . ALA A 1 699 ? 32.300 -2.450 28.194 1.00 88.44 699 ALA A C 1
ATOM 5263 O O . ALA A 1 699 ? 32.877 -2.101 27.156 1.00 88.44 699 ALA A O 1
ATOM 5264 N N . TRP A 1 700 ? 31.704 -1.604 29.028 1.00 90.12 700 TRP A N 1
ATOM 5265 C CA . TRP A 1 700 ? 31.836 -0.157 28.954 1.00 90.12 700 TRP A CA 1
ATOM 5266 C C . TRP A 1 700 ? 33.160 0.275 29.582 1.00 90.12 700 TRP A C 1
ATOM 5268 O O . TRP A 1 700 ? 33.607 -0.306 30.571 1.00 90.12 700 TRP A O 1
ATOM 5278 N N . VAL A 1 701 ? 33.819 1.242 28.951 1.00 91.12 701 VAL A N 1
ATOM 5279 C CA . VAL A 1 701 ? 35.093 1.807 29.400 1.00 91.12 701 VAL A CA 1
ATOM 5280 C C . VAL A 1 701 ? 35.106 3.317 29.212 1.00 91.12 701 VAL A C 1
ATOM 5282 O O . VAL A 1 701 ? 34.366 3.866 28.390 1.00 91.12 701 VAL A O 1
ATOM 5285 N N . ALA A 1 702 ? 36.029 3.971 29.913 1.00 92.25 702 ALA A N 1
ATOM 5286 C CA . ALA A 1 702 ? 36.205 5.409 29.828 1.00 92.25 702 ALA A CA 1
ATOM 5287 C C . ALA A 1 702 ? 36.624 5.864 28.427 1.00 92.25 702 ALA A C 1
ATOM 5289 O O . ALA A 1 702 ? 37.512 5.279 27.789 1.00 92.25 702 ALA A O 1
ATOM 5290 N N . TYR A 1 703 ? 36.038 6.970 27.981 1.00 92.00 703 TYR A N 1
ATOM 5291 C CA . TYR A 1 703 ? 36.476 7.690 26.798 1.00 92.00 703 TYR A CA 1
ATOM 5292 C C . TYR A 1 703 ? 36.500 9.191 27.065 1.00 92.00 703 TYR A C 1
ATOM 5294 O O . TYR A 1 703 ? 35.464 9.808 27.272 1.00 92.00 703 TYR A O 1
ATOM 5302 N N . ASP A 1 704 ? 37.714 9.753 27.058 1.00 92.06 704 ASP A N 1
ATOM 5303 C CA . ASP A 1 704 ? 37.988 11.172 27.317 1.00 92.06 704 ASP A CA 1
ATOM 5304 C C . ASP A 1 704 ? 37.228 11.736 28.531 1.00 92.06 704 ASP A C 1
ATOM 5306 O O . ASP A 1 704 ? 36.698 12.839 28.493 1.00 92.06 704 ASP A O 1
ATOM 5310 N N . ASP A 1 705 ? 37.218 10.951 29.610 1.00 92.00 705 ASP A N 1
ATOM 5311 C CA . ASP A 1 705 ? 36.633 11.289 30.908 1.00 92.00 705 ASP A CA 1
ATOM 5312 C C . ASP A 1 705 ? 37.111 12.661 31.425 1.00 92.00 705 ASP A C 1
ATOM 5314 O O . ASP A 1 705 ? 38.313 12.966 31.442 1.00 92.00 705 ASP A O 1
ATOM 5318 N N . GLY A 1 706 ? 36.155 13.495 31.824 1.00 89.88 706 GLY A N 1
ATOM 5319 C CA . GLY A 1 706 ? 36.304 14.889 32.225 1.00 89.88 706 GLY A CA 1
ATOM 5320 C C . GLY A 1 706 ? 36.305 15.913 31.081 1.00 89.88 706 GLY A C 1
ATOM 5321 O O . GLY A 1 706 ? 36.605 17.084 31.338 1.00 89.88 706 GLY A O 1
ATOM 5322 N N . VAL A 1 707 ? 36.030 15.516 29.833 1.00 93.19 707 VAL A N 1
ATOM 5323 C CA . VAL A 1 707 ? 35.940 16.431 28.678 1.00 93.19 707 VAL A CA 1
ATOM 5324 C C . VAL A 1 707 ? 34.477 16.665 28.318 1.00 93.19 707 VAL A C 1
ATOM 5326 O O . VAL A 1 707 ? 33.854 15.797 27.730 1.00 93.19 707 VAL A O 1
ATOM 5329 N N . GLU A 1 708 ? 33.952 17.850 28.610 1.00 91.38 708 GLU A N 1
ATOM 5330 C CA . GLU A 1 708 ? 32.579 18.254 28.266 1.00 91.38 708 GLU A CA 1
ATOM 5331 C C . GLU A 1 708 ? 32.440 18.594 26.768 1.00 91.38 708 GLU A C 1
ATOM 5333 O O . GLU A 1 708 ? 33.344 19.200 26.183 1.00 91.38 708 GLU A O 1
ATOM 5338 N N . ASP A 1 709 ? 31.309 18.200 26.167 1.00 89.69 709 ASP A N 1
ATOM 5339 C CA . ASP A 1 709 ? 30.867 18.532 24.801 1.00 89.69 709 ASP A CA 1
ATOM 5340 C C . ASP A 1 709 ? 31.971 18.405 23.740 1.00 89.69 709 ASP A C 1
ATOM 5342 O O . ASP A 1 709 ? 32.351 19.347 23.036 1.00 89.69 709 ASP A O 1
ATOM 5346 N N . LYS A 1 710 ? 32.521 17.193 23.619 1.00 91.50 710 LYS A N 1
ATOM 5347 C CA . LYS A 1 710 ? 33.590 16.918 22.664 1.00 91.50 710 LYS A CA 1
ATOM 5348 C C . LYS A 1 710 ? 33.082 16.949 21.222 1.00 91.50 710 LYS A C 1
ATOM 5350 O O . LYS A 1 710 ? 32.345 16.067 20.790 1.00 91.50 710 LYS A O 1
ATOM 5355 N N . GLU A 1 711 ? 33.559 17.914 20.444 1.00 88.75 711 GLU A N 1
ATOM 5356 C CA . GLU A 1 711 ? 33.194 18.058 19.031 1.00 88.75 711 GLU A CA 1
ATOM 5357 C C . GLU A 1 711 ? 33.664 16.885 18.157 1.00 88.75 711 GLU A C 1
ATOM 5359 O O . GLU A 1 711 ? 34.805 16.404 18.255 1.00 88.75 711 GLU A O 1
ATOM 5364 N N . TYR A 1 712 ? 32.805 16.488 17.218 1.00 86.88 712 TYR A N 1
ATOM 5365 C CA . TYR A 1 712 ? 33.181 15.652 16.087 1.00 86.88 712 TYR A CA 1
ATOM 5366 C C . TYR A 1 712 ? 33.808 16.538 15.002 1.00 86.88 712 TYR A C 1
ATOM 5368 O O . TYR A 1 712 ? 33.118 17.176 14.213 1.00 86.88 712 TYR A O 1
ATOM 5376 N N . ASN A 1 713 ? 35.138 16.645 15.019 1.00 82.06 713 ASN A N 1
ATOM 5377 C CA . ASN A 1 713 ? 35.882 17.648 14.248 1.00 82.06 713 ASN A CA 1
ATOM 5378 C C . ASN A 1 713 ? 36.338 17.172 12.854 1.00 82.06 713 ASN A C 1
ATOM 5380 O O . ASN A 1 713 ? 36.194 16.003 12.492 1.00 82.06 713 ASN A O 1
ATOM 5384 N N . GLN A 1 714 ? 36.991 18.065 12.097 1.00 76.31 714 GLN A N 1
ATOM 5385 C CA . GLN A 1 714 ? 37.432 17.793 10.720 1.00 76.31 714 GLN A CA 1
ATOM 5386 C C . GLN A 1 714 ? 38.420 16.625 10.587 1.00 76.31 714 GLN A C 1
ATOM 5388 O O . GLN A 1 714 ? 38.462 15.944 9.563 1.00 76.31 714 GLN A O 1
ATOM 5393 N N . GLY A 1 715 ? 39.199 16.345 11.635 1.00 77.25 715 GLY A N 1
ATOM 5394 C CA . GLY A 1 715 ? 40.065 15.167 11.664 1.00 77.25 715 GLY A CA 1
ATOM 5395 C C . GLY A 1 715 ? 39.278 13.853 11.685 1.00 77.25 715 GLY A C 1
ATOM 5396 O O . GLY A 1 715 ? 39.766 12.848 11.179 1.00 77.25 715 GLY A O 1
ATOM 5397 N N . CYS A 1 716 ? 38.061 13.861 12.233 1.00 82.75 716 CYS A N 1
ATOM 5398 C CA . CYS A 1 716 ? 37.177 12.700 12.257 1.00 82.75 716 CYS A CA 1
ATOM 5399 C C . CYS A 1 716 ? 36.408 12.556 10.937 1.00 82.75 716 CYS A C 1
ATOM 5401 O O . CYS A 1 716 ? 36.381 11.466 10.368 1.00 82.75 716 CYS A O 1
ATOM 5403 N N . PHE A 1 717 ? 35.834 13.647 10.416 1.00 80.81 717 PHE A N 1
ATOM 5404 C CA . PHE A 1 717 ? 35.047 13.631 9.176 1.00 80.81 717 PHE A CA 1
ATOM 5405 C C . PHE A 1 717 ? 35.828 13.104 7.979 1.00 80.81 717 PHE A C 1
ATOM 5407 O O . PHE A 1 717 ? 35.369 12.166 7.325 1.00 80.81 717 PHE A O 1
ATOM 5414 N N . ARG A 1 718 ? 37.038 13.625 7.746 1.00 79.75 718 ARG A N 1
ATOM 5415 C CA . ARG A 1 718 ? 37.879 13.232 6.604 1.00 79.75 718 ARG A CA 1
ATOM 5416 C C . ARG A 1 718 ? 38.105 11.718 6.505 1.00 79.75 718 ARG A C 1
ATOM 5418 O O . ARG A 1 718 ? 38.271 11.191 5.406 1.00 79.75 718 ARG A O 1
ATOM 5425 N N . CYS A 1 719 ? 38.126 11.029 7.644 1.00 84.44 719 CYS A N 1
ATOM 5426 C CA . CYS A 1 719 ? 38.474 9.613 7.718 1.00 84.44 719 CYS A CA 1
ATOM 5427 C C . CYS A 1 719 ? 37.272 8.682 7.910 1.00 84.44 719 CYS A C 1
ATOM 5429 O O . CYS A 1 719 ? 37.396 7.477 7.709 1.00 84.44 719 CYS A O 1
ATOM 5431 N N . HIS A 1 720 ? 36.129 9.203 8.355 1.00 89.38 720 HIS A N 1
ATOM 5432 C CA . HIS A 1 720 ? 34.958 8.404 8.730 1.00 89.38 720 HIS A CA 1
ATOM 5433 C C . HIS A 1 720 ? 33.716 8.699 7.878 1.00 89.38 720 HIS A C 1
ATOM 5435 O O . HIS A 1 720 ? 32.643 8.175 8.173 1.00 89.38 720 HIS A O 1
ATOM 5441 N N . THR A 1 721 ? 33.841 9.539 6.854 1.00 87.62 721 THR A N 1
ATOM 5442 C CA . THR A 1 721 ? 32.769 9.866 5.908 1.00 87.62 721 THR A CA 1
ATOM 5443 C C . THR A 1 721 ? 33.309 9.886 4.482 1.00 87.62 721 THR A C 1
ATOM 5445 O O . THR A 1 721 ? 34.524 9.904 4.261 1.00 87.62 721 THR A O 1
ATOM 5448 N N . THR A 1 722 ? 32.399 9.894 3.514 1.00 88.12 722 THR A N 1
ATOM 5449 C CA . THR A 1 722 ? 32.707 10.023 2.090 1.00 88.12 722 THR A CA 1
ATOM 5450 C C . THR A 1 722 ? 32.243 11.381 1.593 1.00 88.12 722 THR A C 1
ATOM 5452 O O . THR A 1 722 ? 31.125 11.796 1.889 1.00 88.12 722 THR A O 1
ATOM 5455 N N . GLY A 1 723 ? 33.111 12.086 0.863 1.00 80.69 723 GLY A N 1
ATOM 5456 C CA . GLY A 1 723 ? 32.813 13.413 0.325 1.00 80.69 723 GLY A CA 1
ATOM 5457 C C . GLY A 1 723 ? 32.704 14.525 1.371 1.00 80.69 723 GLY A C 1
ATOM 5458 O O . GLY A 1 723 ? 31.903 15.430 1.182 1.00 80.69 723 GLY A O 1
ATOM 5459 N N . ALA A 1 724 ? 33.460 14.453 2.473 1.00 77.38 724 ALA A N 1
ATOM 5460 C CA . ALA A 1 724 ? 33.483 15.513 3.485 1.00 77.38 724 ALA A CA 1
ATOM 5461 C C . ALA A 1 724 ? 33.976 16.849 2.908 1.00 77.38 724 ALA A C 1
ATOM 5463 O O . ALA A 1 724 ? 35.086 16.918 2.371 1.00 77.38 724 ALA A O 1
ATOM 5464 N N . GLU A 1 725 ? 33.190 17.912 3.075 1.00 73.50 725 GLU A N 1
ATOM 5465 C CA . GLU A 1 725 ? 33.617 19.282 2.776 1.00 73.50 725 GLU A CA 1
ATOM 5466 C C . GLU A 1 725 ? 34.503 19.865 3.901 1.00 73.50 725 GLU A C 1
ATOM 5468 O O . GLU A 1 725 ? 34.674 19.278 4.974 1.00 73.50 725 GLU A O 1
ATOM 5473 N N . ASP A 1 726 ? 35.133 21.021 3.659 1.00 67.38 726 ASP A N 1
ATOM 5474 C CA . ASP A 1 726 ? 35.945 21.701 4.677 1.00 67.38 726 ASP A CA 1
ATOM 5475 C C . ASP A 1 726 ? 35.044 22.329 5.753 1.00 67.38 726 ASP A C 1
ATOM 5477 O O . ASP A 1 726 ? 34.214 23.185 5.460 1.00 67.38 726 ASP A O 1
ATOM 5481 N N . LEU A 1 727 ? 35.227 21.928 7.013 1.00 61.69 727 LEU A N 1
ATOM 5482 C CA . LEU A 1 727 ? 34.477 22.470 8.158 1.00 61.69 727 LEU A CA 1
ATOM 5483 C C . LEU A 1 727 ? 34.939 23.874 8.578 1.00 61.69 727 LEU A C 1
ATOM 5485 O O . LEU A 1 727 ? 34.343 24.489 9.456 1.00 61.69 727 LEU A O 1
ATOM 5489 N N . ASN A 1 728 ? 36.026 24.391 7.994 1.00 61.94 728 ASN A N 1
ATOM 5490 C CA . ASN A 1 728 ? 36.400 25.797 8.165 1.00 61.94 728 ASN A CA 1
ATOM 5491 C C . ASN A 1 728 ? 35.559 26.740 7.288 1.00 61.94 728 ASN A C 1
ATOM 5493 O O . ASN A 1 728 ? 35.739 27.959 7.375 1.00 61.94 728 ASN A O 1
ATOM 5497 N N . ASP A 1 729 ? 34.677 26.198 6.442 1.00 64.12 729 ASP A N 1
ATOM 5498 C CA . ASP A 1 729 ? 33.681 26.975 5.718 1.00 64.12 729 ASP A CA 1
ATOM 5499 C C . ASP A 1 729 ? 32.570 27.431 6.689 1.00 64.12 729 ASP A C 1
ATOM 5501 O O . ASP A 1 729 ? 31.857 26.592 7.243 1.00 64.12 729 ASP A O 1
ATOM 5505 N N . PRO A 1 730 ? 32.398 28.748 6.923 1.00 59.72 730 PRO A N 1
ATOM 5506 C CA . PRO A 1 730 ? 31.369 29.262 7.826 1.00 59.72 730 PRO A CA 1
ATOM 5507 C C . PRO A 1 730 ? 29.928 28.961 7.375 1.00 59.72 730 PRO A C 1
ATOM 5509 O O . PRO A 1 730 ? 29.018 29.142 8.184 1.00 59.72 730 PRO A O 1
ATOM 5512 N N . ASP A 1 731 ? 29.717 28.515 6.131 1.00 61.03 731 ASP A N 1
ATOM 5513 C CA . ASP A 1 731 ? 28.410 28.119 5.592 1.00 61.03 731 ASP A CA 1
ATOM 5514 C C . ASP A 1 731 ? 28.125 26.602 5.733 1.00 61.03 731 ASP A C 1
ATOM 5516 O O . ASP A 1 731 ? 27.033 26.151 5.376 1.00 61.03 731 ASP A O 1
ATOM 5520 N N . ASN A 1 732 ? 29.074 25.813 6.256 1.00 63.03 732 ASN A N 1
ATOM 5521 C CA . ASN A 1 732 ? 28.977 24.363 6.485 1.00 63.03 732 ASN A CA 1
ATOM 5522 C C . ASN A 1 732 ? 28.794 24.064 7.984 1.00 63.03 732 ASN A C 1
ATOM 5524 O O . ASN A 1 732 ? 29.659 23.488 8.642 1.00 63.03 732 ASN A O 1
ATOM 5528 N N . VAL A 1 733 ? 27.679 24.534 8.545 1.00 61.88 733 VAL A N 1
ATOM 5529 C CA . VAL A 1 733 ? 27.324 24.349 9.957 1.00 61.88 733 VAL A CA 1
ATOM 5530 C C . VAL A 1 733 ? 25.976 23.654 10.024 1.00 61.88 733 VAL A C 1
ATOM 5532 O O . VAL A 1 733 ? 24.997 24.174 9.497 1.00 61.88 733 VAL A O 1
ATOM 5535 N N . ASN A 1 734 ? 25.907 22.526 10.733 1.00 66.94 734 ASN A N 1
ATOM 5536 C CA . ASN A 1 734 ? 24.642 21.863 11.014 1.00 66.94 734 ASN A CA 1
ATOM 5537 C C . ASN A 1 734 ? 23.932 22.571 12.188 1.00 66.94 734 ASN A C 1
ATOM 5539 O O . ASN A 1 734 ? 24.400 22.458 13.325 1.00 66.94 734 ASN A O 1
ATOM 5543 N N . PRO A 1 735 ? 22.820 23.301 11.966 1.00 66.12 735 PRO A N 1
ATOM 5544 C CA . PRO A 1 735 ? 22.136 24.010 13.047 1.00 66.12 735 PRO A CA 1
ATOM 5545 C C . PRO A 1 735 ? 21.453 23.062 14.042 1.00 66.12 735 PRO A C 1
ATOM 5547 O O . PRO A 1 735 ? 21.237 23.455 15.189 1.00 66.12 735 PRO A O 1
ATOM 5550 N N . ASP A 1 736 ? 21.139 21.835 13.620 1.00 70.75 736 ASP A N 1
ATOM 5551 C CA . ASP A 1 736 ? 20.471 20.822 14.438 1.00 70.75 736 ASP A CA 1
ATOM 5552 C C . ASP A 1 736 ? 21.474 19.962 15.230 1.00 70.75 736 ASP A C 1
ATOM 5554 O O . ASP A 1 736 ? 21.117 19.396 16.260 1.00 70.75 736 ASP A O 1
ATOM 5558 N N . LEU A 1 737 ? 22.742 19.904 14.797 1.00 78.56 737 LEU A N 1
ATOM 5559 C CA . LEU A 1 737 ? 23.835 19.167 15.445 1.00 78.56 737 LEU A CA 1
ATOM 5560 C C . LEU A 1 737 ? 25.074 20.064 15.649 1.00 78.56 737 LEU A C 1
ATOM 5562 O O . LEU A 1 737 ? 26.092 19.861 14.991 1.00 78.56 737 LEU A O 1
ATOM 5566 N N . PRO A 1 738 ? 25.036 21.050 16.561 1.00 78.19 738 PRO A N 1
ATOM 5567 C CA . PRO A 1 738 ? 26.114 22.032 16.728 1.00 78.19 738 PRO A CA 1
ATOM 5568 C C . PRO A 1 738 ? 27.485 21.443 17.107 1.00 78.19 738 PRO A C 1
ATOM 5570 O O . PRO A 1 738 ? 28.510 22.054 16.816 1.00 78.19 738 PRO A O 1
ATOM 5573 N N . GLY A 1 739 ? 27.526 20.275 17.755 1.00 76.12 739 GLY A N 1
ATOM 5574 C CA . GLY A 1 739 ? 28.758 19.551 18.089 1.00 76.12 739 GLY A CA 1
ATOM 5575 C C . GLY A 1 739 ? 29.314 18.684 16.964 1.00 76.12 739 GLY A C 1
ATOM 5576 O O . GLY A 1 739 ? 30.434 18.171 17.054 1.00 76.12 739 GLY A O 1
ATOM 5577 N N . PHE A 1 740 ? 28.530 18.528 15.901 1.00 77.19 740 PHE A N 1
ATOM 5578 C CA . PHE A 1 740 ? 28.877 17.790 14.706 1.00 77.19 740 PHE A CA 1
ATOM 5579 C C . PHE A 1 740 ? 29.370 18.820 13.694 1.00 77.19 740 PHE A C 1
ATOM 5581 O O . PHE A 1 740 ? 28.582 19.584 13.150 1.00 77.19 740 PHE A O 1
ATOM 5588 N N . GLY A 1 741 ? 30.689 18.899 13.508 1.00 58.25 741 GLY A N 1
ATOM 5589 C CA . GLY A 1 741 ? 31.376 20.046 12.900 1.00 58.25 741 GLY A CA 1
ATOM 5590 C C . GLY A 1 741 ? 30.980 20.474 11.475 1.00 58.25 741 GLY A C 1
ATOM 5591 O O . GLY A 1 741 ? 31.626 21.384 10.976 1.00 58.25 741 GLY A O 1
ATOM 5592 N N . GLY A 1 742 ? 29.973 19.863 10.837 1.00 60.59 742 GLY A N 1
ATOM 5593 C CA . GLY A 1 742 ? 29.329 20.302 9.590 1.00 60.59 742 GLY A CA 1
ATOM 5594 C C . GLY A 1 742 ? 28.156 19.400 9.174 1.00 60.59 742 GLY A C 1
ATOM 5595 O O . GLY A 1 742 ? 27.967 18.315 9.730 1.00 60.59 742 GLY A O 1
ATOM 5596 N N . ASP A 1 743 ? 27.353 19.840 8.202 1.00 58.94 743 ASP A N 1
ATOM 5597 C CA . ASP A 1 743 ? 26.241 19.088 7.592 1.00 58.94 743 ASP A CA 1
ATOM 5598 C C . ASP A 1 743 ? 26.592 18.475 6.223 1.00 58.94 743 ASP A C 1
ATOM 5600 O O . ASP A 1 743 ? 25.827 17.660 5.708 1.00 58.94 743 ASP A O 1
ATOM 5604 N N . ARG A 1 744 ? 27.752 18.815 5.643 1.00 66.31 744 ARG A N 1
ATOM 5605 C CA . ARG A 1 744 ? 28.087 18.471 4.251 1.00 66.31 744 ARG A CA 1
ATOM 5606 C C . ARG A 1 744 ? 29.141 17.376 4.129 1.00 66.31 744 ARG A C 1
ATOM 5608 O O . ARG A 1 744 ? 30.349 17.615 4.084 1.00 66.31 744 ARG A O 1
ATOM 5615 N N . PHE A 1 745 ? 28.650 16.150 4.038 1.00 76.00 745 PHE A N 1
ATOM 5616 C CA . PHE A 1 745 ? 29.359 14.994 3.500 1.00 76.00 745 PHE A CA 1
ATOM 5617 C C . PHE A 1 745 ? 28.371 14.192 2.647 1.00 76.00 745 PHE A C 1
ATOM 5619 O O . PHE A 1 745 ? 27.170 14.209 2.911 1.00 76.00 745 PHE A O 1
ATOM 5626 N N . ALA A 1 746 ? 28.852 13.486 1.626 1.00 74.44 746 ALA A N 1
ATOM 5627 C CA . ALA A 1 746 ? 27.978 12.742 0.724 1.00 74.44 746 ALA A CA 1
ATOM 5628 C C . ALA A 1 746 ? 27.352 11.513 1.402 1.00 74.44 746 ALA A C 1
ATOM 5630 O O . ALA A 1 746 ? 26.166 11.246 1.227 1.00 74.44 746 ALA A O 1
ATOM 5631 N N . MET A 1 747 ? 28.142 10.758 2.177 1.00 82.06 747 MET A N 1
ATOM 5632 C CA . MET A 1 747 ? 27.684 9.530 2.843 1.00 82.06 747 MET A CA 1
ATOM 5633 C C . MET A 1 747 ? 28.425 9.250 4.159 1.00 82.06 747 MET A C 1
ATOM 5635 O O . MET A 1 747 ? 29.627 9.533 4.263 1.00 82.06 747 MET A O 1
ATOM 5639 N N . PRO A 1 748 ? 27.755 8.659 5.168 1.00 85.31 748 PRO A N 1
ATOM 5640 C CA . PRO A 1 748 ? 28.420 8.210 6.382 1.00 85.31 748 PRO A CA 1
ATOM 5641 C C . PRO A 1 748 ? 29.273 6.963 6.095 1.00 85.31 748 PRO A C 1
ATOM 5643 O O . PRO A 1 748 ? 28.921 6.116 5.272 1.00 85.31 748 PRO A O 1
ATOM 5646 N N . GLY A 1 749 ? 30.410 6.848 6.783 1.00 90.50 749 GLY A N 1
ATOM 5647 C CA . GLY A 1 749 ? 31.367 5.771 6.552 1.00 90.50 749 GLY A CA 1
ATOM 5648 C C . GLY A 1 749 ? 32.267 6.004 5.335 1.00 90.50 749 GLY A C 1
ATOM 5649 O O . GLY A 1 749 ? 32.131 6.977 4.590 1.00 90.50 749 GLY A O 1
ATOM 5650 N N . VAL A 1 750 ? 33.230 5.104 5.160 1.00 92.69 750 VAL A N 1
ATOM 5651 C CA . VAL A 1 750 ? 34.107 5.064 3.985 1.00 92.69 750 VAL A CA 1
ATOM 5652 C C . VAL A 1 750 ? 33.428 4.174 2.949 1.00 92.69 750 VAL A C 1
ATOM 5654 O O . VAL A 1 750 ? 33.382 2.964 3.138 1.00 92.69 750 VAL A O 1
ATOM 5657 N N . GLN A 1 751 ? 32.878 4.801 1.912 1.00 91.50 751 GLN A N 1
ATOM 5658 C CA . GLN A 1 751 ? 32.091 4.200 0.831 1.00 91.50 751 GLN A CA 1
ATOM 5659 C C . GLN A 1 751 ? 32.936 4.067 -0.449 1.00 91.50 751 GLN A C 1
ATOM 5661 O O . GLN A 1 751 ? 34.057 4.582 -0.490 1.00 91.50 751 GLN A O 1
ATOM 5666 N N . CYS A 1 752 ? 32.420 3.421 -1.505 1.00 91.25 752 CYS A N 1
ATOM 5667 C CA . CYS A 1 752 ? 33.170 3.169 -2.753 1.00 91.25 752 CYS A CA 1
ATOM 5668 C C . CYS A 1 752 ? 33.818 4.444 -3.322 1.00 91.25 752 CYS A C 1
ATOM 5670 O O . CYS A 1 752 ? 35.013 4.490 -3.618 1.00 91.25 752 CYS A O 1
ATOM 5672 N N . GLU A 1 753 ? 33.043 5.524 -3.376 1.00 90.75 753 GLU A N 1
ATOM 5673 C CA . GLU A 1 753 ? 33.458 6.811 -3.937 1.00 90.75 753 GLU A CA 1
ATOM 5674 C C . GLU A 1 753 ? 34.498 7.560 -3.078 1.00 90.75 753 GLU A C 1
ATOM 5676 O O . GLU A 1 753 ? 35.035 8.583 -3.500 1.00 90.75 753 GLU A O 1
ATOM 5681 N N . ARG A 1 754 ? 34.846 7.058 -1.879 1.00 89.12 754 ARG A N 1
ATOM 5682 C CA . ARG A 1 754 ? 35.968 7.601 -1.092 1.00 89.12 754 ARG A CA 1
ATOM 5683 C C . ARG A 1 754 ? 37.320 7.229 -1.695 1.00 89.12 754 ARG A C 1
ATOM 5685 O O . ARG A 1 754 ? 38.266 7.999 -1.537 1.00 89.12 754 ARG A O 1
ATOM 5692 N N . CYS A 1 755 ? 37.402 6.068 -2.342 1.00 89.88 755 CYS A N 1
ATOM 5693 C CA . CYS A 1 755 ? 38.619 5.563 -2.975 1.00 89.88 755 CYS A CA 1
ATOM 5694 C C . CYS A 1 755 ? 38.611 5.782 -4.490 1.00 89.88 755 CYS A C 1
ATOM 5696 O O . CYS A 1 755 ? 39.646 6.119 -5.054 1.00 89.88 755 CYS A O 1
ATOM 5698 N N . HIS A 1 756 ? 37.446 5.629 -5.120 1.00 90.25 756 HIS A N 1
ATOM 5699 C CA . HIS A 1 756 ? 37.280 5.717 -6.572 1.00 90.25 756 HIS A CA 1
ATOM 5700 C C . HIS A 1 756 ? 36.903 7.129 -7.069 1.00 90.25 756 HIS A C 1
ATOM 5702 O O . HIS A 1 756 ? 36.920 7.398 -8.267 1.00 90.25 756 HIS A O 1
ATOM 5708 N N . GLY A 1 757 ? 36.595 8.057 -6.155 1.00 86.75 757 GLY A N 1
ATOM 5709 C CA . GLY A 1 757 ? 36.118 9.398 -6.495 1.00 86.75 757 GLY A CA 1
ATOM 5710 C C . GLY A 1 757 ? 34.626 9.437 -6.846 1.00 86.75 757 GLY A C 1
ATOM 5711 O O . GLY A 1 757 ? 33.909 8.454 -6.686 1.00 86.75 757 GLY A O 1
ATOM 5712 N N . MET A 1 758 ? 34.150 10.604 -7.290 1.00 84.69 758 MET A N 1
ATOM 5713 C CA . MET A 1 758 ? 32.745 10.845 -7.654 1.00 84.69 758 MET A CA 1
ATOM 5714 C C . MET A 1 758 ? 32.336 10.009 -8.877 1.00 84.69 758 MET A C 1
ATOM 5716 O O . MET A 1 758 ? 32.886 10.188 -9.961 1.00 84.69 758 MET A O 1
ATOM 5720 N N . GLY A 1 759 ? 31.350 9.129 -8.717 1.00 81.12 759 GLY A N 1
ATOM 5721 C CA . GLY A 1 759 ? 30.974 8.121 -9.705 1.00 81.12 759 GLY A CA 1
ATOM 5722 C C . GLY A 1 759 ? 29.999 8.588 -10.784 1.00 81.12 759 GLY A C 1
ATOM 5723 O O . GLY A 1 759 ? 29.805 7.856 -11.751 1.00 81.12 759 GLY A O 1
ATOM 5724 N N . ALA A 1 760 ? 29.394 9.782 -10.677 1.00 77.88 760 ALA A N 1
ATOM 5725 C CA . ALA A 1 760 ? 28.349 10.232 -11.609 1.00 77.88 760 ALA A CA 1
ATOM 5726 C C . ALA A 1 760 ? 28.773 10.171 -13.082 1.00 77.88 760 ALA A C 1
ATOM 5728 O O . ALA A 1 760 ? 28.026 9.672 -13.922 1.00 77.88 760 ALA A O 1
ATOM 5729 N N . LYS A 1 761 ? 29.978 10.651 -13.413 1.00 77.19 761 LYS A N 1
ATOM 5730 C CA . LYS A 1 761 ? 30.476 10.621 -14.792 1.00 77.19 761 LYS A CA 1
ATOM 5731 C C . LYS A 1 761 ? 30.587 9.195 -15.329 1.00 77.19 761 LYS A C 1
ATOM 5733 O O . LYS A 1 761 ? 30.102 8.925 -16.423 1.00 77.19 761 LYS A O 1
ATOM 5738 N N . HIS A 1 762 ? 31.175 8.299 -14.543 1.00 80.88 762 HIS A N 1
ATOM 5739 C CA . HIS A 1 762 ? 31.349 6.899 -14.910 1.00 80.88 762 HIS A CA 1
ATOM 5740 C C . HIS A 1 762 ? 30.025 6.142 -14.998 1.00 80.88 762 HIS A C 1
ATOM 5742 O O . HIS A 1 762 ? 29.812 5.427 -15.968 1.00 80.88 762 HIS A O 1
ATOM 5748 N N . ALA A 1 763 ? 29.096 6.341 -14.064 1.00 70.19 763 ALA A N 1
ATOM 5749 C CA . ALA A 1 763 ? 27.774 5.721 -14.147 1.00 70.19 763 ALA A CA 1
ATOM 5750 C C . ALA A 1 763 ? 27.001 6.156 -15.405 1.00 70.19 763 ALA A C 1
ATOM 5752 O O . ALA A 1 763 ? 26.213 5.384 -15.945 1.00 70.19 763 ALA A O 1
ATOM 5753 N N . ASN A 1 764 ? 27.266 7.368 -15.902 1.00 59.94 764 ASN A N 1
ATOM 5754 C CA . ASN A 1 764 ? 26.648 7.893 -17.117 1.00 59.94 764 ASN A CA 1
ATOM 5755 C C . ASN A 1 764 ? 27.331 7.409 -18.405 1.00 59.94 764 ASN A C 1
ATOM 5757 O O . ASN A 1 764 ? 26.649 7.124 -19.389 1.00 59.94 764 ASN A O 1
ATOM 5761 N N . SER A 1 765 ? 28.667 7.379 -18.445 1.00 71.62 765 SER A N 1
ATOM 5762 C CA . SER A 1 765 ? 29.425 7.040 -19.658 1.00 71.62 765 SER A CA 1
ATOM 5763 C C . SER A 1 765 ? 29.738 5.553 -19.787 1.00 71.62 765 SER A C 1
ATOM 5765 O O . SER A 1 765 ? 29.954 5.072 -20.898 1.00 71.62 765 SER A O 1
ATOM 5767 N N . LEU A 1 766 ? 29.774 4.841 -18.658 1.00 75.00 766 LEU A N 1
ATOM 5768 C CA . LEU A 1 766 ? 30.288 3.481 -18.483 1.00 75.00 766 LEU A CA 1
ATOM 5769 C C . LEU A 1 766 ? 31.762 3.316 -18.891 1.00 75.00 766 LEU A C 1
ATOM 5771 O O . LEU A 1 766 ? 32.266 2.196 -18.974 1.00 75.00 766 LEU A O 1
ATOM 5775 N N . GLU A 1 767 ? 32.477 4.417 -19.131 1.00 79.50 767 GLU A N 1
ATOM 5776 C CA . GLU A 1 767 ? 33.886 4.381 -19.501 1.00 79.50 767 GLU A CA 1
ATOM 5777 C C . GLU A 1 767 ? 34.743 4.188 -18.240 1.00 79.50 767 GLU A C 1
ATOM 5779 O O . GLU A 1 767 ? 34.638 4.979 -17.296 1.00 79.50 767 GLU A O 1
ATOM 5784 N N . PRO A 1 768 ? 35.642 3.187 -18.202 1.00 81.50 768 PRO A N 1
ATOM 5785 C CA . PRO A 1 768 ? 36.525 2.979 -17.053 1.00 81.50 768 PRO A CA 1
ATOM 5786 C C . PRO A 1 768 ? 37.439 4.181 -16.775 1.00 81.50 768 PRO A C 1
ATOM 5788 O O . PRO A 1 768 ? 37.829 4.430 -15.648 1.00 81.50 768 PRO A O 1
ATOM 5791 N N . THR A 1 769 ? 37.767 4.996 -17.778 1.00 84.00 769 THR A N 1
ATOM 5792 C CA . THR A 1 769 ? 38.615 6.181 -17.562 1.00 84.00 769 THR A CA 1
ATOM 5793 C C . THR A 1 769 ? 37.912 7.340 -16.851 1.00 84.00 769 THR A C 1
ATOM 5795 O O . THR A 1 769 ? 38.557 8.347 -16.571 1.00 84.00 769 THR A O 1
ATOM 5798 N N . ASP A 1 770 ? 36.601 7.246 -16.615 1.00 84.75 770 ASP A N 1
ATOM 5799 C CA . ASP A 1 770 ? 35.803 8.302 -15.982 1.00 84.75 770 ASP A CA 1
ATOM 5800 C C . ASP A 1 770 ? 35.655 8.140 -14.461 1.00 84.75 770 ASP A C 1
ATOM 5802 O O . ASP A 1 770 ? 34.949 8.928 -13.833 1.00 84.75 770 ASP A O 1
ATOM 5806 N N . ILE A 1 771 ? 36.338 7.156 -13.873 1.00 88.06 771 ILE A N 1
ATOM 5807 C CA . ILE A 1 771 ? 36.449 6.939 -12.429 1.00 88.06 771 ILE A CA 1
ATOM 5808 C C . ILE A 1 771 ? 37.865 6.457 -12.085 1.00 88.06 771 ILE A C 1
ATOM 5810 O O . ILE A 1 771 ? 38.548 5.859 -12.922 1.00 88.06 771 ILE A O 1
ATOM 5814 N N . GLU A 1 772 ? 38.334 6.743 -10.871 1.00 87.31 772 GLU A N 1
ATOM 5815 C CA . GLU A 1 772 ? 39.670 6.328 -10.444 1.00 87.31 772 GLU A CA 1
ATOM 5816 C C . GLU A 1 772 ? 39.718 4.811 -10.220 1.00 87.31 772 GLU A C 1
ATOM 5818 O O . GLU A 1 772 ? 38.816 4.237 -9.609 1.00 87.31 772 GLU A O 1
ATOM 5823 N N . HIS A 1 773 ? 40.808 4.176 -10.659 1.00 87.12 773 HIS A N 1
ATOM 5824 C CA . HIS A 1 773 ? 41.086 2.746 -10.472 1.00 87.12 773 HIS A CA 1
ATOM 5825 C C . HIS A 1 773 ? 42.424 2.559 -9.737 1.00 87.12 773 HIS A C 1
ATOM 5827 O O . HIS A 1 773 ? 43.450 2.261 -10.360 1.00 87.12 773 HIS A O 1
ATOM 5833 N N . PRO A 1 774 ? 42.474 2.769 -8.405 1.00 83.25 774 PRO A N 1
ATOM 5834 C CA . PRO A 1 774 ? 43.708 2.643 -7.624 1.00 83.25 774 PRO A CA 1
ATOM 5835 C C . PRO A 1 774 ? 44.404 1.271 -7.758 1.00 83.25 774 PRO A C 1
ATOM 5837 O O . PRO A 1 774 ? 45.606 1.142 -7.508 1.00 83.25 774 PRO A O 1
ATOM 5840 N N . GLU A 1 775 ? 43.664 0.236 -8.149 1.00 75.38 775 GLU A N 1
ATOM 5841 C CA . GLU A 1 775 ? 44.131 -1.127 -8.383 1.00 75.38 775 GLU A CA 1
ATOM 5842 C C . GLU A 1 775 ? 44.965 -1.321 -9.655 1.00 75.38 775 GLU A C 1
ATOM 5844 O O . GLU A 1 775 ? 45.663 -2.334 -9.737 1.00 75.38 775 GLU A O 1
ATOM 5849 N N . ASP A 1 776 ? 44.930 -0.389 -10.614 1.00 80.69 776 ASP A N 1
ATOM 5850 C CA . ASP A 1 776 ? 45.730 -0.472 -11.846 1.00 80.69 776 ASP A CA 1
ATOM 5851 C C . ASP A 1 776 ? 47.233 -0.360 -11.547 1.00 80.69 776 ASP A C 1
ATOM 5853 O O . ASP A 1 776 ? 48.075 -0.948 -12.229 1.00 80.69 776 ASP A O 1
ATOM 5857 N N . GLU A 1 777 ? 47.576 0.340 -10.465 1.00 75.50 777 GLU A N 1
ATOM 5858 C CA . GLU A 1 777 ? 48.940 0.536 -9.981 1.00 75.50 777 GLU A CA 1
ATOM 5859 C C . GLU A 1 777 ? 49.016 0.231 -8.466 1.00 75.50 777 GLU A C 1
ATOM 5861 O O . GLU A 1 777 ? 49.358 1.101 -7.656 1.00 75.50 777 GLU A O 1
ATOM 5866 N N . PRO A 1 778 ? 48.750 -1.020 -8.033 1.00 67.38 778 PRO A N 1
ATOM 5867 C CA . PRO A 1 778 ? 48.460 -1.358 -6.632 1.00 67.38 778 PRO A CA 1
ATOM 5868 C C . PRO A 1 778 ? 49.699 -1.307 -5.718 1.00 67.38 778 PRO A C 1
ATOM 5870 O O . PRO A 1 778 ? 49.595 -1.386 -4.492 1.00 67.38 778 PRO A O 1
ATOM 5873 N N . GLY A 1 779 ? 50.890 -1.207 -6.317 1.00 64.88 779 GLY A N 1
ATOM 5874 C CA . GLY A 1 779 ? 52.165 -0.980 -5.635 1.00 64.88 779 GLY A CA 1
ATOM 5875 C C . GLY A 1 779 ? 52.667 0.463 -5.723 1.00 64.88 779 GLY A C 1
ATOM 5876 O O . GLY A 1 779 ? 53.752 0.747 -5.216 1.00 64.88 779 GLY A O 1
ATOM 5877 N N . SER A 1 780 ? 51.931 1.366 -6.380 1.00 73.50 780 SER A N 1
ATOM 5878 C CA . SER A 1 780 ? 52.342 2.761 -6.516 1.00 73.50 780 SER A CA 1
ATOM 5879 C C . SER A 1 780 ? 52.226 3.520 -5.201 1.00 73.50 780 SER A C 1
ATOM 5881 O O . SER A 1 780 ? 51.485 3.159 -4.280 1.00 73.50 780 SER A O 1
ATOM 5883 N N . MET A 1 781 ? 52.993 4.606 -5.122 1.00 71.12 781 MET A N 1
ATOM 5884 C CA . MET A 1 781 ? 52.961 5.461 -3.948 1.00 71.12 781 MET A CA 1
ATOM 5885 C C . MET A 1 781 ? 51.668 6.261 -3.849 1.00 71.12 781 MET A C 1
ATOM 5887 O O . MET A 1 781 ? 51.149 6.431 -2.761 1.00 71.12 781 MET A O 1
ATOM 5891 N N . GLU A 1 782 ? 51.104 6.655 -4.986 1.00 76.19 782 GLU A N 1
ATOM 5892 C CA . GLU A 1 782 ? 49.835 7.380 -5.068 1.00 76.19 782 GLU A CA 1
ATOM 5893 C C . GLU A 1 782 ? 48.671 6.550 -4.506 1.00 76.19 782 GLU A C 1
ATOM 5895 O O . GLU A 1 782 ? 47.949 6.999 -3.618 1.00 76.19 782 GLU A O 1
ATOM 5900 N N . ALA A 1 783 ? 48.590 5.277 -4.900 1.00 76.31 783 ALA A N 1
ATOM 5901 C CA . ALA A 1 783 ? 47.664 4.304 -4.328 1.00 76.31 783 ALA A CA 1
ATOM 5902 C C . ALA A 1 783 ? 47.872 4.073 -2.816 1.00 76.31 783 ALA A C 1
ATOM 5904 O O . ALA A 1 783 ? 46.928 3.804 -2.075 1.00 76.31 783 ALA A O 1
ATOM 5905 N N . THR A 1 784 ? 49.117 4.165 -2.341 1.00 82.06 784 THR A N 1
ATOM 5906 C CA . THR A 1 784 ? 49.464 3.982 -0.921 1.00 82.06 784 THR A CA 1
ATOM 5907 C C . THR A 1 784 ? 49.124 5.227 -0.092 1.00 82.06 784 THR A C 1
ATOM 5909 O O . THR A 1 784 ? 48.646 5.103 1.038 1.00 82.06 784 THR A O 1
ATOM 5912 N N . ASP A 1 785 ? 49.319 6.418 -0.657 1.00 82.44 785 ASP A N 1
ATOM 5913 C CA . ASP A 1 785 ? 49.042 7.715 -0.034 1.00 82.44 785 ASP A CA 1
ATOM 5914 C C . ASP A 1 785 ? 47.537 7.934 0.183 1.00 82.44 785 ASP A C 1
ATOM 5916 O O . ASP A 1 785 ? 47.156 8.484 1.217 1.00 82.44 785 ASP A O 1
ATOM 5920 N N . LEU A 1 786 ? 46.684 7.400 -0.702 1.00 87.00 786 LEU A N 1
ATOM 5921 C CA . LEU A 1 786 ? 45.225 7.372 -0.527 1.00 87.00 786 LEU A CA 1
ATOM 5922 C C . LEU A 1 786 ? 44.821 6.743 0.819 1.00 87.00 786 LEU A C 1
ATOM 5924 O O . LEU A 1 786 ? 44.018 7.299 1.568 1.00 87.00 786 LEU A O 1
ATOM 5928 N N . CYS A 1 787 ? 45.412 5.597 1.174 1.00 87.94 787 CYS A N 1
ATOM 5929 C CA . CYS A 1 787 ? 45.173 4.962 2.473 1.00 87.94 787 CYS A CA 1
ATOM 5930 C C . CYS A 1 787 ? 45.752 5.798 3.630 1.00 87.94 787 CYS A C 1
ATOM 5932 O O . CYS A 1 787 ? 45.183 5.840 4.728 1.00 87.94 787 CYS A O 1
ATOM 5934 N N . GLY A 1 788 ? 46.883 6.466 3.383 1.00 86.94 788 GLY A N 1
ATOM 5935 C CA . GLY A 1 788 ? 47.582 7.335 4.327 1.00 86.94 788 GLY A CA 1
ATOM 5936 C C . GLY A 1 788 ? 46.794 8.570 4.759 1.00 86.94 788 GLY A C 1
ATOM 5937 O O . GLY A 1 788 ? 47.041 9.082 5.848 1.00 86.94 788 GLY A O 1
ATOM 5938 N N . GLU A 1 789 ? 45.781 8.997 3.997 1.00 83.88 789 GLU A N 1
ATOM 5939 C CA . GLU A 1 789 ? 44.875 10.083 4.406 1.00 83.88 789 GLU A CA 1
ATOM 5940 C C . GLU A 1 789 ? 44.138 9.791 5.723 1.00 83.88 789 GLU A C 1
ATOM 5942 O O . GLU A 1 789 ? 43.773 10.721 6.455 1.00 83.88 789 GLU A O 1
ATOM 5947 N N . CYS A 1 790 ? 43.922 8.500 6.009 1.00 87.38 790 CYS A N 1
ATOM 5948 C CA . CYS A 1 790 ? 43.134 8.016 7.141 1.00 87.38 790 CYS A CA 1
ATOM 5949 C C . CYS A 1 790 ? 43.934 7.132 8.109 1.00 87.38 790 CYS A C 1
ATOM 5951 O O . CYS A 1 790 ? 43.705 7.186 9.317 1.00 87.38 790 CYS A O 1
ATOM 5953 N N . HIS A 1 791 ? 44.877 6.327 7.610 1.00 89.12 791 HIS A N 1
ATOM 5954 C CA . HIS A 1 791 ? 45.671 5.376 8.404 1.00 89.12 791 HIS A CA 1
ATOM 5955 C C . HIS A 1 791 ? 46.968 5.974 8.980 1.00 89.12 791 HIS A C 1
ATOM 5957 O O . HIS A 1 791 ? 47.974 5.274 9.126 1.00 89.12 791 HIS A O 1
ATOM 5963 N N . THR A 1 792 ? 46.922 7.261 9.325 1.00 85.31 792 THR A N 1
ATOM 5964 C CA . THR A 1 792 ? 47.973 8.011 10.025 1.00 85.31 792 THR A CA 1
ATOM 5965 C C . THR A 1 792 ? 47.430 8.574 11.338 1.00 85.31 792 THR A C 1
ATOM 5967 O O . THR A 1 792 ? 46.228 8.830 11.474 1.00 85.31 792 THR A O 1
ATOM 5970 N N . ARG A 1 793 ? 48.285 8.779 12.346 1.00 79.31 793 ARG A N 1
ATOM 5971 C CA . ARG A 1 793 ? 47.824 9.259 13.657 1.00 79.31 793 ARG A CA 1
ATOM 5972 C C . ARG A 1 793 ? 47.554 10.746 13.739 1.00 79.31 793 ARG A C 1
ATOM 5974 O O . ARG A 1 793 ? 46.505 11.165 14.227 1.00 79.31 793 ARG A O 1
ATOM 5981 N N . ASP A 1 794 ? 48.562 11.531 13.409 1.00 72.81 794 ASP A N 1
ATOM 5982 C CA . ASP A 1 794 ? 48.570 12.982 13.590 1.00 72.81 794 ASP A CA 1
ATOM 5983 C C . ASP A 1 794 ? 48.900 13.713 12.281 1.00 72.81 794 ASP A C 1
ATOM 5985 O O . ASP A 1 794 ? 49.097 14.928 12.287 1.00 72.81 794 ASP A O 1
ATOM 5989 N N . GLY A 1 795 ? 48.942 12.979 11.160 1.00 73.25 795 GLY A N 1
ATOM 5990 C CA . GLY A 1 795 ? 49.305 13.501 9.843 1.00 73.25 795 GLY A CA 1
ATOM 5991 C C . GLY A 1 795 ? 50.775 13.906 9.735 1.00 73.25 795 GLY A C 1
ATOM 5992 O O . GLY A 1 795 ? 51.165 14.530 8.751 1.00 73.25 795 GLY A O 1
ATOM 5993 N N . GLN A 1 796 ? 51.599 13.590 10.742 1.00 74.06 796 GLN A N 1
ATOM 5994 C CA . GLN A 1 796 ? 53.044 13.825 10.710 1.00 74.06 796 GLN A CA 1
ATOM 5995 C C . GLN A 1 796 ? 53.815 12.625 10.153 1.00 74.06 796 GLN A C 1
ATOM 5997 O O . GLN A 1 796 ? 55.046 12.669 10.104 1.00 74.06 796 GLN A O 1
ATOM 6002 N N . ASN A 1 797 ? 53.103 11.577 9.721 1.00 78.19 797 ASN A N 1
ATOM 6003 C CA . ASN A 1 797 ? 53.649 10.417 9.024 1.00 78.19 797 ASN A CA 1
ATOM 6004 C C . ASN A 1 797 ? 54.710 9.646 9.837 1.00 78.19 797 ASN A C 1
ATOM 6006 O O . ASN A 1 797 ? 55.626 9.034 9.286 1.00 78.19 797 ASN A O 1
ATOM 6010 N N . ARG A 1 798 ? 54.614 9.707 11.173 1.00 82.88 798 ARG A N 1
ATOM 6011 C CA . ARG A 1 798 ? 55.589 9.152 12.124 1.00 82.88 798 ARG A CA 1
ATOM 6012 C C . ARG A 1 798 ? 54.922 8.174 13.086 1.00 82.88 798 ARG A C 1
ATOM 6014 O O . ARG A 1 798 ? 53.803 8.399 13.527 1.00 82.88 798 ARG A O 1
ATOM 6021 N N . ILE A 1 799 ? 55.660 7.142 13.486 1.00 85.50 799 ILE A N 1
ATOM 6022 C CA . ILE A 1 799 ? 55.180 6.153 14.457 1.00 85.50 799 ILE A CA 1
ATOM 6023 C C . ILE A 1 799 ? 55.132 6.807 15.845 1.00 85.50 799 ILE A C 1
ATOM 6025 O O . ILE A 1 799 ? 56.183 7.124 16.416 1.00 85.50 799 ILE A O 1
ATOM 6029 N N . ALA A 1 800 ? 53.939 7.013 16.410 1.00 82.25 800 ALA A N 1
ATOM 6030 C CA . ALA A 1 800 ? 53.793 7.619 17.727 1.00 82.25 800 ALA A CA 1
ATOM 6031 C C . ALA A 1 800 ? 53.540 6.549 18.797 1.00 82.25 800 ALA A C 1
ATOM 6033 O O . ALA A 1 800 ? 52.505 5.897 18.852 1.00 82.25 800 ALA A O 1
ATOM 6034 N N . ALA A 1 801 ? 54.464 6.420 19.748 1.00 82.38 801 ALA A N 1
ATOM 6035 C CA . ALA A 1 801 ? 54.327 5.468 20.847 1.00 82.38 801 ALA A CA 1
ATOM 6036 C C . ALA A 1 801 ? 53.905 6.140 22.165 1.00 82.38 801 ALA A C 1
ATOM 6038 O O . ALA A 1 801 ? 54.276 7.276 22.470 1.00 82.38 801 ALA A O 1
ATOM 6039 N N . SER A 1 802 ? 53.150 5.422 22.995 1.00 81.12 802 SER A N 1
ATOM 6040 C CA . SER A 1 802 ? 52.881 5.784 24.391 1.00 81.12 802 SER A CA 1
ATOM 6041 C C . SER A 1 802 ? 52.850 4.532 25.262 1.00 81.12 802 SER A C 1
ATOM 6043 O O . SER A 1 802 ? 52.390 3.481 24.830 1.00 81.12 802 SER A O 1
ATOM 6045 N N . GLY A 1 803 ? 53.405 4.606 26.476 1.00 79.75 803 GLY A N 1
ATOM 6046 C CA . GLY A 1 803 ? 53.503 3.437 27.362 1.00 79.75 803 GLY A CA 1
ATOM 6047 C C . GLY A 1 803 ? 54.363 2.288 26.809 1.00 79.75 803 GLY A C 1
ATOM 6048 O O . GLY A 1 803 ? 54.255 1.168 27.292 1.00 79.75 803 GLY A O 1
ATOM 6049 N N . GLY A 1 804 ? 55.209 2.555 25.805 1.00 79.69 804 GLY A N 1
ATOM 6050 C CA . GLY A 1 804 ? 56.026 1.544 25.124 1.00 79.69 804 GLY A CA 1
ATOM 6051 C C . GLY A 1 804 ? 55.314 0.786 23.998 1.00 79.69 804 GLY A C 1
ATOM 6052 O O . GLY A 1 804 ? 55.911 -0.127 23.437 1.00 79.69 804 GLY A O 1
ATOM 6053 N N . LEU A 1 805 ? 54.079 1.160 23.652 1.00 80.50 805 LEU A N 1
ATOM 6054 C CA . LEU A 1 805 ? 53.303 0.578 22.555 1.00 80.50 805 LEU A CA 1
ATOM 6055 C C . LEU A 1 805 ? 53.009 1.636 21.489 1.00 80.50 805 LEU A C 1
ATOM 6057 O O . LEU A 1 805 ? 52.848 2.815 21.818 1.00 80.50 805 LEU A O 1
ATOM 6061 N N . VAL A 1 806 ? 52.932 1.209 20.228 1.00 84.12 806 VAL A N 1
ATOM 6062 C CA . VAL A 1 806 ? 52.433 2.045 19.125 1.00 84.12 806 VAL A CA 1
ATOM 6063 C C . VAL A 1 806 ? 50.986 2.443 19.387 1.00 84.12 806 VAL A C 1
ATOM 6065 O O . VAL A 1 806 ? 50.235 1.726 20.062 1.00 84.12 806 VAL A O 1
ATOM 6068 N N . LYS A 1 807 ? 50.588 3.610 18.894 1.00 83.00 807 LYS A N 1
ATOM 6069 C CA . LYS A 1 807 ? 49.207 4.049 19.015 1.00 83.00 807 LYS A CA 1
ATOM 6070 C C . LYS A 1 807 ? 48.375 3.439 17.890 1.00 83.00 807 LYS A C 1
ATOM 6072 O O . LYS A 1 807 ? 48.868 2.932 16.893 1.00 83.00 807 LYS A O 1
ATOM 6077 N N . HIS A 1 808 ? 47.064 3.427 18.096 1.00 81.19 808 HIS A N 1
ATOM 6078 C CA . HIS A 1 808 ? 46.156 2.861 17.106 1.00 81.19 808 HIS A CA 1
ATOM 6079 C C . HIS A 1 808 ? 46.098 3.704 15.823 1.00 81.19 808 HIS A C 1
ATOM 6081 O O . HIS A 1 808 ? 46.268 4.919 15.922 1.00 81.19 808 HIS A O 1
ATOM 6087 N N . HIS A 1 809 ? 45.779 3.031 14.701 1.00 80.44 809 HIS A N 1
ATOM 6088 C CA . HIS A 1 809 ? 45.592 3.549 13.329 1.00 80.44 809 HIS A CA 1
ATOM 6089 C C . HIS A 1 809 ? 46.828 4.218 12.686 1.00 80.44 809 HIS A C 1
ATOM 6091 O O . HIS A 1 809 ? 46.699 5.223 11.995 1.00 80.44 809 HIS A O 1
ATOM 6097 N N . GLU A 1 810 ? 48.016 3.650 12.914 1.00 87.56 810 GLU A N 1
ATOM 6098 C CA . GLU A 1 810 ? 49.317 4.147 12.420 1.00 87.56 810 GLU A CA 1
ATOM 6099 C C . GLU A 1 810 ? 49.922 3.273 11.307 1.00 87.56 810 GLU A C 1
ATOM 6101 O O . GLU A 1 810 ? 51.115 3.359 11.039 1.00 87.56 810 GLU A O 1
ATOM 6106 N N . GLN A 1 811 ? 49.131 2.416 10.647 1.00 87.88 811 GLN A N 1
ATOM 6107 C CA . GLN A 1 811 ? 49.666 1.438 9.686 1.00 87.88 811 GLN A CA 1
ATOM 6108 C C . GLN A 1 811 ? 50.438 2.089 8.530 1.00 87.88 811 GLN A C 1
ATOM 6110 O O . GLN A 1 811 ? 51.438 1.536 8.072 1.00 87.88 811 GLN A O 1
ATOM 6115 N N . TYR A 1 812 ? 50.005 3.264 8.065 1.00 88.56 812 TYR A N 1
ATOM 6116 C CA . TYR A 1 812 ? 50.736 4.010 7.042 1.00 88.56 812 TYR A CA 1
ATOM 6117 C C . TYR A 1 812 ? 52.054 4.570 7.603 1.00 88.56 812 TYR A C 1
ATOM 6119 O O . TYR A 1 812 ? 53.105 4.418 6.982 1.00 88.56 812 TYR A O 1
ATOM 6127 N N . ASP A 1 813 ? 52.037 5.109 8.825 1.00 88.38 813 ASP A N 1
ATOM 6128 C CA . ASP A 1 813 ? 53.231 5.619 9.512 1.00 88.38 813 ASP A CA 1
ATOM 6129 C C . ASP A 1 813 ? 54.279 4.504 9.738 1.00 88.38 813 ASP A C 1
ATOM 6131 O O . ASP A 1 813 ? 55.485 4.717 9.563 1.00 88.38 813 ASP A O 1
ATOM 6135 N N . GLU A 1 814 ? 53.822 3.293 10.077 1.00 87.06 814 GLU A N 1
ATOM 6136 C CA . GLU A 1 814 ? 54.645 2.084 10.221 1.00 87.06 814 GLU A CA 1
ATOM 6137 C C . GLU A 1 814 ? 55.244 1.626 8.885 1.00 87.06 814 GLU A C 1
ATOM 6139 O O . GLU A 1 814 ? 56.425 1.268 8.832 1.00 87.06 814 GLU A O 1
ATOM 6144 N N . MET A 1 815 ? 54.467 1.682 7.799 1.00 86.06 815 MET A N 1
ATOM 6145 C CA . MET A 1 815 ? 54.943 1.364 6.449 1.00 86.06 815 MET A CA 1
ATOM 6146 C C . MET A 1 815 ? 56.034 2.334 5.985 1.00 86.06 815 MET A C 1
ATOM 6148 O O . MET A 1 815 ? 57.042 1.891 5.427 1.00 86.06 815 MET A O 1
ATOM 6152 N N . LEU A 1 816 ? 55.883 3.636 6.253 1.00 86.56 816 LEU A N 1
ATOM 6153 C CA . LEU A 1 816 ? 56.889 4.653 5.932 1.00 86.56 816 LEU A CA 1
ATOM 6154 C C . LEU A 1 816 ? 58.166 4.498 6.766 1.00 86.56 816 LEU A C 1
ATOM 6156 O O . LEU A 1 816 ? 59.281 4.649 6.249 1.00 86.56 816 LEU A O 1
ATOM 6160 N N . GLY A 1 817 ? 58.019 4.238 8.068 1.00 85.69 817 GLY A N 1
ATOM 6161 C CA . GLY A 1 817 ? 59.134 4.130 9.006 1.00 85.69 817 GLY A CA 1
ATOM 6162 C C . GLY A 1 817 ? 60.014 5.384 9.015 1.00 85.69 817 GLY A C 1
ATOM 6163 O O . GLY A 1 817 ? 61.232 5.281 8.842 1.00 85.69 817 GLY A O 1
ATOM 6164 N N . LEU A 1 818 ? 59.419 6.578 9.135 1.00 85.81 818 LEU A N 1
ATOM 6165 C CA . LEU A 1 818 ? 60.181 7.831 9.172 1.00 85.81 818 LEU A CA 1
ATOM 6166 C C . LEU A 1 818 ? 61.061 7.906 10.437 1.00 85.81 818 LEU A C 1
ATOM 6168 O O . LEU A 1 818 ? 60.557 7.719 11.547 1.00 85.81 818 LEU A O 1
ATOM 6172 N N . PRO A 1 819 ? 62.368 8.211 10.313 1.00 82.31 819 PRO A N 1
ATOM 6173 C CA . PRO A 1 819 ? 63.237 8.368 11.471 1.00 82.31 819 PRO A CA 1
ATOM 6174 C C . PRO A 1 819 ? 62.900 9.661 12.221 1.00 82.31 819 PRO A C 1
ATOM 6176 O O . PRO A 1 819 ? 62.811 10.733 11.617 1.00 82.31 819 PRO A O 1
ATOM 6179 N N . ILE A 1 820 ? 62.780 9.573 13.546 1.00 83.00 820 ILE A N 1
ATOM 6180 C CA . ILE A 1 820 ? 62.481 10.710 14.428 1.00 83.00 820 ILE A CA 1
ATOM 6181 C C . ILE A 1 820 ? 63.608 10.979 15.435 1.00 83.00 820 ILE A C 1
ATOM 6183 O O . ILE A 1 820 ? 64.336 10.060 15.817 1.00 83.00 820 ILE A O 1
ATOM 6187 N N . ASP A 1 821 ? 63.766 12.234 15.862 1.00 82.12 821 ASP A N 1
ATOM 6188 C CA . ASP A 1 821 ? 64.624 12.598 16.998 1.00 82.12 821 ASP A CA 1
ATOM 6189 C C . ASP A 1 821 ? 63.945 12.333 18.356 1.00 82.12 821 ASP A C 1
ATOM 6191 O O . ASP A 1 821 ? 62.828 11.815 18.434 1.00 82.12 821 ASP A O 1
ATOM 6195 N N . ALA A 1 822 ? 64.642 12.655 19.452 1.00 77.00 822 ALA A N 1
ATOM 6196 C CA . ALA A 1 822 ? 64.145 12.447 20.813 1.00 77.00 822 ALA A CA 1
ATOM 6197 C C . ALA A 1 822 ? 62.907 13.306 21.135 1.00 77.00 822 ALA A C 1
ATOM 6199 O O . ALA A 1 822 ? 62.133 12.968 22.030 1.00 77.00 822 ALA A O 1
ATOM 6200 N N . GLU A 1 823 ? 62.717 14.398 20.399 1.00 78.25 823 GLU A N 1
ATOM 6201 C CA . GLU A 1 823 ? 61.579 15.306 20.473 1.00 78.25 823 GLU A CA 1
ATOM 6202 C C . GLU A 1 823 ? 60.413 14.853 19.572 1.00 78.25 823 GLU A C 1
ATOM 6204 O O . GLU A 1 823 ? 59.318 15.413 19.641 1.00 78.25 823 GLU A O 1
ATOM 6209 N N . GLY A 1 824 ? 60.616 13.798 18.776 1.00 73.38 824 GLY A N 1
ATOM 6210 C CA . GLY A 1 824 ? 59.613 13.203 17.904 1.00 73.38 824 GLY A CA 1
ATOM 6211 C C . GLY A 1 824 ? 59.466 13.895 16.550 1.00 73.38 824 GLY A C 1
ATOM 6212 O O . GLY A 1 824 ? 58.461 13.667 15.878 1.00 73.38 824 GLY A O 1
ATOM 6213 N N . THR A 1 825 ? 60.434 14.719 16.150 1.00 80.56 825 THR A N 1
ATOM 6214 C CA . THR A 1 825 ? 60.477 15.412 14.857 1.00 80.56 825 THR A CA 1
ATOM 6215 C C . THR A 1 825 ? 61.057 14.493 13.791 1.00 80.56 825 THR A C 1
ATOM 6217 O O . THR A 1 825 ? 62.060 13.828 14.034 1.00 80.56 825 THR A O 1
ATOM 6220 N N . VAL A 1 826 ? 60.475 14.480 12.591 1.00 81.19 826 VAL A N 1
ATOM 6221 C CA . VAL A 1 826 ? 61.014 13.729 11.446 1.00 81.19 826 VAL A CA 1
ATOM 6222 C C . VAL A 1 826 ? 62.387 14.286 11.043 1.00 81.19 826 VAL A C 1
ATOM 6224 O O . VAL A 1 826 ? 62.534 15.477 10.776 1.00 81.19 826 VAL A O 1
ATOM 6227 N N . THR A 1 827 ? 63.399 13.419 10.975 1.00 83.69 827 THR A N 1
ATOM 6228 C CA . THR A 1 827 ? 64.810 13.789 10.733 1.00 83.69 827 THR A CA 1
ATOM 6229 C C . THR A 1 827 ? 65.387 13.262 9.421 1.00 83.69 827 THR A C 1
ATOM 6231 O O . THR A 1 827 ? 66.526 13.580 9.072 1.00 83.69 827 THR A O 1
ATOM 6234 N N . GLY A 1 828 ? 64.627 12.470 8.668 1.00 83.31 828 GLY A N 1
ATOM 6235 C CA . GLY A 1 828 ? 65.108 11.818 7.455 1.00 83.31 828 GLY A CA 1
ATOM 6236 C C . GLY A 1 828 ? 63.982 11.255 6.595 1.00 83.31 828 GLY A C 1
ATOM 6237 O O . GLY A 1 828 ? 62.808 11.397 6.917 1.00 83.31 828 GLY A O 1
ATOM 6238 N N . ALA A 1 829 ? 64.364 10.644 5.474 1.00 83.69 829 ALA A N 1
ATOM 6239 C CA . ALA A 1 829 ? 63.432 10.035 4.529 1.00 83.69 829 ALA A CA 1
ATOM 6240 C C . ALA A 1 829 ? 62.856 8.709 5.053 1.00 83.69 829 ALA A C 1
ATOM 6242 O O . ALA A 1 829 ? 63.424 8.100 5.962 1.00 83.69 829 ALA A O 1
ATOM 6243 N N . ALA A 1 830 ? 61.761 8.257 4.434 1.00 83.31 830 ALA A N 1
ATOM 6244 C CA . ALA A 1 830 ? 61.150 6.953 4.687 1.00 83.31 830 ALA A CA 1
ATOM 6245 C C . ALA A 1 830 ? 62.197 5.839 4.634 1.00 83.31 830 ALA A C 1
ATOM 6247 O O . ALA A 1 830 ? 63.007 5.767 3.705 1.00 83.31 830 ALA A O 1
ATOM 6248 N N . SER A 1 831 ? 62.198 5.002 5.668 1.00 83.56 831 SER A N 1
ATOM 6249 C CA . SER A 1 831 ? 63.178 3.930 5.854 1.00 83.56 831 SER A CA 1
ATOM 6250 C C . SER A 1 831 ? 62.541 2.550 6.012 1.00 83.56 831 SER A C 1
ATOM 6252 O O . SER A 1 831 ? 63.259 1.558 6.136 1.00 83.56 831 SER A O 1
ATOM 6254 N N . GLY A 1 832 ? 61.207 2.469 5.959 1.00 86.75 832 GLY A N 1
ATOM 6255 C CA . GLY A 1 832 ? 60.471 1.212 5.976 1.00 86.75 832 GLY A CA 1
ATOM 6256 C C . GLY A 1 832 ? 60.902 0.292 4.832 1.00 86.75 832 GLY A C 1
ATOM 6257 O O . GLY A 1 832 ? 60.981 0.701 3.671 1.00 86.75 832 GLY A O 1
ATOM 6258 N N . GLY A 1 833 ? 61.207 -0.965 5.157 1.00 84.62 833 GLY A N 1
ATOM 6259 C CA . GLY A 1 833 ? 61.748 -1.929 4.192 1.00 84.62 833 GLY A CA 1
ATOM 6260 C C . GLY A 1 833 ? 60.797 -2.223 3.029 1.00 84.62 833 GLY A C 1
ATOM 6261 O O . GLY A 1 833 ? 61.232 -2.257 1.881 1.00 84.62 833 GLY A O 1
ATOM 6262 N N . HIS A 1 834 ? 59.497 -2.372 3.303 1.00 84.19 834 HIS A N 1
ATOM 6263 C CA . HIS A 1 834 ? 58.480 -2.594 2.268 1.00 84.19 834 HIS A CA 1
ATOM 6264 C C . HIS A 1 834 ? 58.257 -1.347 1.406 1.00 84.19 834 HIS A C 1
ATOM 6266 O O . HIS A 1 834 ? 58.310 -1.441 0.182 1.00 84.19 834 HIS A O 1
ATOM 6272 N N . TYR A 1 835 ? 58.149 -0.172 2.029 1.00 81.75 835 TYR A N 1
ATOM 6273 C CA . TYR A 1 835 ? 58.018 1.099 1.318 1.00 81.75 835 TYR A CA 1
ATOM 6274 C C . TYR A 1 835 ? 59.201 1.374 0.380 1.00 81.75 835 TYR A C 1
ATOM 6276 O O . TYR A 1 835 ? 59.027 1.648 -0.805 1.00 81.75 835 TYR A O 1
ATOM 6284 N N . THR A 1 836 ? 60.433 1.243 0.883 1.00 83.50 836 THR A N 1
ATOM 6285 C CA . THR A 1 836 ? 61.653 1.475 0.086 1.00 83.50 836 THR A CA 1
ATOM 6286 C C . THR A 1 836 ? 61.873 0.425 -1.004 1.00 83.50 836 THR A C 1
ATOM 6288 O O . THR A 1 836 ? 62.582 0.694 -1.973 1.00 83.50 836 THR A O 1
ATOM 6291 N N . SER A 1 837 ? 61.240 -0.742 -0.876 1.00 82.56 837 SER A N 1
ATOM 6292 C CA . SER A 1 837 ? 61.233 -1.796 -1.895 1.00 82.56 837 SER A CA 1
ATOM 6293 C C . SER A 1 837 ? 60.092 -1.650 -2.912 1.00 82.56 837 SER A C 1
ATOM 6295 O O . SER A 1 837 ? 59.966 -2.501 -3.790 1.00 82.56 837 SER A O 1
ATOM 6297 N N . GLY A 1 838 ? 59.279 -0.587 -2.826 1.00 80.31 838 GLY A N 1
ATOM 6298 C CA . GLY A 1 838 ? 58.173 -0.324 -3.753 1.00 80.31 838 GLY A CA 1
ATOM 6299 C C . GLY A 1 838 ? 56.941 -1.203 -3.524 1.00 80.31 838 GLY A C 1
ATOM 6300 O O . GLY A 1 838 ? 56.201 -1.474 -4.464 1.00 80.31 838 GLY A O 1
ATOM 6301 N N . VAL A 1 839 ? 56.740 -1.696 -2.299 1.00 83.12 839 VAL A N 1
ATOM 6302 C CA . VAL A 1 839 ? 55.546 -2.458 -1.918 1.00 83.12 839 VAL A CA 1
ATOM 6303 C C . VAL A 1 839 ? 54.520 -1.503 -1.309 1.00 83.12 839 VAL A C 1
ATOM 6305 O O . VAL A 1 839 ? 54.735 -0.985 -0.212 1.00 83.12 839 VAL A O 1
ATOM 6308 N N . GLY A 1 840 ? 53.414 -1.292 -2.023 1.00 83.81 840 GLY A N 1
ATOM 6309 C CA . GLY A 1 840 ? 52.255 -0.527 -1.556 1.00 83.81 840 GLY A CA 1
ATOM 6310 C C . GLY A 1 840 ? 51.238 -1.369 -0.780 1.00 83.81 840 GLY A C 1
ATOM 6311 O O . GLY A 1 840 ? 51.300 -2.602 -0.786 1.00 83.81 840 GLY A O 1
ATOM 6312 N N . CYS A 1 841 ? 50.278 -0.707 -0.125 1.00 85.12 841 CYS A N 1
ATOM 6313 C CA . CYS A 1 841 ? 49.261 -1.360 0.714 1.00 85.12 841 CYS A CA 1
ATOM 6314 C C . CYS A 1 841 ? 48.454 -2.420 -0.056 1.00 85.12 841 CYS A C 1
ATOM 6316 O O . CYS A 1 841 ? 48.329 -3.558 0.402 1.00 85.12 841 CYS A O 1
ATOM 6318 N N . MET A 1 842 ? 47.975 -2.086 -1.260 1.00 85.94 842 MET A N 1
ATOM 6319 C CA . MET A 1 842 ? 47.147 -2.991 -2.070 1.00 85.94 842 MET A CA 1
ATOM 6320 C C . MET A 1 842 ? 47.924 -4.151 -2.709 1.00 85.94 842 MET A C 1
ATOM 6322 O O . MET A 1 842 ? 47.339 -5.119 -3.196 1.00 85.94 842 MET A O 1
ATOM 6326 N N . GLY A 1 843 ? 49.259 -4.108 -2.652 1.00 81.06 843 GLY A N 1
ATOM 6327 C CA . GLY A 1 843 ? 50.115 -5.218 -3.067 1.00 81.06 843 GLY A CA 1
ATOM 6328 C C . GLY A 1 843 ? 49.962 -6.470 -2.194 1.00 81.06 843 GLY A C 1
ATOM 6329 O O . GLY A 1 843 ? 50.231 -7.577 -2.670 1.00 81.06 843 GLY A O 1
ATOM 6330 N N . CYS A 1 844 ? 49.510 -6.300 -0.947 1.00 81.62 844 CYS A N 1
ATOM 6331 C CA . CYS A 1 844 ? 49.278 -7.384 0.011 1.00 81.62 844 CYS A CA 1
ATOM 6332 C C . CYS A 1 844 ? 47.845 -7.413 0.559 1.00 81.62 844 CYS A C 1
ATOM 6334 O O . CYS A 1 844 ? 47.438 -8.444 1.087 1.00 81.62 844 CYS A O 1
ATOM 6336 N N . HIS A 1 845 ? 47.090 -6.317 0.449 1.00 86.50 845 HIS A N 1
ATOM 6337 C CA . HIS A 1 845 ? 45.777 -6.152 1.068 1.00 86.50 845 HIS A CA 1
ATOM 6338 C C . HIS A 1 845 ? 44.695 -5.849 0.027 1.00 86.50 845 HIS A C 1
ATOM 6340 O O . HIS A 1 845 ? 44.861 -4.970 -0.809 1.00 86.50 845 HIS A O 1
ATOM 6346 N N . ASP A 1 846 ? 43.578 -6.561 0.092 1.00 89.12 846 ASP A N 1
ATOM 6347 C CA . ASP A 1 846 ? 42.379 -6.275 -0.682 1.00 89.12 846 ASP A CA 1
ATOM 6348 C C . ASP A 1 846 ? 41.433 -5.381 0.133 1.00 89.12 846 ASP A C 1
ATOM 6350 O O . ASP A 1 846 ? 40.849 -5.866 1.109 1.00 89.12 846 ASP A O 1
ATOM 6354 N N . PRO A 1 847 ? 41.273 -4.094 -0.226 1.00 88.44 847 PRO A N 1
ATOM 6355 C CA . PRO A 1 847 ? 40.422 -3.181 0.529 1.00 88.44 847 PRO A CA 1
ATOM 6356 C C . PRO A 1 847 ? 38.930 -3.521 0.406 1.00 88.44 847 PRO A C 1
ATOM 6358 O O . PRO A 1 847 ? 38.149 -3.093 1.261 1.00 88.44 847 PRO A O 1
ATOM 6361 N N . HIS A 1 848 ? 38.541 -4.318 -0.597 1.00 91.12 848 HIS A N 1
ATOM 6362 C CA . HIS A 1 848 ? 37.171 -4.799 -0.759 1.00 91.12 848 HIS A CA 1
ATOM 6363 C C . HIS A 1 848 ? 36.837 -5.939 0.198 1.00 91.12 848 HIS A C 1
ATOM 6365 O O . HIS A 1 848 ? 35.674 -6.243 0.384 1.00 91.12 848 HIS A O 1
ATOM 6371 N N . LYS A 1 849 ? 37.811 -6.574 0.857 1.00 90.56 849 LYS A N 1
ATOM 6372 C CA . LYS A 1 849 ? 37.546 -7.732 1.721 1.00 90.56 849 LYS A CA 1
ATOM 6373 C C . LYS A 1 849 ? 37.809 -7.420 3.183 1.00 90.56 849 LYS A C 1
ATOM 6375 O O . LYS A 1 849 ? 38.607 -6.566 3.567 1.00 90.56 849 LYS A O 1
ATOM 6380 N N . THR A 1 850 ? 37.147 -8.170 4.053 1.00 87.56 850 THR A N 1
ATOM 6381 C CA . THR A 1 850 ? 37.357 -8.054 5.495 1.00 87.56 850 THR A CA 1
ATOM 6382 C C . THR A 1 850 ? 38.686 -8.668 5.911 1.00 87.56 850 THR A C 1
ATOM 6384 O O . THR A 1 850 ? 38.926 -9.846 5.680 1.00 87.56 850 THR A O 1
ATOM 6387 N N . THR A 1 851 ? 39.559 -7.916 6.587 1.00 83.69 851 THR A N 1
ATOM 6388 C CA . THR A 1 851 ? 40.764 -8.504 7.205 1.00 83.69 851 THR A CA 1
ATOM 6389 C C . THR A 1 851 ? 40.490 -9.220 8.506 1.00 83.69 851 THR A C 1
ATOM 6391 O O . THR A 1 851 ? 41.337 -9.975 8.975 1.00 83.69 851 THR A O 1
ATOM 6394 N N . ARG A 1 852 ? 39.334 -8.977 9.112 1.00 81.50 852 ARG A N 1
ATOM 6395 C CA . ARG A 1 852 ? 39.064 -9.442 10.464 1.00 81.50 852 ARG A CA 1
ATOM 6396 C C . ARG A 1 852 ? 38.249 -10.719 10.513 1.00 81.50 852 ARG A C 1
ATOM 6398 O O . ARG A 1 852 ? 38.496 -11.565 11.360 1.00 81.50 852 ARG A O 1
ATOM 6405 N N . TYR A 1 853 ? 37.272 -10.827 9.629 1.00 85.50 853 TYR A N 1
ATOM 6406 C CA . TYR A 1 853 ? 36.305 -11.918 9.630 1.00 85.50 853 TYR A CA 1
ATOM 6407 C C . TYR A 1 853 ? 36.570 -12.901 8.487 1.00 85.50 853 TYR A C 1
ATOM 6409 O O . TYR A 1 853 ? 35.646 -13.527 7.988 1.00 85.50 853 TYR A O 1
ATOM 6417 N N . GLN A 1 854 ? 37.835 -13.036 8.078 1.00 82.81 854 GLN A N 1
ATOM 6418 C CA . GLN A 1 854 ? 38.262 -13.850 6.932 1.00 82.81 854 GLN A CA 1
ATOM 6419 C C . GLN A 1 854 ? 37.835 -15.322 7.047 1.00 82.81 854 GLN A C 1
ATOM 6421 O O . GLN A 1 854 ? 37.525 -15.944 6.040 1.00 82.81 854 GLN A O 1
ATOM 6426 N N . ASP A 1 855 ? 37.777 -15.861 8.269 1.00 79.19 855 ASP A N 1
ATOM 6427 C CA . ASP A 1 855 ? 37.420 -17.265 8.519 1.00 79.19 855 ASP A CA 1
ATOM 6428 C C . ASP A 1 855 ? 35.918 -17.559 8.369 1.00 79.19 855 ASP A C 1
ATOM 6430 O O . ASP A 1 855 ? 35.521 -18.718 8.243 1.00 79.19 855 ASP A O 1
ATOM 6434 N N . VAL A 1 856 ? 35.074 -16.524 8.435 1.00 80.06 856 VAL A N 1
ATOM 6435 C CA . VAL A 1 856 ? 33.604 -16.645 8.395 1.00 80.06 856 VAL A CA 1
ATOM 6436 C C . VAL A 1 856 ? 32.976 -15.908 7.215 1.00 80.06 856 VAL A C 1
ATOM 6438 O O . VAL A 1 856 ? 31.818 -16.161 6.888 1.00 80.06 856 VAL A O 1
ATOM 6441 N N . ALA A 1 857 ? 33.718 -15.012 6.565 1.00 80.12 857 ALA A N 1
ATOM 6442 C CA . ALA A 1 857 ? 33.282 -14.340 5.356 1.00 80.12 857 ALA A CA 1
ATOM 6443 C C . ALA A 1 857 ? 33.329 -15.312 4.160 1.00 80.12 857 ALA A C 1
ATOM 6445 O O . ALA A 1 857 ? 34.327 -16.009 3.970 1.00 80.12 857 ALA A O 1
ATOM 6446 N N . PRO A 1 858 ? 32.282 -15.351 3.318 1.00 73.31 858 PRO A N 1
ATOM 6447 C CA . PRO A 1 858 ? 32.189 -16.297 2.205 1.00 73.31 858 PRO A CA 1
ATOM 6448 C C . PRO A 1 858 ? 33.226 -16.063 1.090 1.00 73.31 858 PRO A C 1
ATOM 6450 O O . PRO A 1 858 ? 33.440 -16.943 0.262 1.00 73.31 858 PRO A O 1
ATOM 6453 N N . THR A 1 859 ? 33.884 -14.902 1.072 1.00 68.81 859 THR A N 1
ATOM 6454 C CA . THR A 1 859 ? 34.657 -14.380 -0.068 1.00 68.81 859 THR A CA 1
ATOM 6455 C C . THR A 1 859 ? 36.182 -14.512 0.083 1.00 68.81 859 THR A C 1
ATOM 6457 O O . THR A 1 859 ? 36.948 -14.058 -0.772 1.00 68.81 859 THR A O 1
ATOM 6460 N N . GLY A 1 860 ? 36.648 -15.196 1.135 1.00 69.56 860 GLY A N 1
ATOM 6461 C CA . GLY A 1 860 ? 38.062 -15.513 1.359 1.00 69.56 860 GLY A CA 1
ATOM 6462 C C . GLY A 1 860 ? 38.882 -14.399 2.028 1.00 69.56 860 GLY A C 1
ATOM 6463 O O . GLY A 1 860 ? 38.349 -13.452 2.601 1.00 69.56 860 GLY A O 1
ATOM 6464 N N . SER A 1 861 ? 40.211 -14.546 1.997 1.00 80.31 861 SER A N 1
ATOM 6465 C CA . SER A 1 861 ? 41.163 -13.674 2.702 1.00 80.31 861 SER A CA 1
ATOM 6466 C C . SER A 1 861 ? 41.343 -12.318 2.013 1.00 80.31 861 SER A C 1
ATOM 6468 O O . SER A 1 861 ? 41.599 -12.248 0.812 1.00 80.31 861 SER A O 1
ATOM 6470 N N . ALA A 1 862 ? 41.304 -11.237 2.798 1.00 86.31 862 ALA A N 1
ATOM 6471 C CA . ALA A 1 862 ? 41.731 -9.908 2.357 1.00 86.31 862 ALA A CA 1
ATOM 6472 C C . ALA A 1 862 ? 43.257 -9.781 2.218 1.00 86.31 862 ALA A C 1
ATOM 6474 O O . ALA A 1 862 ? 43.752 -8.803 1.669 1.00 86.31 862 ALA A O 1
ATOM 6475 N N . ILE A 1 863 ? 44.031 -10.734 2.735 1.00 86.50 863 ILE A N 1
ATOM 6476 C CA . ILE A 1 863 ? 45.473 -10.802 2.511 1.00 86.50 863 ILE A CA 1
ATOM 6477 C C . ILE A 1 863 ? 45.726 -11.579 1.219 1.00 86.50 863 ILE A C 1
ATOM 6479 O O . ILE A 1 863 ? 45.420 -12.766 1.125 1.00 86.50 863 ILE A O 1
ATOM 6483 N N . ARG A 1 864 ? 46.282 -10.886 0.221 1.00 82.94 864 ARG A N 1
ATOM 6484 C CA . ARG A 1 864 ? 46.521 -11.402 -1.137 1.00 82.94 864 ARG A CA 1
ATOM 6485 C C . ARG A 1 864 ? 47.790 -12.250 -1.253 1.00 82.94 864 ARG A C 1
ATOM 6487 O O . ARG A 1 864 ? 47.912 -13.015 -2.206 1.00 82.94 864 ARG A O 1
ATOM 6494 N N . LYS A 1 865 ? 48.749 -12.070 -0.338 1.00 82.06 865 LYS A N 1
ATOM 6495 C CA . LYS A 1 865 ? 50.055 -12.748 -0.336 1.00 82.06 865 LYS A CA 1
ATOM 6496 C C . LYS A 1 865 ? 50.492 -13.091 1.078 1.00 82.06 865 LYS A C 1
ATOM 6498 O O . LYS A 1 865 ? 50.396 -12.252 1.973 1.00 82.06 865 LYS A O 1
ATOM 6503 N N . GLU A 1 866 ? 51.043 -14.281 1.249 1.00 82.56 866 GLU A N 1
ATOM 6504 C CA . GLU A 1 866 ? 51.709 -14.692 2.478 1.00 82.56 866 GLU A CA 1
ATOM 6505 C C . GLU A 1 866 ? 53.123 -14.106 2.544 1.00 82.56 866 GLU A C 1
ATOM 6507 O O . GLU A 1 866 ? 53.768 -13.861 1.523 1.00 82.56 866 GLU A O 1
ATOM 6512 N N . CYS A 1 867 ? 53.666 -13.924 3.753 1.00 82.94 867 CYS A N 1
ATOM 6513 C CA . CYS A 1 867 ? 55.021 -13.382 3.923 1.00 82.94 867 CYS A CA 1
ATOM 6514 C C . CYS A 1 867 ? 56.075 -14.184 3.138 1.00 82.94 867 CYS A C 1
ATOM 6516 O O . CYS A 1 867 ? 57.012 -13.613 2.580 1.00 82.94 867 CYS A O 1
ATOM 6518 N N . LEU A 1 868 ? 55.922 -15.510 3.075 1.00 83.75 868 LEU A N 1
ATOM 651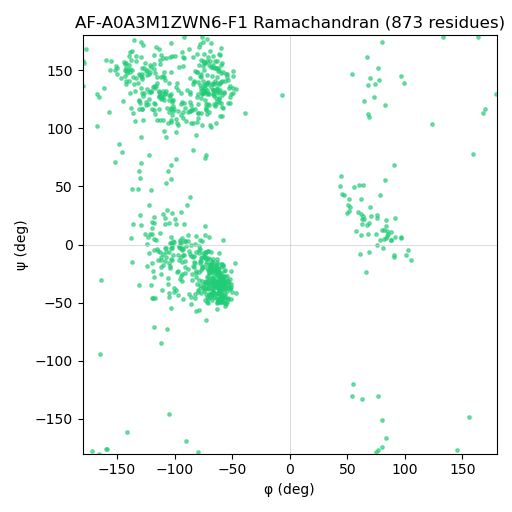9 C CA . LEU A 1 868 ? 56.867 -16.383 2.381 1.00 83.75 868 LEU A CA 1
ATOM 6520 C C . LEU A 1 868 ? 56.847 -16.206 0.860 1.00 83.75 868 LEU A C 1
ATOM 6522 O O . LEU A 1 868 ? 57.883 -16.435 0.248 1.00 83.75 868 LEU A O 1
ATOM 6526 N N . ASP A 1 869 ? 55.759 -15.705 0.269 1.00 82.81 869 ASP A N 1
ATOM 6527 C CA . ASP A 1 869 ? 55.661 -15.490 -1.183 1.00 82.81 869 ASP A CA 1
ATOM 6528 C C . ASP A 1 869 ? 56.690 -14.464 -1.693 1.00 82.81 869 ASP A C 1
ATOM 6530 O O . ASP A 1 869 ? 57.086 -14.492 -2.859 1.00 82.81 869 ASP A O 1
ATOM 6534 N N . CYS A 1 870 ? 57.146 -13.562 -0.817 1.00 80.75 870 CYS A N 1
ATOM 6535 C CA . CYS A 1 870 ? 58.136 -12.523 -1.124 1.00 80.75 870 CYS A CA 1
ATOM 6536 C C . CYS A 1 870 ? 59.468 -12.701 -0.371 1.00 80.75 870 CYS A C 1
ATOM 6538 O O . CYS A 1 870 ? 60.455 -12.050 -0.718 1.00 80.75 870 CYS A O 1
ATOM 6540 N N . HIS A 1 871 ? 59.513 -13.569 0.646 1.00 83.69 871 HIS A N 1
ATOM 6541 C CA . HIS A 1 871 ? 60.674 -13.775 1.521 1.00 83.69 871 HIS A CA 1
ATOM 6542 C C . HIS A 1 871 ? 61.254 -15.201 1.464 1.00 83.69 871 HIS A C 1
ATOM 6544 O O . HIS A 1 871 ? 61.938 -15.624 2.400 1.00 83.69 871 HIS A O 1
ATOM 6550 N N . GLU A 1 872 ? 61.033 -15.949 0.375 1.00 77.69 872 GLU A N 1
ATOM 6551 C CA . GLU A 1 872 ? 61.644 -17.274 0.197 1.00 77.69 872 GLU A CA 1
ATOM 6552 C C . GLU A 1 872 ? 63.177 -17.226 0.393 1.00 77.69 872 GLU A C 1
ATOM 6554 O O . GLU A 1 872 ? 63.900 -16.516 -0.309 1.00 77.69 872 GLU A O 1
ATOM 6559 N N . GLY A 1 873 ? 63.689 -18.008 1.353 1.00 66.81 873 GLY A N 1
ATOM 6560 C CA . GLY A 1 873 ? 65.127 -18.143 1.628 1.00 66.81 873 GLY A CA 1
ATOM 6561 C C . GLY A 1 873 ? 65.694 -17.266 2.753 1.00 66.81 873 GLY A C 1
ATOM 6562 O O . GLY A 1 873 ? 66.907 -17.297 2.967 1.00 66.81 873 GLY A O 1
ATOM 6563 N N . TYR A 1 874 ? 64.857 -16.525 3.483 1.00 60.75 874 TYR A N 1
ATOM 6564 C CA . TYR A 1 874 ? 65.217 -15.944 4.781 1.00 60.75 874 TYR A CA 1
ATOM 6565 C C . TYR A 1 874 ? 64.963 -16.983 5.896 1.00 60.75 874 TYR A C 1
ATOM 6567 O O . TYR A 1 874 ? 63.810 -17.260 6.213 1.00 60.75 874 TYR A O 1
ATOM 6575 N N . ASP A 1 875 ? 66.033 -17.590 6.430 1.00 47.09 875 ASP A N 1
ATOM 6576 C CA . ASP A 1 875 ? 66.038 -18.447 7.643 1.00 47.09 875 ASP A CA 1
ATOM 6577 C C . ASP A 1 875 ? 66.301 -17.601 8.899 1.00 47.09 875 ASP A C 1
ATOM 6579 O O . ASP A 1 875 ? 67.280 -16.809 8.870 1.00 47.09 875 ASP A O 1
#

Solvent-accessible surface area (backbone atoms only — not comparable to full-atom values): 49222 Å² total; per-residue (Å²): 139,84,86,83,80,91,71,91,75,89,85,81,86,87,90,85,84,89,84,91,80,82,90,79,89,83,90,89,86,82,92,82,93,89,83,92,79,91,73,94,74,92,78,82,90,74,89,71,92,77,77,92,68,67,71,34,68,68,60,72,72,58,35,68,72,54,48,57,77,72,40,47,70,61,54,47,76,57,52,42,75,78,42,59,86,47,53,16,27,80,55,25,72,52,48,46,38,43,33,49,82,87,44,56,30,82,72,68,33,52,71,72,51,37,46,67,66,82,86,55,41,41,35,80,75,41,45,36,56,47,69,60,59,94,62,55,48,76,44,81,42,65,74,22,17,80,68,65,38,25,52,28,32,22,54,49,100,85,66,48,48,30,42,29,38,60,80,33,74,42,57,54,58,32,36,38,43,29,58,76,67,45,40,30,34,39,25,28,71,59,88,77,25,37,35,70,49,43,53,28,37,27,53,72,79,31,29,36,38,54,37,67,48,70,81,50,22,39,83,88,76,46,43,64,65,60,54,69,92,55,63,64,74,80,74,54,66,61,89,64,21,39,51,45,54,44,39,70,59,37,33,31,51,54,74,82,27,59,46,82,54,99,88,35,39,29,58,52,71,83,80,36,43,47,14,47,41,58,47,52,47,27,26,54,40,41,56,21,77,75,55,78,50,87,56,51,43,51,50,56,96,61,51,60,57,93,51,55,75,88,71,88,82,58,74,55,71,52,34,16,43,48,27,36,34,20,49,52,34,49,49,25,40,54,46,33,14,61,25,68,57,96,96,42,56,26,45,28,35,13,31,61,45,99,88,68,44,70,34,60,67,54,44,79,41,59,38,68,83,15,32,44,72,61,85,49,69,87,47,38,40,59,43,79,90,81,68,44,76,72,33,39,36,41,62,49,33,48,45,58,19,24,59,73,21,61,44,8,69,89,37,101,56,49,59,47,66,67,77,53,29,40,80,40,57,46,84,72,41,91,67,51,46,48,59,51,68,43,91,84,27,69,27,53,67,58,95,56,37,40,42,58,51,55,52,53,39,49,69,39,36,51,37,79,100,31,47,84,40,46,63,68,42,52,36,39,23,71,74,68,34,68,72,34,37,53,50,51,42,52,51,48,24,66,69,68,73,36,61,62,94,73,46,50,50,55,54,37,26,21,28,48,45,10,35,70,65,48,85,49,71,33,62,33,43,25,60,56,66,39,50,38,60,56,26,64,70,46,102,83,37,48,68,24,31,58,51,82,69,77,44,77,82,64,93,60,57,71,51,62,49,19,51,55,50,32,43,51,47,34,44,77,74,67,72,44,85,52,97,78,68,50,62,83,25,78,67,56,57,73,60,50,29,78,82,38,45,71,57,42,64,35,28,67,62,20,65,46,47,35,34,24,38,71,36,53,97,38,39,79,73,85,52,93,88,34,76,75,83,59,55,78,38,32,60,73,77,38,34,66,40,31,43,25,90,86,42,46,48,65,36,40,67,39,28,41,33,31,42,35,48,58,69,50,40,29,35,40,18,32,64,48,24,17,40,49,13,7,64,19,31,25,41,24,40,63,68,88,90,56,94,76,87,62,86,67,44,64,26,53,34,63,31,67,57,86,41,59,58,36,60,43,40,65,81,50,40,67,54,26,26,14,66,51,59,69,52,87,39,88,88,33,65,26,88,74,23,71,24,25,46,42,65,57,49,74,42,69,1,38,43,60,50,59,75,28,36,45,40,34,34,18,76,72,68,71,43,73,89,47,39,56,63,55,73,84,45,29,40,33,67,69,48,32,49,64,53,36,76,51,27,31,72,82,79,75,53,48,73,56,67,56,99,92,36,76,51,80,55,30,66,42,7,54,42,34,35,35,42,56,51,98,87,66,47,80,73,58,66,67,61,16,69,52,45,74,69,54,50,21,60,54,62,37,35,41,84,43,32,22,79,82,50,30,94,76,44,95,83,44,65,13,59,74,56,59,74,58,81,80,42,76,89,75,129

pLDDT: mean 78.65, std 17.75, range [20.81, 98.44]

Foldseek 3Di:
DDDDDDDPDDDDDDDDDDDDDDYDDDDDDDDDDDDDDDDDDDDDDDDDDDDFDAAPPVPVVCDPVSVLVVFAADFQVLVCVVPVVLCQLVLAPQQAFKFFCPDAANVRHQALQDQQVPPDHVLDVFAQPLDGDPRAAEDDCPLCSVVSFGWTWYADPVRFIWIGGDNDIFTFGIWGDDHQAAKIWTWGDAPQFIATDQWIQGRVNSHIYGRPQVQQAPPVNRHGLDDPPDRACVSDPQCRTCLQAPCLQAWPRNQPFFDCPPNHTHGDCPRTRSGNTPCLAFNRCRVCSVPNDPNSTDDLVNFADPDDPVPPPDGDPLNSQQLSQLSQLQNLFFFFFAQDDPRDTGRTFWHADPVRGIGHDGRSDRRVVGGDGDPDVCFFQAQPVVRDTPFTAAGRHQLVLQCQAQCHRPHPNHDHPVLQFDSSRHDQAHGGGDQQQQCNAGFDADRRDTQQLLSVCSPCQCHDLNVVGDNVLSNCVVVPNPVSVVVSQCSQCLVQVDGPVVRRLQLFQFFQQYDDRDGSPGTGNNSDFFALQQQVRDPRGGDGSPCVPPVVQDPDPSNVVSVVRNLVCCVSPVVDPRPPDDLQAADFQVLVCVVVVVLSLFQLLAQQQQQKAFQGPLDDDDHPPFDDDALVCCCPPFQVAWQEPVTTDSGSVQFGMWGGRDQFKTWTQGQQRFTTFAAGGMAGDADPPDPDDDPRHRGGGGDNHPDYRHAPDPLNDLQFAAADDDLVPPVFADPRRRSHSGDDTPGGGRHPCLLFNRCSNCSVPVDPVSTDDLVVLQLDPVSQVSLVSHQCDPNLLAFDDDPNDTDPSHVSSQQQHFDADPVGHGDDGRDRPCVVVSGGPSNFFQSSHYCPCQVPRPPHHRGPDDPCVPVPPDD

Mean predicted aligned error: 17.9 Å

Nearest PDB structures (foldseek):
  6qvm-assembly1_A  TM=4.2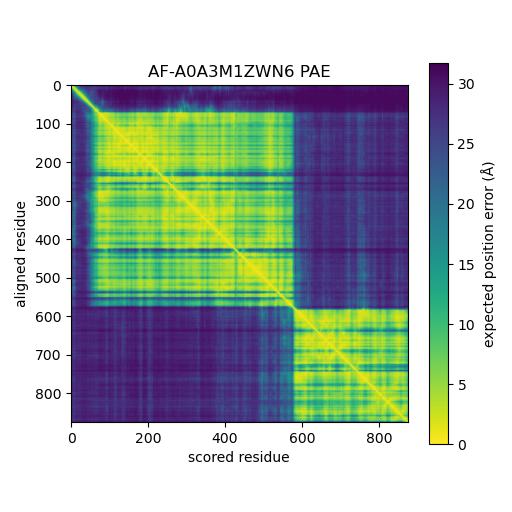77E-01  e=7.748E-09  Carboxydothermus ferrireducens DSM 11255
  4hhq-assembly1_A  TM=3.856E-01  e=8.850E-01  synthetic construct
  8qca-assembly1_D  TM=4.430E-01  e=4.616E+00  Saccharomyces cerevisiae
  7z1o-assembly1_N  TM=3.941E-01  e=2.662E+00  Saccharomyces cerevisiae W303

Radius of gyration: 35.81 Å; Cα contacts (8 Å, |Δi|>4): 1621; chains: 1; bounding box: 120×75×80 Å

Sequence (875 aa):
MDPKGVHLTAVSEPNGKERRMMRTRMLWTGLVIPAAVAGLLAAGCGGGAREPAGRGDTLAEEGVQQALQKASYVGSETCLKCHGEQQGWAHSLHKFKLRSLDEPGATGQVLVNDSDGNGVNDFVDGLDFNNPPAGYDVTGFDAQAAKGVAPVLGTDERGTPTIKIGEVTYTVKYVLGGNGKWKQRYVTQIGNSHYILPVQYNETTRQYVAYHAGAWYDEDTGDPIYGAGETPLTKGKVNDSYERRCTGCHNTGLAAQVAFADGEWVTDFENGERNVGCEACHGPGSRHAAAPADDNIVNPAHIEADRDVDGDGDTDTVDNLLLQNSVCTSCHSRGSGMFEANGAKTGYPSQVASDGSFVPFLPGEYWLDYYTPTTKDSDLWIDPDTGEMVGSKSHHQQGMDLAVGPHGPDKPYDHPCFECHDVHRGADEVEGAIAGEIDGVTIPVEDGEADGVVLCLACHAGHGPFETLSKDTLRAAVDGNAAAESEVESLVTGHTKHPVDESECANCHMPKTAKSAVKYDVRSHTFEIIEPKASKTTASGIPNACGGCHVQGIEESQDAWADRLQGYFEYLFEGGETTTVTENSYIGTEVCATCHEEQYDEFKLSGHNYKLNKVVAGRKPTYPFSELPDASVFGVDGLTDGDNTLGPPADYGDVSYIIGGYGWKARFIDKNGYIVTGADTQYNLPRTDLEGTYPDLGAWVAYDDGVEDKEYNQGCFRCHTTGAEDLNDPDNVNPDLPGFGGDRFAMPGVQCERCHGMGAKHANSLEPTDIEHPEDEPGSMEATDLCGECHTRDGQNRIAASGGLVKHHEQYDEMLGLPIDAEGTVTGAASGGHYTSGVGCMGCHDPHKTTRYQDVAPTGSAIRKECLDCHEGYD

Secondary structure (DSSP, 8-state):
--PPPPPP------------------------------------------------HHHHHH-HHHHHTT-----HHHHTTT-GGGGGGGGSTTTTSEEETT---TTS-S----SS-SSS-HHHHT-BTTSPPTT-EEES-HHHHTTT-S-EEEE-TTS-EEEEETTEEEEEEEEEE-SSSSEEEEEEEETTEEEEEEEEEETTTTEEEESSGGGTB-TTT--BSS-TTS-GGGG--GGGSHHHHTHHHH-S-GGGT-EEETTEEE--TTSS-SS--HHHHH---HHHHHS--TTSS--GGG---SS-SSSSS--SHHHHHHHHHHHHHTTS--EEES-EETTEE-SSSEEE-TTS-EEE--TTS-GGGTEEE---TTTEEE-TTT--EEEESBSS-HHHHHHHSTTSTTSTT---GGGTB-SS--SS-SS-B--SEETTEE--EETTEE-HHHHHHHHHTTSGGGTT--HHHHHHHHTT-HHHHHHHHHHHHHHHSS-GGG--HHHHHS-EEEBSSSTT-EE-SS-S---GGGGGGSTT----TTHHHHTTT--S-HHHHHHHHHHHHIIIII----SS--SS----HHHHHTT-HHHHHHHTTSSSTTSEEE-BTTBPPP-SS--PPPGGGTTTTS-----STT-S-SSGGGEEEEEE-SSSEEEEEETTSEEP-EEEEEEEPP-SSSSS--TTSSEEEEESTT--SEEB-HHHHHHHEESPPPTT-TT---SS-TTBS-S--SEES--HHHHH---HHHHHH--GGGS--GGGSTTSHHHHHHHHTTS-SSSS-S--EETTEEPTT-HHHHHHT--B-TT--B-SS---HHHHTT--GGGTB-TTS-SSSTTTSTT--SB-S-HHHHHTT--